Protein AF-0000000065789982 (afdb_homodimer)

Structure (mmCIF, N/CA/C/O backbone):
data_AF-0000000065789982-model_v1
#
loop_
_entity.id
_entity.type
_entity.pdbx_description
1 polymer 'Bifunctional aspartate aminotransferase and L-aspartate beta-decarboxylase'
#
loop_
_atom_site.group_PDB
_atom_site.id
_atom_site.type_symbol
_atom_site.label_atom_id
_atom_site.label_alt_id
_atom_site.label_comp_id
_atom_site.label_asym_id
_atom_site.label_entity_id
_atom_site.label_seq_id
_atom_site.pdbx_PDB_ins_code
_atom_site.Cartn_x
_atom_site.Cartn_y
_atom_site.Cartn_z
_atom_site.occupancy
_atom_site.B_iso_or_equiv
_atom_site.auth_seq_id
_atom_site.auth_comp_id
_atom_site.auth_asym_id
_atom_site.auth_atom_id
_atom_site.pdbx_PDB_model_num
ATOM 1 N N . MET A 1 1 ? -2.35 39 -21.266 1 30.34 1 MET A N 1
ATOM 2 C CA . MET A 1 1 ? -3.197 37.812 -21.438 1 30.34 1 MET A CA 1
ATOM 3 C C . MET A 1 1 ? -3.922 37.469 -20.156 1 30.34 1 MET A C 1
ATOM 5 O O . MET A 1 1 ? -3.285 37.188 -19.125 1 30.34 1 MET A O 1
ATOM 9 N N . SER A 1 2 ? -5.016 38.031 -19.812 1 36.5 2 SER A N 1
ATOM 10 C CA . SER A 1 2 ? -5.945 37.781 -18.719 1 36.5 2 SER A CA 1
ATOM 11 C C . SER A 1 2 ? -6.297 36.312 -18.594 1 36.5 2 SER A C 1
ATOM 13 O O . SER A 1 2 ? -6.969 35.75 -19.453 1 36.5 2 SER A O 1
ATOM 15 N N . LYS A 1 3 ? -5.32 35.438 -18.266 1 50.62 3 LYS A N 1
ATOM 16 C CA . LYS A 1 3 ? -5.551 34.031 -18.078 1 50.62 3 LYS A CA 1
ATOM 17 C C . LYS A 1 3 ? -6.844 33.781 -17.312 1 50.62 3 LYS A C 1
ATOM 19 O O . LYS A 1 3 ? -7.145 34.469 -16.344 1 50.62 3 LYS A O 1
ATOM 24 N N . ASP A 1 4 ? -7.773 33.219 -17.953 1 57.81 4 ASP A N 1
ATOM 25 C CA . ASP A 1 4 ? -9.086 32.781 -17.484 1 57.81 4 ASP A CA 1
ATOM 26 C C . ASP A 1 4 ? -8.977 32.031 -16.156 1 57.81 4 ASP A C 1
ATOM 28 O O . ASP A 1 4 ? -8.953 30.812 -16.141 1 57.81 4 ASP A O 1
ATOM 32 N N . TYR A 1 5 ? -8.695 32.781 -15.07 1 64.5 5 TYR A N 1
ATOM 33 C CA . TYR A 1 5 ? -8.617 32.219 -13.719 1 64.5 5 TYR A CA 1
ATOM 34 C C . TYR A 1 5 ? -9.938 31.594 -13.305 1 64.5 5 TYR A C 1
ATOM 36 O O . TYR A 1 5 ? -9.977 30.719 -12.438 1 64.5 5 TYR A O 1
ATOM 44 N N . GLN A 1 6 ? -10.914 31.922 -14.008 1 65.38 6 GLN A N 1
ATOM 45 C CA . GLN A 1 6 ? -12.234 31.422 -13.656 1 65.38 6 GLN A CA 1
ATOM 46 C C . GLN A 1 6 ? -12.336 29.922 -13.914 1 65.38 6 GLN A C 1
ATOM 48 O O . GLN A 1 6 ? -12.977 29.188 -13.148 1 65.38 6 GLN A O 1
ATOM 53 N N . SER A 1 7 ? -11.656 29.609 -14.914 1 71.25 7 SER A N 1
ATOM 54 C CA . SER A 1 7 ? -11.727 28.188 -15.25 1 71.25 7 SER A CA 1
ATOM 55 C C . SER A 1 7 ? -10.992 27.344 -14.219 1 71.25 7 SER A C 1
ATOM 57 O O . SER A 1 7 ? -11.234 26.141 -14.102 1 71.25 7 SER A O 1
ATOM 59 N N . LEU A 1 8 ? -10.188 27.891 -13.383 1 78 8 LEU A N 1
ATOM 60 C CA . LEU A 1 8 ? -9.367 27.188 -12.406 1 78 8 LEU A CA 1
ATOM 61 C C . LEU A 1 8 ? -10.055 27.156 -11.039 1 78 8 LEU A C 1
ATOM 63 O O . LEU A 1 8 ? -9.578 26.5 -10.117 1 78 8 LEU A O 1
ATOM 67 N N . ALA A 1 9 ? -11.203 27.812 -11.055 1 71.25 9 ALA A N 1
ATOM 68 C CA . ALA A 1 9 ? -11.891 27.969 -9.773 1 71.25 9 ALA A CA 1
ATOM 69 C C . ALA A 1 9 ? -12.398 26.625 -9.258 1 71.25 9 ALA A C 1
ATOM 71 O O . ALA A 1 9 ? -12.602 26.453 -8.055 1 71.25 9 ALA A O 1
ATOM 72 N N . LYS A 1 10 ? -12.562 25.641 -10.172 1 76.38 10 LYS A N 1
ATOM 73 C CA . LYS A 1 10 ? -13.156 24.359 -9.766 1 76.38 10 LYS A CA 1
ATOM 74 C C . LYS A 1 10 ? -12.078 23.375 -9.32 1 76.38 10 LYS A C 1
ATOM 76 O O . LYS A 1 10 ? -12.391 22.344 -8.742 1 76.38 10 LYS A O 1
ATOM 81 N N . LEU A 1 11 ? -10.883 23.703 -9.492 1 79.88 11 LEU A N 1
ATOM 82 C CA . LEU A 1 11 ? -9.789 22.812 -9.125 1 79.88 11 LEU A CA 1
ATOM 83 C C . LEU A 1 11 ? -9.633 22.734 -7.613 1 79.88 11 LEU A C 1
ATOM 85 O O . LEU A 1 11 ? -9.852 23.719 -6.906 1 79.88 11 LEU A O 1
ATOM 89 N N . SER A 1 12 ? -9.289 21.469 -7.199 1 83.06 12 SER A N 1
ATOM 90 C CA . SER A 1 12 ? -8.875 21.406 -5.801 1 83.06 12 SER A CA 1
ATOM 91 C C . SER A 1 12 ? -7.664 22.297 -5.535 1 83.06 12 SER A C 1
ATOM 93 O O . SER A 1 12 ? -6.906 22.609 -6.453 1 83.06 12 SER A O 1
ATOM 95 N N . PRO A 1 13 ? -7.508 22.703 -4.266 1 76.75 13 PRO A N 1
ATOM 96 C CA . PRO A 1 13 ? -6.34 23.531 -3.953 1 76.75 13 PRO A CA 1
ATOM 97 C C . PRO A 1 13 ? -5.027 22.875 -4.367 1 76.75 13 PRO A C 1
ATOM 99 O O . PRO A 1 13 ? -4.082 23.562 -4.762 1 76.75 13 PRO A O 1
ATOM 102 N N . PHE A 1 14 ? -5.023 21.641 -4.438 1 79.06 14 PHE A N 1
ATOM 103 C CA . PHE A 1 14 ? -3.787 20.922 -4.727 1 79.06 14 PHE A CA 1
ATOM 104 C C . PHE A 1 14 ? -3.521 20.891 -6.227 1 79.06 14 PHE A C 1
ATOM 106 O O . PHE A 1 14 ? -2.369 20.969 -6.66 1 79.06 14 PHE A O 1
ATOM 113 N N . GLU A 1 15 ? -4.547 20.75 -6.973 1 80.94 15 GLU A N 1
ATOM 114 C CA . GLU A 1 15 ? -4.391 20.844 -8.422 1 80.94 15 GLU A CA 1
ATOM 115 C C . GLU A 1 15 ? -4.145 22.281 -8.867 1 80.94 15 GLU A C 1
ATOM 117 O O . GLU A 1 15 ? -3.395 22.516 -9.82 1 80.94 15 GLU A O 1
ATOM 122 N N . LEU A 1 16 ? -4.793 23.172 -8.172 1 79.62 16 LEU A N 1
ATOM 123 C CA . LEU A 1 16 ? -4.551 24.594 -8.43 1 79.62 16 LEU A CA 1
ATOM 124 C C . LEU A 1 16 ? -3.096 24.953 -8.164 1 79.62 16 LEU A C 1
ATOM 126 O O . LEU A 1 16 ? -2.52 25.797 -8.859 1 79.62 16 LEU A O 1
ATOM 130 N N . LYS A 1 17 ? -2.584 24.328 -7.164 1 77.12 17 LYS A N 1
ATOM 131 C CA . LYS A 1 17 ? -1.177 24.516 -6.828 1 77.12 17 LYS A CA 1
ATOM 132 C C . LYS A 1 17 ? -0.284 24.312 -8.047 1 77.12 17 LYS A C 1
ATOM 134 O O . LYS A 1 17 ? 0.653 25.078 -8.281 1 77.12 17 LYS A O 1
ATOM 139 N N . ASP A 1 18 ? -0.579 23.328 -8.805 1 79.38 18 ASP A N 1
ATOM 140 C CA . ASP A 1 18 ? 0.237 23.016 -9.977 1 79.38 18 ASP A CA 1
ATOM 141 C C . ASP A 1 18 ? 0.152 24.141 -11.016 1 79.38 18 ASP A C 1
ATOM 143 O O . ASP A 1 18 ? 1.146 24.469 -11.664 1 79.38 18 ASP A O 1
ATOM 147 N N . GLU A 1 19 ? -1.008 24.703 -11.18 1 79.5 19 GLU A N 1
ATOM 148 C CA . GLU A 1 19 ? -1.176 25.844 -12.078 1 79.5 19 GLU A CA 1
ATOM 149 C C . GLU A 1 19 ? -0.417 27.062 -11.57 1 79.5 19 GLU A C 1
ATOM 151 O O . GLU A 1 19 ? 0.171 27.812 -12.352 1 79.5 19 GLU A O 1
ATOM 156 N N . LEU A 1 20 ? -0.424 27.266 -10.258 1 81.25 20 LEU A N 1
ATOM 157 C CA . LEU A 1 20 ? 0.276 28.391 -9.641 1 81.25 20 LEU A CA 1
ATOM 158 C C . LEU A 1 20 ? 1.786 28.219 -9.781 1 81.25 20 LEU A C 1
ATOM 160 O O . LEU A 1 20 ? 2.506 29.203 -9.961 1 81.25 20 LEU A O 1
ATOM 164 N N . ILE A 1 21 ? 2.215 27 -9.711 1 82.81 21 ILE A N 1
ATOM 165 C CA . ILE A 1 21 ? 3.633 26.703 -9.891 1 82.81 21 ILE A CA 1
ATOM 166 C C . ILE A 1 21 ? 4.07 27.109 -11.297 1 82.81 21 ILE A C 1
ATOM 168 O O . ILE A 1 21 ? 5.129 27.703 -11.477 1 82.81 21 ILE A O 1
ATOM 172 N N . LYS A 1 22 ? 3.25 26.781 -12.305 1 81.81 22 LYS A N 1
ATOM 173 C CA . LYS A 1 22 ? 3.557 27.156 -13.68 1 81.81 22 LYS A CA 1
ATOM 174 C C . LYS A 1 22 ? 3.705 28.672 -13.82 1 81.81 22 LYS A C 1
ATOM 176 O O . LYS A 1 22 ? 4.613 29.141 -14.5 1 81.81 22 LYS A O 1
ATOM 181 N N . ILE A 1 23 ? 2.887 29.344 -13.133 1 79.69 23 ILE A N 1
ATOM 182 C CA . ILE A 1 23 ? 2.883 30.812 -13.18 1 79.69 23 ILE A CA 1
ATOM 183 C C . ILE A 1 23 ? 4.109 31.359 -12.453 1 79.69 23 ILE A C 1
ATOM 185 O O . ILE A 1 23 ? 4.801 32.25 -12.961 1 79.69 23 ILE A O 1
ATOM 189 N N . ALA A 1 24 ? 4.363 30.797 -11.328 1 81.31 24 ALA A N 1
ATOM 190 C CA . ALA A 1 24 ? 5.473 31.25 -10.484 1 81.31 24 ALA A CA 1
ATOM 191 C C . ALA A 1 24 ? 6.816 30.984 -11.156 1 81.31 24 ALA A C 1
ATOM 193 O O . ALA A 1 24 ? 7.793 31.688 -10.914 1 81.31 24 ALA A O 1
ATOM 194 N N . SER A 1 25 ? 6.805 29.953 -12.039 1 81.19 25 SER A N 1
ATOM 195 C CA . SER A 1 25 ? 8.047 29.531 -12.688 1 81.19 25 SER A CA 1
ATOM 196 C C . SER A 1 25 ? 8.219 30.219 -14.031 1 81.19 25 SER A C 1
ATOM 198 O O . SER A 1 25 ? 9.203 29.969 -14.742 1 81.19 25 SER A O 1
ATOM 200 N N . SER A 1 26 ? 7.34 30.984 -14.547 1 76.19 26 SER A N 1
ATOM 201 C CA . SER A 1 26 ? 7.348 31.578 -15.875 1 76.19 26 SER A CA 1
ATOM 202 C C . SER A 1 26 ? 8.469 32.594 -16.016 1 76.19 26 SER A C 1
ATOM 204 O O . SER A 1 26 ? 8.984 32.812 -17.125 1 76.19 26 SER A O 1
ATOM 206 N N . ASP A 1 27 ? 8.836 33.188 -14.906 1 71.38 27 ASP A N 1
ATOM 207 C CA . ASP A 1 27 ? 9.961 34.125 -14.922 1 71.38 27 ASP A CA 1
ATOM 208 C C . ASP A 1 27 ? 11.242 33.438 -14.461 1 71.38 27 ASP A C 1
ATOM 210 O O . ASP A 1 27 ? 11.438 33.188 -13.266 1 71.38 27 ASP A O 1
ATOM 214 N N . GLY A 1 28 ? 12.062 33.094 -15.391 1 66.31 28 GLY A N 1
ATOM 215 C CA . GLY A 1 28 ? 13.289 32.344 -15.125 1 66.31 28 GLY A CA 1
ATOM 216 C C . GLY A 1 28 ? 14.25 33.094 -14.219 1 66.31 28 GLY A C 1
ATOM 217 O O . GLY A 1 28 ? 15.141 32.5 -13.617 1 66.31 28 GLY A O 1
ATOM 218 N N . ASN A 1 29 ? 14.094 34.375 -14.039 1 59.84 29 ASN A N 1
ATOM 219 C CA . ASN A 1 29 ? 15.016 35.188 -13.258 1 59.84 29 ASN A CA 1
ATOM 220 C C . ASN A 1 29 ? 14.602 35.281 -11.797 1 59.84 29 ASN A C 1
ATOM 222 O O . ASN A 1 29 ? 15.32 35.844 -10.969 1 59.84 29 ASN A O 1
ATOM 226 N N . ARG A 1 30 ? 13.516 34.719 -11.461 1 70.06 30 ARG A N 1
ATOM 227 C CA . ARG A 1 30 ? 12.992 34.812 -10.102 1 70.06 30 ARG A CA 1
ATOM 228 C C . ARG A 1 30 ? 12.984 33.438 -9.43 1 70.06 30 ARG A C 1
ATOM 230 O O . ARG A 1 30 ? 12.68 32.438 -10.062 1 70.06 30 ARG A O 1
ATOM 237 N N . LEU A 1 31 ? 13.391 33.531 -8.164 1 72.06 31 LEU A N 1
ATOM 238 C CA . LEU A 1 31 ? 13.352 32.344 -7.355 1 72.06 31 LEU A CA 1
ATOM 239 C C . LEU A 1 31 ? 11.914 31.906 -7.074 1 72.06 31 LEU A C 1
ATOM 241 O O . LEU A 1 31 ? 11.109 32.719 -6.582 1 72.06 31 LEU A O 1
ATOM 245 N N . MET A 1 32 ? 11.555 30.734 -7.535 1 78.19 32 MET A N 1
ATOM 246 C CA . MET A 1 32 ? 10.234 30.203 -7.227 1 78.19 32 MET A CA 1
ATOM 247 C C . MET A 1 32 ? 10.234 29.516 -5.863 1 78.19 32 MET A C 1
ATOM 249 O O . MET A 1 32 ? 11.102 28.688 -5.578 1 78.19 32 MET A O 1
ATOM 253 N N . LEU A 1 33 ? 9.359 29.984 -4.945 1 80.38 33 LEU A N 1
ATOM 254 C CA . LEU A 1 33 ? 9.203 29.422 -3.605 1 80.38 33 LEU A CA 1
ATOM 255 C C . LEU A 1 33 ? 7.852 28.75 -3.455 1 80.38 33 LEU A C 1
ATOM 257 O O . LEU A 1 33 ? 6.832 29.406 -3.271 1 80.38 33 LEU A O 1
ATOM 261 N N . ASN A 1 34 ? 7.875 27.406 -3.453 1 83.56 34 ASN A N 1
ATOM 262 C CA . ASN A 1 34 ? 6.652 26.625 -3.297 1 83.56 34 ASN A CA 1
ATOM 263 C C . ASN A 1 34 ? 6.324 26.391 -1.825 1 83.56 34 ASN A C 1
ATOM 265 O O . ASN A 1 34 ? 6.613 25.312 -1.286 1 83.56 34 ASN A O 1
ATOM 269 N N . ALA A 1 35 ? 5.59 27.281 -1.267 1 83.06 35 ALA A N 1
ATOM 270 C CA . ALA A 1 35 ? 5.195 27.156 0.134 1 83.06 35 ALA A CA 1
ATOM 271 C C . ALA A 1 35 ? 3.873 26.406 0.268 1 83.06 35 ALA A C 1
ATOM 273 O O . ALA A 1 35 ? 3.348 26.25 1.373 1 83.06 35 ALA A O 1
ATOM 274 N N . GLY A 1 36 ? 3.377 25.906 -0.799 1 82.25 36 GLY A N 1
ATOM 275 C CA . GLY A 1 36 ? 2.1 25.219 -0.775 1 82.25 36 GLY A CA 1
ATOM 276 C C . GLY A 1 36 ? 2.24 23.719 -0.583 1 82.25 36 GLY A C 1
ATOM 277 O O . GLY A 1 36 ? 1.279 23.047 -0.204 1 82.25 36 GLY A O 1
ATOM 278 N N . ARG A 1 37 ? 3.371 23.25 -0.797 1 75.81 37 ARG A N 1
ATOM 279 C CA . ARG A 1 37 ? 3.605 21.812 -0.771 1 75.81 37 ARG A CA 1
ATOM 280 C C . ARG A 1 37 ? 3.547 21.281 0.654 1 75.81 37 ARG A C 1
ATOM 282 O O . ARG A 1 37 ? 4.051 21.906 1.584 1 75.81 37 ARG A O 1
ATOM 289 N N . GLY A 1 38 ? 3.082 20.094 0.781 1 79.81 38 GLY A N 1
ATOM 290 C CA . GLY A 1 38 ? 2.889 19.531 2.109 1 79.81 38 GLY A CA 1
ATOM 291 C C . GLY A 1 38 ? 4.051 18.672 2.572 1 79.81 38 GLY A C 1
ATOM 292 O O . GLY A 1 38 ? 4.133 18.312 3.746 1 79.81 38 GLY A O 1
ATOM 293 N N . ASN A 1 39 ? 5.059 18.438 1.747 1 90.56 39 ASN A N 1
ATOM 294 C CA . ASN A 1 39 ? 6.23 17.656 2.113 1 90.56 39 ASN A CA 1
ATOM 295 C C . ASN A 1 39 ? 7.211 18.469 2.955 1 90.56 39 ASN A C 1
ATOM 297 O O . ASN A 1 39 ? 7.633 19.547 2.553 1 90.56 39 ASN A O 1
ATOM 301 N N . PRO A 1 40 ? 7.586 17.891 4.059 1 95.81 40 PRO A N 1
ATOM 302 C CA . PRO A 1 40 ? 8.656 18.578 4.766 1 95.81 40 PRO A CA 1
ATOM 303 C C . PRO A 1 40 ? 10.016 18.453 4.074 1 95.81 40 PRO A C 1
ATOM 305 O O . PRO A 1 40 ? 10.203 17.547 3.258 1 95.81 40 PRO A O 1
ATOM 308 N N . ASN A 1 41 ? 10.898 19.391 4.359 1 95.75 41 ASN A N 1
ATOM 309 C CA . ASN A 1 41 ? 12.234 19.312 3.787 1 95.75 41 ASN A CA 1
ATOM 310 C C . ASN A 1 41 ? 13.227 18.688 4.77 1 95.75 41 ASN A C 1
ATOM 312 O O . ASN A 1 41 ? 14.438 18.844 4.625 1 95.75 41 ASN A O 1
ATOM 316 N N . PHE A 1 42 ? 12.703 18.078 5.871 1 96.69 42 PHE A N 1
ATOM 317 C CA . PHE A 1 42 ? 13.5 17.312 6.836 1 96.69 42 PHE A CA 1
ATOM 318 C C . PHE A 1 42 ? 13.023 15.875 6.914 1 96.69 42 PHE A C 1
ATOM 320 O O . PHE A 1 42 ? 11.898 15.562 6.52 1 96.69 42 PHE A O 1
ATOM 327 N N . LEU A 1 43 ? 13.875 14.969 7.371 1 98 43 LEU A N 1
ATOM 328 C CA . LEU A 1 43 ? 13.508 13.57 7.566 1 98 43 LEU A CA 1
ATOM 329 C C . LEU A 1 43 ? 14.359 12.93 8.656 1 98 43 LEU A C 1
ATOM 331 O O . LEU A 1 43 ? 15.445 13.414 8.969 1 98 43 LEU A O 1
ATOM 335 N N . ALA A 1 44 ? 13.844 11.906 9.234 1 98.06 44 ALA A N 1
ATOM 336 C CA . ALA A 1 44 ? 14.586 11.133 10.219 1 98.06 44 ALA A CA 1
ATOM 337 C C . ALA A 1 44 ? 15.57 10.172 9.547 1 98.06 44 ALA A C 1
ATOM 339 O O . ALA A 1 44 ? 15.164 9.289 8.789 1 98.06 44 ALA A O 1
ATOM 340 N N . THR A 1 45 ? 16.844 10.242 9.844 1 97.56 45 THR A N 1
ATOM 341 C CA . THR A 1 45 ? 17.844 9.469 9.125 1 97.56 45 THR A CA 1
ATOM 342 C C . THR A 1 45 ? 18.141 8.156 9.852 1 97.56 45 THR A C 1
ATOM 344 O O . THR A 1 45 ? 18.297 7.109 9.219 1 97.56 45 THR A O 1
ATOM 347 N N . THR A 1 46 ? 18.125 8.125 11.203 1 97.69 46 THR A N 1
ATOM 348 C CA . THR A 1 46 ? 18.562 6.98 11.992 1 97.69 46 THR A CA 1
ATOM 349 C C . THR A 1 46 ? 17.672 5.766 11.719 1 97.69 46 THR A C 1
ATOM 351 O O . THR A 1 46 ? 18.188 4.68 11.422 1 97.69 46 THR A O 1
ATOM 354 N N . PRO A 1 47 ? 16.375 5.918 11.836 1 98.5 47 PRO A N 1
ATOM 355 C CA . PRO A 1 47 ? 15.555 4.734 11.586 1 98.5 47 PRO A CA 1
ATOM 356 C C . PRO A 1 47 ? 15.625 4.27 10.133 1 98.5 47 PRO A C 1
ATOM 358 O O . PRO A 1 47 ? 15.391 3.092 9.844 1 98.5 47 PRO A O 1
ATOM 361 N N . ARG A 1 48 ? 15.922 5.156 9.125 1 98.62 48 ARG A N 1
ATOM 362 C CA . ARG A 1 48 ? 16.125 4.746 7.742 1 98.62 48 ARG A CA 1
ATOM 363 C C . ARG A 1 48 ? 17.422 3.959 7.59 1 98.62 48 ARG A C 1
ATOM 365 O O . ARG A 1 48 ? 17.453 2.918 6.934 1 98.62 48 ARG A O 1
ATOM 372 N N . ARG A 1 49 ? 18.516 4.465 8.227 1 98.44 49 ARG A N 1
ATOM 373 C CA . ARG A 1 49 ? 19.766 3.727 8.211 1 98.44 49 ARG A CA 1
ATOM 374 C C . ARG A 1 49 ? 19.594 2.338 8.812 1 98.44 49 ARG A C 1
ATOM 376 O O . ARG A 1 49 ? 20.188 1.369 8.336 1 98.44 49 ARG A O 1
ATOM 383 N N . ALA A 1 50 ? 18.828 2.291 9.906 1 98.81 50 ALA A N 1
ATOM 384 C CA . ALA A 1 50 ? 18.547 1.01 10.547 1 98.81 50 ALA A CA 1
ATOM 385 C C . ALA A 1 50 ? 17.797 0.071 9.602 1 98.81 50 ALA A C 1
ATOM 387 O O . ALA A 1 50 ? 18.094 -1.126 9.547 1 98.81 50 ALA A O 1
ATOM 388 N N . PHE A 1 51 ? 16.828 0.585 8.859 1 98.88 51 PHE A N 1
ATOM 389 C CA . PHE A 1 51 ? 16.062 -0.196 7.891 1 98.88 51 PHE A CA 1
ATOM 390 C C . PHE A 1 51 ? 16.984 -0.824 6.855 1 98.88 51 PHE A C 1
ATOM 392 O O . PHE A 1 51 ? 16.906 -2.025 6.594 1 98.88 51 PHE A O 1
ATOM 399 N N . PHE A 1 52 ? 17.859 -0.006 6.277 1 98.88 52 PHE A N 1
ATOM 400 C CA . PHE A 1 52 ? 18.734 -0.486 5.211 1 98.88 52 PHE A CA 1
ATOM 401 C C . PHE A 1 52 ? 19.75 -1.479 5.75 1 98.88 52 PHE A C 1
ATOM 403 O O . PHE A 1 52 ? 20.078 -2.463 5.086 1 98.88 52 PHE A O 1
ATOM 410 N N . ARG A 1 53 ? 20.219 -1.268 6.98 1 98.81 53 ARG A N 1
ATOM 411 C CA . ARG A 1 53 ? 21.172 -2.195 7.602 1 98.81 53 ARG A CA 1
ATOM 412 C C . ARG A 1 53 ? 20.484 -3.51 7.961 1 98.81 53 ARG A C 1
ATOM 414 O O . ARG A 1 53 ? 21.062 -4.586 7.793 1 98.81 53 ARG A O 1
ATOM 421 N N . LEU A 1 54 ? 19.297 -3.439 8.492 1 98.88 54 LEU A N 1
ATOM 422 C CA . LEU A 1 54 ? 18.516 -4.641 8.766 1 98.88 54 LEU A CA 1
ATOM 423 C C . LEU A 1 54 ? 18.297 -5.449 7.492 1 98.88 54 LEU A C 1
ATOM 425 O O . LEU A 1 54 ? 18.328 -6.68 7.52 1 98.88 54 LEU A O 1
ATOM 429 N N . GLY A 1 55 ? 17.984 -4.723 6.391 1 98.88 55 GLY A N 1
ATOM 430 C CA . GLY A 1 55 ? 17.812 -5.387 5.109 1 98.88 55 GLY A CA 1
ATOM 431 C C . GLY A 1 55 ? 19.016 -6.188 4.672 1 98.88 55 GLY A C 1
ATOM 432 O O . GLY A 1 55 ? 18.891 -7.289 4.137 1 98.88 55 GLY A O 1
ATOM 433 N N . LEU A 1 56 ? 20.203 -5.625 4.875 1 98.56 56 LEU A N 1
ATOM 434 C CA . LEU A 1 56 ? 21.422 -6.336 4.523 1 98.56 56 LEU A CA 1
ATOM 435 C C . LEU A 1 56 ? 21.594 -7.586 5.379 1 98.56 56 LEU A C 1
ATOM 437 O O . LEU A 1 56 ? 22.016 -8.633 4.883 1 98.56 56 LEU A O 1
ATOM 441 N N . PHE A 1 57 ? 21.281 -7.535 6.699 1 98.56 57 PHE A N 1
ATOM 442 C CA . PHE A 1 57 ? 21.281 -8.719 7.551 1 98.56 57 PHE A CA 1
ATOM 443 C C . PHE A 1 57 ? 20.281 -9.75 7.039 1 98.56 57 PHE A C 1
ATOM 445 O O . PHE A 1 57 ? 20.594 -10.93 6.938 1 98.56 57 PHE A O 1
ATOM 452 N N . ALA A 1 58 ? 19.094 -9.273 6.691 1 98.75 58 ALA A N 1
ATOM 453 C CA . ALA A 1 58 ? 18.016 -10.156 6.23 1 98.75 58 ALA A CA 1
ATOM 454 C C . ALA A 1 58 ? 18.406 -10.859 4.938 1 98.75 58 ALA A C 1
ATOM 456 O O . ALA A 1 58 ? 18.094 -12.039 4.746 1 98.75 58 ALA A O 1
ATOM 457 N N . ALA A 1 59 ? 19.016 -10.102 4.004 1 97.56 59 ALA A N 1
ATOM 458 C CA . ALA A 1 59 ? 19.469 -10.711 2.756 1 97.56 59 ALA A CA 1
ATOM 459 C C . ALA A 1 59 ? 20.438 -11.852 3.031 1 97.56 59 ALA A C 1
ATOM 461 O O . ALA A 1 59 ? 20.359 -12.906 2.398 1 97.56 59 ALA A O 1
ATOM 462 N N . ALA A 1 60 ? 21.344 -11.633 3.98 1 96.94 60 ALA A N 1
ATOM 463 C CA . ALA A 1 60 ? 22.297 -12.688 4.355 1 96.94 60 ALA A CA 1
ATOM 464 C C . ALA A 1 60 ? 21.562 -13.883 4.961 1 96.94 60 ALA A C 1
ATOM 466 O O . ALA A 1 60 ? 21.906 -15.031 4.684 1 96.94 60 ALA A O 1
ATOM 467 N N . GLU A 1 61 ? 20.578 -13.609 5.82 1 97.5 61 GLU A N 1
ATOM 468 C CA . GLU A 1 61 ? 19.781 -14.68 6.414 1 97.5 61 GLU A CA 1
ATOM 469 C C . GLU A 1 61 ? 19.078 -15.516 5.34 1 97.5 61 GLU A C 1
ATOM 471 O O . GLU A 1 61 ? 18.984 -16.734 5.465 1 97.5 61 GLU A O 1
ATOM 476 N N . SER A 1 62 ? 18.594 -14.852 4.285 1 96.88 62 SER A N 1
ATOM 477 C CA . SER A 1 62 ? 17.859 -15.547 3.229 1 96.88 62 SER A CA 1
ATOM 478 C C . SER A 1 62 ? 18.781 -16.484 2.449 1 96.88 62 SER A C 1
ATOM 480 O O . SER A 1 62 ? 18.312 -17.484 1.898 1 96.88 62 SER A O 1
ATOM 482 N N . GLU A 1 63 ? 20.047 -16.188 2.432 1 94.88 63 GLU A N 1
ATOM 483 C CA . GLU A 1 63 ? 21 -16.953 1.633 1 94.88 63 GLU A CA 1
ATOM 484 C C . GLU A 1 63 ? 21.469 -18.203 2.373 1 94.88 63 GLU A C 1
ATOM 486 O O . GLU A 1 63 ? 22.156 -19.047 1.802 1 94.88 63 GLU A O 1
ATOM 491 N N . LEU A 1 64 ? 21.047 -18.281 3.652 1 93 64 LEU A N 1
ATOM 492 C CA . LEU A 1 64 ? 21.297 -19.547 4.352 1 93 64 LEU A CA 1
ATOM 493 C C . LEU A 1 64 ? 20.5 -20.688 3.732 1 93 64 LEU A C 1
ATOM 495 O O . LEU A 1 64 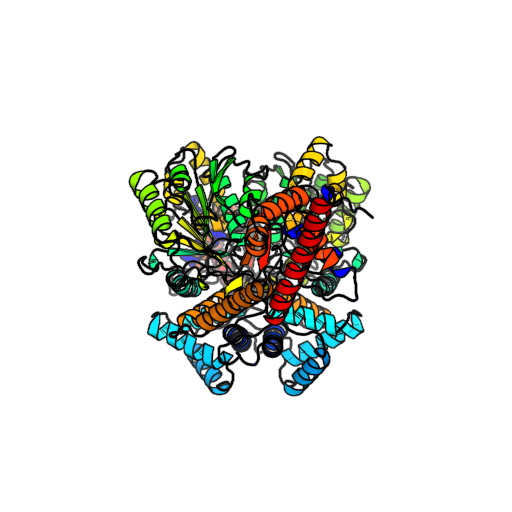? 20.906 -21.844 3.803 1 93 64 LEU A O 1
ATOM 499 N N . SER A 1 65 ? 19.422 -20.234 3.18 1 88.25 65 SER A N 1
ATOM 500 C CA . SER A 1 65 ? 18.656 -21.141 2.34 1 88.25 65 SER A CA 1
ATOM 501 C C . SER A 1 65 ? 19.047 -21 0.872 1 88.25 65 SER A C 1
ATOM 503 O O . SER A 1 65 ? 19.281 -19.891 0.384 1 88.25 65 SER A O 1
ATOM 505 N N . TYR A 1 66 ? 19.266 -22.141 0.118 1 87.56 66 TYR A N 1
ATOM 506 C CA . TYR A 1 66 ? 19.656 -22.156 -1.288 1 87.56 66 TYR A CA 1
ATOM 507 C C . TYR A 1 66 ? 21.062 -21.625 -1.475 1 87.56 66 TYR A C 1
ATOM 509 O O . TYR A 1 66 ? 21.375 -21.016 -2.498 1 87.56 66 TYR A O 1
ATOM 517 N N . SER A 1 67 ? 21.891 -21.781 -0.553 1 84.88 67 SER A N 1
ATOM 518 C CA . SER A 1 67 ? 23.25 -21.266 -0.596 1 84.88 67 SER A CA 1
ATOM 519 C C . SER A 1 67 ? 24 -21.766 -1.826 1 84.88 67 SER A C 1
ATOM 521 O O . SER A 1 67 ? 24.922 -21.109 -2.32 1 84.88 67 SER A O 1
ATOM 523 N N . TYR A 1 68 ? 23.578 -22.875 -2.338 1 85.62 68 TYR A N 1
ATOM 524 C CA . TYR A 1 68 ? 24.234 -23.453 -3.504 1 85.62 68 TYR A CA 1
ATOM 525 C C . TYR A 1 68 ? 23.781 -22.766 -4.785 1 85.62 68 TYR A C 1
ATOM 527 O O . TYR A 1 68 ? 24.312 -23.031 -5.863 1 85.62 68 TYR A O 1
ATOM 535 N N . MET A 1 69 ? 22.906 -21.812 -4.746 1 84.75 69 MET A N 1
ATOM 536 C CA . MET A 1 69 ? 22.375 -21.094 -5.902 1 84.75 69 MET A CA 1
ATOM 537 C C . MET A 1 69 ? 22.625 -19.594 -5.762 1 84.75 69 MET A C 1
ATOM 539 O O . MET A 1 69 ? 22.047 -18.797 -6.504 1 84.75 69 MET A O 1
ATOM 543 N N . THR A 1 70 ? 23.453 -19.172 -4.93 1 81.69 70 THR A N 1
ATOM 544 C CA . THR A 1 70 ? 23.672 -17.766 -4.652 1 81.69 70 THR A CA 1
ATOM 545 C C . THR A 1 70 ? 24.359 -17.078 -5.828 1 81.69 70 THR A C 1
ATOM 547 O O . THR A 1 70 ? 24.219 -15.867 -6.023 1 81.69 70 THR A O 1
ATOM 550 N N . THR A 1 71 ? 25.047 -17.859 -6.566 1 82.81 71 THR A N 1
ATOM 551 C CA . THR A 1 71 ? 25.766 -17.281 -7.695 1 82.81 71 THR A CA 1
ATOM 552 C C . THR A 1 71 ? 24.797 -16.734 -8.734 1 82.81 71 THR A C 1
ATOM 554 O O . THR A 1 71 ? 25.156 -15.828 -9.5 1 82.81 71 THR A O 1
ATOM 557 N N . VAL A 1 72 ? 23.594 -17.203 -8.633 1 87.94 72 VAL A N 1
ATOM 558 C CA . VAL A 1 72 ? 22.625 -16.719 -9.602 1 87.94 72 VAL A CA 1
ATOM 559 C C . VAL A 1 72 ? 21.609 -15.812 -8.906 1 87.94 72 VAL A C 1
ATOM 561 O O . VAL A 1 72 ? 20.609 -15.406 -9.508 1 87.94 72 VAL A O 1
ATOM 564 N N . GLY A 1 73 ? 21.859 -15.492 -7.605 1 93.31 73 GLY A N 1
ATOM 565 C CA . GLY A 1 73 ? 21.078 -14.492 -6.902 1 93.31 73 GLY A CA 1
ATOM 566 C C . GLY A 1 73 ? 19.797 -15.047 -6.301 1 93.31 73 GLY A C 1
ATOM 567 O O . GLY A 1 73 ? 18.797 -14.352 -6.207 1 93.31 73 GLY A O 1
ATOM 568 N N . VAL A 1 74 ? 19.781 -16.359 -5.977 1 95.19 74 VAL A N 1
ATOM 569 C CA . VAL A 1 74 ? 18.594 -17 -5.383 1 95.19 74 VAL A CA 1
ATOM 570 C C . VAL A 1 74 ? 18.812 -17.172 -3.881 1 95.19 74 VAL A C 1
ATOM 572 O O . VAL A 1 74 ? 19.875 -17.641 -3.449 1 95.19 74 VAL A O 1
ATOM 575 N N . GLY A 1 75 ? 17.906 -16.672 -3.078 1 96.19 75 GLY A N 1
ATOM 576 C CA . GLY A 1 75 ? 17.828 -16.953 -1.652 1 96.19 75 GLY A CA 1
ATOM 577 C C . GLY A 1 75 ? 16.516 -17.594 -1.243 1 96.19 75 GLY A C 1
ATOM 578 O O . GLY A 1 75 ? 15.703 -17.953 -2.096 1 96.19 75 GLY A O 1
ATOM 579 N N . GLY A 1 76 ? 16.359 -17.891 0.001 1 95.44 76 GLY A N 1
ATOM 580 C CA . GLY A 1 76 ? 15.156 -18.516 0.521 1 95.44 76 GLY A CA 1
ATOM 581 C C . GLY A 1 76 ? 14.617 -17.828 1.763 1 95.44 76 GLY A C 1
ATOM 582 O O . GLY A 1 76 ? 14.828 -16.625 1.952 1 95.44 76 GLY A O 1
ATOM 583 N N . LEU A 1 77 ? 13.883 -18.531 2.531 1 93.75 77 LEU A N 1
ATOM 584 C CA . LEU A 1 77 ? 13.242 -18 3.729 1 93.75 77 LEU A CA 1
ATOM 585 C C . LEU A 1 77 ? 14.219 -17.969 4.898 1 93.75 77 LEU A C 1
ATOM 587 O O . LEU A 1 77 ? 15.078 -18.844 5.02 1 93.75 77 LEU A O 1
ATOM 591 N N . ALA A 1 78 ? 14.008 -17 5.695 1 93.31 78 ALA A N 1
ATOM 592 C CA . ALA A 1 78 ? 14.836 -16.906 6.895 1 93.31 78 ALA A CA 1
ATOM 593 C C . ALA A 1 78 ? 14.391 -17.922 7.949 1 93.31 78 ALA A C 1
ATOM 595 O O . ALA A 1 78 ? 13.203 -18.219 8.062 1 93.31 78 ALA A O 1
ATOM 596 N N . LYS A 1 79 ? 15.406 -18.344 8.703 1 93 79 LYS A N 1
ATOM 597 C CA . LYS A 1 79 ? 15.141 -19.297 9.773 1 93 79 LYS A CA 1
ATOM 598 C C . LYS A 1 79 ? 15.164 -18.609 11.141 1 93 79 LYS A C 1
ATOM 600 O O . LYS A 1 79 ? 16.047 -17.797 11.414 1 93 79 LYS A O 1
ATOM 605 N N . ILE A 1 80 ? 14.258 -19.016 11.969 1 93.75 80 ILE A N 1
ATOM 606 C CA . ILE A 1 80 ? 14.156 -18.391 13.281 1 93.75 80 ILE A CA 1
ATOM 607 C C . ILE A 1 80 ? 15.227 -18.969 14.211 1 93.75 80 ILE A C 1
ATOM 609 O O . ILE A 1 80 ? 15.766 -18.266 15.062 1 93.75 80 ILE A O 1
ATOM 613 N N . ASP A 1 81 ? 15.516 -20.266 14.031 1 95.31 81 ASP A N 1
ATOM 614 C CA . ASP A 1 81 ? 16.484 -20.922 14.914 1 95.31 81 ASP A CA 1
ATOM 615 C C . ASP A 1 81 ? 17.844 -20.266 14.828 1 95.31 81 ASP A C 1
ATOM 617 O O . ASP A 1 81 ? 18.438 -20.172 13.742 1 95.31 81 ASP A O 1
ATOM 621 N N . GLY A 1 82 ? 18.344 -19.766 15.961 1 97.12 82 GLY A N 1
ATOM 622 C CA . GLY A 1 82 ? 19.688 -19.203 16.047 1 97.12 82 GLY A CA 1
ATOM 623 C C . GLY A 1 82 ? 19.75 -17.766 15.562 1 97.12 82 GLY A C 1
ATOM 624 O O . GLY A 1 82 ? 20.828 -17.172 15.531 1 97.12 82 GLY A O 1
ATOM 625 N N . ILE A 1 83 ? 18.688 -17.203 15.266 1 97.81 83 ILE A N 1
ATOM 626 C CA . ILE A 1 83 ? 18.672 -15.891 14.625 1 97.81 83 ILE A CA 1
ATOM 627 C C . ILE A 1 83 ? 19.219 -14.844 15.578 1 97.81 83 ILE A C 1
ATOM 629 O O . ILE A 1 83 ? 19.875 -13.891 15.156 1 97.81 83 ILE A O 1
ATOM 633 N N . GLU A 1 84 ? 19 -14.914 16.859 1 97.62 84 GLU A N 1
ATOM 634 C CA . GLU A 1 84 ? 19.516 -13.953 17.844 1 97.62 84 GLU A CA 1
ATOM 635 C C . GLU A 1 84 ? 21.047 -13.945 17.859 1 97.62 84 GLU A C 1
ATOM 637 O O . GLU A 1 84 ? 21.656 -12.883 17.875 1 97.62 84 GLU A O 1
ATOM 642 N N . GLY A 1 85 ? 21.594 -15.188 17.906 1 97.94 85 GLY A N 1
ATOM 643 C CA . GLY A 1 85 ? 23.047 -15.289 17.891 1 97.94 85 GLY A CA 1
ATOM 644 C C . GLY A 1 85 ? 23.688 -14.695 16.656 1 97.94 85 GLY A C 1
ATOM 645 O O . GLY A 1 85 ? 24.703 -14.008 16.734 1 97.94 85 GLY A O 1
ATOM 646 N N . ARG A 1 86 ? 23.078 -14.992 15.477 1 98 86 ARG A N 1
ATOM 647 C CA . ARG A 1 86 ? 23.609 -14.453 14.227 1 98 86 ARG A CA 1
ATOM 648 C C . ARG A 1 86 ? 23.453 -12.938 14.18 1 98 86 ARG A C 1
ATOM 650 O O . ARG A 1 86 ? 24.328 -12.242 13.656 1 98 86 ARG A O 1
ATOM 657 N N . PHE A 1 87 ? 22.422 -12.445 14.781 1 98.5 87 PHE A N 1
ATOM 658 C CA . PHE A 1 87 ? 22.188 -11.008 14.812 1 98.5 87 PHE A CA 1
ATOM 659 C C . PHE A 1 87 ? 23.172 -10.312 15.742 1 98.5 87 PHE A C 1
ATOM 661 O O . PHE A 1 87 ? 23.688 -9.234 15.43 1 98.5 87 PHE A O 1
ATOM 668 N N . GLU A 1 88 ? 23.469 -10.867 16.891 1 97.75 88 GLU A N 1
ATOM 669 C CA . GLU A 1 88 ? 24.453 -10.32 17.812 1 97.75 88 GLU A CA 1
ATOM 670 C C . GLU A 1 88 ? 25.828 -10.227 17.156 1 97.75 88 GLU A C 1
ATOM 672 O O . GLU A 1 88 ? 26.547 -9.25 17.359 1 97.75 88 GLU A O 1
ATOM 677 N N . ARG A 1 89 ? 26.156 -11.273 16.453 1 98.19 89 ARG A N 1
ATOM 678 C CA . ARG A 1 89 ? 27.422 -11.25 15.727 1 98.19 89 ARG A CA 1
ATOM 679 C C . ARG A 1 89 ? 27.438 -10.125 14.688 1 98.19 89 ARG A C 1
ATOM 681 O O . ARG A 1 89 ? 28.453 -9.453 14.508 1 98.19 89 ARG A O 1
ATOM 688 N N . TYR A 1 90 ? 26.312 -10.008 13.984 1 98.31 90 TYR A N 1
ATOM 689 C CA . TYR A 1 90 ? 26.172 -8.953 12.992 1 98.31 90 TYR A CA 1
ATOM 690 C C . TYR A 1 90 ? 26.344 -7.578 13.625 1 98.31 90 TYR A C 1
ATOM 692 O O . TYR A 1 90 ? 27.047 -6.719 13.078 1 98.31 90 TYR A O 1
ATOM 700 N N . ILE A 1 91 ? 25.719 -7.348 14.781 1 98.19 91 ILE A N 1
ATOM 701 C CA . ILE A 1 91 ? 25.828 -6.082 15.5 1 98.19 91 ILE A CA 1
ATOM 702 C C . ILE A 1 91 ? 27.281 -5.84 15.898 1 98.19 91 ILE A C 1
ATOM 704 O O . ILE A 1 91 ? 27.797 -4.73 15.75 1 98.19 91 ILE A O 1
ATOM 708 N N . ALA A 1 92 ? 27.953 -6.828 16.375 1 97.75 92 ALA A N 1
ATOM 709 C CA . ALA A 1 92 ? 29.344 -6.711 16.812 1 97.75 92 ALA A CA 1
ATOM 710 C C . ALA A 1 92 ? 30.266 -6.363 15.648 1 97.75 92 ALA A C 1
ATOM 712 O O . ALA A 1 92 ? 31.172 -5.547 15.797 1 97.75 92 ALA A O 1
ATOM 713 N N . GLU A 1 93 ? 30 -6.941 14.539 1 97.69 93 GLU A N 1
ATOM 714 C CA . GLU A 1 93 ? 30.859 -6.777 13.367 1 97.69 93 GLU A CA 1
ATOM 715 C C . GLU A 1 93 ? 30.641 -5.418 12.711 1 97.69 93 GLU A C 1
ATOM 717 O O . GLU A 1 93 ? 31.484 -4.949 11.945 1 97.69 93 GLU A O 1
ATOM 722 N N . ASN A 1 94 ? 29.484 -4.84 12.938 1 97.81 94 ASN A N 1
ATOM 723 C CA . ASN A 1 94 ? 29.141 -3.572 12.305 1 97.81 94 ASN A CA 1
ATOM 724 C C . ASN A 1 94 ? 28.844 -2.488 13.336 1 97.81 94 ASN A C 1
ATOM 726 O O . ASN A 1 94 ? 27.969 -1.645 13.117 1 97.81 94 ASN A O 1
ATOM 730 N N . ARG A 1 95 ? 29.5 -2.492 14.422 1 94.5 95 ARG A N 1
ATOM 731 C CA . ARG A 1 95 ? 29.203 -1.647 15.578 1 94.5 95 ARG A CA 1
ATOM 732 C C . ARG A 1 95 ? 29.484 -0.181 15.266 1 94.5 95 ARG A C 1
ATOM 734 O O . ARG A 1 95 ? 29.016 0.711 15.969 1 94.5 95 ARG A O 1
ATOM 741 N N . ASP A 1 96 ? 30.188 0.09 14.258 1 94.81 96 ASP A N 1
ATOM 742 C CA . ASP A 1 96 ? 30.547 1.461 13.898 1 94.81 96 ASP A CA 1
ATOM 743 C C . ASP A 1 96 ? 29.422 2.119 13.086 1 94.81 96 ASP A C 1
ATOM 745 O O . ASP A 1 96 ? 29.438 3.332 12.867 1 94.81 96 ASP A O 1
ATOM 749 N N . GLN A 1 97 ? 28.484 1.363 12.648 1 96.06 97 GLN A N 1
ATOM 750 C CA . GLN A 1 97 ? 27.375 1.867 11.836 1 96.06 97 GLN A CA 1
ATOM 751 C C . GLN A 1 97 ? 26.203 2.316 12.711 1 96.06 97 GLN A C 1
ATOM 753 O O . GLN A 1 97 ? 25.656 1.521 13.477 1 96.06 97 GLN A O 1
ATOM 758 N N . GLU A 1 98 ? 25.797 3.539 12.562 1 95.19 98 GLU A N 1
ATOM 759 C CA . GLU A 1 98 ? 24.75 4.129 13.391 1 95.19 98 GLU A CA 1
ATOM 760 C C . GLU A 1 98 ? 23.469 3.295 13.336 1 95.19 98 GLU A C 1
ATOM 762 O O . GLU A 1 98 ? 22.859 3.02 14.367 1 95.19 98 GLU A O 1
ATOM 767 N N . GLY A 1 99 ? 23.094 2.881 12.117 1 97.5 99 GLY A N 1
ATOM 768 C CA . GLY A 1 99 ? 21.891 2.078 11.953 1 97.5 99 GLY A CA 1
ATOM 769 C C . GLY A 1 99 ? 21.938 0.758 12.695 1 97.5 99 GLY A C 1
ATOM 770 O O . GLY A 1 99 ? 20.938 0.302 13.242 1 97.5 99 GLY A O 1
ATOM 771 N N . VAL A 1 100 ? 23.125 0.179 12.789 1 98.5 100 VAL A N 1
ATOM 772 C CA . VAL A 1 100 ? 23.312 -1.106 13.461 1 98.5 100 VAL A CA 1
ATOM 773 C C . VAL A 1 100 ? 23.219 -0.92 14.969 1 98.5 100 VAL A C 1
ATOM 775 O O . VAL A 1 100 ? 22.609 -1.735 15.672 1 98.5 100 VAL A O 1
ATOM 778 N N . ARG A 1 101 ? 23.844 0.165 15.461 1 97.56 101 ARG A N 1
ATOM 779 C CA . ARG A 1 101 ? 23.734 0.477 16.875 1 97.56 101 ARG A CA 1
ATOM 780 C C . ARG A 1 101 ? 22.281 0.667 17.297 1 97.56 101 ARG A C 1
ATOM 782 O O . ARG A 1 101 ? 21.844 0.172 18.344 1 97.56 101 ARG A O 1
ATOM 789 N N . PHE A 1 102 ? 21.562 1.357 16.516 1 98.19 102 PHE A N 1
ATOM 790 C CA . PHE A 1 102 ? 20.156 1.574 16.781 1 98.19 102 PHE A CA 1
ATOM 791 C C . PHE A 1 102 ? 19.391 0.25 16.797 1 98.19 102 PHE A C 1
ATOM 793 O O . PHE A 1 102 ? 18.516 0.045 17.656 1 98.19 102 PHE A O 1
ATOM 800 N N . LEU A 1 103 ? 19.703 -0.657 15.836 1 98.81 103 LEU A N 1
ATOM 801 C CA . LEU A 1 103 ? 19.062 -1.961 15.789 1 98.81 103 LEU A CA 1
ATOM 802 C C . LEU A 1 103 ? 19.312 -2.744 17.062 1 98.81 103 LEU A C 1
ATOM 804 O O . LEU A 1 103 ? 18.406 -3.406 17.594 1 98.81 103 LEU A O 1
ATOM 808 N N . GLY A 1 104 ? 20.578 -2.707 17.547 1 98.5 104 GLY A N 1
ATOM 809 C CA . GLY A 1 104 ? 20.875 -3.35 18.812 1 98.5 104 GLY A CA 1
ATOM 810 C C . GLY A 1 104 ? 20.062 -2.791 19.969 1 98.5 104 GLY A C 1
ATOM 811 O O . GLY A 1 104 ? 19.547 -3.547 20.781 1 98.5 104 GLY A O 1
ATOM 812 N N . LYS A 1 105 ? 19.984 -1.463 20.094 1 98.19 105 LYS A N 1
ATOM 813 C CA . LYS A 1 105 ? 19.188 -0.803 21.125 1 98.19 105 LYS A CA 1
ATOM 814 C C . LYS A 1 105 ? 17.703 -1.163 21 1 98.19 105 LYS A C 1
ATOM 816 O O . LYS A 1 105 ? 17.016 -1.328 22 1 98.19 105 LYS A O 1
ATOM 821 N N . SER A 1 106 ? 17.234 -1.261 19.766 1 98.62 106 SER A N 1
ATOM 822 C CA . SER A 1 106 ? 15.844 -1.615 19.516 1 98.62 106 SER A CA 1
ATOM 823 C C . SER A 1 106 ? 15.523 -3.01 20.047 1 98.62 106 SER A C 1
ATOM 825 O O . SER A 1 106 ? 14.469 -3.225 20.641 1 98.62 106 SER A O 1
ATOM 827 N N . LEU A 1 107 ? 16.438 -3.939 19.75 1 98.5 107 LEU A N 1
ATOM 828 C CA . LEU A 1 107 ? 16.234 -5.297 20.25 1 98.5 107 LEU A CA 1
ATOM 829 C C . LEU A 1 107 ? 16.172 -5.305 21.766 1 98.5 107 LEU A C 1
ATOM 831 O O . LEU A 1 107 ? 15.32 -5.984 22.359 1 98.5 107 LEU A O 1
ATOM 835 N N . SER A 1 108 ? 17.078 -4.578 22.422 1 98 108 SER A N 1
ATOM 836 C CA . SER A 1 108 ? 17.078 -4.465 23.875 1 98 108 SER A CA 1
ATOM 837 C C . SER A 1 108 ? 15.789 -3.85 24.391 1 98 108 SER A C 1
ATOM 839 O O . SER A 1 108 ? 15.211 -4.34 25.359 1 98 108 SER A O 1
ATOM 841 N N . TYR A 1 109 ? 15.336 -2.795 23.781 1 98.31 109 TYR A N 1
ATOM 842 C CA . TYR A 1 109 ? 14.109 -2.117 24.188 1 98.31 109 TYR A CA 1
ATOM 843 C C . TYR A 1 109 ? 12.906 -3.045 24.062 1 98.31 109 TYR A C 1
ATOM 845 O O . TYR A 1 109 ? 12.086 -3.129 24.984 1 98.31 109 TYR A O 1
ATOM 853 N N . VAL A 1 110 ? 12.773 -3.76 22.938 1 98.44 110 VAL A N 1
ATOM 854 C CA . VAL A 1 110 ? 11.656 -4.664 22.688 1 98.44 110 VAL A CA 1
ATOM 855 C C . VAL A 1 110 ? 11.633 -5.777 23.719 1 98.44 110 VAL A C 1
ATOM 857 O O . VAL A 1 110 ? 10.57 -6.129 24.25 1 98.44 110 VAL A O 1
ATOM 860 N N . ARG A 1 111 ? 12.82 -6.273 24.047 1 97.5 111 ARG A N 1
ATOM 861 C CA . ARG A 1 111 ? 12.945 -7.348 25.031 1 97.5 111 ARG A CA 1
ATOM 862 C C . ARG A 1 111 ? 12.711 -6.832 26.438 1 97.5 111 ARG A C 1
ATOM 864 O O . ARG A 1 111 ? 11.867 -7.359 27.172 1 97.5 111 ARG A O 1
ATOM 871 N N . ASP A 1 112 ? 13.383 -5.754 26.828 1 97.75 112 ASP A N 1
ATOM 872 C CA . ASP A 1 112 ? 13.484 -5.348 28.234 1 97.75 112 ASP A CA 1
ATOM 873 C C . ASP A 1 112 ? 12.312 -4.449 28.625 1 97.75 112 ASP A C 1
ATOM 875 O O . ASP A 1 112 ? 11.844 -4.504 29.766 1 97.75 112 ASP A O 1
ATOM 879 N N . GLN A 1 113 ? 11.883 -3.602 27.75 1 96.5 113 GLN A N 1
ATOM 880 C CA . GLN A 1 113 ? 10.852 -2.625 28.078 1 96.5 113 GLN A CA 1
ATOM 881 C C . GLN A 1 113 ? 9.477 -3.119 27.641 1 96.5 113 GLN A C 1
ATOM 883 O O . GLN A 1 113 ? 8.492 -2.939 28.359 1 96.5 113 GLN A O 1
ATOM 888 N N . LEU A 1 114 ? 9.367 -3.74 26.469 1 97 114 LEU A N 1
ATOM 889 C CA . LEU A 1 114 ? 8.062 -4.148 25.969 1 97 114 LEU A CA 1
ATOM 890 C C . LEU A 1 114 ? 7.754 -5.59 26.359 1 97 114 LEU A C 1
ATOM 892 O O . LEU A 1 114 ? 6.602 -6.027 26.281 1 97 114 LEU A O 1
ATOM 896 N N . GLY A 1 115 ? 8.75 -6.367 26.75 1 97.69 115 GLY A N 1
ATOM 897 C CA . GLY A 1 115 ? 8.555 -7.738 27.203 1 97.69 115 GLY A CA 1
ATOM 898 C C . GLY A 1 115 ? 8.211 -8.695 26.078 1 97.69 115 GLY A C 1
ATOM 899 O O . GLY A 1 115 ? 7.508 -9.68 26.281 1 97.69 115 GLY A O 1
ATOM 900 N N . LEU A 1 116 ? 8.648 -8.391 24.859 1 97.75 116 LEU A N 1
ATOM 901 C CA . LEU A 1 116 ? 8.359 -9.234 23.719 1 97.75 116 LEU A CA 1
ATOM 902 C C . LEU A 1 116 ? 9.516 -10.188 23.438 1 97.75 116 LEU A C 1
ATOM 904 O O . LEU A 1 116 ? 10.656 -9.922 23.828 1 97.75 116 LEU A O 1
ATOM 908 N N . ASP A 1 117 ? 9.25 -11.289 22.75 1 97.88 117 ASP A N 1
ATOM 909 C CA . ASP A 1 117 ? 10.25 -12.297 22.422 1 97.88 117 ASP A CA 1
ATOM 910 C C . ASP A 1 117 ? 11.227 -11.789 21.359 1 97.88 117 ASP A C 1
ATOM 912 O O . ASP A 1 117 ? 10.82 -11.477 20.234 1 97.88 117 ASP A O 1
ATOM 916 N N . PRO A 1 118 ? 12.516 -11.727 21.766 1 97.56 118 PRO A N 1
ATOM 917 C CA . PRO A 1 118 ? 13.477 -11.125 20.828 1 97.56 118 PRO A CA 1
ATOM 918 C C . PRO A 1 118 ? 13.641 -11.938 19.547 1 97.56 118 PRO A C 1
ATOM 920 O O . PRO A 1 118 ? 13.789 -11.359 18.469 1 97.56 118 PRO A O 1
ATOM 923 N N . ALA A 1 119 ? 13.617 -13.258 19.609 1 98 119 ALA A N 1
ATOM 924 C CA . ALA A 1 119 ? 13.742 -14.094 18.422 1 98 119 ALA A CA 1
ATOM 925 C C . ALA A 1 119 ? 12.547 -13.906 17.484 1 98 119 ALA A C 1
ATOM 927 O O . ALA A 1 119 ? 12.703 -13.828 16.266 1 98 119 ALA A O 1
ATOM 928 N N . ALA A 1 120 ? 11.367 -13.867 18.016 1 98.25 120 ALA A N 1
ATOM 929 C CA . ALA A 1 120 ? 10.148 -13.648 17.234 1 98.25 120 ALA A CA 1
ATOM 930 C C . ALA A 1 120 ? 10.164 -12.273 16.578 1 98.25 120 ALA A C 1
ATOM 932 O O . ALA A 1 120 ? 9.75 -12.133 15.422 1 98.25 120 ALA A O 1
ATOM 933 N N . PHE A 1 121 ? 10.648 -11.289 17.406 1 98.62 121 PHE A N 1
ATOM 934 C CA . PHE A 1 121 ? 10.766 -9.938 16.875 1 98.62 121 PHE A CA 1
ATOM 935 C C . PHE A 1 121 ? 11.719 -9.914 15.68 1 98.62 121 PHE A C 1
ATOM 937 O O . PHE A 1 121 ? 11.359 -9.414 14.609 1 98.62 121 PHE A O 1
ATOM 944 N N . LEU A 1 122 ? 12.891 -10.492 15.828 1 98.69 122 LEU A N 1
ATOM 945 C CA . LEU A 1 122 ? 13.883 -10.492 14.758 1 98.69 122 LEU A CA 1
ATOM 946 C C . LEU A 1 122 ? 13.367 -11.25 13.539 1 98.69 122 LEU A C 1
ATOM 948 O O . LEU A 1 122 ? 13.555 -10.797 12.406 1 98.69 122 LEU A O 1
ATOM 952 N N . HIS A 1 123 ? 12.719 -12.359 13.773 1 98.44 123 HIS A N 1
ATOM 953 C CA . HIS A 1 123 ? 12.203 -13.148 12.664 1 98.44 123 HIS A CA 1
ATOM 954 C C . HIS A 1 123 ? 11.141 -12.383 11.883 1 98.44 123 HIS A C 1
ATOM 956 O O . HIS A 1 123 ? 11.148 -12.383 10.648 1 98.44 123 HIS A O 1
ATOM 962 N N . GLU A 1 124 ? 10.203 -11.742 12.609 1 98.5 124 GLU A N 1
ATOM 963 C CA . GLU A 1 124 ? 9.164 -10.953 11.945 1 98.5 124 GLU A CA 1
ATOM 964 C C . GLU A 1 124 ? 9.773 -9.805 11.148 1 98.5 124 GLU A C 1
ATOM 966 O O . GLU A 1 124 ? 9.359 -9.547 10.008 1 98.5 124 GLU A O 1
ATOM 971 N N . MET A 1 125 ? 10.797 -9.109 11.703 1 98.75 125 MET A N 1
ATOM 972 C CA . MET A 1 125 ? 11.43 -7.988 11.023 1 98.75 125 MET A CA 1
ATOM 973 C C . MET A 1 125 ? 12.195 -8.461 9.789 1 98.75 125 MET A C 1
ATOM 975 O O . MET A 1 125 ? 12.133 -7.82 8.742 1 98.75 125 MET A O 1
ATOM 979 N N . VAL A 1 126 ? 12.867 -9.57 9.93 1 98.56 126 VAL A N 1
ATOM 980 C CA . VAL A 1 126 ? 13.68 -10.109 8.844 1 98.56 126 VAL A CA 1
ATOM 981 C C . VAL A 1 126 ? 12.773 -10.594 7.711 1 98.56 126 VAL A C 1
ATOM 983 O O . VAL A 1 126 ? 12.992 -10.258 6.543 1 98.56 126 VAL A O 1
ATOM 986 N N . ASP A 1 127 ? 11.734 -11.359 8.055 1 97.81 127 ASP A N 1
ATOM 987 C CA . ASP A 1 127 ? 10.766 -11.805 7.055 1 97.81 127 ASP A CA 1
ATOM 988 C C . ASP A 1 127 ? 10.062 -10.617 6.402 1 97.81 127 ASP A C 1
ATOM 990 O O . ASP A 1 127 ? 9.859 -10.594 5.188 1 97.81 127 ASP A O 1
ATOM 994 N N . GLY A 1 128 ? 9.742 -9.641 7.25 1 98.56 128 GLY A N 1
ATOM 995 C CA . GLY A 1 128 ? 9.031 -8.469 6.777 1 98.56 128 GLY A CA 1
ATOM 996 C C . GLY A 1 128 ? 9.844 -7.629 5.805 1 98.56 128 GLY A C 1
ATOM 997 O O . GLY A 1 128 ? 9.32 -7.168 4.789 1 98.56 128 GLY A O 1
ATOM 998 N N . ILE A 1 129 ? 11.117 -7.43 6.039 1 98.81 129 ILE A N 1
ATOM 999 C CA . ILE A 1 129 ? 11.93 -6.531 5.23 1 98.81 129 ILE A CA 1
ATOM 1000 C C . ILE A 1 129 ? 12.344 -7.23 3.936 1 98.81 129 ILE A C 1
ATOM 1002 O O . ILE A 1 129 ? 12.547 -6.578 2.908 1 98.81 129 ILE A O 1
ATOM 1006 N N . LEU A 1 130 ? 12.43 -8.594 3.98 1 98.38 130 LEU A N 1
ATOM 1007 C CA . LEU A 1 130 ? 12.656 -9.344 2.75 1 98.38 130 LEU A CA 1
ATOM 1008 C C . LEU A 1 130 ? 11.453 -9.242 1.822 1 98.38 130 LEU A C 1
ATOM 1010 O O . LEU A 1 130 ? 11.594 -9.312 0.6 1 98.38 130 LEU A O 1
ATOM 1014 N N . GLY A 1 131 ? 10.273 -9.086 2.443 1 98 131 GLY A N 1
ATOM 1015 C CA . GLY A 1 131 ? 9.039 -8.93 1.687 1 98 131 GLY A CA 1
ATOM 1016 C C . GLY A 1 131 ? 8.688 -10.164 0.874 1 98 131 GLY A C 1
ATOM 1017 O O . GLY A 1 131 ? 8.195 -10.055 -0.253 1 98 131 GLY A O 1
ATOM 1018 N N . CYS A 1 132 ? 8.906 -11.352 1.39 1 96.31 132 CYS A N 1
ATOM 1019 C CA . CYS A 1 132 ? 8.734 -12.555 0.584 1 96.31 132 CYS A CA 1
ATOM 1020 C C . CYS A 1 132 ? 7.473 -13.312 0.989 1 96.31 132 CYS A C 1
ATOM 1022 O O . CYS A 1 132 ? 7.133 -14.328 0.384 1 96.31 132 CYS A O 1
ATOM 1024 N N . ASN A 1 133 ? 6.719 -12.828 1.969 1 95.44 133 ASN A N 1
ATOM 1025 C CA . ASN A 1 133 ? 5.445 -13.406 2.381 1 95.44 133 ASN A CA 1
ATOM 1026 C C . ASN A 1 133 ? 4.355 -12.344 2.49 1 95.44 133 ASN A C 1
ATOM 1028 O O . ASN A 1 133 ? 4.617 -11.219 2.918 1 95.44 133 ASN A O 1
ATOM 1032 N N . TYR A 1 134 ? 3.158 -12.734 2.123 1 94.19 134 TYR A N 1
ATOM 1033 C CA . TYR A 1 134 ? 2.029 -11.859 2.414 1 94.19 134 TYR A CA 1
ATOM 1034 C C . TYR A 1 134 ? 1.914 -11.594 3.91 1 94.19 134 TYR A C 1
ATOM 1036 O O . TYR A 1 134 ? 2.285 -12.445 4.727 1 94.19 134 TYR A O 1
ATOM 1044 N N . PRO A 1 135 ? 1.402 -10.43 4.238 1 94.31 135 PRO A N 1
ATOM 1045 C CA . PRO A 1 135 ? 1.229 -10.188 5.672 1 94.31 135 PRO A CA 1
ATOM 1046 C C . PRO A 1 135 ? 0.2 -11.117 6.309 1 94.31 135 PRO A C 1
ATOM 1048 O O . PRO A 1 135 ? -0.889 -11.305 5.758 1 94.31 135 PRO A O 1
ATOM 1051 N N . VAL A 1 136 ? 0.462 -11.711 7.418 1 92.06 136 VAL A N 1
ATOM 1052 C CA . VAL A 1 136 ? -0.435 -12.523 8.227 1 92.06 136 VAL A CA 1
ATOM 1053 C C . VAL A 1 136 ? -0.329 -12.109 9.695 1 92.06 136 VAL A C 1
ATOM 1055 O O . VAL A 1 136 ? 0.73 -12.25 10.312 1 92.06 136 VAL A O 1
ATOM 1058 N N . PRO A 1 137 ? -1.344 -11.648 10.258 1 94.88 137 PRO A N 1
ATOM 1059 C CA . PRO A 1 137 ? -2.654 -11.359 9.672 1 94.88 137 PRO A CA 1
ATOM 1060 C C . PRO A 1 137 ? -2.605 -10.227 8.648 1 94.88 137 PRO A C 1
ATOM 1062 O O . PRO A 1 137 ? -1.673 -9.414 8.664 1 94.88 137 PRO A O 1
ATOM 1065 N N . PRO A 1 138 ? -3.639 -10.195 7.805 1 94.69 138 PRO A N 1
ATOM 1066 C CA . PRO A 1 138 ? -3.658 -9.141 6.785 1 94.69 138 PRO A CA 1
ATOM 1067 C C . PRO A 1 138 ? -3.775 -7.742 7.383 1 94.69 138 PRO A C 1
ATOM 1069 O O . PRO A 1 138 ? -3.248 -6.777 6.816 1 94.69 138 PRO A O 1
ATOM 1072 N N . ARG A 1 139 ? -4.41 -7.617 8.516 1 97.62 139 ARG A N 1
ATOM 1073 C CA . ARG A 1 139 ? -4.633 -6.324 9.148 1 97.62 139 ARG A CA 1
ATOM 1074 C C . ARG A 1 139 ? -3.311 -5.66 9.516 1 97.62 139 ARG A C 1
ATOM 1076 O O . ARG A 1 139 ? -3.109 -4.473 9.242 1 97.62 139 ARG A O 1
ATOM 1083 N N . MET A 1 140 ? -2.414 -6.391 10.188 1 98.31 140 MET A N 1
ATOM 1084 C CA . MET A 1 140 ? -1.094 -5.91 10.586 1 98.31 140 MET A CA 1
ATOM 1085 C C . MET A 1 140 ? -0.271 -7.035 11.203 1 98.31 140 MET A C 1
ATOM 1087 O O . MET A 1 140 ? -0.822 -7.938 11.836 1 98.31 140 MET A O 1
ATOM 1091 N N . LEU A 1 141 ? 1.097 -7 11 1 98.44 141 LEU A N 1
ATOM 1092 C CA . LEU A 1 141 ? 1.971 -8.008 11.594 1 98.44 141 LEU A CA 1
ATOM 1093 C C . LEU A 1 141 ? 1.892 -7.961 13.117 1 98.44 141 LEU A C 1
ATOM 1095 O O . LEU A 1 141 ? 1.79 -6.887 13.711 1 98.44 141 LEU A O 1
ATOM 1099 N N . ASN A 1 142 ? 2.018 -9.078 13.773 1 98 142 ASN A N 1
ATOM 1100 C CA . ASN A 1 142 ? 1.704 -9.25 15.188 1 98 142 ASN A CA 1
ATOM 1101 C C . ASN A 1 142 ? 2.592 -8.375 16.062 1 98 142 ASN A C 1
ATOM 1103 O O . ASN A 1 142 ? 2.094 -7.59 16.875 1 98 142 ASN A O 1
ATOM 1107 N N . ILE A 1 143 ? 3.879 -8.484 15.93 1 98.56 143 ILE A N 1
ATOM 1108 C CA . ILE A 1 143 ? 4.801 -7.754 16.797 1 98.56 143 ILE A CA 1
ATOM 1109 C C . ILE A 1 143 ? 4.855 -6.285 16.375 1 98.56 143 ILE A C 1
ATOM 1111 O O . ILE A 1 143 ? 4.918 -5.391 17.219 1 98.56 143 ILE A O 1
ATOM 1115 N N . SER A 1 144 ? 4.773 -6.016 15.086 1 98.69 144 SER A N 1
ATOM 1116 C CA . SER A 1 144 ? 4.73 -4.645 14.586 1 98.69 144 SER A CA 1
ATOM 1117 C C . SER A 1 144 ? 3.533 -3.889 15.156 1 98.69 144 SER A C 1
ATOM 1119 O O . SER A 1 144 ? 3.646 -2.717 15.516 1 98.69 144 SER A O 1
ATOM 1121 N N . GLU A 1 145 ? 2.414 -4.547 15.211 1 98.75 145 GLU A N 1
ATOM 1122 C CA . GLU A 1 145 ? 1.226 -3.898 15.758 1 98.75 145 GLU A CA 1
ATOM 1123 C C . GLU A 1 145 ? 1.44 -3.498 17.219 1 98.75 145 GLU A C 1
ATOM 1125 O O . GLU A 1 145 ? 1.036 -2.41 17.625 1 98.75 145 GLU A O 1
ATOM 1130 N N . LYS A 1 146 ? 2.033 -4.359 17.969 1 98.56 146 LYS A N 1
ATOM 1131 C CA . LYS A 1 146 ? 2.268 -4.09 19.375 1 98.56 146 LYS A CA 1
ATOM 1132 C C . LYS A 1 146 ? 3.197 -2.893 19.562 1 98.56 146 LYS A C 1
ATOM 1134 O O . LYS A 1 146 ? 2.963 -2.045 20.438 1 98.56 146 LYS A O 1
ATOM 1139 N N . ILE A 1 147 ? 4.207 -2.795 18.781 1 98.75 147 ILE A N 1
ATOM 1140 C CA . ILE A 1 147 ? 5.18 -1.71 18.875 1 98.75 147 ILE A CA 1
ATOM 1141 C C . ILE A 1 147 ? 4.527 -0.397 18.438 1 98.75 147 ILE A C 1
ATOM 1143 O O . ILE A 1 147 ? 4.605 0.604 19.156 1 98.75 147 ILE A O 1
ATOM 1147 N N . VAL A 1 148 ? 3.861 -0.399 17.297 1 98.75 148 VAL A N 1
ATOM 1148 C CA . VAL A 1 148 ? 3.252 0.804 16.734 1 98.75 148 VAL A CA 1
ATOM 1149 C C . VAL A 1 148 ? 2.135 1.292 17.656 1 98.75 148 VAL A C 1
ATOM 1151 O O . VAL A 1 148 ? 1.934 2.498 17.812 1 98.75 148 VAL A O 1
ATOM 1154 N N . ARG A 1 149 ? 1.444 0.358 18.266 1 98.44 149 ARG A N 1
ATOM 1155 C CA . ARG A 1 149 ? 0.379 0.709 19.203 1 98.44 149 ARG A CA 1
ATOM 1156 C C . ARG A 1 149 ? 0.923 1.519 20.375 1 98.44 149 ARG A C 1
ATOM 1158 O O . ARG A 1 149 ? 0.304 2.496 20.797 1 98.44 149 ARG A O 1
ATOM 1165 N N . GLN A 1 150 ? 2.078 1.139 20.891 1 98 150 GLN A N 1
ATOM 1166 C CA . GLN A 1 150 ? 2.697 1.888 21.984 1 98 150 GLN A CA 1
ATOM 1167 C C . GLN A 1 150 ? 3.023 3.314 21.547 1 98 150 GLN A C 1
ATOM 1169 O O . GLN A 1 150 ? 2.795 4.266 22.312 1 98 150 GLN A O 1
ATOM 1174 N N . TYR A 1 151 ? 3.545 3.4 20.406 1 98.06 151 TYR A N 1
ATOM 1175 C CA . TYR A 1 151 ? 3.889 4.707 19.859 1 98.06 151 TYR A CA 1
ATOM 1176 C C . TYR A 1 151 ? 2.648 5.578 19.703 1 98.06 151 TYR A C 1
ATOM 1178 O O . TYR A 1 151 ? 2.643 6.738 20.125 1 98.06 151 TYR A O 1
ATOM 1186 N N . ILE A 1 152 ? 1.599 5.023 19.141 1 98.5 152 ILE A N 1
ATOM 1187 C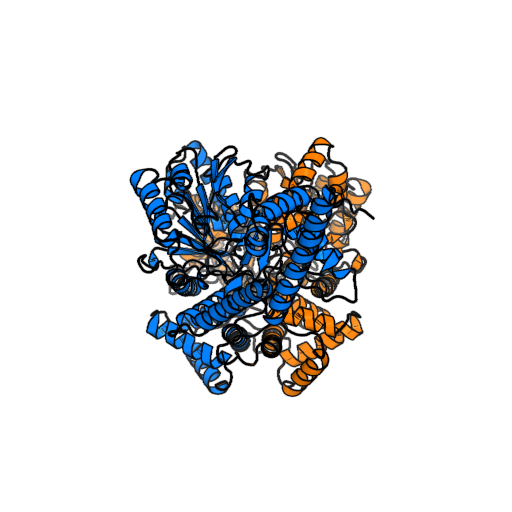 CA . ILE A 1 152 ? 0.368 5.758 18.875 1 98.5 152 ILE A CA 1
ATOM 1188 C C . ILE A 1 152 ? -0.262 6.207 20.188 1 98.5 152 ILE A C 1
ATOM 1190 O O . ILE A 1 152 ? -0.645 7.367 20.328 1 98.5 152 ILE A O 1
ATOM 1194 N N . ILE A 1 153 ? -0.344 5.32 21.109 1 97.81 153 ILE A N 1
ATOM 1195 C CA . ILE A 1 153 ? -0.969 5.617 22.391 1 97.81 153 ILE A CA 1
ATOM 1196 C C . ILE A 1 153 ? -0.209 6.746 23.078 1 97.81 153 ILE A C 1
ATOM 1198 O O . ILE A 1 153 ? -0.816 7.699 23.578 1 97.81 153 ILE A O 1
ATOM 1202 N N . ARG A 1 154 ? 1.073 6.711 23.062 1 96.88 154 ARG A N 1
ATOM 1203 C CA . ARG A 1 154 ? 1.895 7.73 23.703 1 96.88 154 ARG A CA 1
ATOM 1204 C C . ARG A 1 154 ? 1.746 9.078 23.016 1 96.88 154 ARG A C 1
ATOM 1206 O O . ARG A 1 154 ? 1.427 10.086 23.641 1 96.88 154 ARG A O 1
ATOM 1213 N N . GLU A 1 155 ? 1.926 9.109 21.688 1 97.44 155 GLU A N 1
ATOM 1214 C CA . GLU A 1 155 ? 1.997 10.359 20.938 1 97.44 155 GLU A CA 1
ATOM 1215 C C . GLU A 1 155 ? 0.621 11.008 20.812 1 97.44 155 GLU A C 1
ATOM 1217 O O . GLU A 1 155 ? 0.514 12.227 20.672 1 97.44 155 GLU A O 1
ATOM 1222 N N . MET A 1 156 ? -0.464 10.219 20.953 1 97.94 156 MET A N 1
ATOM 1223 C CA . MET A 1 156 ? -1.818 10.758 20.828 1 97.94 156 MET A CA 1
ATOM 1224 C C . MET A 1 156 ? -2.377 11.141 22.203 1 97.94 156 MET A C 1
ATOM 1226 O O . MET A 1 156 ? -3.545 11.523 22.312 1 97.94 156 MET A O 1
ATOM 1230 N N . GLY A 1 157 ? -1.558 11.016 23.297 1 97.38 157 GLY A N 1
ATOM 1231 C CA . GLY A 1 157 ? -1.987 11.383 24.625 1 97.38 157 GLY A CA 1
ATOM 1232 C C . GLY A 1 157 ? -3.047 10.453 25.188 1 97.38 157 GLY A C 1
ATOM 1233 O O . GLY A 1 157 ? -3.969 10.898 25.875 1 97.38 157 GLY A O 1
ATOM 1234 N N . ALA A 1 158 ? -2.932 9.203 24.812 1 95.56 158 ALA A N 1
ATOM 1235 C CA . ALA A 1 158 ? -3.955 8.234 25.188 1 95.56 158 ALA A CA 1
ATOM 1236 C C . ALA A 1 158 ? -3.428 7.246 26.234 1 95.56 158 ALA A C 1
ATOM 1238 O O . ALA A 1 158 ? -3.809 6.074 26.234 1 95.56 158 ALA A O 1
ATOM 1239 N N . ASP A 1 159 ? -2.602 7.672 27.078 1 93.31 159 ASP A N 1
ATOM 1240 C CA . ASP A 1 159 ? -1.928 6.805 28.047 1 93.31 159 ASP A CA 1
ATOM 1241 C C . ASP A 1 159 ? -2.926 6.184 29.016 1 93.31 159 ASP A C 1
ATOM 1243 O O . ASP A 1 159 ? -2.643 5.156 29.641 1 93.31 159 ASP A O 1
ATOM 1247 N N . ALA A 1 160 ? -4.062 6.758 29.125 1 92.94 160 ALA A N 1
ATOM 1248 C CA . ALA A 1 160 ? -5.07 6.246 30.047 1 92.94 160 ALA A CA 1
ATOM 1249 C C . ALA A 1 160 ? -5.773 5.023 29.469 1 92.94 160 ALA A C 1
ATOM 1251 O O . ALA A 1 160 ? -6.449 4.285 30.188 1 92.94 160 ALA A O 1
ATOM 1252 N N . ILE A 1 161 ? -5.656 4.816 28.203 1 94.06 161 ILE A N 1
ATOM 1253 C CA . ILE A 1 161 ? -6.281 3.682 27.531 1 94.06 161 ILE A CA 1
ATOM 1254 C C . ILE A 1 161 ? -5.34 2.479 27.578 1 94.06 161 ILE A C 1
ATOM 1256 O O . ILE A 1 161 ? -4.18 2.572 27.172 1 94.06 161 ILE A O 1
ATOM 1260 N N . PRO A 1 162 ? -5.801 1.342 28.094 1 94.69 162 PRO A N 1
ATOM 1261 C CA . PRO A 1 162 ? -4.949 0.153 28 1 94.69 162 PRO A CA 1
ATOM 1262 C C . PRO A 1 162 ? -4.559 -0.19 26.562 1 94.69 162 PRO A C 1
ATOM 1264 O O . PRO A 1 162 ? -5.426 -0.305 25.703 1 94.69 162 PRO A O 1
ATOM 1267 N N . SER A 1 163 ? -3.32 -0.355 26.344 1 93.31 163 SER A N 1
ATOM 1268 C CA . SER A 1 163 ? -2.814 -0.567 24.984 1 93.31 163 SER A CA 1
ATOM 1269 C C . SER A 1 163 ? -3.482 -1.771 24.328 1 93.31 163 SER A C 1
ATOM 1271 O O . SER A 1 163 ? -3.787 -1.742 23.141 1 93.31 163 SER A O 1
ATOM 1273 N N . GLU A 1 164 ? -3.748 -2.811 25.078 1 93.81 164 GLU A N 1
ATOM 1274 C CA . GLU A 1 164 ? -4.297 -4.055 24.547 1 93.81 164 GLU A CA 1
ATOM 1275 C C . GLU A 1 164 ? -5.742 -3.869 24.078 1 93.81 164 GLU A C 1
ATOM 1277 O O . GLU A 1 164 ? -6.273 -4.703 23.344 1 93.81 164 GLU A O 1
ATOM 1282 N N . SER A 1 165 ? -6.309 -2.764 24.453 1 97.38 165 SER A N 1
ATOM 1283 C CA . SER A 1 165 ? -7.695 -2.514 24.078 1 97.38 165 SER A CA 1
ATOM 1284 C C . SER A 1 165 ? -7.793 -1.797 22.734 1 97.38 165 SER A C 1
ATOM 1286 O O . SER A 1 165 ? -8.891 -1.509 22.266 1 97.38 165 SER A O 1
ATOM 1288 N N . VAL A 1 166 ? -6.684 -1.55 22.125 1 98.25 166 VAL A N 1
ATOM 1289 C CA . VAL A 1 166 ? -6.664 -0.81 20.859 1 98.25 166 VAL A CA 1
ATOM 1290 C C . VAL A 1 166 ? -6.172 -1.716 19.734 1 98.25 166 VAL A C 1
ATOM 1292 O O . VAL A 1 166 ? -5.113 -2.34 19.859 1 98.25 166 VAL A O 1
ATOM 1295 N N . ASN A 1 167 ? -6.945 -1.826 18.656 1 98.44 167 ASN A N 1
ATOM 1296 C CA . ASN A 1 167 ? -6.555 -2.547 17.453 1 98.44 167 ASN A CA 1
ATOM 1297 C C . ASN A 1 167 ? -6.129 -1.591 16.344 1 98.44 167 ASN A C 1
ATOM 1299 O O . ASN A 1 167 ? -6.684 -0.499 16.203 1 98.44 167 ASN A O 1
ATOM 1303 N N . LEU A 1 168 ? -5.109 -1.992 15.625 1 98.75 168 LEU A N 1
ATOM 1304 C CA . LEU A 1 168 ? -4.621 -1.153 14.539 1 98.75 168 LEU A CA 1
ATOM 1305 C C . LEU A 1 168 ? -4.785 -1.854 13.195 1 98.75 168 LEU A C 1
ATOM 1307 O O . LEU A 1 168 ? -4.68 -3.08 13.109 1 98.75 168 LEU A O 1
ATOM 1311 N N . PHE A 1 169 ? -5.086 -1.169 12.164 1 98.81 169 PHE A N 1
ATOM 1312 C CA . PHE A 1 169 ? -4.973 -1.548 10.766 1 98.81 169 PHE A CA 1
ATOM 1313 C C . PHE A 1 169 ? -3.932 -0.69 10.055 1 98.81 169 PHE A C 1
ATOM 1315 O O . PHE A 1 169 ? -4.082 0.529 9.961 1 98.81 169 PHE A O 1
ATOM 1322 N N . ALA A 1 170 ? -2.797 -1.309 9.594 1 98.81 170 ALA A N 1
ATOM 1323 C CA . ALA A 1 170 ? -1.769 -0.597 8.836 1 98.81 170 ALA A CA 1
ATOM 1324 C C . ALA A 1 170 ? -2.238 -0.302 7.418 1 98.81 170 ALA A C 1
ATOM 1326 O O . ALA A 1 170 ? -2.738 -1.191 6.727 1 98.81 170 ALA A O 1
ATOM 1327 N N . VAL A 1 171 ? -2.115 0.985 6.984 1 98.44 171 VAL A N 1
ATOM 1328 C CA . VAL A 1 171 ? -2.666 1.401 5.695 1 98.44 171 VAL A CA 1
ATOM 1329 C C . VAL A 1 171 ? -1.642 2.25 4.945 1 98.44 171 VAL A C 1
ATOM 1331 O O . VAL A 1 171 ? -0.627 2.658 5.516 1 98.44 171 VAL A O 1
ATOM 1334 N N . GLU A 1 172 ? -1.863 2.484 3.676 1 97.88 172 GLU A N 1
ATOM 1335 C CA . GLU A 1 172 ? -0.993 3.281 2.814 1 97.88 172 GLU A CA 1
ATOM 1336 C C . GLU A 1 172 ? -1.159 4.773 3.092 1 97.88 172 GLU A C 1
ATOM 1338 O O . GLU A 1 172 ? -1.531 5.539 2.199 1 97.88 172 GLU A O 1
ATOM 1343 N N . GLY A 1 173 ? -0.87 5.184 4.312 1 97.19 173 GLY A N 1
ATOM 1344 C CA . GLY A 1 173 ? -0.955 6.574 4.723 1 97.19 173 GLY A CA 1
ATOM 1345 C C . GLY A 1 173 ? -2.359 7 5.109 1 97.19 173 GLY A C 1
ATOM 1346 O O . GLY A 1 173 ? -3.295 6.199 5.043 1 97.19 173 GLY A O 1
ATOM 1347 N N . GLY A 1 174 ? -2.436 8.281 5.602 1 96.62 174 GLY A N 1
ATOM 1348 C CA . GLY A 1 174 ? -3.742 8.844 5.906 1 96.62 174 GLY A CA 1
ATOM 1349 C C . GLY A 1 174 ? -4.668 8.891 4.703 1 96.62 174 GLY A C 1
ATOM 1350 O O . GLY A 1 174 ? -5.887 8.773 4.848 1 96.62 174 GLY A O 1
ATOM 1351 N N . THR A 1 175 ? -4.098 8.93 3.539 1 94.19 175 THR A N 1
ATOM 1352 C CA . THR A 1 175 ? -4.828 8.969 2.277 1 94.19 175 THR A CA 1
ATOM 1353 C C . THR A 1 175 ? -5.68 7.715 2.107 1 94.19 175 THR A C 1
ATOM 1355 O O . THR A 1 175 ? -6.895 7.805 1.908 1 94.19 175 THR A O 1
ATOM 1358 N N . ALA A 1 176 ? -5.043 6.562 2.191 1 97.5 176 ALA A N 1
ATOM 1359 C CA . ALA A 1 176 ? -5.777 5.312 2.035 1 97.5 176 ALA A CA 1
ATOM 1360 C C . ALA A 1 176 ? -6.758 5.102 3.188 1 97.5 176 ALA A C 1
ATOM 1362 O O . ALA A 1 176 ? -7.848 4.562 2.992 1 97.5 176 ALA A O 1
ATOM 1363 N N . ALA A 1 177 ? -6.352 5.512 4.387 1 98.25 177 ALA A N 1
ATOM 1364 C CA . ALA A 1 177 ? -7.238 5.383 5.543 1 98.25 177 ALA A CA 1
ATOM 1365 C C . ALA A 1 177 ? -8.578 6.066 5.289 1 98.25 177 ALA A C 1
ATOM 1367 O O . ALA A 1 177 ? -9.633 5.473 5.504 1 98.25 177 ALA A O 1
ATOM 1368 N N . MET A 1 178 ? -8.539 7.309 4.816 1 97.31 178 MET A N 1
ATOM 1369 C CA . MET A 1 178 ? -9.75 8.078 4.535 1 97.31 178 MET A CA 1
ATOM 1370 C C . MET A 1 178 ? -10.617 7.367 3.506 1 97.31 178 MET A C 1
ATOM 1372 O O . MET A 1 178 ? -11.812 7.156 3.734 1 97.31 178 MET A O 1
ATOM 1376 N N . ALA A 1 179 ? -9.977 6.965 2.42 1 96.69 179 ALA A N 1
ATOM 1377 C CA . ALA A 1 179 ? -10.711 6.305 1.342 1 96.69 179 ALA A CA 1
ATOM 1378 C C . ALA A 1 179 ? -11.367 5.023 1.835 1 96.69 179 ALA A C 1
ATOM 1380 O O . ALA A 1 179 ? -12.539 4.773 1.548 1 96.69 179 ALA A O 1
ATOM 1381 N N . TYR A 1 180 ? -10.648 4.176 2.588 1 98 180 TYR A N 1
ATOM 1382 C CA . TYR A 1 180 ? -11.164 2.9 3.074 1 98 180 TYR A CA 1
ATOM 1383 C C . TYR A 1 180 ? -12.297 3.111 4.07 1 98 180 TYR A C 1
ATOM 1385 O O . TYR A 1 180 ? -13.289 2.379 4.051 1 98 180 TYR A O 1
ATOM 1393 N N . ILE A 1 181 ? -12.156 4.102 4.945 1 98.5 181 ILE A N 1
ATOM 1394 C CA . ILE A 1 181 ? -13.141 4.332 5.992 1 98.5 181 ILE A CA 1
ATOM 1395 C C . ILE A 1 181 ? -14.469 4.762 5.363 1 98.5 181 ILE A C 1
ATOM 1397 O O . ILE A 1 181 ? -15.523 4.199 5.672 1 98.5 181 ILE A O 1
ATOM 1401 N N . PHE A 1 182 ? -14.422 5.777 4.449 1 97.5 182 PHE A N 1
ATOM 1402 C CA . PHE A 1 182 ? -15.648 6.234 3.809 1 97.5 182 PHE A CA 1
ATOM 1403 C C . PHE A 1 182 ? -16.328 5.09 3.068 1 97.5 182 PHE A C 1
ATOM 1405 O O . PHE A 1 182 ? -17.547 4.914 3.174 1 97.5 182 PHE A O 1
ATOM 1412 N N . GLU A 1 183 ? -15.516 4.301 2.383 1 97.25 183 GLU A N 1
ATOM 1413 C CA . GLU A 1 183 ? -16.062 3.193 1.606 1 97.25 183 GLU A CA 1
ATOM 1414 C C . GLU A 1 183 ? -16.688 2.137 2.516 1 97.25 183 GLU A C 1
ATOM 1416 O O . GLU A 1 183 ? -17.797 1.666 2.258 1 97.25 183 GLU A O 1
ATOM 1421 N N . SER A 1 184 ? -16.031 1.766 3.547 1 98.31 184 SER A N 1
ATOM 1422 C CA . SER A 1 184 ? -16.5 0.709 4.434 1 98.31 184 SER A CA 1
ATOM 1423 C C . SER A 1 184 ? -17.734 1.151 5.211 1 98.31 184 SER A C 1
ATOM 1425 O O . SER A 1 184 ? -18.625 0.344 5.484 1 98.31 184 SER A O 1
ATOM 1427 N N . LEU A 1 185 ? -17.766 2.463 5.656 1 98.56 185 LEU A N 1
ATOM 1428 C CA . LEU A 1 185 ? -18.953 2.973 6.324 1 98.56 185 LEU A CA 1
ATOM 1429 C C . LEU A 1 185 ? -20.188 2.854 5.422 1 98.56 185 LEU A C 1
ATOM 1431 O O . LEU A 1 185 ? -21.266 2.484 5.883 1 98.56 185 LEU A O 1
ATOM 1435 N N . LYS A 1 186 ? -20 3.139 4.152 1 97.81 186 LYS A N 1
ATOM 1436 C CA . LYS A 1 186 ? -21.094 3.021 3.184 1 97.81 186 LYS A CA 1
ATOM 1437 C C . LYS A 1 186 ? -21.484 1.563 2.977 1 97.81 186 LYS A C 1
ATOM 1439 O O . LYS A 1 186 ? -22.672 1.217 3.07 1 97.81 186 LYS A O 1
ATOM 1444 N N . LEU A 1 187 ? -20.531 0.681 2.729 1 97.62 187 LEU A N 1
ATOM 1445 C CA . LEU A 1 187 ? -20.781 -0.714 2.387 1 97.62 187 LEU A CA 1
ATOM 1446 C C . LEU A 1 187 ? -21.422 -1.449 3.553 1 97.62 187 LEU A C 1
ATOM 1448 O O . LEU A 1 187 ? -22.203 -2.381 3.346 1 97.62 187 LEU A O 1
ATOM 1452 N N . ASN A 1 188 ? -21.156 -1.006 4.746 1 98.19 188 ASN A N 1
ATOM 1453 C CA . ASN A 1 188 ? -21.703 -1.658 5.93 1 98.19 188 ASN A CA 1
ATOM 1454 C C . ASN A 1 188 ? -23.016 -1.008 6.367 1 98.19 188 ASN A C 1
ATOM 1456 O O . ASN A 1 188 ? -23.578 -1.387 7.391 1 98.19 188 ASN A O 1
ATOM 1460 N N . GLY A 1 189 ? -23.5 0.048 5.688 1 97.5 189 GLY A N 1
ATOM 1461 C CA . GLY A 1 189 ? -24.781 0.675 5.961 1 97.5 189 GLY A CA 1
ATOM 1462 C C . GLY A 1 189 ? -24.75 1.61 7.156 1 97.5 189 GLY A C 1
ATOM 1463 O O . GLY A 1 189 ? -25.781 1.949 7.719 1 97.5 189 GLY A O 1
ATOM 1464 N N . LEU A 1 190 ? -23.531 1.971 7.578 1 98.19 190 LEU A N 1
ATOM 1465 C CA . LEU A 1 190 ? -23.391 2.885 8.711 1 98.19 190 LEU A CA 1
ATOM 1466 C C . LEU A 1 190 ? -23.547 4.332 8.258 1 98.19 190 LEU A C 1
ATOM 1468 O O . LEU A 1 190 ? -23.859 5.211 9.062 1 98.19 190 LEU A O 1
ATOM 1472 N N . LEU A 1 191 ? -23.25 4.633 6.996 1 97.62 191 LEU A N 1
ATOM 1473 C CA . LEU A 1 191 ? -23.516 5.895 6.32 1 97.62 191 LEU A CA 1
ATOM 1474 C C . LEU A 1 191 ? -24.297 5.664 5.031 1 97.62 191 LEU A C 1
ATOM 1476 O O . LEU A 1 191 ? -23.984 4.754 4.262 1 97.62 191 LEU A O 1
ATOM 1480 N N . LYS A 1 192 ? -25.312 6.398 4.859 1 97.12 192 LYS A N 1
ATOM 1481 C CA . LYS A 1 192 ? -26.156 6.312 3.672 1 97.12 192 LYS A CA 1
ATOM 1482 C C . LYS A 1 192 ? -26.312 7.68 3.008 1 97.12 192 LYS A C 1
ATOM 1484 O O . LYS A 1 192 ? -26.109 8.711 3.65 1 97.12 192 LYS A O 1
ATOM 1489 N N . ALA A 1 193 ? -26.641 7.637 1.71 1 97.12 193 ALA A N 1
ATOM 1490 C CA . ALA A 1 193 ? -26.891 8.883 0.991 1 97.12 193 ALA A CA 1
ATOM 1491 C C . ALA A 1 193 ? -27.906 9.742 1.733 1 97.12 193 ALA A C 1
ATOM 1493 O O . ALA A 1 193 ? -28.922 9.234 2.23 1 97.12 193 ALA A O 1
ATOM 1494 N N . GLY A 1 194 ? -27.562 10.977 1.858 1 97.75 194 GLY A N 1
ATOM 1495 C CA . GLY A 1 194 ? -28.469 11.906 2.52 1 97.75 194 GLY A CA 1
ATOM 1496 C C . GLY A 1 194 ? -28.156 12.078 3.998 1 97.75 194 GLY A C 1
ATOM 1497 O O . GLY A 1 194 ? -28.641 13.031 4.625 1 97.75 194 GLY A O 1
ATOM 1498 N N . ASP A 1 195 ? -27.375 11.18 4.598 1 98.12 195 ASP A N 1
ATOM 1499 C CA . ASP A 1 195 ? -27.016 11.328 6.004 1 98.12 195 ASP A CA 1
ATOM 1500 C C . ASP A 1 195 ? -26.219 12.609 6.227 1 98.12 195 ASP A C 1
ATOM 1502 O O . ASP A 1 195 ? -25.469 13.047 5.344 1 98.12 195 ASP A O 1
ATOM 1506 N N . LYS A 1 196 ? -26.359 13.203 7.418 1 98.56 196 LYS A N 1
ATOM 1507 C CA . LYS A 1 196 ? -25.594 14.391 7.801 1 98.56 196 LYS A CA 1
ATOM 1508 C C . LYS A 1 196 ? -24.266 14 8.445 1 98.56 196 LYS A C 1
ATOM 1510 O O . LYS A 1 196 ? -24.219 13.094 9.273 1 98.56 196 LYS A O 1
ATOM 1515 N N . VAL A 1 197 ? -23.25 14.602 7.992 1 98.69 197 VAL A N 1
ATOM 1516 C CA . VAL A 1 197 ? -21.922 14.453 8.594 1 98.69 197 VAL A CA 1
ATOM 1517 C C . VAL A 1 197 ? -21.391 15.82 9.008 1 98.69 197 VAL A C 1
ATOM 1519 O O . VAL A 1 197 ? -21.5 16.797 8.266 1 98.69 197 VAL A O 1
ATOM 1522 N N . ALA A 1 198 ? -20.875 15.938 10.188 1 98.88 198 ALA A N 1
ATOM 1523 C CA . ALA A 1 198 ? -20.266 17.172 10.68 1 98.88 198 ALA A CA 1
ATOM 1524 C C . ALA A 1 198 ? -18.781 17.203 10.344 1 98.88 198 ALA A C 1
ATOM 1526 O O . ALA A 1 198 ? -18.078 16.188 10.422 1 98.88 198 ALA A O 1
ATOM 1527 N N . ILE A 1 199 ? -18.281 18.344 9.961 1 98.69 199 ILE A N 1
ATOM 1528 C CA . ILE A 1 199 ? -16.875 18.531 9.602 1 98.69 199 ILE A CA 1
ATOM 1529 C C . ILE A 1 199 ? -16.312 19.734 10.352 1 98.69 199 ILE A C 1
ATOM 1531 O O . ILE A 1 199 ? -16.844 20.844 10.25 1 98.69 199 ILE A O 1
ATOM 1535 N N . GLY A 1 200 ? -15.266 19.516 11.055 1 98.38 200 GLY A N 1
ATOM 1536 C CA . GLY A 1 200 ? -14.57 20.641 11.664 1 98.38 200 GLY A CA 1
ATOM 1537 C C . GLY A 1 200 ? -13.859 21.531 10.656 1 98.38 200 GLY A C 1
ATOM 1538 O O . GLY A 1 200 ? -12.922 21.078 9.984 1 98.38 200 GLY A O 1
ATOM 1539 N N . MET A 1 201 ? -14.242 22.797 10.57 1 96.88 201 MET A N 1
ATOM 1540 C CA . MET A 1 201 ? -13.727 23.703 9.562 1 96.88 201 MET A CA 1
ATOM 1541 C C . MET A 1 201 ? -12.836 24.766 10.203 1 96.88 201 MET A C 1
ATOM 1543 O O . MET A 1 201 ? -13.094 25.219 11.32 1 96.88 201 MET A O 1
ATOM 1547 N N . PRO A 1 202 ? -11.789 25.266 9.461 1 95.19 202 PRO A N 1
ATOM 1548 C CA . PRO A 1 202 ? -11.273 24.766 8.18 1 95.19 202 PRO A CA 1
ATOM 1549 C C . PRO A 1 202 ? -10.609 23.391 8.32 1 95.19 202 PRO A C 1
ATOM 1551 O O . PRO A 1 202 ? -10.266 22.984 9.43 1 95.19 202 PRO A O 1
ATOM 1554 N N . VAL A 1 203 ? -10.539 22.703 7.238 1 95.81 203 VAL A N 1
ATOM 1555 C CA . VAL A 1 203 ? -10.078 21.312 7.301 1 95.81 203 VAL A CA 1
ATOM 1556 C C . VAL A 1 203 ? -9.328 20.969 6.023 1 95.81 203 VAL A C 1
ATOM 1558 O O . VAL A 1 203 ? -9.422 21.672 5.02 1 95.81 203 VAL A O 1
ATOM 1561 N N . PHE A 1 204 ? -8.516 19.938 6.102 1 93.62 204 PHE A N 1
ATOM 1562 C CA . PHE A 1 204 ? -7.91 19.359 4.914 1 93.62 204 PHE A CA 1
ATOM 1563 C C . PHE A 1 204 ? -8.969 19.031 3.869 1 93.62 204 PHE A C 1
ATOM 1565 O O . PHE A 1 204 ? -9.906 18.281 4.141 1 93.62 204 PHE A O 1
ATOM 1572 N N . THR A 1 205 ? -8.914 19.5 2.705 1 92.06 205 THR A N 1
ATOM 1573 C CA . THR A 1 205 ? -9.93 19.672 1.673 1 92.06 205 THR A CA 1
ATOM 1574 C C . THR A 1 205 ? -10.602 18.344 1.345 1 92.06 205 THR A C 1
ATOM 1576 O O . THR A 1 205 ? -11.805 18.297 1.111 1 92.06 205 THR A O 1
ATOM 1579 N N . PRO A 1 206 ? -9.898 17.234 1.303 1 94.12 206 PRO A N 1
ATOM 1580 C CA . PRO A 1 206 ? -10.523 15.961 0.912 1 94.12 206 PRO A CA 1
ATOM 1581 C C . PRO A 1 206 ? -11.648 15.539 1.855 1 94.12 206 PRO A C 1
ATOM 1583 O O . PRO A 1 206 ? -12.562 14.82 1.448 1 94.12 206 PRO A O 1
ATOM 1586 N N . TYR A 1 207 ? -11.633 16 3.08 1 96.06 207 TYR A N 1
ATOM 1587 C CA . TYR A 1 207 ? -12.711 15.688 4.008 1 96.06 207 TYR A CA 1
ATOM 1588 C C . TYR A 1 207 ? -13.992 16.406 3.613 1 96.06 207 TYR A C 1
ATOM 1590 O O . TYR A 1 207 ? -15.078 16.047 4.066 1 96.06 207 TYR A O 1
ATOM 1598 N N . ILE A 1 208 ? -13.883 17.469 2.805 1 95.31 208 ILE A N 1
ATOM 1599 C CA . ILE A 1 208 ? -15.039 18.188 2.273 1 95.31 208 ILE A CA 1
ATOM 1600 C C . ILE A 1 208 ? -15.477 17.562 0.956 1 95.31 208 ILE A C 1
ATOM 1602 O O . ILE A 1 208 ? -16.672 17.359 0.725 1 95.31 208 ILE A O 1
ATOM 1606 N N . GLU A 1 209 ? -14.523 17.141 0.131 1 94.81 209 GLU A N 1
ATOM 1607 C CA . GLU A 1 209 ? -14.789 16.734 -1.246 1 94.81 209 GLU A CA 1
ATOM 1608 C C . GLU A 1 209 ? -15.32 15.312 -1.31 1 94.81 209 GLU A C 1
ATOM 1610 O O . GLU A 1 209 ? -16.188 15 -2.135 1 94.81 209 GLU A O 1
ATOM 1615 N N . ILE A 1 210 ? -14.875 14.375 -0.452 1 96.44 210 ILE A N 1
ATOM 1616 C CA . ILE A 1 210 ? -15.227 12.961 -0.533 1 96.44 210 ILE A CA 1
ATOM 1617 C C . ILE A 1 210 ? -16.719 12.789 -0.248 1 96.44 210 ILE A C 1
ATOM 1619 O O . ILE A 1 210 ? -17.422 12.117 -1 1 96.44 210 ILE A O 1
ATOM 1623 N N . PRO A 1 211 ? -17.266 13.438 0.801 1 96.62 211 PRO A N 1
ATOM 1624 C CA . PRO A 1 211 ? -18.703 13.289 1.08 1 96.62 211 PRO A CA 1
ATOM 1625 C C . PRO A 1 211 ? -19.578 13.727 -0.091 1 96.62 211 PRO A C 1
ATOM 1627 O O . PRO A 1 211 ? -20.672 13.203 -0.276 1 96.62 211 PRO A O 1
ATOM 1630 N N . GLU A 1 212 ? -19.047 14.633 -0.909 1 95.06 212 GLU A N 1
ATOM 1631 C CA . GLU A 1 212 ? -19.828 15.227 -1.991 1 95.06 212 GLU A CA 1
ATOM 1632 C C . GLU A 1 212 ? -19.875 14.297 -3.203 1 95.06 212 GLU A C 1
ATOM 1634 O O . GLU A 1 212 ? -20.719 14.469 -4.086 1 95.06 212 GLU A O 1
ATOM 1639 N N . LEU A 1 213 ? -18.953 13.367 -3.287 1 95.62 213 LEU A N 1
ATOM 1640 C CA . LEU A 1 213 ? -18.953 12.445 -4.418 1 95.62 213 LEU A CA 1
ATOM 1641 C C . LEU A 1 213 ? -20.281 11.719 -4.52 1 95.62 213 LEU A C 1
ATOM 1643 O O . LEU A 1 213 ? -20.875 11.359 -3.5 1 95.62 213 LEU A O 1
ATOM 1647 N N . ALA A 1 214 ? -20.719 11.438 -5.711 1 93.94 214 ALA A N 1
ATOM 1648 C CA . ALA A 1 214 ? -22.031 10.859 -5.977 1 93.94 214 ALA A CA 1
ATOM 1649 C C . ALA A 1 214 ? -22.203 9.523 -5.258 1 93.94 214 ALA A C 1
ATOM 1651 O O . ALA A 1 214 ? -23.297 9.172 -4.82 1 93.94 214 ALA A O 1
ATOM 1652 N N . GLN A 1 215 ? -21.125 8.773 -5.133 1 92.25 215 GLN A N 1
ATOM 1653 C CA . GLN A 1 215 ? -21.234 7.441 -4.547 1 92.25 215 GLN A CA 1
ATOM 1654 C C . GLN A 1 215 ? -21.531 7.523 -3.053 1 92.25 215 GLN A C 1
ATOM 1656 O O . GLN A 1 215 ? -21.984 6.547 -2.449 1 92.25 215 GLN A O 1
ATOM 1661 N N . TYR A 1 216 ? -21.281 8.656 -2.416 1 96 216 TYR A N 1
ATOM 1662 C CA . TYR A 1 216 ? -21.578 8.82 -0.999 1 96 216 TYR A CA 1
ATOM 1663 C C . TYR A 1 216 ? -22.781 9.734 -0.802 1 96 216 TYR A C 1
ATOM 1665 O O . TYR A 1 216 ? -23.719 9.398 -0.066 1 96 216 TYR A O 1
ATOM 1673 N N . ALA A 1 217 ? -22.812 10.945 -1.508 1 97.06 217 ALA A N 1
ATOM 1674 C CA . ALA A 1 217 ? -23.922 11.883 -1.529 1 97.06 217 ALA A CA 1
ATOM 1675 C C . ALA A 1 217 ? -24.359 12.242 -0.113 1 97.06 217 ALA A C 1
ATOM 1677 O O . ALA A 1 217 ? -25.547 12.125 0.224 1 97.06 217 ALA A O 1
ATOM 1678 N N . LEU A 1 218 ? -23.438 12.672 0.723 1 98 218 LEU A N 1
ATOM 1679 C CA . LEU A 1 218 ? -23.703 13.023 2.115 1 98 218 LEU A CA 1
ATOM 1680 C C . LEU A 1 218 ? -24 14.516 2.258 1 98 218 LEU A C 1
ATOM 1682 O O . LEU A 1 218 ? -23.656 15.305 1.375 1 98 218 LEU A O 1
ATOM 1686 N N . GLU A 1 219 ? -24.719 14.906 3.316 1 98.38 219 GLU A N 1
ATOM 1687 C CA . GLU A 1 219 ? -24.984 16.297 3.656 1 98.38 219 GLU A CA 1
ATOM 1688 C C . GLU A 1 219 ? -24 16.812 4.715 1 98.38 219 GLU A C 1
ATOM 1690 O O . GLU A 1 219 ? -23.891 16.234 5.797 1 98.38 219 GLU A O 1
ATOM 1695 N N . GLU A 1 220 ? -23.359 17.922 4.477 1 98.25 220 GLU A N 1
ATOM 1696 C CA . GLU A 1 220 ? -22.312 18.406 5.359 1 98.25 220 GLU A CA 1
ATOM 1697 C C . GLU A 1 220 ? -22.844 19.469 6.324 1 98.25 220 GLU A C 1
ATOM 1699 O O . GLU A 1 220 ? -23.672 20.297 5.941 1 98.25 220 GLU A O 1
ATOM 1704 N N . VAL A 1 221 ? -22.484 19.359 7.523 1 98.56 221 VAL A N 1
ATOM 1705 C CA . VAL A 1 221 ? -22.703 20.359 8.555 1 98.56 221 VAL A CA 1
ATOM 1706 C C . VAL A 1 221 ? -21.359 20.906 9.039 1 98.56 221 VAL A C 1
ATOM 1708 O O . VAL A 1 221 ? -20.547 20.156 9.594 1 98.56 221 VAL A O 1
ATOM 1711 N N . ALA A 1 222 ? -21.156 22.188 8.883 1 97.81 222 ALA A N 1
ATOM 1712 C CA . ALA A 1 222 ? -19.875 22.781 9.266 1 97.81 222 ALA A CA 1
ATOM 1713 C C . ALA A 1 222 ? -19.844 23.094 10.758 1 97.81 222 ALA A C 1
ATOM 1715 O O . ALA A 1 222 ? -20.797 23.641 11.312 1 97.81 222 ALA A O 1
ATOM 1716 N N . ILE A 1 223 ? -18.859 22.641 11.383 1 98.44 223 ILE A N 1
ATOM 1717 C CA . ILE A 1 223 ? -18.469 23.094 12.711 1 98.44 223 ILE A CA 1
ATOM 1718 C C . ILE A 1 223 ? -17.312 24.094 12.602 1 98.44 223 ILE A C 1
ATOM 1720 O O . ILE A 1 223 ? -16.156 23.688 12.555 1 98.44 223 ILE A O 1
ATOM 1724 N N . ASN A 1 224 ? -17.609 25.344 12.727 1 97.12 224 ASN A N 1
ATOM 1725 C CA . ASN A 1 224 ? -16.656 26.375 12.352 1 97.12 224 ASN A CA 1
ATOM 1726 C C . ASN A 1 224 ? -15.812 26.812 13.547 1 97.12 224 ASN A C 1
ATOM 1728 O O . ASN A 1 224 ? -16.344 27.266 14.562 1 97.12 224 ASN A O 1
ATOM 1732 N N . ALA A 1 225 ? -14.516 26.672 13.406 1 96.25 225 ALA A N 1
ATOM 1733 C CA . ALA A 1 225 ? -13.609 27.328 14.344 1 96.25 225 ALA A CA 1
ATOM 1734 C C . ALA A 1 225 ? -13.594 28.828 14.117 1 96.25 225 ALA A C 1
ATOM 1736 O O . ALA A 1 225 ? -13.922 29.312 13.031 1 96.25 225 ALA A O 1
ATOM 1737 N N . ASP A 1 226 ? -13.227 29.531 15.141 1 93.81 226 ASP A N 1
ATOM 1738 C CA . ASP A 1 226 ? -13.289 30.984 15.109 1 93.81 226 ASP A CA 1
ATOM 1739 C C . ASP A 1 226 ? -11.891 31.609 15.195 1 93.81 226 ASP A C 1
ATOM 1741 O O . ASP A 1 226 ? -11.195 31.438 16.203 1 93.81 226 ASP A O 1
ATOM 1745 N N . PRO A 1 227 ? -11.492 32.312 14.156 1 89.62 227 PRO A N 1
ATOM 1746 C CA . PRO A 1 227 ? -10.18 32.969 14.211 1 89.62 227 PRO A CA 1
ATOM 1747 C C . PRO A 1 227 ? -10.039 33.875 15.43 1 89.62 227 PRO A C 1
ATOM 1749 O O . PRO A 1 227 ? -8.938 34 15.977 1 89.62 227 PRO A O 1
ATOM 1752 N N . SER A 1 228 ? -11.07 34.5 15.898 1 89.38 228 SER A N 1
ATOM 1753 C CA . SER A 1 228 ? -11.023 35.438 17.031 1 89.38 228 SER A CA 1
ATOM 1754 C C . SER A 1 228 ? -10.797 34.656 18.344 1 89.38 228 SER A C 1
ATOM 1756 O O . SER A 1 228 ? -10.422 35.281 19.359 1 89.38 228 SER A O 1
ATOM 1758 N N . LEU A 1 229 ? -10.992 33.406 18.312 1 93.56 229 LEU A N 1
ATOM 1759 C CA . LEU A 1 229 ? -10.727 32.531 19.453 1 93.56 229 LEU A CA 1
ATOM 1760 C C . LEU A 1 229 ? -9.5 31.672 19.203 1 93.56 229 LEU A C 1
ATOM 1762 O O . LEU A 1 229 ? -9.469 30.5 19.625 1 93.56 229 LEU A O 1
ATOM 1766 N N . ASN A 1 230 ? -8.586 32.156 18.391 1 92.19 230 ASN A N 1
ATOM 1767 C CA . ASN A 1 230 ? -7.383 31.422 18 1 92.19 230 ASN A CA 1
ATOM 1768 C C . ASN A 1 230 ? -7.723 30.094 17.328 1 92.19 230 ASN A C 1
ATOM 1770 O O . ASN A 1 230 ? -7.125 29.062 17.656 1 92.19 230 ASN A O 1
ATOM 1774 N N . TRP A 1 231 ? -8.82 30.125 16.594 1 93.69 231 TRP A N 1
ATOM 1775 C CA . TRP A 1 231 ? -9.273 29.031 15.742 1 93.69 231 TRP A CA 1
ATOM 1776 C C . TRP A 1 231 ? -9.781 27.859 16.578 1 93.69 231 TRP A C 1
ATOM 1778 O O . TRP A 1 231 ? -9.766 26.719 16.141 1 93.69 231 TRP A O 1
ATOM 1788 N N . GLN A 1 232 ? -10.164 28.141 17.828 1 97.12 232 GLN A N 1
ATOM 1789 C CA . GLN A 1 232 ? -10.875 27.141 18.609 1 97.12 232 GLN A CA 1
ATOM 1790 C C . GLN A 1 232 ? -12.352 27.094 18.234 1 97.12 232 GLN A C 1
ATOM 1792 O O . GLN A 1 232 ? -12.898 28.078 17.719 1 97.12 232 GLN A O 1
ATOM 1797 N N . TYR A 1 233 ? -12.969 25.938 18.469 1 97.88 233 TYR A N 1
ATOM 1798 C CA . TYR A 1 233 ? -14.398 25.797 18.203 1 97.88 233 TYR A CA 1
ATOM 1799 C C . TYR A 1 233 ? -15.227 26.422 19.328 1 97.88 233 TYR A C 1
ATOM 1801 O O . TYR A 1 233 ? -15.117 26 20.484 1 97.88 233 TYR A O 1
ATOM 1809 N N . PRO A 1 234 ? -16.094 27.391 19.031 1 97.94 234 PRO A N 1
ATOM 1810 C CA . PRO A 1 234 ? -17.016 27.859 20.062 1 97.94 234 PRO A CA 1
ATOM 1811 C C . PRO A 1 234 ? -17.969 26.766 20.531 1 97.94 234 PRO A C 1
ATOM 1813 O O . PRO A 1 234 ? -18.328 25.875 19.75 1 97.94 234 PRO A O 1
ATOM 1816 N N . ASP A 1 235 ? -18.484 26.953 21.719 1 98.19 235 ASP A N 1
ATOM 1817 C CA . ASP A 1 235 ? -19.422 25.969 22.266 1 98.19 235 ASP A CA 1
ATOM 1818 C C . ASP A 1 235 ? -20.656 25.844 21.375 1 98.19 235 ASP A C 1
ATOM 1820 O O . ASP A 1 235 ? -21.188 24.75 21.188 1 98.19 235 ASP A O 1
ATOM 1824 N N . SER A 1 236 ? -21.094 26.969 20.891 1 98.31 236 SER A N 1
ATOM 1825 C CA . SER A 1 236 ? -22.297 26.969 20.047 1 98.31 236 SER A CA 1
ATOM 1826 C C . SER A 1 236 ? -22.094 26.109 18.812 1 98.31 236 SER A C 1
ATOM 1828 O O . SER A 1 236 ? -23.031 25.453 18.344 1 98.31 236 SER A O 1
ATOM 1830 N N . GLU A 1 237 ? -20.922 26.109 18.234 1 98.5 237 GLU A N 1
ATOM 1831 C CA . GLU A 1 237 ? -20.625 25.281 17.078 1 98.5 237 GLU A CA 1
ATOM 1832 C C . GLU A 1 237 ? -20.531 23.812 17.453 1 98.5 237 GLU A C 1
ATOM 1834 O O . GLU A 1 237 ? -21.062 22.953 16.766 1 98.5 237 GLU A O 1
ATOM 1839 N N . LEU A 1 238 ? -19.875 23.5 18.562 1 98.81 238 LEU A N 1
ATOM 1840 C CA . LEU A 1 238 ? -19.75 22.125 19.016 1 98.81 238 LEU A CA 1
ATOM 1841 C C . LEU A 1 238 ? -21.125 21.562 19.375 1 98.81 238 LEU A C 1
ATOM 1843 O O . LEU A 1 238 ? -21.359 20.359 19.203 1 98.81 238 LEU A O 1
ATOM 1847 N N . ASP A 1 239 ? -22 22.406 19.859 1 98.69 239 ASP A N 1
ATOM 1848 C CA . ASP A 1 239 ? -23.328 21.969 20.297 1 98.69 239 ASP A CA 1
ATOM 1849 C C . ASP A 1 239 ? -24.141 21.453 19.125 1 98.69 239 ASP A C 1
ATOM 1851 O O . ASP A 1 239 ? -25.125 20.734 19.312 1 98.69 239 ASP A O 1
ATOM 1855 N N . LYS A 1 240 ? -23.766 21.781 17.891 1 98.75 240 LYS A N 1
ATOM 1856 C CA . LYS A 1 240 ? -24.422 21.203 16.719 1 98.75 240 LYS A CA 1
ATOM 1857 C C . LYS A 1 240 ? -24.312 19.688 16.703 1 98.75 240 LYS A C 1
ATOM 1859 O O . LYS A 1 240 ? -25.156 19 16.125 1 98.75 240 LYS A O 1
ATOM 1864 N N . LEU A 1 241 ? -23.359 19.109 17.359 1 98.81 241 LEU A N 1
ATOM 1865 C CA . LEU A 1 241 ? -23.125 17.656 17.391 1 98.81 241 LEU A CA 1
ATOM 1866 C C . LEU A 1 241 ? -24.219 16.953 18.188 1 98.81 241 LEU A C 1
ATOM 1868 O O . LEU A 1 241 ? -24.359 15.727 18.094 1 98.81 241 LEU A O 1
ATOM 1872 N N . LYS A 1 242 ? -24.984 17.766 18.969 1 98.69 242 LYS A N 1
ATOM 1873 C CA . LYS A 1 242 ? -26.078 17.172 19.734 1 98.69 242 LYS A CA 1
ATOM 1874 C C . LYS A 1 242 ? -27.188 16.688 18.797 1 98.69 242 LYS A C 1
ATOM 1876 O O . LYS A 1 242 ? -28.047 15.891 19.203 1 98.69 242 LYS A O 1
ATOM 1881 N N . ASP A 1 243 ? -27.188 17.156 17.547 1 98.38 243 ASP A N 1
ATOM 1882 C CA . ASP A 1 243 ? -28.203 16.766 16.578 1 98.38 243 ASP A CA 1
ATOM 1883 C C . ASP A 1 243 ? -28.094 15.289 16.234 1 98.38 243 ASP A C 1
ATOM 1885 O O . ASP A 1 243 ? -27.094 14.852 15.656 1 98.38 243 ASP A O 1
ATOM 1889 N N . PRO A 1 244 ? -29.156 14.516 16.453 1 97.12 244 PRO A N 1
ATOM 1890 C CA . PRO A 1 244 ? -29.094 13.07 16.203 1 97.12 244 PRO A CA 1
ATOM 1891 C C . PRO A 1 244 ? -29.031 12.742 14.711 1 97.12 244 PRO A C 1
ATOM 1893 O O . PRO A 1 244 ? -28.703 11.617 14.336 1 97.12 244 PRO A O 1
ATOM 1896 N N . ALA A 1 245 ? -29.312 13.719 13.914 1 97.5 245 ALA A N 1
ATOM 1897 C CA . ALA A 1 245 ? -29.234 13.492 12.469 1 97.5 245 ALA A CA 1
ATOM 1898 C C . ALA A 1 245 ? -27.781 13.406 12.008 1 97.5 245 ALA A C 1
ATOM 1900 O O . ALA A 1 245 ? -27.5 12.859 10.938 1 97.5 245 ALA A O 1
ATOM 1901 N N . ILE A 1 246 ? -26.891 13.945 12.758 1 98.62 246 ILE A N 1
ATOM 1902 C CA . ILE A 1 246 ? -25.469 13.859 12.445 1 98.62 246 ILE A CA 1
ATOM 1903 C C . ILE A 1 246 ? -24.938 12.477 12.82 1 98.62 246 ILE A C 1
ATOM 1905 O O . ILE A 1 246 ? -24.984 12.086 13.992 1 98.62 246 ILE A O 1
ATOM 1909 N N . LYS A 1 247 ? -24.406 11.766 11.883 1 98.62 247 LYS A N 1
ATOM 1910 C CA . LYS A 1 247 ? -23.984 10.391 12.109 1 98.62 247 LYS A CA 1
ATOM 1911 C C . LYS A 1 247 ? -22.516 10.336 12.539 1 98.62 247 LYS A C 1
ATOM 1913 O O . LYS A 1 247 ? -22.125 9.484 13.336 1 98.62 247 LYS A O 1
ATOM 1918 N N . ILE A 1 248 ? -21.734 11.188 11.977 1 98.81 248 ILE A N 1
ATOM 1919 C CA . ILE A 1 248 ? -20.297 11.133 12.234 1 98.81 248 ILE A CA 1
ATOM 1920 C C . ILE A 1 248 ? -19.719 12.547 12.219 1 98.81 248 ILE A C 1
ATOM 1922 O O . ILE A 1 248 ? -20.203 13.422 11.492 1 98.81 248 ILE A O 1
ATOM 1926 N N . PHE A 1 249 ? -18.75 12.836 13.094 1 98.88 249 PHE A N 1
ATOM 1927 C CA . PHE A 1 249 ? -17.969 14.078 13.164 1 98.88 249 PHE A CA 1
ATOM 1928 C C . PHE A 1 249 ? -16.547 13.859 12.68 1 98.88 249 PHE A C 1
ATOM 1930 O O . PHE A 1 249 ? -15.805 13.07 13.258 1 98.88 249 PHE A O 1
ATOM 1937 N N . PHE A 1 250 ? -16.109 14.492 11.562 1 98.56 250 PHE A N 1
ATOM 1938 C CA . PHE A 1 250 ? -14.75 14.469 11.031 1 98.56 250 PHE A CA 1
ATOM 1939 C C . PHE A 1 250 ? -13.938 15.633 11.578 1 98.56 250 PHE A C 1
ATOM 1941 O O . PHE A 1 250 ? -14.305 16.797 11.383 1 98.56 250 PHE A O 1
ATOM 1948 N N . CYS A 1 251 ? -12.812 15.336 12.164 1 98.5 251 CYS A N 1
ATOM 1949 C CA . CYS A 1 251 ? -11.984 16.375 12.75 1 98.5 251 CYS A CA 1
ATOM 1950 C C . CYS A 1 251 ? -10.508 16.125 12.469 1 98.5 251 CYS A C 1
ATOM 1952 O O . CYS A 1 251 ? -10.023 15 12.633 1 98.5 251 CYS A O 1
ATOM 1954 N N . VAL A 1 252 ? -9.844 17.094 11.938 1 98.31 252 VAL A N 1
ATOM 1955 C CA . VAL A 1 252 ? -8.383 17.078 11.859 1 98.31 252 VAL A CA 1
ATOM 1956 C C . VAL A 1 252 ? -7.801 17.844 13.047 1 98.31 252 VAL A C 1
ATOM 1958 O O . VAL A 1 252 ? -8.055 19.031 13.211 1 98.31 252 VAL A O 1
ATOM 1961 N N . ASN A 1 253 ? -7.066 17.219 13.867 1 98.5 253 ASN A N 1
ATOM 1962 C CA . ASN A 1 253 ? -6.551 17.75 15.117 1 98.5 253 ASN A CA 1
ATOM 1963 C C . ASN A 1 253 ? -5.082 17.391 15.32 1 98.5 253 ASN A C 1
ATOM 1965 O O . ASN A 1 253 ? -4.75 16.234 15.555 1 98.5 253 ASN A O 1
ATOM 1969 N N . PRO A 1 254 ? -4.168 18.328 15.305 1 98.06 254 PRO A N 1
ATOM 1970 C CA . PRO A 1 254 ? -4.309 19.766 15.062 1 98.06 254 PRO A CA 1
ATOM 1971 C C . PRO A 1 254 ? -4.828 20.078 13.664 1 98.06 254 PRO A C 1
ATOM 1973 O O . PRO A 1 254 ? -4.578 19.328 12.727 1 98.06 254 PRO A O 1
ATOM 1976 N N . SER A 1 255 ? -5.449 21.219 13.547 1 97.38 255 SER A N 1
ATOM 1977 C CA . SER A 1 255 ? -6.188 21.562 12.328 1 97.38 255 SER A CA 1
ATOM 1978 C C . SER A 1 255 ? -5.238 21.938 11.195 1 97.38 255 SER A C 1
ATOM 1980 O O . SER A 1 255 ? -4.066 22.25 11.438 1 97.38 255 SER A O 1
ATOM 1982 N N . ASN A 1 256 ? -5.59 21.828 10.055 1 94.81 256 ASN A N 1
ATOM 1983 C CA . ASN A 1 256 ? -5.008 22.281 8.797 1 94.81 256 ASN A CA 1
ATOM 1984 C C . ASN A 1 256 ? -5.984 23.156 8.008 1 94.81 256 ASN A C 1
ATOM 1986 O O . ASN A 1 256 ? -7.023 22.672 7.547 1 94.81 256 ASN A O 1
ATOM 1990 N N . PRO A 1 257 ? -5.785 24.391 7.844 1 93.25 257 PRO A N 1
ATOM 1991 C CA . PRO A 1 257 ? -4.477 25.031 7.809 1 93.25 257 PRO A CA 1
ATOM 1992 C C . PRO A 1 257 ? -4.148 25.781 9.102 1 93.25 257 PRO A C 1
ATOM 1994 O O . PRO A 1 257 ? -2.988 26.125 9.344 1 93.25 257 PRO A O 1
ATOM 1997 N N . PRO A 1 258 ? -5.113 26.141 9.977 1 92.06 258 PRO A N 1
ATOM 1998 C CA . PRO A 1 258 ? -4.758 27 11.117 1 92.06 258 PRO A CA 1
ATOM 1999 C C . PRO A 1 258 ? -3.674 26.375 12 1 92.06 258 PRO A C 1
ATOM 2001 O O . PRO A 1 258 ? -2.951 27.094 12.688 1 92.06 258 PRO A O 1
ATOM 2004 N N . SER A 1 259 ? -3.57 25.078 11.961 1 95 259 SER A N 1
ATOM 2005 C CA . SER A 1 259 ? -2.506 24.344 12.641 1 95 259 SER A CA 1
ATOM 2006 C C . SER A 1 259 ? -2.562 24.547 14.148 1 95 259 SER A C 1
ATOM 2008 O O . SER A 1 259 ? -1.553 24.891 14.773 1 95 259 SER A O 1
ATOM 2010 N N . VAL A 1 260 ? -3.664 24.438 14.734 1 96.44 260 VAL A N 1
ATOM 2011 C CA . VAL A 1 260 ? -3.873 24.516 16.172 1 96.44 260 VAL A CA 1
ATOM 2012 C C . VAL A 1 260 ? -4.562 23.234 16.656 1 96.44 260 VAL A C 1
ATOM 2014 O O . VAL A 1 260 ? -5.449 22.703 15.984 1 96.44 260 VAL A O 1
ATOM 2017 N N . LYS A 1 261 ? -4.117 22.703 17.781 1 98.38 261 LYS A N 1
ATOM 2018 C CA . LYS A 1 261 ? -4.805 21.578 18.406 1 98.38 261 LYS A CA 1
ATOM 2019 C C . LYS A 1 261 ? -6.043 22.047 19.172 1 98.38 261 LYS A C 1
ATOM 2021 O O . LYS A 1 261 ? -6.129 23.219 19.562 1 98.38 261 LYS A O 1
ATOM 2026 N N . MET A 1 262 ? -7.008 21.203 19.359 1 98.31 262 MET A N 1
ATOM 2027 C CA . MET A 1 262 ? -8.148 21.516 20.219 1 98.31 262 MET A CA 1
ATOM 2028 C C . MET A 1 262 ? -7.695 21.781 21.656 1 98.31 262 MET A C 1
ATOM 2030 O O . MET A 1 262 ? -6.863 21.047 22.188 1 98.31 262 MET A O 1
ATOM 2034 N N . ASP A 1 263 ? -8.188 22.797 22.234 1 97.56 263 ASP A N 1
ATOM 2035 C CA . ASP A 1 263 ? -7.852 23.078 23.625 1 97.56 263 ASP A CA 1
ATOM 2036 C C . ASP A 1 263 ? -8.656 22.188 24.578 1 97.56 263 ASP A C 1
ATOM 2038 O O . ASP A 1 263 ? -9.531 21.438 24.141 1 97.56 263 ASP A O 1
ATOM 2042 N N . GLN A 1 264 ? -8.32 22.297 25.828 1 97.19 264 GLN A N 1
ATOM 2043 C CA . GLN A 1 264 ? -8.945 21.438 26.828 1 97.19 264 GLN A CA 1
ATOM 2044 C C . GLN A 1 264 ? -10.445 21.688 26.906 1 97.19 264 GLN A C 1
ATOM 2046 O O . GLN A 1 264 ? -11.227 20.75 27.094 1 97.19 264 GLN A O 1
ATOM 2051 N N . ARG A 1 265 ? -10.812 22.906 26.828 1 97.88 265 ARG A N 1
ATOM 2052 C CA . ARG A 1 265 ? -12.234 23.234 26.859 1 97.88 265 ARG A CA 1
ATOM 2053 C C . ARG A 1 265 ? -12.992 22.531 25.75 1 97.88 265 ARG A C 1
ATOM 2055 O O . ARG A 1 265 ? -14.039 21.922 25.984 1 97.88 265 ARG A O 1
ATOM 2062 N N . SER A 1 266 ? -12.539 22.656 24.531 1 98.06 266 SER A N 1
ATOM 2063 C CA . SER A 1 266 ? -13.172 22.031 23.375 1 98.06 266 SER A CA 1
ATOM 2064 C C . SER A 1 266 ? -13.242 20.516 23.531 1 98.06 266 SER A C 1
ATOM 2066 O O . SER A 1 266 ? -14.266 19.906 23.234 1 98.06 266 SER A O 1
ATOM 2068 N N . LEU A 1 267 ? -12.18 19.891 23.969 1 98.38 267 LEU A N 1
ATOM 2069 C CA . LEU A 1 267 ? -12.133 18.453 24.172 1 98.38 267 LEU A CA 1
ATOM 2070 C C . LEU A 1 267 ? -13.18 18.016 25.203 1 98.38 267 LEU A C 1
ATOM 2072 O O . LEU A 1 267 ? -13.906 17.047 24.969 1 98.38 267 LEU A O 1
ATOM 2076 N N . GLU A 1 268 ? -13.219 18.75 26.281 1 98.12 268 GLU A N 1
ATOM 2077 C CA . GLU A 1 268 ? -14.172 18.406 27.344 1 98.12 268 GLU A CA 1
ATOM 2078 C C . GLU A 1 268 ? -15.609 18.594 26.859 1 98.12 268 GLU A C 1
ATOM 2080 O O . GLU A 1 268 ? -16.5 17.828 27.25 1 98.12 268 GLU A O 1
ATOM 2085 N N . ARG A 1 269 ? -15.82 19.609 26.094 1 98.5 269 ARG A N 1
ATOM 2086 C CA . ARG A 1 269 ? -17.156 19.844 25.547 1 98.5 269 ARG A CA 1
ATOM 2087 C C . ARG A 1 269 ? -17.594 18.656 24.703 1 98.5 269 ARG A C 1
ATOM 2089 O O . ARG A 1 269 ? -18.734 18.188 24.812 1 98.5 269 ARG A O 1
ATOM 2096 N N . VAL A 1 270 ? -16.766 18.125 23.812 1 98.75 270 VAL A N 1
ATOM 2097 C CA . VAL A 1 270 ? -17.094 16.984 22.984 1 98.75 270 VAL A CA 1
ATOM 2098 C C . VAL A 1 270 ? -17.312 15.75 23.859 1 98.75 270 VAL A C 1
ATOM 2100 O O . VAL A 1 270 ? -18.266 14.992 23.641 1 98.75 270 VAL A O 1
ATOM 2103 N N . ARG A 1 271 ? -16.438 15.555 24.844 1 98.5 271 ARG A N 1
ATOM 2104 C CA . ARG A 1 271 ? -16.594 14.438 25.781 1 98.5 271 ARG A CA 1
ATOM 2105 C C . ARG A 1 271 ? -17.984 14.453 26.422 1 98.5 271 ARG A C 1
ATOM 2107 O O . ARG A 1 271 ? -18.656 13.422 26.484 1 98.5 271 ARG A O 1
ATOM 2114 N N . ASN A 1 272 ? -18.359 15.617 26.875 1 98.69 272 ASN A N 1
ATOM 2115 C CA . ASN A 1 272 ? -19.656 15.758 27.562 1 98.69 272 ASN A CA 1
ATOM 2116 C C . ASN A 1 272 ? -20.812 15.516 26.594 1 98.69 272 ASN A C 1
ATOM 2118 O O . ASN A 1 272 ? -21.812 14.906 26.984 1 98.69 272 ASN A O 1
ATOM 2122 N N . ILE A 1 273 ? -20.719 16.047 25.391 1 98.81 273 ILE A N 1
ATOM 2123 C CA . ILE A 1 273 ? -21.766 15.844 24.406 1 98.81 273 ILE A CA 1
ATOM 2124 C C . ILE A 1 273 ? -21.938 14.344 24.141 1 98.81 273 ILE A C 1
ATOM 2126 O O . ILE A 1 273 ? -23.062 13.836 24.125 1 98.81 273 ILE A O 1
ATOM 2130 N N . VAL A 1 274 ? -20.844 13.57 23.984 1 98.75 274 VAL A N 1
ATOM 2131 C CA . VAL A 1 274 ? -20.891 12.141 23.719 1 98.75 274 VAL A CA 1
ATOM 2132 C C . VAL A 1 274 ? -21.484 11.414 24.922 1 98.75 274 VAL A C 1
ATOM 2134 O O . VAL A 1 274 ? -22.375 10.578 24.781 1 98.75 274 VAL A O 1
ATOM 2137 N N . ALA A 1 275 ? -21.109 11.766 26.125 1 98.44 275 ALA A N 1
ATOM 2138 C CA . ALA A 1 275 ? -21.516 11.07 27.328 1 98.44 275 ALA A CA 1
ATOM 2139 C C . ALA A 1 275 ? -22.984 11.336 27.656 1 98.44 275 ALA A C 1
ATOM 2141 O O . ALA A 1 275 ? -23.703 10.43 28.078 1 98.44 275 ALA A O 1
ATOM 2142 N N . GLU A 1 276 ? -23.406 12.578 27.422 1 98.38 276 GLU A N 1
ATOM 2143 C CA . GLU A 1 276 ? -24.703 13 27.953 1 98.38 276 GLU A CA 1
ATOM 2144 C C . GLU A 1 276 ? -25.781 13 26.875 1 98.38 276 GLU A C 1
ATOM 2146 O O . GLU A 1 276 ? -26.969 12.828 27.172 1 98.38 276 GLU A O 1
ATOM 2151 N N . HIS A 1 277 ? -25.391 13.242 25.672 1 98.38 277 HIS A N 1
ATOM 2152 C CA . HIS A 1 277 ? -26.406 13.492 24.641 1 98.38 277 HIS A CA 1
ATOM 2153 C C . HIS A 1 277 ? -26.281 12.5 23.484 1 98.38 277 HIS A C 1
ATOM 2155 O O . HIS A 1 277 ? -27.281 12.109 22.891 1 98.38 277 HIS A O 1
ATOM 2161 N N . ARG A 1 278 ? -25.031 12.109 23.141 1 98.56 278 ARG A N 1
ATOM 2162 C CA . ARG A 1 278 ? -24.828 11.383 21.891 1 98.56 278 ARG A CA 1
ATOM 2163 C C . ARG A 1 278 ? -23.891 10.203 22.078 1 98.56 278 ARG A C 1
ATOM 2165 O O . ARG A 1 278 ? -22.828 10.148 21.469 1 98.56 278 ARG A O 1
ATOM 2172 N N . PRO A 1 279 ? -24.25 9.25 22.891 1 98.38 279 PRO A N 1
ATOM 2173 C CA . PRO A 1 279 ? -23.406 8.07 23.062 1 98.38 279 PRO A CA 1
ATOM 2174 C C . PRO A 1 279 ? -23.219 7.285 21.766 1 98.38 279 PRO A C 1
ATOM 2176 O O . PRO A 1 279 ? -22.328 6.441 21.672 1 98.38 279 PRO A O 1
ATOM 2179 N N . ASP A 1 280 ? -23.969 7.602 20.75 1 98.31 280 ASP A N 1
ATOM 2180 C CA . ASP A 1 280 ? -23.953 6.895 19.469 1 98.31 280 ASP A CA 1
ATOM 2181 C C . ASP A 1 280 ? -23.109 7.648 18.438 1 98.31 280 ASP A C 1
ATOM 2183 O O . ASP A 1 280 ? -22.875 7.145 17.344 1 98.31 280 ASP A O 1
ATOM 2187 N N . LEU A 1 281 ? -22.656 8.875 18.719 1 98.81 281 LEU A N 1
ATOM 2188 C CA . LEU A 1 281 ? -21.953 9.695 17.734 1 98.81 281 LEU A CA 1
ATOM 2189 C C . LEU A 1 281 ? -20.641 9.031 17.312 1 98.81 281 LEU A C 1
ATOM 2191 O O . LEU A 1 281 ? -19.797 8.703 18.156 1 98.81 281 LEU A O 1
ATOM 2195 N N . MET A 1 282 ? -20.5 8.727 16.031 1 98.88 282 MET A N 1
ATOM 2196 C CA . MET A 1 282 ? -19.219 8.305 15.5 1 98.88 282 MET A CA 1
ATOM 2197 C C . MET A 1 282 ? -18.297 9.508 15.297 1 98.88 282 MET A C 1
ATOM 2199 O O . MET A 1 282 ? -18.75 10.586 14.906 1 98.88 282 MET A O 1
ATOM 2203 N N . ILE A 1 283 ? -17.031 9.367 15.586 1 98.88 283 ILE A N 1
ATOM 2204 C CA . ILE A 1 283 ? -16.016 10.406 15.406 1 98.88 283 ILE A CA 1
ATOM 2205 C C . ILE A 1 283 ? -14.828 9.844 14.625 1 98.88 283 ILE A C 1
ATOM 2207 O O . ILE A 1 283 ? -14.398 8.719 14.875 1 98.88 283 ILE A O 1
ATOM 2211 N N . LEU A 1 284 ? -14.383 10.492 13.648 1 98.81 284 LEU A N 1
ATOM 2212 C CA . LEU A 1 284 ? -13.102 10.258 13 1 98.81 284 LEU A CA 1
ATOM 2213 C C . LEU A 1 284 ? -12.125 11.398 13.266 1 98.81 284 LEU A C 1
ATOM 2215 O O . LEU A 1 284 ? -12.406 12.555 12.938 1 98.81 284 LEU A O 1
ATOM 2219 N N . THR A 1 285 ? -11.055 11.156 13.891 1 98.81 285 THR A N 1
ATOM 2220 C CA . THR A 1 285 ? -10.023 12.164 14.109 1 98.81 285 THR A CA 1
ATOM 2221 C C . THR A 1 285 ? -8.766 11.844 13.305 1 98.81 285 THR A C 1
ATOM 2223 O O . THR A 1 285 ? -8.344 10.688 13.242 1 98.81 285 THR A O 1
ATOM 2226 N N . ASP A 1 286 ? -8.305 12.719 12.555 1 98.62 286 ASP A N 1
ATOM 2227 C CA . ASP A 1 286 ? -7.016 12.672 11.867 1 98.62 286 ASP A CA 1
ATOM 2228 C C . ASP A 1 286 ? -5.961 13.477 12.625 1 98.62 286 ASP A C 1
ATOM 2230 O O . ASP A 1 286 ? -6.02 14.703 12.656 1 98.62 286 ASP A O 1
ATOM 2234 N N . ASP A 1 287 ? -4.961 12.797 13.117 1 98.75 287 ASP A N 1
ATOM 2235 C CA . ASP A 1 287 ? -4.078 13.414 14.109 1 98.75 287 ASP A CA 1
ATOM 2236 C C . ASP A 1 287 ? -2.648 13.5 13.578 1 98.75 287 ASP A C 1
ATOM 2238 O O . ASP A 1 287 ? -1.691 13.445 14.352 1 98.75 287 ASP A O 1
ATOM 2242 N N . VAL A 1 288 ? -2.461 13.648 12.312 1 97.88 288 VAL A N 1
ATOM 2243 C CA . VAL A 1 288 ? -1.169 13.562 11.641 1 97.88 288 VAL A CA 1
ATOM 2244 C C . VAL A 1 288 ? -0.208 14.594 12.234 1 97.88 288 VAL A C 1
ATOM 2246 O O . VAL A 1 288 ? 1 14.352 12.305 1 97.88 288 VAL A O 1
ATOM 2249 N N . TYR A 1 289 ? -0.698 15.727 12.797 1 97.88 289 TYR A N 1
ATOM 2250 C CA . TYR A 1 289 ? 0.163 16.812 13.258 1 97.88 289 TYR A CA 1
ATOM 2251 C C . TYR A 1 289 ? 0.345 16.75 14.766 1 97.88 289 TYR A C 1
ATOM 2253 O O . TYR A 1 289 ? 1.012 17.609 15.352 1 97.88 289 TYR A O 1
ATOM 2261 N N . GLY A 1 290 ? -0.21 15.734 15.43 1 98.06 290 GLY A N 1
ATOM 2262 C CA . GLY A 1 290 ? -0.206 15.656 16.875 1 98.06 290 GLY A CA 1
ATOM 2263 C C . GLY A 1 290 ? 1.19 15.664 17.469 1 98.06 290 GLY A C 1
ATOM 2264 O O . GLY A 1 290 ? 1.396 16.188 18.578 1 98.06 290 GLY A O 1
ATOM 2265 N N . THR A 1 291 ? 2.186 15.156 16.781 1 97.5 291 THR A N 1
ATOM 2266 C CA . THR A 1 291 ? 3.551 15.023 17.281 1 97.5 291 THR A CA 1
ATOM 2267 C C . THR A 1 291 ? 4.23 16.391 17.375 1 97.5 291 THR A C 1
ATOM 2269 O O . THR A 1 291 ? 5.262 16.531 18.031 1 97.5 291 THR A O 1
ATOM 2272 N N . PHE A 1 292 ? 3.65 17.391 16.781 1 97.12 292 PHE A N 1
ATOM 2273 C CA . PHE A 1 292 ? 4.238 18.719 16.797 1 97.12 292 PHE A CA 1
ATOM 2274 C C . PHE A 1 292 ? 3.609 19.562 17.906 1 97.12 292 PHE A C 1
ATOM 2276 O O . PHE A 1 292 ? 4.004 20.719 18.109 1 97.12 292 PHE A O 1
ATOM 2283 N N . ALA A 1 293 ? 2.637 19.078 18.625 1 96.88 293 ALA A N 1
ATOM 2284 C CA . ALA A 1 293 ? 1.935 19.812 19.672 1 96.88 293 ALA A CA 1
ATOM 2285 C C . ALA A 1 293 ? 2.549 19.547 21.047 1 96.88 293 ALA A C 1
ATOM 2287 O O . ALA A 1 293 ? 3.051 18.453 21.297 1 96.88 293 ALA A O 1
ATOM 2288 N N . ASP A 1 294 ? 2.57 20.547 21.891 1 94.81 294 ASP A N 1
ATOM 2289 C CA . ASP A 1 294 ? 2.869 20.359 23.297 1 94.81 294 ASP A CA 1
ATOM 2290 C C . ASP A 1 294 ? 1.65 19.828 24.047 1 94.81 294 ASP A C 1
ATOM 2292 O O . ASP A 1 294 ? 0.535 20.312 23.859 1 94.81 294 ASP A O 1
ATOM 2296 N N . ASP A 1 295 ? 1.805 18.766 24.797 1 94.69 295 ASP A N 1
ATOM 2297 C CA . ASP A 1 295 ? 0.749 18.188 25.609 1 94.69 295 ASP A CA 1
ATOM 2298 C C . ASP A 1 295 ? -0.468 17.828 24.766 1 94.69 295 ASP A C 1
ATOM 2300 O O . ASP A 1 295 ? -1.59 18.234 25.078 1 94.69 295 ASP A O 1
ATOM 2304 N N . PHE A 1 296 ? -0.201 17.125 23.734 1 97.62 296 PHE A N 1
ATOM 2305 C CA . PHE A 1 296 ? -1.258 16.781 22.797 1 97.62 296 PHE A CA 1
ATOM 2306 C C . PHE A 1 296 ? -2.18 15.719 23.375 1 97.62 296 PHE A C 1
ATOM 2308 O O . PHE A 1 296 ? -1.717 14.781 24.016 1 97.62 296 PHE A O 1
ATOM 2315 N N . GLN A 1 297 ? -3.494 15.898 23.172 1 97.81 297 GLN A N 1
ATOM 2316 C CA . GLN A 1 297 ? -4.516 14.898 23.453 1 97.81 297 GLN A CA 1
ATOM 2317 C C . GLN A 1 297 ? -5.469 14.742 22.266 1 97.81 297 GLN A C 1
ATOM 2319 O O . GLN A 1 297 ? -6.09 15.711 21.828 1 97.81 297 GLN A O 1
ATOM 2324 N N . SER A 1 298 ? -5.547 13.531 21.781 1 98.56 298 SER A N 1
ATOM 2325 C CA . SER A 1 298 ? -6.43 13.195 20.672 1 98.56 298 SER A CA 1
ATOM 2326 C C . SER A 1 298 ? -7.875 13.062 21.141 1 98.56 298 SER A C 1
ATOM 2328 O O . SER A 1 298 ? -8.133 12.75 22.297 1 98.56 298 SER A O 1
ATOM 2330 N N . LEU A 1 299 ? -8.867 13.297 20.188 1 98.81 299 LEU A N 1
ATOM 2331 C CA . LEU A 1 299 ? -10.25 12.938 20.469 1 98.81 299 LEU A CA 1
ATOM 2332 C C . LEU A 1 299 ? -10.367 11.453 20.812 1 98.81 299 LEU A C 1
ATOM 2334 O O . LEU A 1 299 ? -11.25 11.055 21.578 1 98.81 299 LEU A O 1
ATOM 2338 N N . PHE A 1 300 ? -9.5 10.594 20.297 1 98.69 300 PHE A N 1
ATOM 2339 C CA . PHE A 1 300 ? -9.453 9.172 20.594 1 98.69 300 PHE A CA 1
ATOM 2340 C C . PHE A 1 300 ? -9.133 8.945 22.062 1 98.69 300 PHE A C 1
ATOM 2342 O O . PHE A 1 300 ? -9.625 7.992 22.672 1 98.69 300 PHE A O 1
ATOM 2349 N N . ALA A 1 301 ? -8.289 9.812 22.625 1 98.06 301 ALA A N 1
ATOM 2350 C CA . ALA A 1 301 ? -7.941 9.711 24.031 1 98.06 301 ALA A CA 1
ATOM 2351 C C . ALA A 1 301 ? -9.133 10.07 24.922 1 98.06 301 ALA A C 1
ATOM 2353 O O . ALA A 1 301 ? -9.289 9.516 26.016 1 98.06 301 ALA A O 1
ATOM 2354 N N . ILE A 1 302 ? -9.984 10.914 24.453 1 97.38 302 ILE A N 1
ATOM 2355 C CA . ILE A 1 302 ? -11.062 11.5 25.234 1 97.38 302 ILE A CA 1
ATOM 2356 C C . ILE A 1 302 ? -12.328 10.664 25.062 1 97.38 302 ILE A C 1
ATOM 2358 O O . ILE A 1 302 ? -13.086 10.469 26.031 1 97.38 302 ILE A O 1
ATOM 2362 N N . CYS A 1 303 ? -12.586 10.219 23.875 1 98.31 303 CYS A N 1
ATOM 2363 C CA . CYS A 1 303 ? -13.742 9.406 23.516 1 98.31 303 CYS A CA 1
ATOM 2364 C C . CYS A 1 303 ? -13.32 8.156 22.75 1 98.31 303 CYS A C 1
ATOM 2366 O O . CYS A 1 303 ? -13.719 7.957 21.609 1 98.31 303 CYS A O 1
ATOM 2368 N N . PRO A 1 304 ? -12.609 7.219 23.391 1 98.25 304 PRO A N 1
ATOM 2369 C CA . PRO A 1 304 ? -12.008 6.094 22.672 1 98.25 304 PRO A CA 1
ATOM 2370 C C . PRO A 1 304 ? -13.055 5.18 22.031 1 98.25 304 PRO A C 1
ATOM 2372 O O . PRO A 1 304 ? -12.852 4.668 20.922 1 98.25 304 PRO A O 1
ATOM 2375 N N . GLU A 1 305 ? -14.188 4.992 22.656 1 98.62 305 GLU A N 1
ATOM 2376 C CA . GLU A 1 305 ? -15.188 4.047 22.172 1 98.62 305 GLU A CA 1
ATOM 2377 C C . GLU A 1 305 ? -15.977 4.629 21 1 98.62 305 GLU A C 1
ATOM 2379 O O . GLU A 1 305 ? -16.609 3.893 20.234 1 98.62 305 GLU A O 1
ATOM 2384 N N . ASN A 1 306 ? -15.938 5.98 20.844 1 98.88 306 ASN A N 1
ATOM 2385 C CA . ASN A 1 306 ? -16.703 6.637 19.781 1 98.88 306 ASN A CA 1
ATOM 2386 C C . ASN A 1 306 ? -15.805 7.02 18.609 1 98.88 306 ASN A C 1
ATOM 2388 O O . ASN A 1 306 ? -16.297 7.473 17.562 1 98.88 306 ASN A O 1
ATOM 2392 N N . THR A 1 307 ? -14.469 6.801 18.734 1 98.88 307 THR A N 1
ATOM 2393 C CA . THR A 1 307 ? -13.555 7.48 17.812 1 98.88 307 THR A CA 1
ATOM 2394 C C . THR A 1 307 ? -12.719 6.473 17.031 1 98.88 307 THR A C 1
ATOM 2396 O O . THR A 1 307 ? -12.117 5.574 17.625 1 98.88 307 THR A O 1
ATOM 2399 N N . LEU A 1 308 ? -12.719 6.539 15.711 1 98.81 308 LEU A N 1
ATOM 2400 C CA . LEU A 1 308 ? -11.633 6.016 14.891 1 98.81 308 LEU A CA 1
ATOM 2401 C C . LEU A 1 308 ? -10.5 7.035 14.773 1 98.81 308 LEU A C 1
ATOM 2403 O O . LEU A 1 308 ? -10.742 8.211 14.5 1 98.81 308 LEU A O 1
ATOM 2407 N N . LEU A 1 309 ? -9.305 6.609 15 1 98.88 309 LEU A N 1
ATOM 2408 C CA . LEU A 1 309 ? -8.141 7.48 14.898 1 98.88 309 LEU A CA 1
ATOM 2409 C C . LEU A 1 309 ? -7.336 7.168 13.641 1 98.88 309 LEU A C 1
ATOM 2411 O O . LEU A 1 309 ? -7.008 6.008 13.383 1 98.88 309 LEU A O 1
ATOM 2415 N N . VAL A 1 310 ? -7.086 8.156 12.844 1 98.81 310 VAL A N 1
ATOM 2416 C CA . VAL A 1 310 ? -6.172 8.062 11.711 1 98.81 310 VAL A CA 1
ATOM 2417 C C . VAL A 1 310 ? -4.871 8.789 12.039 1 98.81 310 VAL A C 1
ATOM 2419 O O . VAL A 1 310 ? -4.891 9.945 12.461 1 98.81 310 VAL A O 1
ATOM 2422 N N . TYR A 1 311 ? -3.795 8.141 11.906 1 98.81 311 TYR A N 1
ATOM 2423 C CA . TYR A 1 311 ? -2.475 8.742 12.055 1 98.81 311 TYR A CA 1
ATOM 2424 C C . TYR A 1 311 ? -1.571 8.375 10.883 1 98.81 311 TYR A C 1
ATOM 2426 O O . TYR A 1 311 ? -1.593 7.238 10.406 1 98.81 311 TYR A O 1
ATOM 2434 N N . SER A 1 312 ? -0.836 9.305 10.375 1 98.06 312 SER A N 1
ATOM 2435 C CA . SER A 1 312 ? 0.14 9.102 9.312 1 98.06 312 SER A CA 1
ATOM 2436 C C . SER A 1 312 ? 1.555 9.406 9.789 1 98.06 312 SER A C 1
ATOM 2438 O O . SER A 1 312 ? 1.771 10.367 10.531 1 98.06 312 SER A O 1
ATOM 2440 N N . PHE A 1 313 ? 2.541 8.695 9.352 1 98.56 313 PHE A N 1
ATOM 2441 C CA . PHE A 1 313 ? 3.949 8.859 9.688 1 98.56 313 PHE A CA 1
ATOM 2442 C C . PHE A 1 313 ? 4.617 9.867 8.75 1 98.56 313 PHE A C 1
ATOM 2444 O O . PHE A 1 313 ? 5.82 10.109 8.852 1 98.56 313 PHE A O 1
ATOM 2451 N N . SER A 1 314 ? 3.893 10.484 7.926 1 97.56 314 SER A N 1
ATOM 2452 C CA . SER A 1 314 ? 4.383 11.266 6.797 1 97.56 314 SER A CA 1
ATOM 2453 C C . SER A 1 314 ? 5.102 12.523 7.262 1 97.56 314 SER A C 1
ATOM 2455 O O . SER A 1 314 ? 6.137 12.898 6.703 1 97.56 314 SER A O 1
ATOM 2457 N N . LYS A 1 315 ? 4.551 13.172 8.273 1 97.69 315 LYS A N 1
ATOM 2458 C CA . LYS A 1 315 ? 4.996 14.531 8.57 1 97.69 315 LYS A CA 1
ATOM 2459 C C . LYS A 1 315 ? 6.141 14.531 9.578 1 97.69 315 LYS A C 1
ATOM 2461 O O . LYS A 1 315 ? 7.215 15.07 9.305 1 97.69 315 LYS A O 1
ATOM 2466 N N . TYR A 1 316 ? 5.98 13.844 10.664 1 97.94 316 TYR A N 1
ATOM 2467 C CA . TYR A 1 316 ? 6.938 13.859 11.766 1 97.94 316 TYR A CA 1
ATOM 2468 C C . TYR A 1 316 ? 8.266 13.25 11.344 1 97.94 316 TYR A C 1
ATOM 2470 O O . TYR A 1 316 ? 9.336 13.75 11.711 1 97.94 316 TYR A O 1
ATOM 2478 N N . PHE A 1 317 ? 8.258 12.211 10.539 1 98.44 317 PHE A N 1
ATOM 2479 C CA . PHE A 1 317 ? 9.461 11.484 10.172 1 98.44 317 PHE A CA 1
ATOM 2480 C C . PHE A 1 317 ? 9.922 11.867 8.766 1 98.44 317 PHE A C 1
ATOM 2482 O O . PHE A 1 317 ? 10.914 11.336 8.266 1 98.44 317 PHE A O 1
ATOM 2489 N N . GLY A 1 318 ? 9.203 12.859 8.117 1 97.81 318 GLY A N 1
ATOM 2490 C CA . GLY A 1 318 ? 9.523 13.164 6.73 1 97.81 318 GLY A CA 1
ATOM 2491 C C . GLY A 1 318 ? 9.414 11.961 5.816 1 97.81 318 GLY A C 1
ATOM 2492 O O . GLY A 1 318 ? 10.344 11.648 5.07 1 97.81 318 GLY A O 1
ATOM 2493 N N . ALA A 1 319 ? 8.297 11.281 5.848 1 98.25 319 ALA A N 1
ATOM 2494 C CA . ALA A 1 319 ? 8.156 10 5.172 1 98.25 319 ALA A CA 1
ATOM 2495 C C . ALA A 1 319 ? 6.926 9.984 4.27 1 98.25 319 ALA A C 1
ATOM 2497 O O . ALA A 1 319 ? 6.227 8.969 4.18 1 98.25 319 ALA A O 1
ATOM 2498 N N . THR A 1 320 ? 6.598 11.117 3.59 1 97.31 320 THR A N 1
ATOM 2499 C CA . THR A 1 320 ? 5.402 11.227 2.758 1 97.31 320 THR A CA 1
ATOM 2500 C C . THR A 1 320 ? 5.422 10.18 1.646 1 97.31 320 THR A C 1
ATOM 2502 O O . THR A 1 320 ? 4.383 9.609 1.305 1 97.31 320 THR A O 1
ATOM 2505 N N . GLY A 1 321 ? 6.582 9.836 1.107 1 97.75 321 GLY A N 1
ATOM 2506 C CA . GLY A 1 321 ? 6.699 8.898 0.003 1 97.75 321 GLY A CA 1
ATOM 2507 C C . GLY A 1 321 ? 6.547 7.449 0.43 1 97.75 321 GLY A C 1
ATOM 2508 O O . GLY A 1 321 ? 6.258 6.582 -0.396 1 97.75 321 GLY A O 1
ATOM 2509 N N . TRP A 1 322 ? 6.73 7.121 1.706 1 98.5 322 TRP A N 1
ATOM 2510 C CA . TRP A 1 322 ? 6.625 5.762 2.223 1 98.5 322 TRP A CA 1
ATOM 2511 C C . TRP A 1 322 ? 5.168 5.32 2.303 1 98.5 322 TRP A C 1
ATOM 2513 O O . TRP A 1 322 ? 4.871 4.125 2.275 1 98.5 322 TRP A O 1
ATOM 2523 N N . ARG A 1 323 ? 4.258 6.293 2.422 1 97.88 323 ARG A N 1
ATOM 2524 C CA . ARG A 1 323 ? 2.832 6.008 2.545 1 97.88 323 ARG A CA 1
ATOM 2525 C C . ARG A 1 323 ? 2.553 5.113 3.746 1 97.88 323 ARG A C 1
ATOM 2527 O O . ARG A 1 323 ? 2.029 4.008 3.596 1 97.88 323 ARG A O 1
ATOM 2534 N N . LEU A 1 324 ? 2.834 5.613 4.949 1 98.69 324 LEU A N 1
ATOM 2535 C CA . LEU A 1 324 ? 2.66 4.852 6.184 1 98.69 324 LEU A CA 1
ATOM 2536 C C . LEU A 1 324 ? 1.591 5.484 7.066 1 98.69 324 LEU A C 1
ATOM 2538 O O . LEU A 1 324 ? 1.687 6.664 7.418 1 98.69 324 LEU A O 1
ATOM 2542 N N . GLY A 1 325 ? 0.6 4.754 7.445 1 98.62 325 GLY A N 1
ATOM 2543 C CA . GLY A 1 325 ? -0.433 5.211 8.359 1 98.62 325 GLY A CA 1
ATOM 2544 C C . GLY A 1 325 ? -1.144 4.074 9.07 1 98.62 325 GLY A C 1
ATOM 2545 O O . GLY A 1 325 ? -0.899 2.902 8.781 1 98.62 325 GLY A O 1
ATOM 2546 N N . VAL A 1 326 ? -1.975 4.379 10.055 1 98.81 326 VAL A N 1
ATOM 2547 C CA . VAL A 1 326 ? -2.773 3.387 10.773 1 98.81 326 VAL A CA 1
ATOM 2548 C C . VAL A 1 326 ? -4.172 3.943 11.039 1 98.81 326 VAL A C 1
ATOM 2550 O O . VAL A 1 326 ? -4.359 5.16 11.094 1 98.81 326 VAL A O 1
ATOM 2553 N N . VAL A 1 327 ? -5.102 3.092 11.07 1 98.88 327 VAL A N 1
ATOM 2554 C CA . VAL A 1 327 ? -6.406 3.316 11.68 1 98.88 327 VAL A CA 1
ATOM 2555 C C . VAL A 1 327 ? -6.48 2.594 13.023 1 98.88 327 VAL A C 1
ATOM 2557 O O . VAL A 1 327 ? -6.148 1.408 13.117 1 98.88 327 VAL A O 1
ATOM 2560 N N . ALA A 1 328 ? -6.797 3.271 14.039 1 98.81 328 ALA A N 1
ATOM 2561 C CA . ALA A 1 328 ? -6.93 2.682 15.375 1 98.81 328 ALA A CA 1
ATOM 2562 C C . ALA A 1 328 ? -8.391 2.674 15.828 1 98.81 328 ALA A C 1
ATOM 2564 O O . ALA A 1 328 ? -9.125 3.631 15.578 1 98.81 328 ALA A O 1
ATOM 2565 N N . ALA A 1 329 ? -8.781 1.62 16.438 1 98.81 329 ALA A N 1
ATOM 2566 C CA . ALA A 1 329 ? -10.117 1.473 17.016 1 98.81 329 ALA A CA 1
ATOM 2567 C C . ALA A 1 329 ? -10.062 0.774 18.359 1 98.81 329 ALA A C 1
ATOM 2569 O O . ALA A 1 329 ? -9.281 -0.16 18.547 1 98.81 329 ALA A O 1
ATOM 2570 N N . HIS A 1 330 ? -10.859 1.261 19.281 1 98.62 330 HIS A N 1
ATOM 2571 C CA . HIS A 1 330 ? -11.031 0.564 20.562 1 98.62 330 HIS A CA 1
ATOM 2572 C C . HIS A 1 330 ? -11.766 -0.758 20.359 1 98.62 330 HIS A C 1
ATOM 2574 O O . HIS A 1 330 ? -12.641 -0.866 19.5 1 98.62 330 HIS A O 1
ATOM 2580 N N . GLN A 1 331 ? -11.438 -1.732 21.141 1 98 331 GLN A N 1
ATOM 2581 C CA . GLN A 1 331 ? -12.062 -3.045 21.016 1 98 331 GLN A CA 1
ATOM 2582 C C . GLN A 1 331 ? -13.57 -2.957 21.219 1 98 331 GLN A C 1
ATOM 2584 O O . GLN A 1 331 ? -14.328 -3.713 20.594 1 98 331 GLN A O 1
ATOM 2589 N N . GLN A 1 332 ? -13.922 -2.102 22.125 1 98.06 332 GLN A N 1
ATOM 2590 C CA . GLN A 1 332 ? -15.328 -1.733 22.266 1 98.06 332 GLN A CA 1
ATOM 2591 C C . GLN A 1 332 ? -15.617 -0.394 21.594 1 98.06 332 GLN A C 1
ATOM 2593 O O . GLN A 1 332 ? -15.055 0.633 21.984 1 98.06 332 GLN A O 1
ATOM 2598 N N . ASN A 1 333 ? -16.391 -0.403 20.594 1 98.62 333 ASN A N 1
ATOM 2599 C CA . ASN A 1 333 ? -16.609 0.856 19.891 1 98.62 333 ASN A CA 1
ATOM 2600 C C . ASN A 1 333 ? -18.016 0.95 19.312 1 98.62 333 ASN A C 1
ATOM 2602 O O . ASN A 1 333 ? -18.688 -0.067 19.141 1 98.62 333 ASN A O 1
ATOM 2606 N N . VAL A 1 334 ? -18.438 2.121 19.031 1 98.81 334 VAL A N 1
ATOM 2607 C CA . VAL A 1 334 ? -19.797 2.428 18.609 1 98.81 334 VAL A CA 1
ATOM 2608 C C . VAL A 1 334 ? -20.031 1.895 17.188 1 98.81 334 VAL A C 1
ATOM 2610 O O . VAL A 1 334 ? -21.172 1.671 16.781 1 98.81 334 VAL A O 1
ATOM 2613 N N . PHE A 1 335 ? -19.016 1.684 16.359 1 98.75 335 PHE A N 1
ATOM 2614 C CA . PHE A 1 335 ? -19.156 1.156 15 1 98.75 335 PHE A CA 1
ATOM 2615 C C . PHE A 1 335 ? -19.672 -0.28 15.031 1 98.75 335 PHE A C 1
ATOM 2617 O O . PHE A 1 335 ? -20.578 -0.639 14.281 1 98.75 335 PHE A O 1
ATOM 2624 N N . ASP A 1 336 ? -19.031 -1.061 15.898 1 98.69 336 ASP A N 1
ATOM 2625 C CA . ASP A 1 336 ? -19.5 -2.432 16.094 1 98.69 336 ASP A CA 1
ATOM 2626 C C . ASP A 1 336 ? -20.906 -2.457 16.656 1 98.69 336 ASP A C 1
ATOM 2628 O O . ASP A 1 336 ? -21.734 -3.279 16.25 1 98.69 336 ASP A O 1
ATOM 2632 N N . LEU A 1 337 ? -21.172 -1.56 17.672 1 98.44 337 LEU A N 1
ATOM 2633 C CA . LEU A 1 337 ? -22.5 -1.485 18.266 1 98.44 337 LEU A CA 1
ATOM 2634 C C . LEU A 1 337 ? -23.547 -1.117 17.203 1 98.44 337 LEU A C 1
ATOM 2636 O O . LEU A 1 337 ? -24.656 -1.645 17.219 1 98.44 337 LEU A O 1
ATOM 2640 N N . ALA A 1 338 ? -23.203 -0.166 16.359 1 98.38 338 ALA A N 1
ATOM 2641 C CA . ALA A 1 338 ? -24.109 0.249 15.289 1 98.38 338 ALA A CA 1
ATOM 2642 C C . ALA A 1 338 ? -24.406 -0.911 14.344 1 98.38 338 ALA A C 1
ATOM 2644 O O . ALA A 1 338 ? -25.531 -1.052 13.867 1 98.38 338 ALA A O 1
ATOM 2645 N N . LEU A 1 339 ? -23.422 -1.758 14 1 98.25 339 LEU A N 1
ATOM 2646 C CA . LEU A 1 339 ? -23.609 -2.938 13.164 1 98.25 339 LEU A CA 1
ATOM 2647 C C . LEU A 1 339 ? -24.609 -3.902 13.805 1 98.25 339 LEU A C 1
ATOM 2649 O O . LEU A 1 339 ? -25.453 -4.465 13.117 1 98.25 339 LEU A O 1
ATOM 2653 N N . ASP A 1 340 ? -24.531 -4.031 15.102 1 97.69 340 ASP A N 1
ATOM 2654 C CA . ASP A 1 340 ? -25.406 -4.93 15.844 1 97.69 340 ASP A CA 1
ATOM 2655 C C . ASP A 1 340 ? -26.844 -4.441 15.805 1 97.69 340 ASP A C 1
ATOM 2657 O O . ASP A 1 340 ? -27.781 -5.242 15.906 1 97.69 340 ASP A O 1
ATOM 2661 N N . LYS A 1 341 ? -27.031 -3.186 15.617 1 97.25 341 LYS A N 1
ATOM 2662 C CA . LYS A 1 341 ? -28.359 -2.584 15.711 1 97.25 341 LYS A CA 1
ATOM 2663 C C . LYS A 1 341 ? -29.031 -2.494 14.336 1 97.25 341 LYS A C 1
ATOM 2665 O O . LYS A 1 341 ? -30.172 -2.07 14.219 1 97.25 341 LYS A O 1
ATOM 2670 N N . LEU A 1 342 ? -28.312 -2.902 13.305 1 97.62 342 LEU A N 1
ATOM 2671 C CA . LEU A 1 342 ? -28.891 -2.863 11.969 1 97.62 342 LEU A CA 1
ATOM 2672 C C . LEU A 1 342 ? -30.125 -3.75 11.875 1 97.62 342 LEU A C 1
ATOM 2674 O O . LEU A 1 342 ? -30.281 -4.68 12.672 1 97.62 342 LEU A O 1
ATOM 2678 N N . GLN A 1 343 ? -30.969 -3.467 10.938 1 97.62 343 GLN A N 1
ATOM 2679 C CA . GLN A 1 343 ? -32.125 -4.312 10.672 1 97.62 343 GLN A CA 1
ATOM 2680 C C . GLN A 1 343 ? -31.703 -5.684 10.156 1 97.62 343 GLN A C 1
ATOM 2682 O O . GLN A 1 343 ? -30.656 -5.812 9.523 1 97.62 343 GLN A O 1
ATOM 2687 N N . GLU A 1 344 ? -32.5 -6.641 10.414 1 97.81 344 GLU A N 1
ATOM 2688 C CA . GLU A 1 344 ? -32.156 -8.016 10.062 1 97.81 344 GLU A CA 1
ATOM 2689 C C . GLU A 1 344 ? -31.906 -8.156 8.562 1 97.81 344 GLU A C 1
ATOM 2691 O O . GLU A 1 344 ? -31.016 -8.906 8.148 1 97.81 344 GLU A O 1
ATOM 2696 N N . SER A 1 345 ? -32.688 -7.453 7.789 1 97.38 345 SER A N 1
ATOM 2697 C CA . SER A 1 345 ? -32.5 -7.516 6.344 1 97.38 345 SER A CA 1
ATOM 2698 C C . SER A 1 345 ? -31.109 -7.027 5.941 1 97.38 345 SER A C 1
ATOM 2700 O O . SER A 1 345 ? -30.484 -7.586 5.039 1 97.38 345 SER A O 1
ATOM 2702 N N . GLU A 1 346 ? -30.641 -5.965 6.547 1 96.81 346 GLU A N 1
ATOM 2703 C CA . GLU A 1 346 ? -29.312 -5.434 6.293 1 96.81 346 GLU A CA 1
ATOM 2704 C C . GLU A 1 346 ? -28.234 -6.406 6.766 1 96.81 346 GLU A C 1
ATOM 2706 O O . GLU A 1 346 ? -27.203 -6.586 6.094 1 96.81 346 GLU A O 1
ATOM 2711 N N . LYS A 1 347 ? -28.484 -7.039 7.926 1 97.44 347 LYS A N 1
ATOM 2712 C CA . LYS A 1 347 ? -27.547 -8.023 8.461 1 97.44 347 LYS A CA 1
ATOM 2713 C C . LYS A 1 347 ? -27.422 -9.227 7.531 1 97.44 347 LYS A C 1
ATOM 2715 O O . LYS A 1 347 ? -26.312 -9.758 7.34 1 97.44 347 LYS A O 1
ATOM 2720 N N . VAL A 1 348 ? -28.484 -9.648 6.957 1 97.31 348 VAL A N 1
ATOM 2721 C CA . VAL A 1 348 ? -28.484 -10.773 6.031 1 97.31 348 VAL A CA 1
ATOM 2722 C C . VAL A 1 348 ? -27.688 -10.422 4.781 1 97.31 348 VAL A C 1
ATOM 2724 O O . VAL A 1 348 ? -26.938 -11.258 4.266 1 97.31 348 VAL A O 1
ATOM 2727 N N . ALA A 1 349 ? -27.828 -9.188 4.289 1 96.62 349 ALA A N 1
ATOM 2728 C CA . ALA A 1 349 ? -27.062 -8.727 3.139 1 96.62 349 ALA A CA 1
ATOM 2729 C C . ALA A 1 349 ? -25.562 -8.734 3.449 1 96.62 349 ALA A C 1
ATOM 2731 O O . ALA A 1 349 ? -24.75 -9.102 2.602 1 96.62 349 ALA A O 1
ATOM 2732 N N . LEU A 1 350 ? -25.234 -8.32 4.629 1 97.5 350 LEU A N 1
ATOM 2733 C CA . LEU A 1 350 ? -23.844 -8.297 5.043 1 97.5 350 LEU A CA 1
ATOM 2734 C C . LEU A 1 350 ? -23.312 -9.719 5.246 1 97.5 350 LEU A C 1
ATOM 2736 O O . LEU A 1 350 ? -22.141 -9.984 4.988 1 97.5 350 LEU A O 1
ATOM 2740 N N . ASP A 1 351 ? -24.172 -10.625 5.773 1 96.81 351 ASP A N 1
ATOM 2741 C CA . ASP A 1 351 ? -23.797 -12.031 5.844 1 96.81 351 ASP A CA 1
ATOM 2742 C C . ASP A 1 351 ? -23.359 -12.555 4.48 1 96.81 351 ASP A C 1
ATOM 2744 O O . ASP A 1 351 ? -22.359 -13.266 4.379 1 96.81 351 ASP A O 1
ATOM 2748 N N . HIS A 1 352 ? -24.109 -12.148 3.525 1 95.25 352 HIS A N 1
ATOM 2749 C CA . HIS A 1 352 ? -23.797 -12.586 2.168 1 95.25 352 HIS A CA 1
ATOM 2750 C C . HIS A 1 352 ? -22.5 -11.969 1.67 1 95.25 352 HIS A C 1
ATOM 2752 O O . HIS A 1 352 ? -21.688 -12.648 1.05 1 95.25 352 HIS A O 1
ATOM 2758 N N . ARG A 1 353 ? -22.234 -10.742 1.96 1 96.06 353 ARG A N 1
ATOM 2759 C CA . ARG A 1 353 ? -21.047 -10.031 1.47 1 96.06 353 ARG A CA 1
ATOM 2760 C C . ARG A 1 353 ? -19.766 -10.641 2.023 1 96.06 353 ARG A C 1
ATOM 2762 O O . ARG A 1 353 ? -18.781 -10.805 1.295 1 96.06 353 ARG A O 1
ATOM 2769 N N . TYR A 1 354 ? -19.812 -10.977 3.291 1 96.69 354 TYR A N 1
ATOM 2770 C CA . TYR A 1 354 ? -18.578 -11.367 3.963 1 96.69 354 TYR A CA 1
ATOM 2771 C C . TYR A 1 354 ? -18.5 -12.875 4.16 1 96.69 354 TYR A C 1
ATOM 2773 O O . TYR A 1 354 ? -17.625 -13.383 4.863 1 96.69 354 TYR A O 1
ATOM 2781 N N . ARG A 1 355 ? -19.406 -13.625 3.516 1 92.88 355 ARG A N 1
ATOM 2782 C CA . ARG A 1 355 ? -19.562 -15.055 3.76 1 92.88 355 ARG A CA 1
ATOM 2783 C C . ARG A 1 355 ? -18.297 -15.82 3.393 1 92.88 355 ARG A C 1
ATOM 2785 O O . ARG A 1 355 ? -18.016 -16.875 3.959 1 92.88 355 ARG A O 1
ATOM 2792 N N . SER A 1 356 ? -17.531 -15.258 2.469 1 89.94 356 SER A N 1
ATOM 2793 C CA . SER A 1 356 ? -16.328 -15.961 2.014 1 89.94 356 SER A CA 1
ATOM 2794 C C . SER A 1 356 ? -15.219 -15.867 3.047 1 89.94 356 SER A C 1
ATOM 2796 O O . SER A 1 356 ? -14.227 -16.594 2.961 1 89.94 356 SER A O 1
ATOM 2798 N N . LEU A 1 357 ? -15.328 -15.039 4.062 1 92.25 357 LEU A N 1
ATOM 2799 C CA . LEU A 1 357 ? -14.258 -14.773 5.02 1 92.25 357 LEU A CA 1
ATOM 2800 C C . LEU A 1 357 ? -14.32 -15.758 6.188 1 92.25 357 LEU A C 1
ATOM 2802 O O . LEU A 1 357 ? -13.289 -16.234 6.652 1 92.25 357 LEU A O 1
ATOM 2806 N N . LEU A 1 358 ? -15.461 -15.938 6.715 1 89.62 358 LEU A N 1
ATOM 2807 C CA . LEU A 1 358 ? -15.688 -16.797 7.871 1 89.62 358 LEU A CA 1
ATOM 2808 C C . LEU A 1 358 ? -17.172 -17.172 7.988 1 89.62 358 LEU A C 1
ATOM 2810 O O . LEU A 1 358 ? -18.031 -16.406 7.562 1 89.62 358 LEU A O 1
ATOM 2814 N N . PRO A 1 359 ? -17.438 -18.266 8.609 1 87.69 359 PRO A N 1
ATOM 2815 C CA . PRO A 1 359 ? -18.812 -18.719 8.703 1 87.69 359 PRO A CA 1
ATOM 2816 C C . PRO A 1 359 ? -19.672 -17.812 9.586 1 87.69 359 PRO A C 1
ATOM 2818 O O . PRO A 1 359 ? -20.828 -17.531 9.25 1 87.69 359 PRO A O 1
ATOM 2821 N N . ASP A 1 360 ? -19.125 -17.391 10.711 1 92.12 360 ASP A N 1
ATOM 2822 C CA . ASP A 1 360 ? -19.875 -16.531 11.617 1 92.12 360 ASP A CA 1
ATOM 2823 C C . ASP A 1 360 ? -19.594 -15.055 11.32 1 92.12 360 ASP A C 1
ATOM 2825 O O . ASP A 1 360 ? -18.938 -14.375 12.109 1 92.12 360 ASP A O 1
ATOM 2829 N N . VAL A 1 361 ? -20.219 -14.547 10.281 1 94.69 361 VAL A N 1
ATOM 2830 C CA . VAL A 1 361 ? -20 -13.188 9.797 1 94.69 361 VAL A CA 1
ATOM 2831 C C . VAL A 1 361 ? -20.391 -12.18 10.875 1 94.69 361 VAL A C 1
ATOM 2833 O O . VAL A 1 361 ? -19.781 -11.125 11.008 1 94.69 361 VAL A O 1
ATOM 2836 N N . ARG A 1 362 ? -21.344 -12.492 11.672 1 95.62 362 ARG A N 1
ATOM 2837 C CA . ARG A 1 362 ? -21.875 -11.578 12.672 1 95.62 362 ARG A CA 1
ATOM 2838 C C . ARG A 1 362 ? -20.844 -11.258 13.742 1 95.62 362 ARG A C 1
ATOM 2840 O O . ARG A 1 362 ? -20.953 -10.242 14.438 1 95.62 362 ARG A O 1
ATOM 2847 N N . SER A 1 363 ? -19.844 -12.094 13.805 1 95.75 363 SER A N 1
ATOM 2848 C CA . SER A 1 363 ? -18.797 -11.875 14.797 1 95.75 363 SER A CA 1
ATOM 2849 C C . SER A 1 363 ? -17.688 -10.969 14.242 1 95.75 363 SER A C 1
ATOM 2851 O O . SER A 1 363 ? -16.812 -10.539 14.977 1 95.75 363 SER A O 1
ATOM 2853 N N . LEU A 1 364 ? -17.703 -10.664 13.008 1 96.75 364 LEU A N 1
ATOM 2854 C CA . LEU A 1 364 ? -16.672 -9.859 12.367 1 96.75 364 LEU A CA 1
ATOM 2855 C C . LEU A 1 364 ? -16.734 -8.414 12.836 1 96.75 364 LEU A C 1
ATOM 2857 O O . LEU A 1 364 ? -17.766 -7.754 12.688 1 96.75 364 LEU A O 1
ATOM 2861 N N . LYS A 1 365 ? -15.648 -7.891 13.336 1 98.06 365 LYS A N 1
ATOM 2862 C CA . LYS A 1 365 ? -15.57 -6.516 13.828 1 98.06 365 LYS A CA 1
ATOM 2863 C C . LYS A 1 365 ? -15.445 -5.531 12.664 1 98.06 365 LYS A C 1
ATOM 2865 O O . LYS A 1 365 ? -15.039 -5.906 11.562 1 98.06 365 LYS A O 1
ATOM 2870 N N . PHE A 1 366 ? -15.781 -4.273 12.93 1 98.62 366 PHE A N 1
ATOM 2871 C CA . PHE A 1 366 ? -15.75 -3.25 11.891 1 98.62 366 PHE A CA 1
ATOM 2872 C C . PHE A 1 366 ? -14.344 -3.102 11.32 1 98.62 366 PHE A C 1
ATOM 2874 O O . PHE A 1 366 ? -14.172 -2.979 10.102 1 98.62 366 PHE A O 1
ATOM 2881 N N . ILE A 1 367 ? -13.305 -3.102 12.219 1 98.62 367 ILE A N 1
ATOM 2882 C CA . ILE A 1 367 ? -11.938 -2.877 11.758 1 98.62 367 ILE A CA 1
ATOM 2883 C C . ILE A 1 3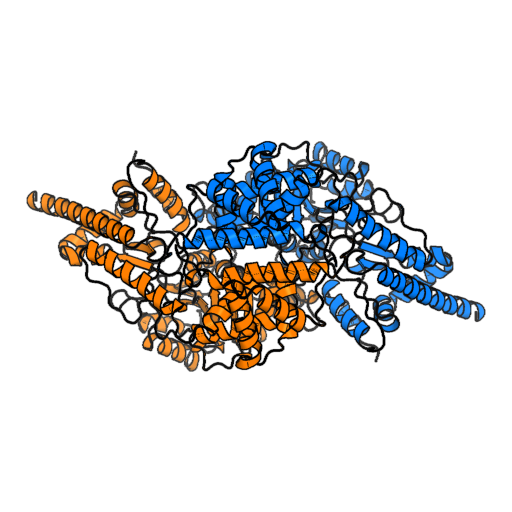67 ? -11.516 -4.016 10.836 1 98.62 367 ILE A C 1
ATOM 2885 O O . ILE A 1 367 ? -10.758 -3.801 9.883 1 98.62 367 ILE A O 1
ATOM 2889 N N . ASP A 1 368 ? -12.023 -5.211 11.016 1 98 368 ASP A N 1
ATOM 2890 C CA . ASP A 1 368 ? -11.734 -6.34 10.141 1 98 368 ASP A CA 1
ATOM 2891 C C . ASP A 1 368 ? -12.492 -6.219 8.82 1 98 368 ASP A C 1
ATOM 2893 O O . ASP A 1 368 ? -11.992 -6.637 7.77 1 98 368 ASP A O 1
ATOM 2897 N N . ARG A 1 369 ? -13.734 -5.723 8.906 1 98.31 369 ARG A N 1
ATOM 2898 C CA . ARG A 1 369 ? -14.484 -5.43 7.691 1 98.31 369 ARG A CA 1
ATOM 2899 C C . ARG A 1 369 ? -13.766 -4.379 6.848 1 98.31 369 ARG A C 1
ATOM 2901 O O . ARG A 1 369 ? -13.773 -4.461 5.617 1 98.31 369 ARG A O 1
ATOM 2908 N N . LEU A 1 370 ? -13.18 -3.396 7.586 1 98.19 370 LEU A N 1
ATOM 2909 C CA . LEU A 1 370 ? -12.391 -2.369 6.914 1 98.19 370 LEU A CA 1
ATOM 2910 C C . LEU A 1 370 ? -11.258 -2.996 6.109 1 98.19 370 LEU A C 1
ATOM 2912 O O . LEU A 1 370 ? -11 -2.59 4.973 1 98.19 370 LEU A O 1
ATOM 2916 N N . VAL A 1 371 ? -10.586 -4.004 6.656 1 98 371 VAL A N 1
ATOM 2917 C CA . VAL A 1 371 ? -9.508 -4.719 5.984 1 98 371 VAL A CA 1
ATOM 2918 C C . VAL A 1 371 ? -10.047 -5.414 4.734 1 98 371 VAL A C 1
ATOM 2920 O O . VAL A 1 371 ? -9.484 -5.27 3.645 1 98 371 VAL A O 1
ATOM 2923 N N . ALA A 1 372 ? -11.125 -6.117 4.863 1 97.69 372 ALA A N 1
ATOM 2924 C CA . ALA A 1 372 ? -11.719 -6.883 3.77 1 97.69 372 ALA A CA 1
ATOM 2925 C C . ALA A 1 372 ? -12.195 -5.965 2.65 1 97.69 372 ALA A C 1
ATOM 2927 O O . ALA A 1 372 ? -11.977 -6.246 1.469 1 97.69 372 ALA A O 1
ATOM 2928 N N . ASP A 1 373 ? -12.844 -4.871 3.025 1 97.88 373 ASP A N 1
ATOM 2929 C CA . ASP A 1 373 ? -13.391 -3.92 2.062 1 97.88 373 ASP A CA 1
ATOM 2930 C C . ASP A 1 373 ? -12.273 -3.238 1.271 1 97.88 373 ASP A C 1
ATOM 2932 O O . ASP A 1 373 ? -12.461 -2.895 0.101 1 97.88 373 ASP A O 1
ATOM 2936 N N . SER A 1 374 ? -11.102 -3.055 1.911 1 97.12 374 SER A N 1
ATOM 2937 C CA . SER A 1 374 ? -9.984 -2.375 1.266 1 97.12 374 SER A CA 1
ATOM 2938 C C . SER A 1 374 ? -9.5 -3.143 0.041 1 97.12 374 SER A C 1
ATOM 2940 O O . SER A 1 374 ? -8.812 -2.586 -0.818 1 97.12 374 SER A O 1
ATOM 2942 N N . ARG A 1 375 ? -9.891 -4.406 -0.057 1 97.25 375 ARG A N 1
ATOM 2943 C CA . ARG A 1 375 ? -9.508 -5.25 -1.181 1 97.25 375 ARG A CA 1
ATOM 2944 C C . ARG A 1 375 ? -10.695 -6.062 -1.691 1 97.25 375 ARG A C 1
ATOM 2946 O O . ARG A 1 375 ? -10.562 -7.25 -1.985 1 97.25 375 ARG A O 1
ATOM 2953 N N . ALA A 1 376 ? -11.836 -5.555 -1.714 1 95.75 376 ALA A N 1
ATOM 2954 C CA . ALA A 1 376 ? -13.078 -6.07 -2.295 1 95.75 376 ALA A CA 1
ATOM 2955 C C . ALA A 1 376 ? -13.43 -7.43 -1.705 1 95.75 376 ALA A C 1
ATOM 2957 O O . ALA A 1 376 ? -13.883 -8.328 -2.424 1 95.75 376 ALA A O 1
ATOM 2958 N N . VAL A 1 377 ? -13.148 -7.645 -0.474 1 95.38 377 VAL A N 1
ATOM 2959 C CA . VAL A 1 377 ? -13.523 -8.789 0.352 1 95.38 377 VAL A CA 1
ATOM 2960 C C . VAL A 1 377 ? -12.891 -10.062 -0.207 1 95.38 377 VAL A C 1
ATOM 2962 O O . VAL A 1 377 ? -12.258 -10.82 0.528 1 95.38 377 VAL A O 1
ATOM 2965 N N . ALA A 1 378 ? -12.992 -10.297 -1.52 1 92.81 378 ALA A N 1
ATOM 2966 C CA . ALA A 1 378 ? -12.539 -11.523 -2.17 1 92.81 378 ALA A CA 1
ATOM 2967 C C . ALA A 1 378 ? -11.023 -11.656 -2.09 1 92.81 378 ALA A C 1
ATOM 2969 O O . ALA A 1 378 ? -10.484 -12.758 -2.23 1 92.81 378 ALA A O 1
ATOM 2970 N N . LEU A 1 379 ? -10.344 -10.555 -1.84 1 94.31 379 LEU A N 1
ATOM 2971 C CA . LEU A 1 379 ? -8.891 -10.523 -1.849 1 94.31 379 LEU A CA 1
ATOM 2972 C C . LEU A 1 379 ? -8.344 -10.289 -0.444 1 94.31 379 LEU A C 1
ATOM 2974 O O . LEU A 1 379 ? -7.207 -9.828 -0.284 1 94.31 379 LEU A O 1
ATOM 2978 N N . ASN A 1 380 ? -9.078 -10.586 0.573 1 93.81 380 ASN A N 1
ATOM 2979 C CA . ASN A 1 380 ? -8.703 -10.359 1.964 1 93.81 380 ASN A CA 1
ATOM 2980 C C . ASN A 1 380 ? -7.414 -11.094 2.324 1 93.81 380 ASN A C 1
ATOM 2982 O O . ASN A 1 380 ? -6.586 -10.578 3.074 1 93.81 380 ASN A O 1
ATOM 2986 N N . HIS A 1 381 ? -7.215 -12.25 1.751 1 88.31 381 HIS A N 1
ATOM 2987 C CA . HIS A 1 381 ? -6.09 -13.102 2.104 1 88.31 381 HIS A CA 1
ATOM 2988 C C . HIS A 1 381 ? -4.77 -12.508 1.624 1 88.31 381 HIS A C 1
ATOM 2990 O O . HIS A 1 381 ? -3.697 -12.922 2.066 1 88.31 381 HIS A O 1
ATOM 2996 N N . THR A 1 382 ? -4.816 -11.547 0.74 1 89.69 382 THR A N 1
ATOM 2997 C CA . THR A 1 382 ? -3.639 -10.852 0.231 1 89.69 382 THR A CA 1
ATOM 2998 C C . THR A 1 382 ? -3.732 -9.352 0.506 1 89.69 382 THR A C 1
ATOM 3000 O O . THR A 1 382 ? -3.096 -8.555 -0.179 1 89.69 382 THR A O 1
ATOM 3003 N N . ALA A 1 383 ? -4.555 -9.008 1.448 1 90.31 383 ALA A N 1
ATOM 3004 C CA . ALA A 1 383 ? -4.715 -7.598 1.793 1 90.31 383 ALA A CA 1
ATOM 3005 C C . ALA A 1 383 ? -3.564 -7.113 2.672 1 90.31 383 ALA A C 1
ATOM 3007 O O . ALA A 1 383 ? -2.609 -7.852 2.918 1 90.31 383 ALA A O 1
ATOM 3008 N N . GLY A 1 384 ? -3.648 -5.887 3.076 1 92.12 384 GLY A N 1
ATOM 3009 C CA . GLY A 1 384 ? -2.75 -5.312 4.062 1 92.12 384 GLY A CA 1
ATOM 3010 C C . GLY A 1 384 ? -1.649 -4.469 3.447 1 92.12 384 GLY A C 1
ATOM 3011 O O . GLY A 1 384 ? -1.407 -4.539 2.24 1 92.12 384 GLY A O 1
ATOM 3012 N N . LEU A 1 385 ? -0.989 -3.678 4.273 1 98.12 385 LEU A N 1
ATOM 3013 C CA . LEU A 1 385 ? 0.184 -2.889 3.92 1 98.12 385 LEU A CA 1
ATOM 3014 C C . LEU A 1 385 ? 1.38 -3.789 3.631 1 98.12 385 LEU A C 1
ATOM 3016 O O . LEU A 1 385 ? 1.513 -4.859 4.227 1 98.12 385 LEU A O 1
ATOM 3020 N N . SER A 1 386 ? 2.236 -3.387 2.658 1 98.5 386 SER A N 1
ATOM 3021 C CA . SER A 1 386 ? 3.441 -4.164 2.391 1 98.5 386 SER A CA 1
ATOM 3022 C C . SER A 1 386 ? 4.23 -4.414 3.67 1 98.5 386 SER A C 1
ATOM 3024 O O . SER A 1 386 ? 4.297 -3.549 4.547 1 98.5 386 SER A O 1
ATOM 3026 N N . THR A 1 387 ? 4.871 -5.566 3.752 1 98.69 387 THR A N 1
ATOM 3027 C CA . THR A 1 387 ? 5.57 -5.93 4.98 1 98.69 387 THR A CA 1
ATOM 3028 C C . THR A 1 387 ? 6.809 -5.062 5.176 1 98.69 387 THR A C 1
ATOM 3030 O O . THR A 1 387 ? 7.133 -4.676 6.301 1 98.69 387 THR A O 1
ATOM 3033 N N . PRO A 1 388 ? 7.602 -4.664 4.098 1 98.88 388 PRO A N 1
ATOM 3034 C CA . PRO A 1 388 ? 8.703 -3.73 4.336 1 98.88 388 PRO A CA 1
ATOM 3035 C C . PRO A 1 388 ? 8.227 -2.383 4.875 1 98.88 388 PRO A C 1
ATOM 3037 O O . PRO A 1 388 ? 8.914 -1.769 5.699 1 98.88 388 PRO A O 1
ATOM 3040 N N . GLN A 1 389 ? 7.117 -1.905 4.422 1 98.88 389 GLN A N 1
ATOM 3041 C CA . GLN A 1 389 ? 6.539 -0.676 4.953 1 98.88 389 GLN A CA 1
ATOM 3042 C C . GLN A 1 389 ? 6.227 -0.812 6.441 1 98.88 389 GLN A C 1
ATOM 3044 O O . GLN A 1 389 ? 6.461 0.116 7.219 1 98.88 389 GLN A O 1
ATOM 3049 N N . GLN A 1 390 ? 5.691 -1.953 6.82 1 98.88 390 GLN A N 1
ATOM 3050 C CA . GLN A 1 390 ? 5.375 -2.166 8.227 1 98.88 390 GLN A CA 1
ATOM 3051 C C . GLN A 1 390 ? 6.641 -2.207 9.078 1 98.88 390 GLN A C 1
ATOM 3053 O O . GLN A 1 390 ? 6.648 -1.728 10.211 1 98.88 390 GLN A O 1
ATOM 3058 N N . VAL A 1 391 ? 7.734 -2.803 8.523 1 98.94 391 VAL A N 1
ATOM 3059 C CA . VAL A 1 391 ? 9.016 -2.82 9.227 1 98.94 391 VAL A CA 1
ATOM 3060 C C . VAL A 1 391 ? 9.508 -1.392 9.445 1 98.94 391 VAL A C 1
ATOM 3062 O O . VAL A 1 391 ? 9.961 -1.044 10.531 1 98.94 391 VAL A O 1
ATOM 3065 N N . GLN A 1 392 ? 9.398 -0.555 8.414 1 98.94 392 GLN A N 1
ATOM 3066 C CA . GLN A 1 392 ? 9.82 0.834 8.562 1 98.94 392 GLN A CA 1
ATOM 3067 C C . GLN A 1 392 ? 8.953 1.562 9.594 1 98.94 392 GLN A C 1
ATOM 3069 O O . GLN A 1 392 ? 9.461 2.381 10.359 1 98.94 392 GLN A O 1
ATOM 3074 N N . MET A 1 393 ? 7.672 1.302 9.625 1 98.81 393 MET A N 1
ATOM 3075 C CA . MET A 1 393 ? 6.781 1.886 10.617 1 98.81 393 MET A CA 1
ATOM 3076 C C . MET A 1 393 ? 7.223 1.511 12.031 1 98.81 393 MET A C 1
ATOM 3078 O O . MET A 1 393 ? 7.23 2.355 12.93 1 98.81 393 MET A O 1
ATOM 3082 N N . ALA A 1 394 ? 7.551 0.221 12.203 1 98.94 394 ALA A N 1
ATOM 3083 C CA . ALA A 1 394 ? 8.008 -0.246 13.508 1 98.94 394 ALA A CA 1
ATOM 3084 C C .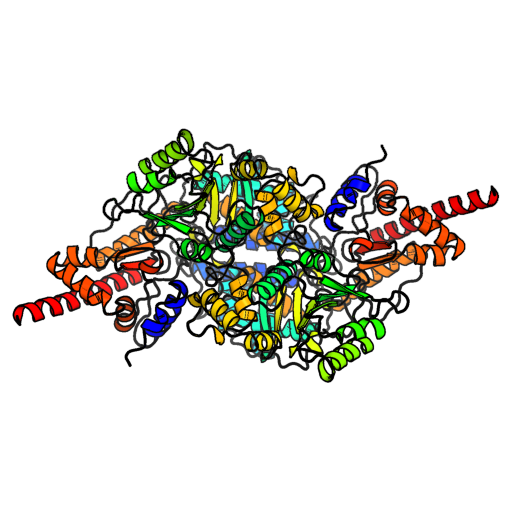 ALA A 1 394 ? 9.297 0.461 13.922 1 98.94 394 ALA A C 1
ATOM 3086 O O . ALA A 1 394 ? 9.445 0.87 15.07 1 98.94 394 ALA A O 1
ATOM 3087 N N . LEU A 1 395 ? 10.219 0.632 12.984 1 98.94 395 LEU A N 1
ATOM 3088 C CA . LEU A 1 395 ? 11.5 1.263 13.289 1 98.94 395 LEU A CA 1
ATOM 3089 C C . LEU A 1 395 ? 11.312 2.746 13.594 1 98.94 395 LEU A C 1
ATOM 3091 O O . LEU A 1 395 ? 11.977 3.293 14.469 1 98.94 395 LEU A O 1
ATOM 3095 N N . PHE A 1 396 ? 10.422 3.473 12.859 1 98.88 396 PHE A N 1
ATOM 3096 C CA . PHE A 1 396 ? 10.07 4.852 13.18 1 98.88 396 PHE A CA 1
ATOM 3097 C C . PHE A 1 396 ? 9.484 4.945 14.586 1 98.88 396 PHE A C 1
ATOM 3099 O O . PHE A 1 396 ? 9.844 5.84 15.352 1 98.88 396 PHE A O 1
ATOM 3106 N N . SER A 1 397 ? 8.617 4.004 14.891 1 98.88 397 SER A N 1
ATOM 3107 C CA . SER A 1 397 ? 7.984 3.992 16.203 1 98.88 397 SER A CA 1
ATOM 3108 C C . SER A 1 397 ? 9.008 3.781 17.312 1 98.88 397 SER A C 1
ATOM 3110 O O . SER A 1 397 ? 8.984 4.477 18.328 1 98.88 397 SER A O 1
ATOM 3112 N N . LEU A 1 398 ? 9.906 2.826 17.109 1 98.88 398 LEU A N 1
ATOM 3113 C CA . LEU A 1 398 ? 10.945 2.541 18.109 1 98.88 398 LEU A CA 1
ATOM 3114 C C . LEU A 1 398 ? 11.875 3.74 18.281 1 98.88 398 LEU A C 1
ATOM 3116 O O . LEU A 1 398 ? 12.32 4.027 19.391 1 98.88 398 LEU A O 1
ATOM 3120 N N . PHE A 1 399 ? 12.18 4.438 17.203 1 98.62 399 PHE A N 1
ATOM 3121 C CA . PHE A 1 399 ? 13 5.641 17.25 1 98.62 399 PHE A CA 1
ATOM 3122 C C . PHE A 1 399 ? 12.383 6.676 18.188 1 98.62 399 PHE A C 1
ATOM 3124 O O . PHE A 1 399 ? 13.086 7.254 19.031 1 98.62 399 PHE A O 1
ATOM 3131 N N . ALA A 1 400 ? 11.094 6.859 18.062 1 98.12 400 ALA A N 1
ATOM 3132 C CA . ALA A 1 400 ? 10.398 7.816 18.922 1 98.12 400 ALA A CA 1
ATOM 3133 C C . ALA A 1 400 ? 10.305 7.312 20.359 1 98.12 400 ALA A C 1
ATOM 3135 O O . ALA A 1 400 ? 10.508 8.078 21.297 1 98.12 400 ALA A O 1
ATOM 3136 N N . LEU A 1 401 ? 9.992 6.023 20.531 1 97.94 401 LEU A N 1
ATOM 3137 C CA . LEU A 1 401 ? 9.789 5.434 21.844 1 97.94 401 LEU A CA 1
ATOM 3138 C C . LEU A 1 401 ? 11.086 5.441 22.656 1 97.94 401 LEU A C 1
ATOM 3140 O O . LEU A 1 401 ? 11.062 5.598 23.875 1 97.94 401 LEU A O 1
ATOM 3144 N N . MET A 1 402 ? 12.219 5.312 21.984 1 97.56 402 MET A N 1
ATOM 3145 C CA . MET A 1 402 ? 13.508 5.211 22.672 1 97.56 402 MET A CA 1
ATOM 3146 C C . MET A 1 402 ? 14.117 6.59 22.875 1 97.56 402 MET A C 1
ATOM 3148 O O . MET A 1 402 ? 15.117 6.73 23.578 1 97.56 402 MET A O 1
ATOM 3152 N N . ASP A 1 403 ? 13.516 7.602 22.281 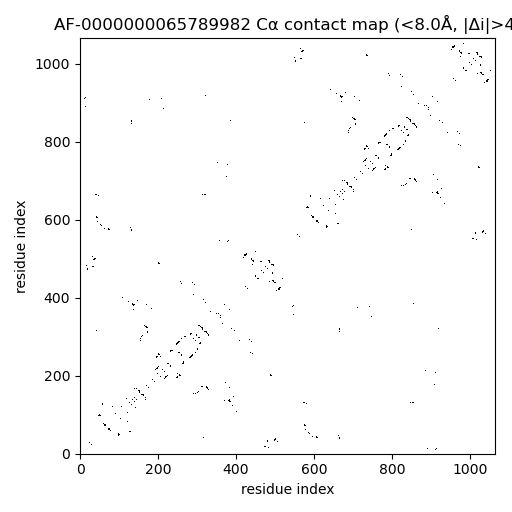1 94.44 403 ASP A N 1
ATOM 3153 C CA . ASP A 1 403 ? 13.969 8.977 22.484 1 94.44 403 ASP A CA 1
ATOM 3154 C C . ASP A 1 403 ? 13.414 9.547 23.797 1 94.44 403 ASP A C 1
ATOM 3156 O O . ASP A 1 403 ? 12.562 10.438 23.781 1 94.44 403 ASP A O 1
ATOM 3160 N N . GLU A 1 404 ? 14.031 9.219 24.875 1 90.94 404 GLU A N 1
ATOM 3161 C CA . GLU A 1 404 ? 13.539 9.516 26.203 1 90.94 404 GLU A CA 1
ATOM 3162 C C . GLU A 1 404 ? 13.508 11.016 26.469 1 90.94 404 GLU A C 1
ATOM 3164 O O . GLU A 1 404 ? 12.633 11.508 27.188 1 90.94 404 GLU A O 1
ATOM 3169 N N . ALA A 1 405 ? 14.43 11.719 25.891 1 93.38 405 ALA A N 1
ATOM 3170 C CA . ALA A 1 405 ? 14.516 13.156 26.141 1 93.38 405 ALA A CA 1
ATOM 3171 C C . ALA A 1 405 ? 13.734 13.938 25.078 1 93.38 405 ALA A C 1
ATOM 3173 O O . ALA A 1 405 ? 13.711 15.172 25.109 1 93.38 405 ALA A O 1
ATOM 3174 N N . ASP A 1 406 ? 13.117 13.258 24.141 1 95.12 406 ASP A N 1
ATOM 3175 C CA . ASP A 1 406 ? 12.359 13.852 23.047 1 95.12 406 ASP A CA 1
ATOM 3176 C C . ASP A 1 406 ? 13.211 14.852 22.266 1 95.12 406 ASP A C 1
ATOM 3178 O O . ASP A 1 406 ? 12.742 15.938 21.906 1 95.12 406 ASP A O 1
ATOM 3182 N N . GLU A 1 407 ? 14.445 14.523 22.047 1 96.31 407 GLU A N 1
ATOM 3183 C CA . GLU A 1 407 ? 15.375 15.438 21.391 1 96.31 407 GLU A CA 1
ATOM 3184 C C . GLU A 1 407 ? 14.953 15.711 19.953 1 96.31 407 GLU A C 1
ATOM 3186 O O . GLU A 1 407 ? 14.977 16.859 19.5 1 96.31 407 GLU A O 1
ATOM 3191 N N . TYR A 1 408 ? 14.68 14.656 19.219 1 97 408 TYR A N 1
ATOM 3192 C CA . TYR A 1 408 ? 14.242 14.812 17.844 1 97 408 TYR A CA 1
ATOM 3193 C C . TYR A 1 408 ? 12.984 15.672 17.75 1 97 408 TYR A C 1
ATOM 3195 O O . TYR A 1 408 ? 12.914 16.594 16.953 1 97 408 TYR A O 1
ATOM 3203 N N . LYS A 1 409 ? 12.047 15.43 18.609 1 96.69 409 LYS A N 1
ATOM 3204 C CA . LYS A 1 409 ? 10.773 16.141 18.656 1 96.69 409 LYS A CA 1
ATOM 3205 C C . LYS A 1 409 ? 10.992 17.625 18.953 1 96.69 409 LYS A C 1
ATOM 3207 O O . LYS A 1 409 ? 10.445 18.484 18.266 1 96.69 409 LYS A O 1
ATOM 3212 N N . HIS A 1 410 ? 11.766 17.906 19.969 1 96.19 410 HIS A N 1
ATOM 3213 C CA . HIS A 1 410 ? 12.047 19.281 20.359 1 96.19 410 HIS A CA 1
ATOM 3214 C C . HIS A 1 410 ? 12.75 20.047 19.234 1 96.19 410 HIS A C 1
ATOM 3216 O O . HIS A 1 410 ? 12.438 21.203 18.984 1 96.19 410 HIS A O 1
ATOM 3222 N N . THR A 1 411 ? 13.641 19.344 18.625 1 96 411 THR A N 1
ATOM 3223 C CA . THR A 1 411 ? 14.391 19.953 17.531 1 96 411 THR A CA 1
ATOM 3224 C C . THR A 1 411 ? 13.453 20.359 16.391 1 96 411 THR A C 1
ATOM 3226 O O . THR A 1 411 ? 13.539 21.469 15.875 1 96 411 THR A O 1
ATOM 3229 N N . LEU A 1 412 ? 12.578 19.484 16 1 96.12 412 LEU A N 1
ATOM 3230 C CA . LEU A 1 412 ? 11.68 19.766 14.891 1 96.12 412 LEU A CA 1
ATOM 3231 C C . LEU A 1 412 ? 10.68 20.859 15.258 1 96.12 412 LEU A C 1
ATOM 3233 O O . LEU A 1 412 ? 10.367 21.719 14.43 1 96.12 412 LEU A O 1
ATOM 3237 N N . LYS A 1 413 ? 10.148 20.812 16.469 1 95.81 413 LYS A N 1
ATOM 3238 C CA . LYS A 1 413 ? 9.219 21.859 16.922 1 95.81 413 LYS A CA 1
ATOM 3239 C C . LYS A 1 413 ? 9.883 23.234 16.891 1 95.81 413 LYS A C 1
ATOM 3241 O O . LYS A 1 413 ? 9.281 24.203 16.406 1 95.81 413 LYS A O 1
ATOM 3246 N N . GLN A 1 414 ? 11.094 23.281 17.344 1 95.06 414 GLN A N 1
ATOM 3247 C CA . GLN A 1 414 ? 11.82 24.547 17.359 1 95.06 414 GLN A CA 1
ATOM 3248 C C . GLN A 1 414 ? 12.086 25.047 15.945 1 95.06 414 GLN A C 1
ATOM 3250 O O . GLN A 1 414 ? 11.977 26.25 15.672 1 95.06 414 GLN A O 1
ATOM 3255 N N . LEU A 1 415 ? 12.477 24.125 15.133 1 95.44 415 LEU A N 1
ATOM 3256 C CA . LEU A 1 415 ? 12.742 24.469 13.742 1 95.44 415 LEU A CA 1
ATOM 3257 C C . LEU A 1 415 ? 11.523 25.125 13.094 1 95.44 415 LEU A C 1
ATOM 3259 O O . LEU A 1 415 ? 11.641 26.188 12.477 1 95.44 415 LEU A O 1
ATOM 3263 N N . ILE A 1 416 ? 10.375 24.547 13.219 1 95.25 416 ILE A N 1
ATOM 3264 C CA . ILE A 1 416 ? 9.133 25.016 12.594 1 95.25 416 ILE A CA 1
ATOM 3265 C C . ILE A 1 416 ? 8.711 26.344 13.219 1 95.25 416 ILE A C 1
ATOM 3267 O O . ILE A 1 416 ? 8.312 27.266 12.508 1 95.25 416 ILE A O 1
ATOM 3271 N N . ARG A 1 417 ? 8.828 26.469 14.5 1 94.12 417 ARG A N 1
ATOM 3272 C CA . ARG A 1 417 ? 8.438 27.703 15.195 1 94.12 417 ARG A CA 1
ATOM 3273 C C . ARG A 1 417 ? 9.336 28.859 14.797 1 94.12 417 ARG A C 1
ATOM 3275 O O . ARG A 1 417 ? 8.875 30 14.68 1 94.12 417 ARG A O 1
ATOM 3282 N N . ARG A 1 418 ? 10.594 28.594 14.648 1 94.94 418 ARG A N 1
ATOM 3283 C CA . ARG A 1 418 ? 11.516 29.625 14.195 1 94.94 418 ARG A CA 1
ATOM 3284 C C . ARG A 1 418 ? 11.133 30.125 12.805 1 94.94 418 ARG A C 1
ATOM 3286 O O . ARG A 1 418 ? 11.219 31.312 12.516 1 94.94 418 ARG A O 1
ATOM 3293 N N . ARG A 1 419 ? 10.789 29.188 11.969 1 95.56 419 ARG A N 1
ATOM 3294 C CA . ARG A 1 419 ? 10.383 29.531 10.609 1 95.56 419 ARG A CA 1
ATOM 3295 C C . ARG A 1 419 ? 9.133 30.406 10.609 1 95.56 419 ARG A C 1
ATOM 3297 O O . ARG A 1 419 ? 9.047 31.375 9.852 1 95.56 419 ARG A O 1
ATOM 3304 N N . GLU A 1 420 ? 8.195 30.031 11.445 1 95.06 420 GLU A N 1
ATOM 3305 C CA . GLU A 1 420 ? 6.992 30.844 11.609 1 95.06 420 GLU A CA 1
ATOM 3306 C C . GLU A 1 420 ? 7.336 32.25 12.078 1 95.06 420 GLU A C 1
ATOM 3308 O O . GLU A 1 420 ? 6.848 33.219 11.516 1 95.06 420 GLU A O 1
ATOM 3313 N N . THR A 1 421 ? 8.156 32.344 13.07 1 95.31 421 THR A N 1
ATOM 3314 C CA . THR A 1 421 ? 8.57 33.625 13.633 1 95.31 421 THR A CA 1
ATOM 3315 C C . THR A 1 421 ? 9.258 34.5 12.57 1 95.31 421 THR A C 1
ATOM 3317 O O . THR A 1 421 ? 8.992 35.688 12.469 1 95.31 421 THR A O 1
ATOM 3320 N N . THR A 1 422 ? 10.07 33.844 11.836 1 96.06 422 THR A N 1
ATOM 3321 C CA . THR A 1 422 ? 10.82 34.562 10.797 1 96.06 422 THR A CA 1
ATOM 3322 C C . THR A 1 422 ? 9.883 35.094 9.727 1 96.06 422 THR A C 1
ATOM 3324 O O . THR A 1 422 ? 10.008 36.25 9.305 1 96.06 422 THR A O 1
ATOM 3327 N N . LEU A 1 423 ? 8.992 34.25 9.227 1 95.44 423 LEU A N 1
ATOM 3328 C CA . LEU A 1 423 ? 8.039 34.656 8.203 1 95.44 423 LEU A CA 1
ATOM 3329 C C . LEU A 1 423 ? 7.254 35.906 8.656 1 95.44 423 LEU A C 1
ATOM 3331 O O . LEU A 1 423 ? 7.191 36.906 7.941 1 95.44 423 LEU A O 1
ATOM 3335 N N . TYR A 1 424 ? 6.727 35.938 9.812 1 95.06 424 TYR A N 1
ATOM 3336 C CA . TYR A 1 424 ? 5.844 37 10.289 1 95.06 424 TYR A CA 1
ATOM 3337 C C . TYR A 1 424 ? 6.641 38.219 10.664 1 95.06 424 TYR A C 1
ATOM 3339 O O . TYR A 1 424 ? 6.176 39.344 10.469 1 95.06 424 TYR A O 1
ATOM 3347 N N . ARG A 1 425 ? 7.836 38 11.242 1 95.31 425 ARG A N 1
ATOM 3348 C CA . ARG A 1 425 ? 8.703 39.125 11.516 1 95.31 425 ARG A CA 1
ATOM 3349 C C . ARG A 1 425 ? 8.969 39.938 10.25 1 95.31 425 ARG A C 1
ATOM 3351 O O . ARG A 1 425 ? 8.812 41.156 10.242 1 95.31 425 ARG A O 1
ATOM 3358 N N . GLU A 1 426 ? 9.336 39.219 9.203 1 95.31 426 GLU A N 1
ATOM 3359 C CA . GLU A 1 426 ? 9.656 39.875 7.945 1 95.31 426 GLU A CA 1
ATOM 3360 C C . GLU A 1 426 ? 8.406 40.469 7.293 1 95.31 426 GLU A C 1
ATOM 3362 O O . GLU A 1 426 ? 8.484 41.438 6.531 1 95.31 426 GLU A O 1
ATOM 3367 N N . LEU A 1 427 ? 7.27 39.906 7.578 1 95 427 LEU A N 1
ATOM 3368 C CA . LEU A 1 427 ? 5.996 40.438 7.109 1 95 427 LEU A CA 1
ATOM 3369 C C . LEU A 1 427 ? 5.605 41.688 7.887 1 95 427 LEU A C 1
ATOM 3371 O O . LEU A 1 427 ? 4.742 42.469 7.449 1 95 427 LEU A O 1
ATOM 3375 N N . GLY A 1 428 ? 6.285 41.938 9 1 94.19 428 GLY A N 1
ATOM 3376 C CA . GLY A 1 428 ? 6.004 43.094 9.844 1 94.19 428 GLY A CA 1
ATOM 3377 C C . GLY A 1 428 ? 4.934 42.812 10.883 1 94.19 428 GLY A C 1
ATOM 3378 O O . GLY A 1 428 ? 4.258 43.719 11.344 1 94.19 428 GLY A O 1
ATOM 3379 N N . MET A 1 429 ? 4.723 41.625 11.195 1 91.19 429 MET A N 1
ATOM 3380 C CA . MET A 1 429 ? 3.717 41.188 12.156 1 91.19 429 MET A CA 1
ATOM 3381 C C . MET A 1 429 ? 4.375 40.531 13.367 1 91.19 429 MET A C 1
ATOM 3383 O O . MET A 1 429 ? 5.5 40.031 13.281 1 91.19 429 MET A O 1
ATOM 3387 N N . PRO A 1 430 ? 3.807 40.656 14.523 1 85.56 430 PRO A N 1
ATOM 3388 C CA . PRO A 1 430 ? 4.312 39.875 15.633 1 85.56 430 PRO A CA 1
ATOM 3389 C C . PRO A 1 430 ? 4.102 38.375 15.43 1 85.56 430 PRO A C 1
ATOM 3391 O O . PRO A 1 430 ? 3.174 37.969 14.719 1 85.56 430 PRO A O 1
ATOM 3394 N N . PRO A 1 431 ? 5.004 37.656 16.078 1 77.69 431 PRO A N 1
ATOM 3395 C CA . PRO A 1 431 ? 4.766 36.219 16 1 77.69 431 PRO A CA 1
ATOM 3396 C C . PRO A 1 431 ? 3.453 35.781 16.656 1 77.69 431 PRO A C 1
ATOM 3398 O O . PRO A 1 431 ? 2.98 36.438 17.578 1 77.69 431 PRO A O 1
ATOM 3401 N N . LEU A 1 432 ? 2.922 34.781 16.156 1 69.69 432 LEU A N 1
ATOM 3402 C CA . LEU A 1 432 ? 1.684 34.25 16.703 1 69.69 432 LEU A CA 1
ATOM 3403 C C . LEU A 1 432 ? 1.962 33.438 17.953 1 69.69 432 LEU A C 1
ATOM 3405 O O . LEU A 1 432 ? 2.811 32.531 17.938 1 69.69 432 LEU A O 1
ATOM 3409 N N . ARG A 1 433 ? 1.818 33.938 19.062 1 77.25 433 ARG A N 1
ATOM 3410 C CA . ARG A 1 433 ? 2.053 33.188 20.297 1 77.25 433 ARG A CA 1
ATOM 3411 C C . ARG A 1 433 ? 0.772 32.5 20.781 1 77.25 433 ARG A C 1
ATOM 3413 O O . ARG A 1 433 ? -0.174 33.188 21.188 1 77.25 433 ARG A O 1
ATOM 3420 N N . ASP A 1 434 ? 0.603 31.281 20.547 1 88.19 434 ASP A N 1
ATOM 3421 C CA . ASP A 1 434 ? -0.513 30.438 20.969 1 88.19 434 ASP A CA 1
ATOM 3422 C C . ASP A 1 434 ? -0.019 29.078 21.469 1 88.19 434 ASP A C 1
ATOM 3424 O O . ASP A 1 434 ? 0.732 28.391 20.766 1 88.19 434 ASP A O 1
ATOM 3428 N N . GLU A 1 435 ? -0.392 28.766 22.719 1 91.81 435 GLU A N 1
ATOM 3429 C CA . GLU A 1 435 ? 0.07 27.516 23.328 1 91.81 435 GLU A CA 1
ATOM 3430 C C . GLU A 1 435 ? -0.486 26.297 22.594 1 91.81 435 GLU A C 1
ATOM 3432 O O . GLU A 1 435 ? 0.05 25.203 22.703 1 91.81 435 GLU A O 1
ATOM 3437 N N . ASN A 1 436 ? -1.561 26.5 21.859 1 96.12 436 ASN A N 1
ATOM 3438 C CA . ASN A 1 436 ? -2.188 25.391 21.141 1 96.12 436 ASN A CA 1
ATOM 3439 C C . ASN A 1 436 ? -1.684 25.297 19.703 1 96.12 436 ASN A C 1
ATOM 3441 O O . ASN A 1 436 ? -2.002 24.344 19 1 96.12 436 ASN A O 1
ATOM 3445 N N . ALA A 1 437 ? -0.848 26.203 19.281 1 94.69 437 ALA A N 1
ATOM 3446 C CA . ALA A 1 437 ? -0.353 26.234 17.906 1 94.69 437 ALA A CA 1
ATOM 3447 C C . ALA A 1 437 ? 0.731 25.188 17.688 1 94.69 437 ALA A C 1
ATOM 3449 O O . ALA A 1 437 ? 1.572 24.969 18.562 1 94.69 437 ALA A O 1
ATOM 3450 N N . VAL A 1 438 ? 0.678 24.5 16.5 1 95.31 438 VAL A N 1
ATOM 3451 C CA . VAL A 1 438 ? 1.738 23.562 16.141 1 95.31 438 VAL A CA 1
ATOM 3452 C C . VAL A 1 438 ? 2.537 24.109 14.961 1 95.31 438 VAL A C 1
ATOM 3454 O O . VAL A 1 438 ? 3.664 23.672 14.711 1 95.31 438 VAL A O 1
ATOM 3457 N N . ASP A 1 439 ? 1.976 25 14.211 1 92.88 439 ASP A N 1
ATOM 3458 C CA . ASP A 1 439 ? 2.625 25.875 13.242 1 92.88 439 ASP A CA 1
ATOM 3459 C C . ASP A 1 439 ? 3.143 25.078 12.047 1 92.88 439 ASP A C 1
ATOM 3461 O O . ASP A 1 439 ? 4.07 25.516 11.359 1 92.88 439 ASP A O 1
ATOM 3465 N N . TYR A 1 440 ? 2.668 23.891 11.836 1 95.62 440 TYR A N 1
ATOM 3466 C CA . TYR A 1 440 ? 3.078 23.172 10.633 1 95.62 440 TYR A CA 1
ATOM 3467 C C . TYR A 1 440 ? 2.676 23.938 9.383 1 95.62 440 TYR A C 1
ATOM 3469 O O . TYR A 1 440 ? 3.406 23.938 8.391 1 95.62 440 TYR A O 1
ATOM 3477 N N . TYR A 1 441 ? 1.522 24.484 9.391 1 95 441 TYR A N 1
ATOM 3478 C CA . TYR A 1 441 ? 1.014 25.438 8.406 1 95 441 TYR A CA 1
ATOM 3479 C C . TYR A 1 441 ? 0.655 26.766 9.07 1 95 441 TYR A C 1
ATOM 3481 O O . TYR A 1 441 ? 0.622 26.859 10.297 1 95 441 TYR A O 1
ATOM 3489 N N . THR A 1 442 ? 0.476 27.703 8.219 1 92.81 442 THR A N 1
ATOM 3490 C CA . THR A 1 442 ? -0.107 28.953 8.688 1 92.81 442 THR A CA 1
ATOM 3491 C C . THR A 1 442 ? -1.064 29.531 7.641 1 92.81 442 THR A C 1
ATOM 3493 O O . THR A 1 442 ? -0.895 29.297 6.445 1 92.81 442 THR A O 1
ATOM 3496 N N . LEU A 1 443 ? -2.096 30.062 8.172 1 91.69 443 LEU A N 1
ATOM 3497 C CA . LEU A 1 443 ? -3.064 30.766 7.336 1 91.69 443 LEU A CA 1
ATOM 3498 C C . LEU A 1 443 ? -2.828 32.281 7.371 1 91.69 443 LEU A C 1
ATOM 3500 O O . LEU A 1 443 ? -3.09 32.906 8.383 1 91.69 443 LEU A O 1
ATOM 3504 N N . ILE A 1 444 ? -2.34 32.781 6.246 1 90.75 444 ILE A N 1
ATOM 3505 C CA . ILE A 1 444 ? -2.111 34.219 6.133 1 90.75 444 ILE A CA 1
ATOM 3506 C C . ILE A 1 444 ? -3.398 34.906 5.688 1 90.75 444 ILE A C 1
ATOM 3508 O O . ILE A 1 444 ? -3.746 34.875 4.504 1 90.75 444 ILE A O 1
ATOM 3512 N N . ASP A 1 445 ? -4 35.5 6.59 1 88.25 445 ASP A N 1
ATOM 3513 C CA . ASP A 1 445 ? -5.293 36.156 6.379 1 88.25 445 ASP A CA 1
ATOM 3514 C C . ASP A 1 445 ? -5.117 37.594 5.906 1 88.25 445 ASP A C 1
ATOM 3516 O O . ASP A 1 445 ? -4.5 38.406 6.598 1 88.25 445 ASP A O 1
ATOM 3520 N N . LEU A 1 446 ? -5.66 37.906 4.781 1 87.06 446 LEU A N 1
ATOM 3521 C CA . LEU A 1 446 ? -5.492 39.219 4.18 1 87.06 446 LEU A CA 1
ATOM 3522 C C . LEU A 1 446 ? -6.055 40.312 5.09 1 87.06 446 LEU A C 1
ATOM 3524 O O . LEU A 1 446 ? -5.43 41.344 5.27 1 87.06 446 LEU A O 1
ATOM 3528 N N . GLN A 1 447 ? -7.219 40.031 5.57 1 86.88 447 GLN A N 1
ATOM 3529 C CA . GLN A 1 447 ? -7.879 41.031 6.418 1 86.88 447 GLN A CA 1
ATOM 3530 C C . GLN A 1 447 ? -7.059 41.312 7.672 1 86.88 447 GLN A C 1
ATOM 3532 O O . GLN A 1 447 ? -6.809 42.469 8 1 86.88 447 GLN A O 1
ATOM 3537 N N . ASP A 1 448 ? -6.613 40.312 8.32 1 88.31 448 ASP A N 1
ATOM 3538 C CA . ASP A 1 448 ? -5.859 40.469 9.562 1 88.31 448 ASP A CA 1
ATOM 3539 C C . ASP A 1 448 ? -4.523 41.156 9.305 1 88.31 448 ASP A C 1
ATOM 3541 O O . ASP A 1 448 ? -4.133 42.062 10.047 1 88.31 448 ASP A O 1
ATOM 3545 N N . VAL A 1 449 ? -3.855 40.75 8.312 1 90.25 449 VAL A N 1
ATOM 3546 C CA . VAL A 1 449 ? -2.531 41.281 8.008 1 90.25 449 VAL A CA 1
ATOM 3547 C C . VAL A 1 449 ? -2.639 42.75 7.645 1 90.25 449 VAL A C 1
ATOM 3549 O O . VAL A 1 449 ? -1.896 43.594 8.172 1 90.25 449 VAL A O 1
ATOM 3552 N N . THR A 1 450 ? -3.564 43.094 6.781 1 92.38 450 THR A N 1
ATOM 3553 C CA . THR A 1 450 ? -3.686 44.469 6.309 1 92.38 450 THR A CA 1
ATOM 3554 C C . THR A 1 450 ? -4.211 45.375 7.414 1 92.38 450 THR A C 1
ATOM 3556 O O . THR A 1 450 ? -3.807 46.562 7.516 1 92.38 450 THR A O 1
ATOM 3559 N N . ALA A 1 451 ? -5.094 44.875 8.203 1 93.31 451 ALA A N 1
ATOM 3560 C CA . ALA A 1 451 ? -5.613 45.656 9.328 1 93.31 451 ALA A CA 1
ATOM 3561 C C . ALA A 1 451 ? -4.508 45.969 10.336 1 93.31 451 ALA A C 1
ATOM 3563 O O . ALA A 1 451 ? -4.426 47.094 10.852 1 93.31 451 ALA A O 1
ATOM 3564 N N . LYS A 1 452 ? -3.703 45 10.633 1 91.88 452 LYS A N 1
ATOM 3565 C CA . LYS A 1 452 ? -2.639 45.188 11.617 1 91.88 452 LYS A CA 1
ATOM 3566 C C . LYS A 1 452 ? -1.539 46.094 11.102 1 91.88 452 LYS A C 1
ATOM 3568 O O . LYS A 1 452 ? -0.927 46.844 11.875 1 91.88 452 LYS A O 1
ATOM 3573 N N . LEU A 1 453 ? -1.267 45.969 9.875 1 94 453 LEU A N 1
ATOM 3574 C CA . LEU A 1 453 ? -0.179 46.75 9.297 1 94 453 LEU A CA 1
ATOM 3575 C C . LEU A 1 453 ? -0.614 48.188 9.055 1 94 453 LEU A C 1
ATOM 3577 O O . LEU A 1 453 ? 0.168 49.125 9.266 1 94 453 LEU A O 1
ATOM 3581 N N . TYR A 1 454 ? -1.96 48.406 8.57 1 95.12 454 TYR A N 1
ATOM 3582 C CA . TYR A 1 454 ? -2.268 49.719 8.023 1 95.12 454 TYR A CA 1
ATOM 3583 C C . TYR A 1 454 ? -3.617 50.219 8.531 1 95.12 454 TYR A C 1
ATOM 3585 O O . TYR A 1 454 ? -4.027 51.344 8.219 1 95.12 454 TYR A O 1
ATOM 3593 N N . GLY A 1 455 ? -4.359 49.438 9.188 1 94.5 455 GLY A N 1
ATOM 3594 C CA . GLY A 1 455 ? -5.613 49.906 9.766 1 94.5 455 GLY A CA 1
ATOM 3595 C C . GLY A 1 455 ? -6.832 49.281 9.102 1 94.5 455 GLY A C 1
ATOM 3596 O O . GLY A 1 455 ? -6.742 48.75 7.992 1 94.5 455 GLY A O 1
ATOM 3597 N N . GLU A 1 456 ? -7.973 49.406 9.703 1 94.56 456 GLU A N 1
ATOM 3598 C CA . GLU A 1 456 ? -9.211 48.719 9.328 1 94.56 456 GLU A CA 1
ATOM 3599 C C . GLU A 1 456 ? -9.742 49.25 7.996 1 94.56 456 GLU A C 1
ATOM 3601 O O . GLU A 1 456 ? -10.297 48.469 7.199 1 94.56 456 GLU A O 1
ATOM 3606 N N . ALA A 1 457 ? -9.703 50.531 7.77 1 93.94 457 ALA A N 1
ATOM 3607 C CA . ALA A 1 457 ? -10.242 51.125 6.547 1 93.94 457 ALA A CA 1
ATOM 3608 C C . ALA A 1 457 ? -9.547 50.562 5.309 1 93.94 457 ALA A C 1
ATOM 3610 O O . ALA A 1 457 ? -10.211 50.219 4.328 1 93.94 457 ALA A O 1
ATOM 3611 N N . PHE A 1 458 ? -8.305 50.5 5.395 1 93.62 458 PHE A N 1
ATOM 3612 C CA . PHE A 1 458 ? -7.543 49.906 4.293 1 93.62 458 PHE A CA 1
ATOM 3613 C C . PHE A 1 458 ? -7.871 48.438 4.133 1 93.62 458 PHE A C 1
ATOM 3615 O O . PHE A 1 458 ? -8.008 47.938 3.01 1 93.62 458 PHE A O 1
ATOM 3622 N N . SER A 1 459 ? -7.898 47.719 5.215 1 93.56 459 SER A N 1
ATOM 3623 C CA . SER A 1 459 ? -8.188 46.281 5.195 1 93.56 459 SER A CA 1
ATOM 3624 C C . SER A 1 459 ? -9.5 46 4.473 1 93.56 459 SER A C 1
ATOM 3626 O O . SER A 1 459 ? -9.586 45.062 3.666 1 93.56 459 SER A O 1
ATOM 3628 N N . GLU A 1 460 ? -10.508 46.719 4.754 1 91.81 460 GLU A N 1
ATOM 3629 C CA . GLU A 1 460 ? -11.805 46.562 4.094 1 91.81 460 GLU A CA 1
ATOM 3630 C C . GLU A 1 460 ? -11.68 46.781 2.586 1 91.81 460 GLU A C 1
ATOM 3632 O O . GLU A 1 460 ? -12.281 46.031 1.806 1 91.81 460 GLU A O 1
ATOM 3637 N N . TRP A 1 461 ? -11 47.781 2.281 1 89.94 461 TRP A N 1
ATOM 3638 C CA . TRP A 1 461 ? -10.773 48.062 0.87 1 89.94 461 TRP A CA 1
ATOM 3639 C C . TRP A 1 461 ? -10.031 46.938 0.191 1 89.94 461 TRP A C 1
ATOM 3641 O O . TRP A 1 461 ? -10.398 46.5 -0.909 1 89.94 461 TRP A O 1
ATOM 3651 N N . ALA A 1 462 ? -8.992 46.469 0.784 1 88.12 462 ALA A N 1
ATOM 3652 C CA . ALA A 1 462 ? -8.148 45.406 0.234 1 88.12 462 ALA A CA 1
ATOM 3653 C C . ALA A 1 462 ? -8.961 44.125 0.022 1 88.12 462 ALA A C 1
ATOM 3655 O O . ALA A 1 462 ? -8.789 43.438 -0.99 1 88.12 462 ALA A O 1
ATOM 3656 N N . VAL A 1 463 ? -9.742 43.75 0.955 1 86.81 463 VAL A N 1
ATOM 3657 C CA . VAL A 1 463 ? -10.57 42.562 0.885 1 86.81 463 VAL A CA 1
ATOM 3658 C C . VAL A 1 463 ? -11.562 42.688 -0.27 1 86.81 463 VAL A C 1
ATOM 3660 O O . VAL A 1 463 ? -11.805 41.719 -0.992 1 86.81 463 VAL A O 1
ATOM 3663 N N . LYS A 1 464 ? -12.133 43.75 -0.413 1 82.62 464 LYS A N 1
ATOM 3664 C CA . LYS A 1 464 ? -13.078 44 -1.502 1 82.62 464 LYS A CA 1
ATOM 3665 C C . LYS A 1 464 ? -12.391 43.844 -2.859 1 82.62 464 LYS A C 1
ATOM 3667 O O . LYS A 1 464 ? -12.984 43.344 -3.809 1 82.62 464 LYS A O 1
ATOM 3672 N N . GLN A 1 465 ? -11.227 44.406 -2.969 1 76.19 465 GLN A N 1
ATOM 3673 C CA . GLN A 1 465 ? -10.477 44.312 -4.219 1 76.19 465 GLN A CA 1
ATOM 3674 C C . GLN A 1 465 ? -10.086 42.875 -4.539 1 76.19 465 GLN A C 1
ATOM 3676 O O . GLN A 1 465 ? -9.945 42.5 -5.707 1 76.19 465 GLN A O 1
ATOM 3681 N N . SER A 1 466 ? -9.773 42.156 -3.535 1 69.94 466 SER A N 1
ATOM 3682 C CA . SER A 1 466 ? -9.312 40.781 -3.703 1 69.94 466 SER A CA 1
ATOM 3683 C C . SER A 1 466 ? -10.43 39.875 -4.219 1 69.94 466 SER A C 1
ATOM 3685 O O . SER A 1 466 ? -10.172 38.875 -4.895 1 69.94 466 SER A O 1
ATOM 3687 N N . SER A 1 467 ? -11.562 40.062 -3.756 1 57.53 467 SER A N 1
ATOM 3688 C CA . SER A 1 467 ? -12.719 39.281 -4.207 1 57.53 467 SER A CA 1
ATOM 3689 C C . SER A 1 467 ? -12.828 39.312 -5.73 1 57.53 467 SER A C 1
ATOM 3691 O O . SER A 1 467 ? -13.32 38.344 -6.332 1 57.53 467 SER A O 1
ATOM 3693 N N . THR A 1 468 ? -12.414 40.469 -6.289 1 42.91 468 THR A N 1
ATOM 3694 C CA . THR A 1 468 ? -12.57 40.688 -7.723 1 42.91 468 THR A CA 1
ATOM 3695 C C . THR A 1 468 ? -11.453 40 -8.5 1 42.91 468 THR A C 1
ATOM 3697 O O . THR A 1 468 ? -11.594 39.719 -9.695 1 42.91 468 THR A O 1
ATOM 3700 N N . GLY A 1 469 ? -10.258 39.75 -7.996 1 55.94 469 GLY A N 1
ATOM 3701 C CA . GLY A 1 469 ? -9.086 39.219 -8.656 1 55.94 469 GLY A CA 1
ATOM 3702 C C . GLY A 1 469 ? -8.344 38.188 -7.805 1 55.94 469 GLY A C 1
ATOM 3703 O O . GLY A 1 469 ? -8.508 38.156 -6.582 1 55.94 469 GLY A O 1
ATOM 3704 N N . ASP A 1 470 ? -7.805 36.969 -8.344 1 67 470 ASP A N 1
ATOM 3705 C CA . ASP A 1 470 ? -7.289 35.938 -7.457 1 67 470 ASP A CA 1
ATOM 3706 C C . ASP A 1 470 ? -5.906 36.281 -6.926 1 67 470 ASP A C 1
ATOM 3708 O O . ASP A 1 470 ? -4.93 36.312 -7.68 1 67 470 ASP A O 1
ATOM 3712 N N . MET A 1 471 ? -5.793 37.125 -5.766 1 77 471 MET A N 1
ATOM 3713 C CA . MET A 1 471 ? -4.625 37.562 -5.016 1 77 471 MET A CA 1
ATOM 3714 C C . MET A 1 471 ? -3.533 36.5 -5.023 1 77 471 MET A C 1
ATOM 3716 O O . MET A 1 471 ? -2.346 36.844 -5.105 1 77 471 MET A O 1
ATOM 3720 N N . LEU A 1 472 ? -3.84 35.406 -5.066 1 81.75 472 LEU A N 1
ATOM 3721 C CA . LEU A 1 472 ? -2.848 34.344 -5.031 1 81.75 472 LEU A CA 1
ATOM 3722 C C . LEU A 1 472 ? -2.127 34.219 -6.371 1 81.75 472 LEU A C 1
ATOM 3724 O O . LEU A 1 472 ? -0.935 33.906 -6.41 1 81.75 472 LEU A O 1
ATOM 3728 N N . PHE A 1 473 ? -2.869 34.438 -7.422 1 83.19 473 PHE A N 1
ATOM 3729 C CA . PHE A 1 473 ? -2.256 34.438 -8.742 1 83.19 473 PHE A CA 1
ATOM 3730 C C . PHE A 1 473 ? -1.308 35.625 -8.906 1 83.19 473 PHE A C 1
ATOM 3732 O O . PHE A 1 473 ? -0.232 35.5 -9.492 1 83.19 473 PHE A O 1
ATOM 3739 N N . ARG A 1 474 ? -1.723 36.688 -8.367 1 80.31 474 ARG A N 1
ATOM 3740 C CA . ARG A 1 474 ? -0.863 37.875 -8.398 1 80.31 474 ARG A CA 1
ATOM 3741 C C . ARG A 1 474 ? 0.406 37.656 -7.586 1 80.31 474 ARG A C 1
ATOM 3743 O O . ARG A 1 474 ? 1.498 38.031 -8.008 1 80.31 474 ARG A O 1
ATOM 3750 N N . ILE A 1 475 ? 0.232 37.094 -6.457 1 83.25 475 ILE A N 1
ATOM 3751 C CA . ILE A 1 475 ? 1.376 36.781 -5.609 1 83.25 475 ILE A CA 1
ATOM 3752 C C . ILE A 1 475 ? 2.336 35.875 -6.355 1 83.25 475 ILE A C 1
ATOM 3754 O O . ILE A 1 475 ? 3.543 36.125 -6.391 1 83.25 475 ILE A O 1
ATOM 3758 N N . ALA A 1 476 ? 1.796 34.844 -6.918 1 85.06 476 ALA A N 1
ATOM 3759 C CA . ALA A 1 476 ? 2.617 33.875 -7.656 1 85.06 476 ALA A CA 1
ATOM 3760 C C . ALA A 1 476 ? 3.33 34.562 -8.82 1 85.06 476 ALA A C 1
ATOM 3762 O O . ALA A 1 476 ? 4.516 34.312 -9.062 1 85.06 476 ALA A O 1
ATOM 3763 N N . ASP A 1 477 ? 2.57 35.344 -9.516 1 82.56 477 ASP A N 1
ATOM 3764 C CA . ASP A 1 477 ? 3.076 36 -10.719 1 82.56 477 ASP A CA 1
ATOM 3765 C C . ASP A 1 477 ? 4.129 37.062 -10.367 1 82.56 477 ASP A C 1
ATOM 3767 O O . ASP A 1 477 ? 5.168 37.156 -11.023 1 82.56 477 ASP A O 1
ATOM 3771 N N . GLU A 1 478 ? 3.881 37.781 -9.32 1 79.88 478 GLU A N 1
ATOM 3772 C CA . GLU A 1 478 ? 4.719 38.938 -9.016 1 79.88 478 GLU A CA 1
ATOM 3773 C C . GLU A 1 478 ? 5.891 38.562 -8.125 1 79.88 478 GLU A C 1
ATOM 3775 O O . GLU A 1 478 ? 6.934 39.219 -8.133 1 79.88 478 GLU A O 1
ATOM 3780 N N . THR A 1 479 ? 5.723 37.531 -7.359 1 80.94 479 THR A N 1
ATOM 3781 C CA . THR A 1 479 ? 6.746 37.25 -6.352 1 80.94 479 THR A CA 1
ATOM 3782 C C . THR A 1 479 ? 7.363 35.875 -6.562 1 80.94 479 THR A C 1
ATOM 3784 O O . THR A 1 479 ? 8.414 35.562 -6 1 80.94 479 THR A O 1
ATOM 3787 N N . GLY A 1 480 ? 6.676 35 -7.273 1 84.81 480 GLY A N 1
ATOM 3788 C CA . GLY A 1 480 ? 7.152 33.625 -7.422 1 84.81 480 GLY A CA 1
ATOM 3789 C C . GLY A 1 480 ? 6.793 32.719 -6.242 1 84.81 480 GLY A C 1
ATOM 3790 O O . GLY A 1 480 ? 7.277 31.609 -6.141 1 84.81 480 GLY A O 1
ATOM 3791 N N . ILE A 1 481 ? 5.973 33.281 -5.359 1 86.56 481 ILE A N 1
ATOM 3792 C CA . ILE A 1 481 ? 5.582 32.531 -4.172 1 86.56 481 ILE A CA 1
ATOM 3793 C C . ILE A 1 481 ? 4.27 31.797 -4.438 1 86.56 481 ILE A C 1
ATOM 3795 O O . ILE A 1 481 ? 3.309 32.375 -4.934 1 86.56 481 ILE A O 1
ATOM 3799 N N . VAL A 1 482 ? 4.254 30.5 -4.105 1 88.56 482 VAL A N 1
ATOM 3800 C CA . VAL A 1 482 ? 3.051 29.703 -4.277 1 88.56 482 VAL A CA 1
ATOM 3801 C C . VAL A 1 482 ? 2.41 29.422 -2.92 1 88.56 482 VAL A C 1
ATOM 3803 O O . VAL A 1 482 ? 3.029 28.812 -2.045 1 88.56 482 VAL A O 1
ATOM 3806 N N . LEU A 1 483 ? 1.219 29.969 -2.752 1 89.62 483 LEU A N 1
ATOM 3807 C CA . LEU A 1 483 ? 0.345 29.703 -1.614 1 89.62 483 LEU A CA 1
ATOM 3808 C C . LEU A 1 483 ? -0.947 29.031 -2.066 1 89.62 483 LEU A C 1
ATOM 3810 O O . LEU A 1 483 ? -1.37 29.203 -3.213 1 89.62 483 LEU A O 1
ATOM 3814 N N . LEU A 1 484 ? -1.525 28.25 -1.122 1 88.38 484 LEU A N 1
ATOM 3815 C CA . LEU A 1 484 ? -2.812 27.656 -1.446 1 88.38 484 LEU A CA 1
ATOM 3816 C C . LEU A 1 484 ? -3.963 28.5 -0.922 1 88.38 484 LEU A C 1
ATOM 3818 O O . LEU A 1 484 ? -3.854 29.109 0.145 1 88.38 484 LEU A O 1
ATOM 3822 N N . PRO A 1 485 ? -5.039 28.531 -1.675 1 87 485 PRO A N 1
ATOM 3823 C CA . PRO A 1 485 ? -6.168 29.359 -1.24 1 87 485 PRO A CA 1
ATOM 3824 C C . PRO A 1 485 ? -6.871 28.797 -0.007 1 87 485 PRO A C 1
ATOM 3826 O O . PRO A 1 485 ? -7.305 27.641 -0.016 1 87 485 PRO A O 1
ATOM 3829 N N . GLY A 1 486 ? -7.078 29.609 0.975 1 86.31 486 GLY A N 1
ATOM 3830 C CA . GLY A 1 486 ? -7.762 29.188 2.191 1 86.31 486 GLY A CA 1
ATOM 3831 C C . GLY A 1 486 ? -9.188 28.734 1.948 1 86.31 486 GLY A C 1
ATOM 3832 O O . GLY A 1 486 ? -9.688 27.844 2.648 1 86.31 486 GLY A O 1
ATOM 3833 N N . ARG A 1 487 ? -9.844 29.297 1.009 1 81.38 487 ARG A N 1
ATOM 3834 C CA . ARG A 1 487 ? -11.219 28.953 0.676 1 81.38 487 ARG A CA 1
ATOM 3835 C C . ARG A 1 487 ? -11.344 27.469 0.359 1 81.38 487 ARG A C 1
ATOM 3837 O O . ARG A 1 487 ? -12.375 26.844 0.65 1 81.38 487 ARG A O 1
ATOM 3844 N N . GLY A 1 488 ? -10.336 26.969 -0.214 1 82.88 488 GLY A N 1
ATOM 3845 C CA . GLY A 1 488 ? -10.344 25.547 -0.538 1 82.88 488 GLY A CA 1
ATOM 3846 C C . GLY A 1 488 ? -10.336 24.656 0.688 1 82.88 488 GLY A C 1
ATOM 3847 O O . GLY A 1 488 ? -10.703 23.484 0.609 1 82.88 488 GLY A O 1
ATOM 3848 N N . PHE A 1 489 ? -9.992 25.203 1.753 1 87.06 489 PHE A N 1
ATOM 3849 C CA . PHE A 1 489 ? -9.93 24.469 3.006 1 87.06 489 PHE A CA 1
ATOM 3850 C C . PHE A 1 489 ? -11.148 24.766 3.875 1 87.06 489 PHE A C 1
ATOM 3852 O O . PHE A 1 489 ? -11.219 24.328 5.027 1 87.06 489 PHE A O 1
ATOM 3859 N N . GLY A 1 490 ? -12.008 25.562 3.322 1 83.94 490 GLY A N 1
ATOM 3860 C CA . GLY A 1 490 ? -13.234 25.875 4.047 1 83.94 490 GLY A CA 1
ATOM 3861 C C . GLY A 1 490 ? -13.148 27.156 4.844 1 83.94 490 GLY A C 1
ATOM 3862 O O . GLY A 1 490 ? -14.031 27.453 5.656 1 83.94 490 GLY A O 1
ATOM 3863 N N . SER A 1 491 ? -12.133 27.906 4.629 1 84.69 491 SER A N 1
ATOM 3864 C CA . SER A 1 491 ? -12.055 29.219 5.27 1 84.69 491 SER A CA 1
ATOM 3865 C C . SER A 1 491 ? -13.023 30.203 4.625 1 84.69 491 SER A C 1
ATOM 3867 O O . SER A 1 491 ? -13.227 30.172 3.408 1 84.69 491 SER A O 1
ATOM 3869 N N . ASN A 1 492 ? -13.586 31.078 5.383 1 80.44 492 ASN A N 1
ATOM 3870 C CA . ASN A 1 492 ? -14.539 32.062 4.883 1 80.44 492 ASN A CA 1
ATOM 3871 C C . ASN A 1 492 ? -13.891 33.406 4.672 1 80.44 492 ASN A C 1
ATOM 3873 O O . ASN A 1 492 ? -14.547 34.375 4.254 1 80.44 492 ASN A O 1
ATOM 3877 N N . ARG A 1 493 ? -12.641 33.469 4.863 1 82.31 493 ARG A N 1
ATOM 3878 C CA . ARG A 1 493 ? -11.906 34.688 4.676 1 82.31 493 ARG A CA 1
ATOM 3879 C C . ARG A 1 493 ? -10.82 34.531 3.615 1 82.31 493 ARG A C 1
ATOM 3881 O O . ARG A 1 493 ? -10.242 33.469 3.469 1 82.31 493 ARG A O 1
ATOM 3888 N N . PRO A 1 494 ? -10.656 35.625 2.871 1 86.31 494 PRO A N 1
ATOM 3889 C CA . PRO A 1 494 ? -9.539 35.531 1.931 1 86.31 494 PRO A CA 1
ATOM 3890 C C . PRO A 1 494 ? -8.195 35.312 2.625 1 86.31 494 PRO A C 1
ATOM 3892 O O . PRO A 1 494 ? -7.785 36.094 3.471 1 86.31 494 PRO A O 1
ATOM 3895 N N . SER A 1 495 ? -7.645 34.219 2.328 1 89 495 SER A N 1
ATOM 3896 C CA . SER A 1 495 ? -6.406 33.844 2.988 1 89 495 SER A CA 1
ATOM 3897 C C . SER A 1 495 ? -5.586 32.906 2.111 1 89 495 SER A C 1
ATOM 3899 O O . SER A 1 495 ? -6.094 32.344 1.127 1 89 495 SER A O 1
ATOM 3901 N N . GLY A 1 496 ? -4.34 32.844 2.385 1 90.5 496 GLY A N 1
ATOM 3902 C CA . GLY A 1 496 ? -3.422 31.891 1.772 1 90.5 496 GLY A CA 1
ATOM 3903 C C . GLY A 1 496 ? -2.74 30.984 2.781 1 90.5 496 GLY A C 1
ATOM 3904 O O . GLY A 1 496 ? -2.309 31.438 3.842 1 90.5 496 GLY A O 1
ATOM 3905 N N . ARG A 1 497 ? -2.715 29.688 2.477 1 92.62 497 ARG A N 1
ATOM 3906 C CA . ARG A 1 497 ? -2.039 28.719 3.338 1 92.62 497 ARG A CA 1
ATOM 3907 C C . ARG A 1 497 ? -0.576 28.562 2.938 1 92.62 497 ARG A C 1
ATOM 3909 O O . ARG A 1 497 ? -0.268 28.359 1.764 1 92.62 497 ARG A O 1
ATOM 3916 N N . ALA A 1 498 ? 0.296 28.672 3.863 1 93 498 ALA A N 1
ATOM 3917 C CA . ALA A 1 498 ? 1.714 28.375 3.686 1 93 498 ALA A CA 1
ATOM 3918 C C . ALA A 1 498 ? 2.145 27.219 4.586 1 93 498 ALA A C 1
ATOM 3920 O O . ALA A 1 498 ? 1.73 27.141 5.746 1 93 498 ALA A O 1
ATOM 3921 N N . SER A 1 499 ? 2.891 26.344 4.016 1 94.81 499 SER A N 1
ATOM 3922 C CA . SER A 1 499 ? 3.549 25.328 4.84 1 94.81 499 SER A CA 1
ATOM 3923 C C . SER A 1 499 ? 4.812 25.891 5.488 1 94.81 499 SER A C 1
ATOM 3925 O O . SER A 1 499 ? 5.582 26.594 4.848 1 94.81 499 SER A O 1
ATOM 3927 N N . LEU A 1 500 ? 5.031 25.609 6.723 1 95.31 500 LEU A N 1
ATOM 3928 C CA . LEU A 1 500 ? 6.23 26.047 7.426 1 95.31 500 LEU A CA 1
ATOM 3929 C C . LEU A 1 500 ? 7.223 24.906 7.59 1 95.31 500 LEU A C 1
ATOM 3931 O O . LEU A 1 500 ? 8.203 25.031 8.328 1 95.31 500 LEU A O 1
ATOM 3935 N N . ALA A 1 501 ? 6.973 23.844 6.852 1 95.5 501 ALA A N 1
ATOM 3936 C CA . ALA A 1 501 ? 7.816 22.656 7.02 1 95.5 501 ALA A CA 1
ATOM 3937 C C . ALA A 1 501 ? 8.625 22.375 5.754 1 95.5 501 ALA A C 1
ATOM 3939 O O . ALA A 1 501 ? 9.531 21.547 5.762 1 95.5 501 ALA A O 1
ATOM 3940 N N . ASN A 1 502 ? 8.438 23.078 4.684 1 93.56 502 ASN A N 1
ATOM 3941 C CA . ASN A 1 502 ? 8.922 22.578 3.406 1 93.56 502 ASN A CA 1
ATOM 3942 C C . ASN A 1 502 ? 10.07 23.422 2.863 1 93.56 502 ASN A C 1
ATOM 3944 O O . ASN A 1 502 ? 10.703 23.062 1.872 1 93.56 502 ASN A O 1
ATOM 3948 N N . LEU A 1 503 ? 10.312 24.625 3.418 1 93.25 503 LEU A N 1
ATOM 3949 C CA . LEU A 1 503 ? 11.383 25.516 2.977 1 93.25 503 LEU A CA 1
ATOM 3950 C C . LEU A 1 503 ? 12.367 25.797 4.109 1 93.25 503 LEU A C 1
ATOM 3952 O O . LEU A 1 503 ? 12.18 25.297 5.227 1 93.25 503 LEU A O 1
ATOM 3956 N N . ASN A 1 504 ? 13.375 26.516 3.748 1 92.69 504 ASN A N 1
ATOM 3957 C CA . ASN A 1 504 ? 14.344 26.938 4.75 1 92.69 504 ASN A CA 1
ATOM 3958 C C . ASN A 1 504 ? 13.984 28.281 5.352 1 92.69 504 ASN A C 1
ATOM 3960 O O . ASN A 1 504 ? 13.211 29.047 4.766 1 92.69 504 ASN A O 1
ATOM 3964 N N . GLU A 1 505 ? 14.578 28.562 6.48 1 93.62 505 GLU A N 1
ATOM 3965 C CA . GLU A 1 505 ? 14.258 29.781 7.238 1 93.62 505 GLU A CA 1
ATOM 3966 C C . GLU A 1 505 ? 14.453 31.031 6.391 1 93.62 505 GLU A C 1
ATOM 3968 O O . GLU A 1 505 ? 13.625 31.938 6.414 1 93.62 505 GLU A O 1
ATOM 3973 N N . TYR A 1 506 ? 15.547 31.109 5.633 1 93.56 506 TYR A N 1
ATOM 3974 C CA . TYR A 1 506 ? 15.828 32.312 4.844 1 93.56 506 TYR A CA 1
ATOM 3975 C C . TYR A 1 506 ? 14.805 32.469 3.729 1 93.56 506 TYR A C 1
ATOM 3977 O O . TYR A 1 506 ? 14.523 33.594 3.303 1 93.56 506 TYR A O 1
ATOM 3985 N N . GLU A 1 507 ? 14.273 31.344 3.26 1 93.5 507 GLU A N 1
ATOM 3986 C CA . GLU A 1 507 ? 13.234 31.406 2.238 1 93.5 507 GLU A CA 1
ATOM 3987 C C . GLU A 1 507 ? 11.93 31.938 2.812 1 93.5 507 GLU A C 1
ATOM 3989 O O . GLU A 1 507 ? 11.203 32.688 2.141 1 93.5 507 GLU A O 1
ATOM 3994 N N . TYR A 1 508 ? 11.641 31.609 4.035 1 94.56 508 TYR A N 1
ATOM 3995 C CA . TYR A 1 508 ? 10.453 32.156 4.688 1 94.56 508 TYR A CA 1
ATOM 3996 C C . TYR A 1 508 ? 10.609 33.625 4.957 1 94.56 508 TYR A C 1
ATOM 3998 O O . TYR A 1 508 ? 9.641 34.406 4.898 1 94.56 508 TYR A O 1
ATOM 4006 N N . ALA A 1 509 ? 11.828 34.062 5.25 1 94.81 509 ALA A N 1
ATOM 4007 C CA . ALA A 1 509 ? 12.109 35.5 5.367 1 94.81 509 ALA A CA 1
ATOM 4008 C C . ALA A 1 509 ? 11.805 36.219 4.059 1 94.81 509 ALA A C 1
ATOM 4010 O O . ALA A 1 509 ? 11.195 37.281 4.059 1 94.81 509 ALA A O 1
ATOM 4011 N N . ALA A 1 510 ? 12.25 35.562 3.004 1 93.19 510 ALA A N 1
ATOM 4012 C CA . ALA A 1 510 ? 12.008 36.156 1.683 1 93.19 510 ALA A CA 1
ATOM 4013 C C . ALA A 1 510 ? 10.516 36.25 1.39 1 93.19 510 ALA A C 1
ATOM 4015 O O . ALA A 1 510 ? 10.055 37.219 0.807 1 93.19 510 ALA A O 1
ATOM 4016 N N . ILE A 1 511 ? 9.781 35.25 1.739 1 92.81 511 ILE A N 1
ATOM 4017 C CA . ILE A 1 511 ? 8.336 35.25 1.561 1 92.81 511 ILE A CA 1
ATOM 4018 C C . ILE A 1 511 ? 7.719 36.406 2.361 1 92.81 511 ILE A C 1
ATOM 4020 O O . ILE A 1 511 ? 6.895 37.156 1.841 1 92.81 511 ILE A O 1
ATOM 4024 N N . GLY A 1 512 ? 8.102 36.531 3.592 1 94.06 512 GLY A N 1
ATOM 4025 C CA . GLY A 1 512 ? 7.605 37.594 4.422 1 94.06 512 GLY A CA 1
ATOM 4026 C C . GLY A 1 512 ? 7.867 38.969 3.828 1 94.06 512 GLY A C 1
ATOM 4027 O O . GLY A 1 512 ? 6.969 39.812 3.785 1 94.06 512 GLY A O 1
ATOM 4028 N N . ARG A 1 513 ? 9.055 39.219 3.318 1 94.5 513 ARG A N 1
ATOM 4029 C CA . ARG A 1 513 ? 9.438 40.5 2.736 1 94.5 513 ARG A CA 1
ATOM 4030 C C . ARG A 1 513 ? 8.633 40.781 1.474 1 94.5 513 ARG A C 1
ATOM 4032 O O . ARG A 1 513 ? 8.195 41.906 1.256 1 94.5 513 ARG A O 1
ATOM 4039 N N . ALA A 1 514 ? 8.539 39.719 0.702 1 91.44 514 ALA A N 1
ATOM 4040 C CA . ALA A 1 514 ? 7.805 39.875 -0.549 1 91.44 514 ALA A CA 1
ATOM 4041 C C . ALA A 1 514 ? 6.344 40.219 -0.284 1 91.44 514 ALA A C 1
ATOM 4043 O O . ALA A 1 514 ? 5.766 41.094 -0.958 1 91.44 514 ALA A O 1
ATOM 4044 N N . LEU A 1 515 ? 5.734 39.562 0.614 1 92.38 515 LEU A N 1
ATOM 4045 C CA . LEU A 1 515 ? 4.344 39.844 0.959 1 92.38 515 LEU A CA 1
ATOM 4046 C C . LEU A 1 515 ? 4.195 41.219 1.573 1 92.38 515 LEU A C 1
ATOM 4048 O O . LEU A 1 515 ? 3.213 41.906 1.312 1 92.38 515 LEU A O 1
ATOM 4052 N N . ARG A 1 516 ? 5.121 41.594 2.393 1 94.31 516 ARG A N 1
ATOM 4053 C CA . ARG A 1 516 ? 5.125 42.938 2.971 1 94.31 516 ARG A CA 1
ATOM 4054 C C . ARG A 1 516 ? 5.207 44 1.882 1 94.31 516 ARG A C 1
ATOM 4056 O O . ARG A 1 516 ? 4.461 45 1.909 1 94.31 516 ARG A O 1
ATOM 4063 N N . LYS A 1 517 ? 6.121 43.812 0.995 1 93.31 517 LYS A N 1
ATOM 4064 C CA . LYS A 1 517 ? 6.273 44.719 -0.116 1 93.31 517 LYS A CA 1
ATOM 4065 C C . LYS A 1 517 ? 4.977 44.875 -0.905 1 93.31 517 LYS A C 1
ATOM 4067 O O . LYS A 1 517 ? 4.578 45.969 -1.274 1 93.31 517 LYS A O 1
ATOM 4072 N N . MET A 1 518 ? 4.371 43.812 -1.17 1 89.62 518 MET A N 1
ATOM 4073 C CA . MET A 1 518 ? 3.098 43.812 -1.885 1 89.62 518 MET A CA 1
ATOM 4074 C C . MET A 1 518 ? 2.045 44.594 -1.096 1 89.62 518 MET A C 1
ATOM 4076 O O . MET A 1 518 ? 1.217 45.312 -1.678 1 89.62 518 MET A O 1
ATOM 4080 N N . ALA A 1 519 ? 1.978 44.344 0.183 1 91.44 519 ALA A N 1
ATOM 4081 C CA . ALA A 1 519 ? 1.038 45.062 1.039 1 91.44 519 ALA A CA 1
ATOM 4082 C C . ALA A 1 519 ? 1.309 46.562 1.009 1 91.44 519 ALA A C 1
ATOM 4084 O O . ALA A 1 519 ? 0.375 47.375 0.97 1 91.44 519 ALA A O 1
ATOM 4085 N N . ASP A 1 520 ? 2.557 46.906 1.025 1 93.69 520 ASP A N 1
ATOM 4086 C CA . ASP A 1 520 ? 2.951 48.312 0.947 1 93.69 520 ASP A CA 1
ATOM 4087 C C . ASP A 1 520 ? 2.477 48.969 -0.36 1 93.69 520 ASP A C 1
ATOM 4089 O O . ASP A 1 520 ? 1.987 50.094 -0.368 1 93.69 520 ASP A O 1
ATOM 4093 N N . GLU A 1 521 ? 2.682 48.188 -1.367 1 90.5 521 GLU A N 1
ATOM 4094 C CA . GLU A 1 521 ? 2.281 48.688 -2.68 1 90.5 521 GLU A CA 1
ATOM 4095 C C . GLU A 1 521 ? 0.768 48.844 -2.771 1 90.5 521 GLU A C 1
ATOM 4097 O O . GLU A 1 521 ? 0.278 49.844 -3.334 1 90.5 521 GLU A O 1
ATOM 4102 N N . LEU A 1 522 ? 0.072 47.938 -2.291 1 88.56 522 LEU A N 1
ATOM 4103 C CA . LEU A 1 522 ? -1.385 48.031 -2.273 1 88.56 522 LEU A CA 1
ATOM 4104 C C . LEU A 1 522 ? -1.847 49.219 -1.449 1 88.56 522 LEU A C 1
ATOM 4106 O O . LEU A 1 522 ? -2.826 49.875 -1.802 1 88.56 522 LEU A O 1
ATOM 4110 N N . TYR A 1 523 ? -1.187 49.406 -0.366 1 93.69 523 TYR A N 1
ATOM 4111 C CA . TYR A 1 523 ? -1.531 50.531 0.49 1 93.69 523 TYR A CA 1
ATOM 4112 C C . TYR A 1 523 ? -1.271 51.844 -0.222 1 93.69 523 TYR A C 1
ATOM 4114 O O . TYR A 1 523 ? -2.045 52.812 -0.084 1 93.69 523 TYR A O 1
ATOM 4122 N N . ALA A 1 524 ? -0.181 51.875 -0.918 1 93.75 524 ALA A N 1
ATOM 4123 C CA . ALA A 1 524 ? 0.134 53.094 -1.694 1 93.75 524 ALA A CA 1
ATOM 4124 C C . ALA A 1 524 ? -0.952 53.375 -2.729 1 93.75 524 ALA A C 1
ATOM 4126 O O . ALA A 1 524 ? -1.309 54.531 -2.959 1 93.75 524 ALA A O 1
ATOM 4127 N N . GLU A 1 525 ? -1.389 52.344 -3.33 1 89.62 525 GLU A N 1
ATOM 4128 C CA . GLU A 1 525 ? -2.484 52.5 -4.281 1 89.62 525 GLU A CA 1
ATOM 4129 C C . GLU A 1 525 ? -3.742 53.031 -3.6 1 89.62 525 GLU A C 1
ATOM 4131 O O . GLU A 1 525 ? -4.434 53.875 -4.145 1 89.62 525 GLU A O 1
ATOM 4136 N N . TYR A 1 526 ? -4.066 52.5 -2.518 1 91.69 526 TYR A N 1
ATOM 4137 C CA . TYR A 1 526 ? -5.215 52.906 -1.723 1 91.69 526 TYR A CA 1
ATOM 4138 C C . TYR A 1 526 ? -5.094 54.375 -1.312 1 91.69 526 TYR A C 1
ATOM 4140 O O . TYR A 1 526 ? -6.047 55.125 -1.451 1 91.69 526 TYR A O 1
ATOM 4148 N N . SER A 1 527 ? -3.932 54.781 -0.812 1 92.88 527 SER A N 1
ATOM 4149 C CA . SER A 1 527 ? -3.686 56.156 -0.349 1 92.88 527 SER A CA 1
ATOM 4150 C C . SER A 1 527 ? -3.713 57.156 -1.508 1 92.88 527 SER A C 1
ATOM 4152 O O . SER A 1 527 ? -4.098 58.312 -1.332 1 92.88 527 SER A O 1
ATOM 4154 N N . GLY A 1 528 ? -3.283 56.688 -2.637 1 88.31 528 GLY A N 1
ATOM 4155 C CA . GLY A 1 528 ? -3.328 57.562 -3.816 1 88.31 528 GLY A CA 1
ATOM 4156 C C . GLY A 1 528 ? -4.738 57.812 -4.309 1 88.31 528 GLY A C 1
ATOM 4157 O O . GLY A 1 528 ? -5.039 58.906 -4.801 1 88.31 528 GLY A O 1
ATOM 4158 N N . GLN A 1 529 ? -5.582 56.906 -4.312 1 81.38 529 GLN A N 1
ATOM 4159 C CA . GLN A 1 529 ? -6.973 57.062 -4.727 1 81.38 529 GLN A CA 1
ATOM 4160 C C . GLN A 1 529 ? -7.738 57.938 -3.754 1 81.38 529 GLN A C 1
ATOM 4162 O O . GLN A 1 529 ? -8.656 58.656 -4.152 1 81.38 529 GLN A O 1
ATOM 4167 N N . ALA A 1 530 ? -7.523 57.938 -2.486 1 75.25 530 ALA A N 1
ATOM 4168 C CA . ALA A 1 530 ? -8.188 58.781 -1.476 1 75.25 530 ALA A CA 1
ATOM 4169 C C . ALA A 1 530 ? -7.832 60.25 -1.647 1 75.25 530 ALA A C 1
ATOM 4171 O O . ALA A 1 530 ? -8.664 61.125 -1.4 1 75.25 530 ALA A O 1
ATOM 4172 N N . GLN A 1 531 ? -6.656 60.406 -2.074 1 66.81 531 GLN A N 1
ATOM 4173 C CA . GLN A 1 531 ? -6.246 61.781 -2.33 1 66.81 531 GLN A CA 1
ATOM 4174 C C . GLN A 1 531 ? -6.914 62.344 -3.588 1 66.81 531 GLN A C 1
ATOM 4176 O O . GLN A 1 531 ? -7.16 63.531 -3.691 1 66.81 531 GLN A O 1
ATOM 4181 N N . ASN A 1 532 ? -7.211 61.438 -4.449 1 60.16 532 ASN A N 1
ATOM 4182 C CA . ASN A 1 532 ? -7.859 61.875 -5.676 1 60.16 532 ASN A CA 1
ATOM 4183 C C . ASN A 1 532 ? -9.367 62.031 -5.492 1 60.16 532 ASN A C 1
ATOM 4185 O O . ASN A 1 532 ? -10.062 62.5 -6.402 1 60.16 532 ASN A O 1
ATOM 4189 N N . LEU A 1 533 ? -9.945 61.562 -4.504 1 48.19 533 LEU A N 1
ATOM 4190 C CA . LEU A 1 533 ? -11.344 61.812 -4.195 1 48.19 533 LEU A CA 1
ATOM 4191 C C . LEU A 1 533 ? -11.477 63.031 -3.266 1 48.19 533 LEU A C 1
ATOM 4193 O O . LEU A 1 533 ? -10.703 63.156 -2.312 1 48.19 533 LEU A O 1
ATOM 4197 N N . MET B 1 1 ? -15.289 -36.906 16.094 1 31.39 1 MET B N 1
ATOM 4198 C CA . MET B 1 1 ? -16.016 -35.656 16.016 1 31.39 1 MET B CA 1
ATOM 4199 C C . MET B 1 1 ? -16.172 -35.219 14.555 1 31.39 1 MET B C 1
ATOM 4201 O O . MET B 1 1 ? -15.188 -35.031 13.844 1 31.39 1 MET B O 1
ATOM 4205 N N . SER B 1 2 ? -17.188 -35.656 13.859 1 36.09 2 SER B N 1
ATOM 4206 C CA . SER B 1 2 ? -17.625 -35.312 12.508 1 36.09 2 SER B CA 1
ATOM 4207 C C . SER B 1 2 ? -17.688 -33.781 12.328 1 36.09 2 SER B C 1
ATOM 4209 O O . SER B 1 2 ? -18.547 -33.125 12.922 1 36.09 2 SER B O 1
ATOM 4211 N N . LYS B 1 3 ? -16.578 -33.062 12.445 1 51.34 3 LYS B N 1
ATOM 4212 C CA . LYS B 1 3 ? -16.531 -31.625 12.219 1 51.34 3 LYS B CA 1
ATOM 4213 C C . LYS B 1 3 ? -17.391 -31.219 11.016 1 51.34 3 LYS B C 1
ATOM 4215 O O . LYS B 1 3 ? -17.359 -31.891 9.977 1 51.34 3 LYS B O 1
ATOM 4220 N N . ASP B 1 4 ? -18.422 -30.578 11.25 1 57.94 4 ASP B N 1
ATOM 4221 C CA . ASP B 1 4 ? -19.391 -29.984 10.32 1 57.94 4 ASP B CA 1
ATOM 4222 C C . ASP B 1 4 ? -18.672 -29.281 9.164 1 57.94 4 ASP B C 1
ATOM 4224 O O . ASP B 1 4 ? -18.469 -28.062 9.188 1 57.94 4 ASP B O 1
ATOM 4228 N N . TYR B 1 5 ? -18.12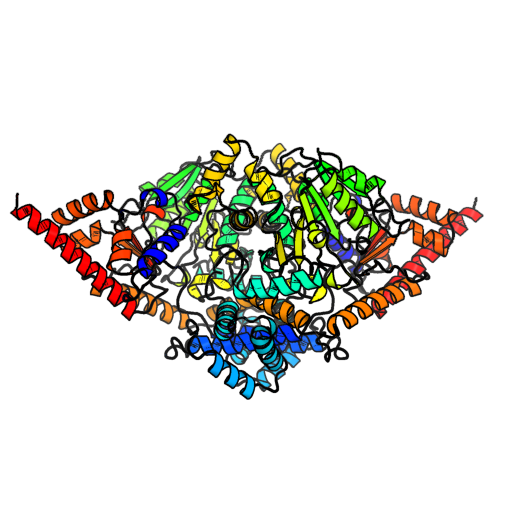5 -30.078 8.211 1 64.62 5 TYR B N 1
ATOM 4229 C CA . TYR B 1 5 ? -17.453 -29.594 7.008 1 64.62 5 TYR B CA 1
ATOM 4230 C C . TYR B 1 5 ? -18.406 -28.781 6.145 1 64.62 5 TYR B C 1
ATOM 4232 O O . TYR B 1 5 ? -17.984 -27.938 5.355 1 64.62 5 TYR B O 1
ATOM 4240 N N . GLN B 1 6 ? -19.609 -28.938 6.41 1 65.31 6 GLN B N 1
ATOM 4241 C CA . GLN B 1 6 ? -20.609 -28.25 5.598 1 65.31 6 GLN B CA 1
ATOM 4242 C C . GLN B 1 6 ? -20.578 -26.75 5.844 1 65.31 6 GLN B C 1
ATOM 4244 O O . GLN B 1 6 ? -20.766 -25.969 4.918 1 65.31 6 GLN B O 1
ATOM 4249 N N . SER B 1 7 ? -20.297 -26.5 7.047 1 71.38 7 SER B N 1
ATOM 4250 C CA . SER B 1 7 ? -20.281 -25.078 7.371 1 71.38 7 SER B CA 1
ATOM 4251 C C . SER B 1 7 ? -19.094 -24.375 6.723 1 71.38 7 SER B C 1
ATOM 4253 O O . SER B 1 7 ? -19.094 -23.156 6.559 1 71.38 7 SER B O 1
ATOM 4255 N N . LEU B 1 8 ? -18.125 -25.078 6.227 1 78.44 8 LEU B N 1
ATOM 4256 C CA . LEU B 1 8 ? -16.891 -24.531 5.656 1 78.44 8 LEU B CA 1
ATOM 4257 C C . LEU B 1 8 ? -17 -24.438 4.141 1 78.44 8 LEU B C 1
ATOM 4259 O O . LEU B 1 8 ? -16.109 -23.891 3.484 1 78.44 8 LEU B O 1
ATOM 4263 N N . ALA B 1 9 ? -18.141 -24.906 3.666 1 71.19 9 ALA B N 1
ATOM 4264 C CA . ALA B 1 9 ? -18.297 -24.984 2.217 1 71.19 9 ALA B CA 1
ATOM 4265 C C . ALA B 1 9 ? -18.375 -23.594 1.589 1 71.19 9 ALA B C 1
ATOM 4267 O O . ALA B 1 9 ? -18.094 -23.438 0.4 1 71.19 9 ALA B O 1
ATOM 4268 N N . LYS B 1 10 ? -18.734 -22.578 2.422 1 76.31 10 LYS B N 1
ATOM 4269 C CA . LYS B 1 10 ? -18.953 -21.25 1.87 1 76.31 10 LYS B CA 1
ATOM 4270 C C . LYS B 1 10 ? -17.656 -20.438 1.893 1 76.31 10 LYS B C 1
ATOM 4272 O O . LYS B 1 10 ? -17.562 -19.375 1.278 1 76.31 10 LYS B O 1
ATOM 4277 N N . LEU B 1 11 ? -16.672 -20.938 2.48 1 80.19 11 LEU B N 1
ATOM 4278 C CA . LEU B 1 11 ? -15.391 -20.234 2.588 1 80.19 11 LEU B CA 1
ATOM 4279 C C . LEU B 1 11 ? -14.664 -20.203 1.248 1 80.19 11 LEU B C 1
ATOM 4281 O O . LEU B 1 11 ? -14.75 -21.172 0.478 1 80.19 11 LEU B O 1
ATOM 4285 N N . SER B 1 12 ? -14.016 -19.031 1.042 1 83.12 12 SER B N 1
ATOM 4286 C CA . SER B 1 12 ? -13.102 -19.062 -0.09 1 83.12 12 SER B CA 1
ATOM 4287 C C . SER B 1 12 ? -12.023 -20.125 0.096 1 83.12 12 SER B C 1
ATOM 4289 O O . SER B 1 12 ? -11.727 -20.516 1.225 1 83.12 12 SER B O 1
ATOM 4291 N N . PRO B 1 13 ? -11.461 -20.594 -1.055 1 77.25 13 PRO B N 1
ATOM 4292 C CA . PRO B 1 13 ? -10.391 -21.578 -0.922 1 77.25 13 PRO B CA 1
ATOM 4293 C C . PRO B 1 13 ? -9.258 -21.109 -0.013 1 77.25 13 PRO B C 1
ATOM 4295 O O . PRO B 1 13 ? -8.648 -21.922 0.692 1 77.25 13 PRO B O 1
ATOM 4298 N N . PHE B 1 14 ? -9.094 -19.922 0.096 1 79.44 14 PHE B N 1
ATOM 4299 C CA . PHE B 1 14 ? -7.973 -19.375 0.855 1 79.44 14 PHE B CA 1
ATOM 4300 C C . PHE B 1 14 ? -8.297 -19.344 2.344 1 79.44 14 PHE B C 1
ATOM 4302 O O . PHE B 1 14 ? -7.422 -19.578 3.18 1 79.44 14 PHE B O 1
ATOM 4309 N N . GLU B 1 15 ? -9.508 -19.016 2.646 1 80.88 15 GLU B N 1
ATOM 4310 C CA . GLU B 1 15 ? -9.93 -19.078 4.043 1 80.88 15 GLU B CA 1
ATOM 4311 C C . GLU B 1 15 ? -10.078 -20.516 4.508 1 80.88 15 GLU B C 1
ATOM 4313 O O . GLU B 1 15 ? -9.797 -20.844 5.664 1 80.88 15 GLU B O 1
ATOM 4318 N N . LEU B 1 16 ? -10.531 -21.328 3.572 1 79.81 16 LEU B N 1
ATOM 4319 C CA . LEU B 1 16 ? -10.617 -22.766 3.865 1 79.81 16 LEU B CA 1
ATOM 4320 C C . LEU B 1 16 ? -9.234 -23.344 4.16 1 79.81 16 LEU B C 1
ATOM 4322 O O . LEU B 1 16 ? -9.102 -24.219 5.004 1 79.81 16 LEU B O 1
ATOM 4326 N N . LYS B 1 17 ? -8.289 -22.828 3.463 1 77.38 17 LYS B N 1
ATOM 4327 C CA . LYS B 1 17 ? -6.906 -23.25 3.682 1 77.38 17 LYS B CA 1
ATOM 4328 C C . LYS B 1 17 ? -6.523 -23.125 5.156 1 77.38 17 LYS B C 1
ATOM 4330 O O . LYS B 1 17 ? -5.867 -24.016 5.703 1 77.38 17 LYS B O 1
ATOM 4335 N N . ASP B 1 18 ? -6.945 -22.062 5.773 1 79.56 18 ASP B N 1
ATOM 4336 C CA . ASP B 1 18 ? -6.598 -21.844 7.176 1 79.56 18 ASP B CA 1
ATOM 4337 C C . ASP B 1 18 ? -7.23 -22.922 8.07 1 79.56 18 ASP B C 1
ATOM 4339 O O . ASP B 1 18 ? -6.613 -23.375 9.031 1 79.56 18 ASP B O 1
ATOM 4343 N N . GLU B 1 19 ? -8.43 -23.297 7.754 1 79.56 19 GLU B N 1
ATOM 4344 C CA . GLU B 1 19 ? -9.094 -24.375 8.492 1 79.56 19 GLU B CA 1
ATOM 4345 C C . GLU B 1 19 ? -8.375 -25.719 8.273 1 79.56 19 GLU B C 1
ATOM 4347 O O . GLU B 1 19 ? -8.242 -26.516 9.203 1 79.56 19 GLU B O 1
ATOM 4352 N N . LEU B 1 20 ? -7.922 -25.953 7.051 1 81.25 20 LEU B N 1
ATOM 4353 C CA . LEU B 1 20 ? -7.207 -27.172 6.719 1 81.25 20 LEU B CA 1
ATOM 4354 C C . LEU B 1 20 ? -5.859 -27.234 7.43 1 81.25 20 LEU B C 1
ATOM 4356 O O . LEU B 1 20 ? -5.41 -28.312 7.844 1 81.25 20 LEU B O 1
ATOM 4360 N N . ILE B 1 21 ? -5.25 -26.078 7.559 1 83 21 ILE B N 1
ATOM 4361 C CA . ILE B 1 21 ? -3.98 -26 8.273 1 83 21 ILE B CA 1
ATOM 4362 C C . ILE B 1 21 ? -4.176 -26.406 9.727 1 83 21 ILE B C 1
ATOM 4364 O O . ILE B 1 21 ? -3.365 -27.156 10.281 1 83 21 ILE B O 1
ATOM 4368 N N . LYS B 1 22 ? -5.27 -25.922 10.359 1 82.06 22 LYS B N 1
ATOM 4369 C CA . LYS B 1 22 ? -5.566 -26.297 11.734 1 82.06 22 LYS B CA 1
ATOM 4370 C C . LYS B 1 22 ? -5.707 -27.812 11.875 1 82.06 22 LYS B C 1
ATOM 4372 O O . LYS B 1 22 ? -5.191 -28.391 12.836 1 82.06 22 LYS B O 1
ATOM 4377 N N . ILE B 1 23 ? -6.301 -28.406 10.914 1 79.62 23 ILE B N 1
ATOM 4378 C CA . ILE B 1 23 ? -6.531 -29.844 10.922 1 79.62 23 ILE B CA 1
ATOM 4379 C C . ILE B 1 23 ? -5.211 -30.578 10.703 1 79.62 23 ILE B C 1
ATOM 4381 O O . ILE B 1 23 ? -4.902 -31.547 11.414 1 79.62 23 ILE B O 1
ATOM 4385 N N . ALA B 1 24 ? -4.449 -30.109 9.766 1 81.5 24 ALA B N 1
ATOM 4386 C CA . ALA B 1 24 ? -3.188 -30.75 9.406 1 81.5 24 ALA B CA 1
ATOM 4387 C C . ALA B 1 24 ? -2.176 -30.656 10.539 1 81.5 24 ALA B C 1
ATOM 4389 O O . ALA B 1 24 ? -1.296 -31.516 10.672 1 81.5 24 ALA B O 1
ATOM 4390 N N . SER B 1 25 ? -2.371 -29.609 11.375 1 81.19 25 SER B N 1
ATOM 4391 C CA . SER B 1 25 ? -1.424 -29.359 12.453 1 81.19 25 SER B CA 1
ATOM 4392 C C . SER B 1 25 ? -1.878 -30.016 13.75 1 81.19 25 SER B C 1
ATOM 4394 O O . SER B 1 25 ? -1.215 -29.906 14.781 1 81.19 25 SER B O 1
ATOM 4396 N N . SER B 1 26 ? -2.986 -30.625 13.859 1 76.75 26 SER B N 1
ATOM 4397 C CA . SER B 1 26 ? -3.574 -31.172 15.07 1 76.75 26 SER B CA 1
ATOM 4398 C C . SER B 1 26 ? -2.752 -32.344 15.602 1 76.75 26 SER B C 1
ATOM 4400 O O . SER B 1 26 ? -2.736 -32.594 16.812 1 76.75 26 SER B O 1
ATOM 4402 N N . ASP B 1 27 ? -2.096 -33 14.695 1 71.81 27 ASP B N 1
ATOM 4403 C CA . ASP B 1 27 ? -1.208 -34.094 15.125 1 71.81 27 ASP B CA 1
ATOM 4404 C C . ASP B 1 27 ? 0.239 -33.594 15.203 1 71.81 27 ASP B C 1
ATOM 4406 O O . ASP B 1 27 ? 0.905 -33.438 14.18 1 71.81 27 ASP B O 1
ATOM 4410 N N . GLY B 1 28 ? 0.682 -33.344 16.375 1 67 28 GLY B N 1
ATOM 4411 C CA . GLY B 1 28 ? 2.01 -32.812 16.625 1 67 28 GLY B CA 1
ATOM 4412 C C . GLY B 1 28 ? 3.123 -33.719 16.141 1 67 28 GLY B C 1
ATOM 4413 O O . GLY B 1 28 ? 4.254 -33.281 15.938 1 67 28 GLY B O 1
ATOM 4414 N N . ASN B 1 29 ? 2.871 -34.969 15.867 1 60.56 29 ASN B N 1
ATOM 4415 C CA . ASN B 1 29 ? 3.895 -35.938 15.477 1 60.56 29 ASN B CA 1
ATOM 4416 C C . ASN B 1 29 ? 4.062 -36 13.961 1 60.56 29 ASN B C 1
ATOM 4418 O O . ASN B 1 29 ? 4.953 -36.688 13.453 1 60.56 29 ASN B O 1
ATOM 4422 N N . ARG B 1 30 ? 3.285 -35.312 13.25 1 70.38 30 ARG B N 1
ATOM 4423 C CA . ARG B 1 30 ? 3.32 -35.344 11.789 1 70.38 30 ARG B CA 1
ATOM 4424 C C . ARG B 1 30 ? 3.762 -34 11.211 1 70.38 30 ARG B C 1
ATOM 4426 O O . ARG B 1 30 ? 3.381 -32.938 11.719 1 70.38 30 ARG B O 1
ATOM 4433 N N . LEU B 1 31 ? 4.598 -34.188 10.203 1 72.12 31 LEU B N 1
ATOM 4434 C CA . LEU B 1 31 ? 5.043 -33 9.477 1 72.12 31 LEU B CA 1
ATOM 4435 C C . LEU B 1 31 ? 3.896 -32.406 8.672 1 72.12 31 LEU B C 1
ATOM 4437 O O . LEU B 1 31 ? 3.238 -33.094 7.898 1 72.12 31 LEU B O 1
ATOM 4441 N N . MET B 1 32 ? 3.559 -31.172 8.992 1 78.19 32 MET B N 1
ATOM 4442 C CA . MET B 1 32 ? 2.547 -30.469 8.211 1 78.19 32 MET B CA 1
ATOM 4443 C C . MET B 1 32 ? 3.162 -29.828 6.973 1 78.19 32 MET B C 1
ATOM 4445 O O . MET B 1 32 ? 4.18 -29.141 7.062 1 78.19 32 MET B O 1
ATOM 4449 N N . LEU B 1 33 ? 2.66 -30.203 5.781 1 80.44 33 LEU B N 1
ATOM 4450 C CA . LEU B 1 33 ? 3.111 -29.672 4.5 1 80.44 33 LEU B CA 1
ATOM 4451 C C . LEU B 1 33 ? 2.027 -28.812 3.861 1 80.44 33 LEU B C 1
ATOM 4453 O O . LEU B 1 33 ? 1.063 -29.328 3.297 1 80.44 33 LEU B O 1
ATOM 4457 N N . ASN B 1 34 ? 2.244 -27.484 3.908 1 83.69 34 ASN B N 1
ATOM 4458 C CA . ASN B 1 34 ? 1.297 -26.547 3.32 1 83.69 34 ASN B CA 1
ATOM 4459 C C . ASN B 1 34 ? 1.59 -26.312 1.842 1 83.69 34 ASN B C 1
ATOM 4461 O O . ASN B 1 34 ? 2.221 -25.312 1.485 1 83.69 34 ASN B O 1
ATOM 4465 N N . ALA B 1 35 ? 1.006 -27.094 1.02 1 83.19 35 ALA B N 1
ATOM 4466 C CA . ALA B 1 35 ? 1.198 -26.953 -0.421 1 83.19 35 ALA B CA 1
ATOM 4467 C C . ALA B 1 35 ? 0.145 -26.031 -1.028 1 83.19 35 ALA B C 1
ATOM 4469 O O . ALA B 1 35 ? 0.105 -25.844 -2.246 1 83.19 35 ALA B O 1
ATOM 4470 N N . GLY B 1 36 ? -0.632 -25.422 -0.202 1 82.62 36 GLY B N 1
ATOM 4471 C CA . GLY B 1 36 ? -1.691 -24.562 -0.687 1 82.62 36 GLY B CA 1
ATOM 4472 C C . GLY B 1 36 ? -1.275 -23.094 -0.768 1 82.62 36 GLY B C 1
ATOM 4473 O O . GLY B 1 36 ? -1.915 -22.297 -1.459 1 82.62 36 GLY B O 1
ATOM 4474 N N . ARG B 1 37 ? -0.243 -22.812 -0.139 1 76.38 37 ARG B N 1
ATOM 4475 C CA . ARG B 1 37 ? 0.192 -21.422 -0.029 1 76.38 37 ARG B CA 1
ATOM 4476 C C . ARG B 1 37 ? 0.749 -20.906 -1.354 1 76.38 37 ARG B C 1
ATOM 4478 O O . ARG B 1 37 ? 1.457 -21.641 -2.055 1 76.38 37 ARG B O 1
ATOM 4485 N N . GLY B 1 38 ? 0.545 -19.672 -1.609 1 79.94 38 GLY B N 1
ATOM 4486 C CA . GLY B 1 38 ? 0.946 -19.125 -2.896 1 79.94 38 GLY B CA 1
ATOM 4487 C C . GLY B 1 38 ? 2.309 -18.453 -2.863 1 79.94 38 GLY B C 1
ATOM 4488 O O . GLY B 1 38 ? 2.875 -18.141 -3.91 1 79.94 38 GLY B O 1
ATOM 4489 N N . ASN B 1 39 ? 2.945 -18.344 -1.709 1 90.81 39 ASN B N 1
ATOM 4490 C CA . ASN B 1 39 ? 4.27 -17.75 -1.585 1 90.81 39 ASN B CA 1
ATOM 4491 C C . ASN B 1 39 ? 5.367 -18.719 -2.012 1 90.81 39 ASN B C 1
ATOM 4493 O O . ASN B 1 39 ? 5.434 -19.844 -1.513 1 90.81 39 ASN B O 1
ATOM 4497 N N . PRO B 1 40 ? 6.227 -18.234 -2.887 1 95.88 40 PRO B N 1
ATOM 4498 C CA . PRO B 1 40 ? 7.371 -19.094 -3.15 1 95.88 40 PRO B CA 1
ATOM 4499 C C . PRO B 1 40 ? 8.359 -19.141 -1.988 1 95.88 40 PRO B C 1
ATOM 4501 O O . PRO B 1 40 ? 8.359 -18.25 -1.134 1 95.88 40 PRO B O 1
ATOM 4504 N N . ASN B 1 41 ? 9.148 -20.219 -1.937 1 95.88 41 ASN B N 1
ATOM 4505 C CA . ASN B 1 41 ? 10.164 -20.297 -0.896 1 95.88 41 ASN B CA 1
ATOM 4506 C C . ASN B 1 41 ? 11.531 -19.844 -1.409 1 95.88 41 ASN B C 1
ATOM 4508 O O . ASN B 1 41 ? 12.562 -20.188 -0.82 1 95.88 41 ASN B O 1
ATOM 4512 N N . PHE B 1 42 ? 11.562 -19.203 -2.605 1 96.75 42 PHE B N 1
ATOM 4513 C CA . PHE B 1 42 ? 12.766 -18.594 -3.172 1 96.75 42 PHE B CA 1
ATOM 4514 C C . PHE B 1 42 ? 12.562 -17.094 -3.385 1 96.75 42 PHE B C 1
ATOM 4516 O O . PHE B 1 42 ? 11.43 -16.625 -3.436 1 96.75 42 PHE B O 1
ATOM 4523 N N . LEU B 1 43 ? 13.641 -16.344 -3.455 1 98 43 LEU B N 1
ATOM 4524 C CA . LEU B 1 43 ? 13.578 -14.922 -3.738 1 98 43 LEU B CA 1
ATOM 4525 C C . LEU B 1 43 ? 14.867 -14.438 -4.406 1 98 43 LEU B C 1
ATOM 4527 O O . LEU B 1 43 ? 15.906 -15.086 -4.285 1 98 43 LEU B O 1
ATOM 4531 N N . ALA B 1 44 ? 14.773 -13.359 -5.113 1 98.06 44 ALA B N 1
ATOM 4532 C CA . ALA B 1 44 ? 15.938 -12.727 -5.719 1 98.06 44 ALA B CA 1
ATOM 4533 C C . ALA B 1 44 ? 16.719 -11.906 -4.691 1 98.06 44 ALA B C 1
ATOM 4535 O O . ALA B 1 44 ? 16.188 -10.953 -4.113 1 98.06 44 ALA B O 1
ATOM 4536 N N . THR B 1 45 ? 17.969 -12.164 -4.477 1 97.56 45 THR B N 1
ATOM 4537 C CA . THR B 1 45 ? 18.734 -11.516 -3.412 1 97.56 45 THR B CA 1
ATOM 4538 C C . THR B 1 45 ? 19.469 -10.289 -3.938 1 97.56 45 THR B C 1
ATOM 4540 O O . THR B 1 45 ? 19.531 -9.258 -3.258 1 97.56 45 THR B O 1
ATOM 4543 N N . THR B 1 46 ? 19.969 -10.297 -5.184 1 97.69 46 THR B N 1
ATOM 4544 C CA . THR B 1 46 ? 20.844 -9.25 -5.719 1 97.69 46 THR B CA 1
ATOM 4545 C C . THR B 1 46 ? 20.109 -7.914 -5.762 1 97.69 46 THR B C 1
ATOM 4547 O O . THR B 1 46 ? 20.625 -6.902 -5.273 1 97.69 46 THR B O 1
ATOM 4550 N N . PRO B 1 47 ? 18.938 -7.879 -6.375 1 98.5 47 PRO B N 1
ATOM 4551 C CA . PRO B 1 47 ? 18.266 -6.578 -6.418 1 98.5 47 PRO B CA 1
ATOM 4552 C C . PRO B 1 47 ? 17.844 -6.086 -5.035 1 98.5 47 PRO B C 1
ATOM 4554 O O . PRO B 1 47 ? 17.688 -4.879 -4.828 1 98.5 47 PRO B O 1
ATOM 4557 N N . ARG B 1 48 ? 17.609 -6.984 -4.023 1 98.62 48 ARG B N 1
ATOM 4558 C CA . ARG B 1 48 ? 17.344 -6.57 -2.65 1 98.62 48 ARG B CA 1
ATOM 4559 C C . ARG B 1 48 ? 18.578 -5.973 -2 1 98.62 48 ARG B C 1
ATOM 4561 O O . ARG B 1 48 ? 18.5 -4.926 -1.355 1 98.62 48 ARG B O 1
ATOM 4568 N N . ARG B 1 49 ? 19.734 -6.621 -2.186 1 98.44 49 ARG B N 1
ATOM 4569 C CA . ARG B 1 49 ? 20.984 -6.078 -1.68 1 98.44 49 ARG B CA 1
ATOM 4570 C C . ARG B 1 49 ? 21.266 -4.695 -2.266 1 98.44 49 ARG B C 1
ATOM 4572 O O . ARG B 1 49 ? 21.766 -3.809 -1.57 1 98.44 49 ARG B O 1
ATOM 4579 N N . ALA B 1 50 ? 20.969 -4.586 -3.561 1 98.81 50 ALA B N 1
ATOM 4580 C CA . ALA B 1 50 ? 21.141 -3.299 -4.227 1 98.81 50 ALA B CA 1
ATOM 4581 C C . ALA B 1 50 ? 20.25 -2.236 -3.604 1 98.81 50 ALA B C 1
ATOM 4583 O O . ALA B 1 50 ? 20.672 -1.092 -3.414 1 98.81 50 ALA B O 1
ATOM 4584 N N . PHE B 1 51 ? 19 -2.576 -3.307 1 98.88 51 PHE B N 1
ATOM 4585 C CA . PHE B 1 51 ? 18.047 -1.664 -2.68 1 98.88 51 PHE B CA 1
ATOM 4586 C C . PHE B 1 51 ? 18.594 -1.146 -1.353 1 98.88 51 PHE B C 1
ATOM 4588 O O . PHE B 1 51 ? 18.594 0.062 -1.105 1 98.88 51 PHE B O 1
ATOM 4595 N N . PHE B 1 52 ? 19.062 -2.066 -0.515 1 98.88 52 PHE B N 1
ATOM 4596 C CA . PHE B 1 52 ? 19.516 -1.687 0.816 1 98.88 52 PHE B CA 1
ATOM 4597 C C . PHE B 1 52 ? 20.797 -0.87 0.734 1 98.88 52 PHE B C 1
ATOM 4599 O O . PHE B 1 52 ? 20.984 0.073 1.504 1 98.88 52 PHE B O 1
ATOM 4606 N N . ARG B 1 53 ? 21.672 -1.166 -0.227 1 98.81 53 ARG B N 1
ATOM 4607 C CA . ARG B 1 53 ? 22.906 -0.403 -0.415 1 98.81 53 ARG B CA 1
ATOM 4608 C C . ARG B 1 53 ? 22.609 0.984 -0.974 1 98.81 53 ARG B C 1
ATOM 4610 O O . ARG B 1 53 ? 23.234 1.968 -0.571 1 98.81 53 ARG B O 1
ATOM 4617 N N . LEU B 1 54 ? 21.688 1.046 -1.912 1 98.88 54 LEU B N 1
ATOM 4618 C CA . LEU B 1 54 ? 21.25 2.338 -2.428 1 98.88 54 LEU B CA 1
ATOM 4619 C C . LEU B 1 54 ? 20.688 3.207 -1.31 1 98.88 54 LEU B C 1
ATOM 4621 O O . LEU B 1 54 ? 20.922 4.418 -1.286 1 98.88 54 LEU B O 1
ATOM 4625 N N . GLY B 1 55 ? 19.906 2.572 -0.435 1 98.88 55 GLY B N 1
ATOM 4626 C CA . GLY B 1 55 ? 19.344 3.293 0.698 1 98.88 55 GLY B CA 1
ATOM 4627 C C . GLY B 1 55 ? 20.406 3.918 1.587 1 98.88 55 GLY B C 1
ATOM 4628 O O . GLY B 1 55 ? 20.234 5.043 2.064 1 98.88 55 GLY B O 1
ATOM 4629 N N . LEU B 1 56 ? 21.469 3.201 1.833 1 98.56 56 LEU B N 1
ATOM 4630 C CA . LEU B 1 56 ? 22.562 3.732 2.645 1 98.56 56 LEU B CA 1
ATOM 4631 C C . LEU B 1 56 ? 23.219 4.918 1.953 1 98.56 56 LEU B C 1
ATOM 4633 O O . LEU B 1 56 ? 23.562 5.906 2.605 1 98.56 56 LEU B O 1
ATOM 4637 N N . PHE B 1 57 ? 23.438 4.863 0.618 1 98.56 57 PHE B N 1
ATOM 4638 C CA . PHE B 1 57 ? 23.922 6.012 -0.139 1 98.56 57 PHE B CA 1
ATOM 4639 C C . PHE B 1 57 ? 22.969 7.188 -0.019 1 98.56 57 PHE B C 1
ATOM 4641 O O . PHE B 1 57 ? 23.391 8.32 0.23 1 98.56 57 PHE B O 1
ATOM 4648 N N . ALA B 1 58 ? 21.688 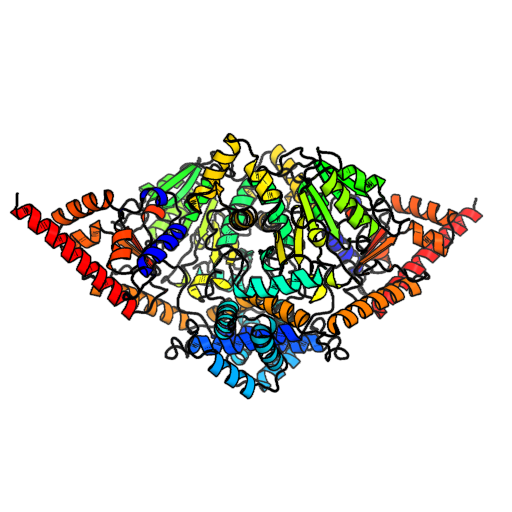6.895 -0.163 1 98.75 58 ALA B N 1
ATOM 4649 C CA . ALA B 1 58 ? 20.672 7.934 -0.119 1 98.75 58 ALA B CA 1
ATOM 4650 C C . ALA B 1 58 ? 20.625 8.617 1.246 1 98.75 58 ALA B C 1
ATOM 4652 O O . ALA B 1 58 ? 20.438 9.828 1.337 1 98.75 58 ALA B O 1
ATOM 4653 N N . ALA B 1 59 ? 20.719 7.809 2.316 1 97.56 59 ALA B N 1
ATOM 4654 C CA . ALA B 1 59 ? 20.766 8.383 3.66 1 97.56 59 ALA B CA 1
ATOM 4655 C C . ALA B 1 59 ? 21.922 9.359 3.811 1 97.56 59 ALA B C 1
ATOM 4657 O O . ALA B 1 59 ? 21.766 10.438 4.395 1 97.56 59 ALA B O 1
ATOM 4658 N N . ALA B 1 60 ? 23.062 9 3.273 1 96.94 60 ALA B N 1
ATOM 4659 C CA . ALA B 1 60 ? 24.219 9.898 3.316 1 96.94 60 ALA B CA 1
ATOM 4660 C C . ALA B 1 60 ? 23.969 11.164 2.514 1 96.94 60 ALA B C 1
ATOM 4662 O O . ALA B 1 60 ? 24.344 12.266 2.934 1 96.94 60 ALA B O 1
ATOM 4663 N N . GLU B 1 61 ? 23.344 11 1.347 1 97.5 61 GLU B N 1
ATOM 4664 C CA . GLU B 1 61 ? 22.984 12.156 0.524 1 97.5 61 GLU B CA 1
ATOM 4665 C C . GLU B 1 61 ? 22.062 13.109 1.277 1 97.5 61 GLU B C 1
ATOM 4667 O O . GLU B 1 61 ? 22.203 14.328 1.153 1 97.5 61 GLU B O 1
ATOM 4672 N N . SER B 1 62 ? 21.141 12.555 2.037 1 96.88 62 SER B N 1
ATOM 4673 C CA . SER B 1 62 ? 20.172 13.375 2.756 1 96.88 62 SER B CA 1
ATOM 4674 C C . SER B 1 62 ? 20.844 14.195 3.852 1 96.88 62 SER B C 1
ATOM 4676 O O . SER B 1 62 ? 20.359 15.266 4.215 1 96.88 62 SER B O 1
ATOM 4678 N N . GLU B 1 63 ? 21.938 13.734 4.344 1 94.88 63 GLU B N 1
ATOM 4679 C CA . GLU B 1 63 ? 22.625 14.375 5.465 1 94.88 63 GLU B CA 1
ATOM 4680 C C . GLU B 1 63 ? 23.5 15.523 4.992 1 94.88 63 GLU B C 1
ATOM 4682 O O . GLU B 1 63 ? 24.047 16.266 5.809 1 94.88 63 GLU B O 1
ATOM 4687 N N . LEU B 1 64 ? 23.625 15.641 3.648 1 92.94 64 LEU B N 1
ATOM 4688 C CA . LEU B 1 64 ? 24.297 16.828 3.129 1 92.94 64 LEU B CA 1
ATOM 4689 C C . LEU B 1 64 ? 23.5 18.078 3.43 1 92.94 64 LEU B C 1
ATOM 4691 O O . LEU B 1 64 ? 24.062 19.172 3.547 1 92.94 64 LEU B O 1
ATOM 4695 N N . SER B 1 65 ? 22.234 17.797 3.523 1 88.25 65 SER B N 1
ATOM 4696 C CA . SER B 1 65 ? 21.344 18.844 4.031 1 88.25 65 SER B CA 1
ATOM 4697 C C . SER B 1 65 ? 21.125 18.688 5.535 1 88.25 65 SER B C 1
ATOM 4699 O O . SER B 1 65 ? 20.984 17.578 6.039 1 88.25 65 SER B O 1
ATOM 4701 N N . TYR B 1 66 ? 21.203 19.797 6.348 1 87.69 66 TYR B N 1
ATOM 4702 C CA . TYR B 1 66 ? 21.031 19.812 7.793 1 87.69 66 TYR B CA 1
ATOM 4703 C C . TYR B 1 66 ? 22.172 19.094 8.492 1 87.69 66 TYR B C 1
ATOM 4705 O O . TYR B 1 66 ? 21.984 18.469 9.539 1 87.69 66 TYR B O 1
ATOM 4713 N N . SER B 1 67 ? 23.297 19.094 7.957 1 85 67 SER B N 1
ATOM 4714 C CA . SER B 1 67 ? 24.453 18.375 8.5 1 85 67 SER B CA 1
ATOM 4715 C C . SER B 1 67 ? 24.734 18.812 9.938 1 85 67 SER B C 1
ATOM 4717 O O . SER B 1 67 ? 25.297 18.047 10.719 1 85 67 SER B O 1
ATOM 4719 N N . TYR B 1 68 ? 24.312 19.984 10.281 1 85.44 68 TYR B N 1
ATOM 4720 C CA . TYR B 1 68 ? 24.562 20.5 11.625 1 85.44 68 TYR B CA 1
ATOM 4721 C C . TYR B 1 68 ? 23.562 19.922 12.617 1 85.44 68 TYR B C 1
ATOM 4723 O O . TYR B 1 68 ? 23.672 20.141 13.828 1 85.44 68 TYR B O 1
ATOM 4731 N N . MET B 1 69 ? 22.625 19.094 12.219 1 84.69 69 MET B N 1
ATOM 4732 C CA . MET B 1 69 ? 21.609 18.484 13.07 1 84.69 69 MET B CA 1
ATOM 4733 C C . MET B 1 69 ? 21.672 16.969 12.992 1 84.69 69 MET B C 1
ATOM 4735 O O . MET B 1 69 ? 20.766 16.281 13.445 1 84.69 69 MET B O 1
ATOM 4739 N N . THR B 1 70 ? 22.672 16.406 12.523 1 81.69 70 THR B N 1
ATOM 4740 C CA . THR B 1 70 ? 22.781 14.969 12.312 1 81.69 70 THR B CA 1
ATOM 4741 C C . THR B 1 70 ? 22.875 14.234 13.641 1 81.69 70 THR B C 1
ATOM 4743 O O . THR B 1 70 ? 22.5 13.062 13.734 1 81.69 70 THR B O 1
ATOM 4746 N N . THR B 1 71 ? 23.328 14.922 14.602 1 82.69 71 THR B N 1
ATOM 4747 C CA . THR B 1 71 ? 23.484 14.289 15.906 1 82.69 71 THR B CA 1
ATOM 4748 C C . THR B 1 71 ? 22.125 13.898 16.484 1 82.69 71 THR B C 1
ATOM 4750 O O . THR B 1 71 ? 22.031 12.977 17.297 1 82.69 71 THR B O 1
ATOM 4753 N N . VAL B 1 72 ? 21.125 14.539 15.945 1 88.06 72 VAL B N 1
ATOM 4754 C CA . VAL B 1 72 ? 19.797 14.219 16.453 1 88.06 72 VAL B CA 1
ATOM 4755 C C . VAL B 1 72 ? 19.016 13.438 15.398 1 88.06 72 VAL B C 1
ATOM 4757 O O . VAL B 1 72 ? 17.828 13.18 15.57 1 88.06 72 VAL B O 1
ATOM 4760 N N . GLY B 1 73 ? 19.703 13.055 14.297 1 93.25 73 GLY B N 1
ATOM 4761 C CA . GLY B 1 73 ? 19.109 12.156 13.32 1 93.25 73 GLY B CA 1
ATOM 4762 C C . GLY B 1 73 ? 18.25 12.875 12.297 1 93.25 73 GLY B C 1
ATOM 4763 O O . GLY B 1 73 ? 17.266 12.32 11.805 1 93.25 73 GLY B O 1
ATOM 4764 N N . VAL B 1 74 ? 18.516 14.18 12.023 1 95.25 74 VAL B N 1
ATOM 4765 C CA . VAL B 1 74 ? 17.766 14.953 11.047 1 95.25 74 VAL B CA 1
ATOM 4766 C C . VAL B 1 74 ? 18.547 15.055 9.742 1 95.25 74 VAL B C 1
ATOM 4768 O O . VAL B 1 74 ? 19.75 15.359 9.758 1 95.25 74 VAL B O 1
ATOM 4771 N N . GLY B 1 75 ? 17.969 14.656 8.641 1 96.19 75 GLY B N 1
ATOM 4772 C CA . GLY B 1 75 ? 18.469 14.906 7.301 1 96.19 75 GLY B CA 1
ATOM 4773 C C . GLY B 1 75 ? 17.531 15.719 6.445 1 96.19 75 GLY B C 1
ATOM 4774 O O . GLY B 1 75 ? 16.5 16.203 6.93 1 96.19 75 GLY B O 1
ATOM 4775 N N . GLY B 1 76 ? 17.891 16 5.254 1 95.38 76 GLY B N 1
ATOM 4776 C CA . GLY B 1 76 ? 17.078 16.781 4.332 1 95.38 76 GLY B CA 1
ATOM 4777 C C . GLY B 1 76 ? 16.969 16.141 2.957 1 95.38 76 GLY B C 1
ATOM 4778 O O . GLY B 1 76 ? 17.047 14.922 2.822 1 95.38 76 GLY B O 1
ATOM 4779 N N . LEU B 1 77 ? 16.688 16.938 1.989 1 93.62 77 LEU B N 1
ATOM 4780 C CA . LEU B 1 77 ? 16.484 16.469 0.622 1 93.62 77 LEU B CA 1
ATOM 4781 C C . LEU B 1 77 ? 17.812 16.266 -0.089 1 93.62 77 LEU B C 1
ATOM 4783 O O . LEU B 1 77 ? 18.766 17 0.157 1 93.62 77 LEU B O 1
ATOM 4787 N N . ALA B 1 78 ? 17.797 15.312 -0.93 1 93.12 78 ALA B N 1
ATOM 4788 C CA . ALA B 1 78 ? 19 15.062 -1.729 1 93.12 78 ALA B CA 1
ATOM 4789 C C . ALA B 1 78 ? 19.141 16.094 -2.836 1 93.12 78 ALA B C 1
ATOM 4791 O O . ALA B 1 78 ? 18.156 16.578 -3.383 1 93.12 78 ALA B O 1
ATOM 4792 N N . LYS B 1 79 ? 20.422 16.359 -3.148 1 92.69 79 LYS B N 1
ATOM 4793 C CA . LYS B 1 79 ? 20.719 17.312 -4.211 1 92.69 79 LYS B CA 1
ATOM 4794 C C . LYS B 1 79 ? 21.156 16.594 -5.484 1 92.69 79 LYS B C 1
ATOM 4796 O O . LYS B 1 79 ? 21.938 15.641 -5.434 1 92.69 79 LYS B O 1
ATOM 4801 N N . ILE B 1 80 ? 20.703 17.094 -6.59 1 93.25 80 ILE B N 1
ATOM 4802 C CA . ILE B 1 80 ? 21 16.453 -7.863 1 93.25 80 ILE B CA 1
ATOM 4803 C C . ILE B 1 80 ? 22.422 16.844 -8.305 1 93.25 80 ILE B C 1
ATOM 4805 O O . ILE B 1 80 ? 23.125 16.031 -8.914 1 93.25 80 ILE B O 1
ATOM 4809 N N . ASP B 1 81 ? 22.828 18.094 -7.98 1 95.12 81 ASP B N 1
ATOM 4810 C CA . ASP B 1 81 ? 24.125 18.578 -8.414 1 95.12 81 ASP B CA 1
ATOM 4811 C C . ASP B 1 81 ? 25.25 17.719 -7.836 1 95.12 81 ASP B C 1
ATOM 4813 O O . ASP B 1 81 ? 25.359 17.578 -6.617 1 95.12 81 ASP B O 1
ATOM 4817 N N . GLY B 1 82 ? 26.062 17.125 -8.719 1 97 82 GLY B N 1
ATOM 4818 C CA . GLY B 1 82 ? 27.234 16.375 -8.305 1 97 82 GLY B CA 1
ATOM 4819 C C . GLY B 1 82 ? 26.906 14.953 -7.883 1 97 82 GLY B C 1
ATOM 4820 O O . GLY B 1 82 ? 27.797 14.211 -7.457 1 97 82 GLY B O 1
ATOM 4821 N N . ILE B 1 83 ? 25.734 14.562 -8.016 1 97.75 83 ILE B N 1
ATOM 4822 C CA . ILE B 1 83 ? 25.281 13.289 -7.469 1 97.75 83 ILE B CA 1
ATOM 4823 C C . ILE B 1 83 ? 26 12.141 -8.172 1 97.75 83 ILE B C 1
ATOM 4825 O O . ILE B 1 83 ? 26.297 11.117 -7.559 1 97.75 83 ILE B O 1
ATOM 4829 N N . GLU B 1 84 ? 26.297 12.195 -9.453 1 97.62 84 GLU B N 1
ATOM 4830 C CA . GLU B 1 84 ? 26.984 11.141 -10.195 1 97.62 84 GLU B CA 1
ATOM 4831 C C . GLU B 1 84 ? 28.391 10.914 -9.633 1 97.62 84 GLU B C 1
ATOM 4833 O O . GLU B 1 84 ? 28.797 9.766 -9.438 1 97.62 84 GLU B O 1
ATOM 4838 N N . GLY B 1 85 ? 29.094 12.07 -9.422 1 97.94 85 GLY B N 1
ATOM 4839 C CA . GLY B 1 85 ? 30.438 11.961 -8.859 1 97.94 85 GLY B CA 1
ATOM 4840 C C . GLY B 1 85 ? 30.453 11.32 -7.484 1 97.94 85 GLY B C 1
ATOM 4841 O O . GLY B 1 85 ? 31.312 10.484 -7.195 1 97.94 85 GLY B O 1
ATOM 4842 N N . ARG B 1 86 ? 29.5 11.727 -6.605 1 98 86 ARG B N 1
ATOM 4843 C CA . ARG B 1 86 ? 29.422 11.156 -5.266 1 98 86 ARG B CA 1
ATOM 4844 C C . ARG B 1 86 ? 29.047 9.68 -5.316 1 98 86 ARG B C 1
ATOM 4846 O O . ARG B 1 86 ? 29.562 8.875 -4.523 1 98 86 ARG B O 1
ATOM 4853 N N . PHE B 1 87 ? 28.25 9.328 -6.293 1 98.5 87 PHE B N 1
ATOM 4854 C CA . PHE B 1 87 ? 27.844 7.938 -6.445 1 98.5 87 PHE B CA 1
ATOM 4855 C C . PHE B 1 87 ? 29 7.086 -6.953 1 98.5 87 PHE B C 1
ATOM 4857 O O . PHE B 1 87 ? 29.188 5.953 -6.504 1 98.5 87 PHE B O 1
ATOM 4864 N N . GLU B 1 88 ? 29.781 7.551 -7.891 1 97.75 88 GLU B N 1
ATOM 4865 C CA . GLU B 1 88 ? 30.953 6.84 -8.391 1 97.75 88 GLU B CA 1
ATOM 4866 C C . GLU B 1 88 ? 31.953 6.57 -7.27 1 97.75 88 GLU B C 1
ATOM 4868 O O . GLU B 1 88 ? 32.531 5.492 -7.211 1 97.75 88 GLU B O 1
ATOM 4873 N N . ARG B 1 89 ? 32.125 7.578 -6.453 1 98.19 89 ARG B N 1
ATOM 4874 C CA . ARG B 1 89 ? 33 7.391 -5.301 1 98.19 89 ARG B CA 1
ATOM 4875 C C . ARG B 1 89 ? 32.469 6.309 -4.371 1 98.19 89 ARG B C 1
ATOM 4877 O O . ARG B 1 89 ? 33.219 5.508 -3.83 1 98.19 89 ARG B O 1
ATOM 4884 N N . TYR B 1 90 ? 31.156 6.379 -4.148 1 98.31 90 TYR B N 1
ATOM 4885 C CA . TYR B 1 90 ? 30.5 5.379 -3.309 1 98.31 90 TYR B CA 1
ATOM 4886 C C . TYR B 1 90 ? 30.703 3.977 -3.869 1 98.31 90 TYR B C 1
ATOM 4888 O O . TYR B 1 90 ? 31.016 3.043 -3.125 1 98.31 90 TYR B O 1
ATOM 4896 N N . ILE B 1 91 ? 30.531 3.803 -5.184 1 98.19 91 ILE B N 1
ATOM 4897 C CA . ILE B 1 91 ? 30.719 2.514 -5.84 1 98.19 91 ILE B CA 1
ATOM 4898 C C . ILE B 1 91 ? 32.156 2.053 -5.664 1 98.19 91 ILE B C 1
ATOM 4900 O O . ILE B 1 91 ? 32.406 0.884 -5.363 1 98.19 91 ILE B O 1
ATOM 4904 N N . ALA B 1 92 ? 33.094 2.939 -5.832 1 97.81 92 ALA B N 1
ATOM 4905 C CA . ALA B 1 92 ? 34.531 2.607 -5.723 1 97.81 92 ALA B CA 1
ATOM 4906 C C . ALA B 1 92 ? 34.875 2.166 -4.305 1 97.81 92 ALA B C 1
ATOM 4908 O O . ALA B 1 92 ? 35.625 1.223 -4.113 1 97.81 92 ALA B O 1
ATOM 4909 N N . GLU B 1 93 ? 34.281 2.803 -3.344 1 97.69 93 GLU B N 1
ATOM 4910 C CA . GLU B 1 93 ? 34.594 2.553 -1.939 1 97.69 93 GLU B CA 1
ATOM 4911 C C . GLU B 1 93 ? 33.969 1.258 -1.451 1 97.69 93 GLU B C 1
ATOM 4913 O O . GLU B 1 93 ? 34.375 0.693 -0.439 1 97.69 93 GLU B O 1
ATOM 4918 N N . ASN B 1 94 ? 32.906 0.841 -2.121 1 97.81 94 ASN B N 1
ATOM 4919 C CA . ASN B 1 94 ? 32.188 -0.344 -1.698 1 97.81 94 ASN B CA 1
ATOM 4920 C C . ASN B 1 94 ? 32.125 -1.402 -2.797 1 97.81 94 ASN B C 1
ATOM 4922 O O . ASN B 1 94 ? 31.141 -2.104 -2.951 1 97.81 94 ASN B O 1
ATOM 4926 N N . ARG B 1 95 ? 33.125 -1.527 -3.561 1 94.5 95 ARG B N 1
ATOM 4927 C CA . ARG B 1 95 ? 33.188 -2.352 -4.762 1 94.5 95 ARG B CA 1
ATOM 4928 C C . ARG B 1 95 ? 33.094 -3.834 -4.414 1 94.5 95 ARG B C 1
ATOM 4930 O O . ARG B 1 95 ? 32.812 -4.664 -5.273 1 94.5 95 ARG B O 1
ATOM 4937 N N . ASP B 1 96 ? 33.344 -4.188 -3.217 1 94.81 96 ASP B N 1
ATOM 4938 C CA . ASP B 1 96 ? 33.312 -5.586 -2.797 1 94.81 96 ASP B CA 1
ATOM 4939 C C . ASP B 1 96 ? 31.891 -6.051 -2.484 1 94.81 96 ASP B C 1
ATOM 4941 O O . ASP B 1 96 ? 31.656 -7.246 -2.318 1 94.81 96 ASP B O 1
ATOM 4945 N N . GLN B 1 97 ? 30.969 -5.16 -2.414 1 96.12 97 GLN B N 1
ATOM 4946 C CA . GLN B 1 97 ? 29.594 -5.473 -2.096 1 96.12 97 GLN B CA 1
ATOM 4947 C C . GLN B 1 97 ? 28.781 -5.773 -3.359 1 96.12 97 GLN B C 1
ATOM 4949 O O . GLN B 1 97 ? 28.688 -4.934 -4.258 1 96.12 97 GLN B O 1
ATOM 4954 N N . GLU B 1 98 ? 28.172 -6.906 -3.41 1 95.19 98 GLU B N 1
ATOM 4955 C CA . GLU B 1 98 ? 27.438 -7.363 -4.586 1 95.19 98 GLU B CA 1
ATOM 4956 C C . GLU B 1 98 ? 26.375 -6.355 -4.996 1 95.19 98 GLU B C 1
ATOM 4958 O O . GLU B 1 98 ? 26.25 -6.027 -6.18 1 95.19 98 GLU B O 1
ATOM 4963 N N . GLY B 1 99 ? 25.625 -5.852 -3.998 1 97.56 99 GLY B N 1
ATOM 4964 C CA . GLY B 1 99 ? 24.578 -4.879 -4.277 1 97.56 99 GLY B CA 1
ATOM 4965 C C . GLY B 1 99 ? 25.109 -3.605 -4.91 1 97.56 99 GLY B C 1
ATOM 4966 O O . GLY B 1 99 ? 24.453 -3.027 -5.785 1 97.56 99 GLY B O 1
ATOM 4967 N N . VAL B 1 100 ? 26.328 -3.207 -4.527 1 98.5 100 VAL B N 1
ATOM 4968 C CA . VAL B 1 100 ? 26.922 -1.981 -5.043 1 98.5 100 VAL B CA 1
ATOM 4969 C C . VAL B 1 100 ? 27.391 -2.199 -6.48 1 98.5 100 VAL B C 1
ATOM 4971 O O . VAL B 1 100 ? 27.219 -1.326 -7.332 1 98.5 100 VAL B O 1
ATOM 4974 N N . ARG B 1 101 ? 27.969 -3.389 -6.738 1 97.62 101 ARG B N 1
ATOM 4975 C CA . ARG B 1 101 ? 28.375 -3.727 -8.102 1 97.62 101 ARG B CA 1
ATOM 4976 C C . ARG B 1 101 ? 27.172 -3.715 -9.039 1 97.62 101 ARG B C 1
ATOM 4978 O O . ARG B 1 101 ? 27.25 -3.193 -10.156 1 97.62 101 ARG B O 1
ATOM 4985 N N . PHE B 1 102 ? 26.125 -4.262 -8.602 1 98.19 102 PHE B N 1
ATOM 4986 C CA . PHE B 1 102 ? 24.906 -4.273 -9.383 1 98.19 102 PHE B CA 1
ATOM 4987 C C . PHE B 1 102 ? 24.422 -2.855 -9.656 1 98.19 102 PHE B C 1
ATOM 4989 O O . PHE B 1 102 ? 23.969 -2.553 -10.766 1 98.19 102 PHE B O 1
ATOM 4996 N N . LEU B 1 103 ? 24.469 -1.973 -8.625 1 98.81 103 LEU B N 1
ATOM 4997 C CA . LEU B 1 103 ? 24.047 -0.586 -8.789 1 98.81 103 LEU B CA 1
ATOM 4998 C C . LEU B 1 103 ? 24.891 0.114 -9.859 1 98.81 103 LEU B C 1
ATOM 5000 O O . LEU B 1 103 ? 24.359 0.887 -10.656 1 98.81 103 LEU B O 1
ATOM 5004 N N . GLY B 1 104 ? 26.219 -0.129 -9.812 1 98.5 104 GLY B N 1
ATOM 5005 C CA . GLY B 1 104 ? 27.062 0.423 -10.852 1 98.5 104 GLY B CA 1
ATOM 5006 C C . GLY B 1 104 ? 26.688 -0.046 -12.25 1 98.5 104 GLY B C 1
ATOM 5007 O O . GLY B 1 104 ? 26.625 0.754 -13.18 1 98.5 104 GLY B O 1
ATOM 5008 N N . LYS B 1 105 ? 26.438 -1.353 -12.445 1 98.19 105 LYS B N 1
ATOM 5009 C CA . LYS B 1 105 ? 26.016 -1.922 -13.719 1 98.19 105 LYS B CA 1
ATOM 5010 C C . LYS B 1 105 ? 24.672 -1.347 -14.148 1 98.19 105 LYS B C 1
ATOM 5012 O O . LYS B 1 105 ? 24.438 -1.114 -15.344 1 98.19 105 LYS B O 1
ATOM 5017 N N . SER B 1 106 ? 23.797 -1.14 -13.164 1 98.62 106 SER B N 1
ATOM 5018 C CA . SER B 1 106 ? 22.484 -0.579 -13.453 1 98.62 106 SER B CA 1
ATOM 5019 C C . SER B 1 106 ? 22.594 0.831 -14.023 1 98.62 106 SER B C 1
ATOM 5021 O O . SER B 1 106 ? 21.891 1.179 -14.969 1 98.62 106 SER B O 1
ATOM 5023 N N . LEU B 1 107 ? 23.438 1.635 -13.383 1 98.5 107 LEU B N 1
ATOM 5024 C CA . LEU B 1 107 ? 23.641 2.988 -13.883 1 98.5 107 LEU B CA 1
ATOM 5025 C C . LEU B 1 107 ? 24.156 2.965 -15.312 1 98.5 107 LEU B C 1
ATOM 5027 O O . LEU B 1 107 ? 23.703 3.744 -16.156 1 98.5 107 LEU B O 1
ATOM 5031 N N . SER B 1 108 ? 25.141 2.084 -15.602 1 97.94 108 SER B N 1
ATOM 5032 C CA . SER B 1 108 ? 25.688 1.928 -16.938 1 97.94 108 SER B CA 1
ATOM 5033 C C . SER B 1 108 ? 24.609 1.49 -17.938 1 97.94 108 SER B C 1
ATOM 5035 O O . SER B 1 108 ? 24.516 2.027 -19.031 1 97.94 108 SER B O 1
ATOM 5037 N N . TYR B 1 109 ? 23.797 0.531 -17.562 1 98.31 109 TYR B N 1
ATOM 5038 C CA . TYR B 1 109 ? 22.734 0.026 -18.422 1 98.31 109 TYR B CA 1
ATOM 5039 C C . TYR B 1 109 ? 21.734 1.121 -18.75 1 98.31 109 TYR B C 1
ATOM 5041 O O . TYR B 1 109 ? 21.344 1.294 -19.906 1 98.31 109 TYR B O 1
ATOM 5049 N N . VAL B 1 110 ? 21.281 1.886 -17.734 1 98.44 110 VAL B N 1
ATOM 5050 C CA . VAL B 1 110 ? 20.297 2.949 -17.891 1 98.44 110 VAL B CA 1
ATOM 5051 C C . VAL B 1 110 ? 20.844 4.023 -18.828 1 98.44 110 VAL B C 1
ATOM 5053 O O . VAL B 1 110 ? 20.109 4.512 -19.703 1 98.44 110 VAL B O 1
ATOM 5056 N N . ARG B 1 111 ? 22.109 4.332 -18.672 1 97.5 111 ARG B N 1
ATOM 5057 C CA . ARG B 1 111 ? 22.75 5.348 -19.5 1 97.5 111 ARG B CA 1
ATOM 5058 C C . ARG B 1 111 ? 23 4.828 -20.906 1 97.5 111 ARG B C 1
ATOM 5060 O O . ARG B 1 111 ? 22.578 5.453 -21.891 1 97.5 111 ARG B O 1
ATOM 5067 N N . ASP B 1 112 ? 23.609 3.646 -21.047 1 97.75 112 ASP B N 1
ATOM 5068 C CA . ASP B 1 112 ? 24.172 3.186 -22.312 1 97.75 112 ASP B CA 1
ATOM 5069 C C . ASP B 1 112 ? 23.125 2.459 -23.156 1 97.75 112 ASP B C 1
ATOM 5071 O O . ASP B 1 112 ? 23.141 2.545 -24.375 1 97.75 112 ASP B O 1
ATOM 5075 N N . GLN B 1 113 ? 22.266 1.703 -22.516 1 96.5 113 GLN B N 1
ATOM 5076 C CA . GLN B 1 113 ? 21.297 0.88 -23.234 1 96.5 113 GLN B CA 1
ATOM 5077 C C . GLN B 1 113 ? 19.953 1.583 -23.344 1 96.5 113 GLN B C 1
ATOM 5079 O O . GLN B 1 113 ? 19.297 1.525 -24.391 1 96.5 113 GLN B O 1
ATOM 5084 N N . LEU B 1 114 ? 19.516 2.256 -22.281 1 97 114 LEU B N 1
ATOM 5085 C CA . LEU B 1 114 ? 18.188 2.867 -22.297 1 97 114 LEU B CA 1
ATOM 5086 C C . LEU B 1 114 ? 18.266 4.324 -22.734 1 97 114 LEU B C 1
ATOM 5088 O O . LEU B 1 114 ? 17.25 4.93 -23.078 1 97 114 LEU B O 1
ATOM 5092 N N . GLY B 1 115 ? 19.438 4.934 -22.719 1 97.69 115 GLY B N 1
ATOM 5093 C CA . GLY B 1 115 ? 19.625 6.301 -23.156 1 97.69 115 GLY B CA 1
ATOM 5094 C C . GLY B 1 115 ? 19.016 7.332 -22.219 1 97.69 115 GLY B C 1
ATOM 5095 O O . GLY B 1 115 ? 18.609 8.406 -22.656 1 97.69 115 GLY B O 1
ATOM 5096 N N . LEU B 1 116 ? 18.922 6.988 -20.938 1 97.75 116 LEU B N 1
ATOM 5097 C CA . LEU B 1 116 ? 18.344 7.906 -19.953 1 97.75 116 LEU B CA 1
ATOM 5098 C C . LEU B 1 116 ? 19.438 8.688 -19.234 1 97.75 116 LEU B C 1
ATOM 5100 O O . LEU B 1 116 ? 20.578 8.25 -19.172 1 97.75 116 LEU B O 1
ATOM 5104 N N . ASP B 1 117 ? 19.078 9.844 -18.688 1 97.88 117 ASP B N 1
ATOM 5105 C CA . ASP B 1 117 ? 20.016 10.711 -17.969 1 97.88 117 ASP B CA 1
ATOM 5106 C C . ASP B 1 117 ? 20.422 10.094 -16.641 1 97.88 117 ASP B C 1
ATOM 5108 O O . ASP B 1 117 ? 19.578 9.875 -15.766 1 97.88 117 ASP B O 1
ATOM 5112 N N . PRO B 1 118 ? 21.75 9.82 -16.516 1 97.56 118 PRO B N 1
ATOM 5113 C CA . PRO B 1 118 ? 22.188 9.117 -15.312 1 97.56 118 PRO B CA 1
ATOM 5114 C C . PRO B 1 118 ? 21.969 9.938 -14.039 1 97.56 118 PRO B C 1
ATOM 5116 O O . PRO B 1 118 ? 21.609 9.383 -13 1 97.56 118 PRO B O 1
ATOM 5119 N N . ALA B 1 119 ? 22.172 11.258 -14.07 1 97.94 119 ALA B N 1
ATOM 5120 C CA . ALA B 1 119 ? 21.953 12.102 -12.898 1 97.94 119 ALA B CA 1
ATOM 5121 C C . ALA B 1 119 ? 20.469 12.117 -12.5 1 97.94 119 ALA B C 1
ATOM 5123 O O . ALA B 1 119 ? 20.141 12.055 -11.312 1 97.94 119 ALA B O 1
ATOM 5124 N N . ALA B 1 120 ? 19.594 12.219 -13.445 1 98.12 120 ALA B N 1
ATOM 5125 C CA . ALA B 1 120 ? 18.156 12.203 -13.188 1 98.12 120 ALA B CA 1
ATOM 5126 C C . ALA B 1 120 ? 17.719 10.859 -12.602 1 98.12 120 ALA B C 1
ATOM 5128 O O . ALA B 1 120 ? 16.891 10.812 -11.695 1 98.12 120 ALA B O 1
ATOM 5129 N N . PHE B 1 121 ? 18.328 9.797 -13.211 1 98.62 121 PHE B N 1
ATOM 5130 C CA . PHE B 1 121 ? 18.047 8.461 -12.711 1 98.62 121 PHE B CA 1
ATOM 5131 C C . PHE B 1 121 ? 18.453 8.336 -11.242 1 98.62 121 PHE B C 1
ATOM 5133 O O . PHE B 1 121 ? 17.656 7.93 -10.406 1 98.62 121 PHE B O 1
ATOM 5140 N N . LEU B 1 122 ? 19.656 8.727 -10.938 1 98.69 122 LEU B N 1
ATOM 5141 C CA . LEU B 1 122 ? 20.156 8.625 -9.578 1 98.69 122 LEU B CA 1
ATOM 5142 C C . LEU B 1 122 ? 19.328 9.477 -8.625 1 98.69 122 LEU B C 1
ATOM 5144 O O . LEU B 1 122 ? 19 9.039 -7.516 1 98.69 122 LEU B O 1
ATOM 5148 N N . HIS B 1 123 ? 19 10.664 -9.039 1 98.44 123 HIS B N 1
ATOM 5149 C CA . HIS B 1 123 ? 18.219 11.555 -8.188 1 98.44 123 HIS B CA 1
ATOM 5150 C C . HIS B 1 123 ? 16.844 10.977 -7.891 1 98.44 123 HIS B C 1
ATOM 5152 O O . HIS B 1 123 ? 16.391 11 -6.746 1 98.44 123 HIS B O 1
ATOM 5158 N N . GLU B 1 124 ? 16.172 10.453 -8.922 1 98.5 124 GLU B N 1
ATOM 5159 C CA . GLU B 1 124 ? 14.859 9.844 -8.727 1 98.5 124 GLU B CA 1
ATOM 5160 C C . GLU B 1 124 ? 14.938 8.641 -7.789 1 98.5 124 GLU B C 1
ATOM 5162 O O . GLU B 1 124 ? 14.102 8.484 -6.898 1 98.5 124 GLU B O 1
ATOM 5167 N N . MET B 1 125 ? 15.977 7.801 -7.949 1 98.75 125 MET B N 1
ATOM 5168 C CA . MET B 1 125 ? 16.141 6.621 -7.109 1 98.75 125 MET B CA 1
ATOM 5169 C C . MET B 1 125 ? 16.438 7.012 -5.664 1 98.75 125 MET B C 1
ATOM 5171 O O . MET B 1 125 ? 15.891 6.426 -4.73 1 98.75 125 MET B O 1
ATOM 5175 N N . VAL B 1 126 ? 17.281 8.008 -5.516 1 98.56 126 VAL B N 1
ATOM 5176 C CA . VAL B 1 126 ? 17.688 8.453 -4.188 1 98.56 126 VAL B CA 1
ATOM 5177 C C . VAL B 1 126 ? 16.484 9.094 -3.475 1 98.56 126 VAL B C 1
ATOM 5179 O O . VAL B 1 126 ? 16.203 8.766 -2.324 1 98.56 126 VAL B O 1
ATOM 5182 N N . ASP B 1 127 ? 15.781 9.984 -4.148 1 97.75 127 ASP B N 1
ATOM 5183 C CA . ASP B 1 127 ? 14.578 10.594 -3.582 1 97.75 127 ASP B CA 1
ATOM 5184 C C . ASP B 1 127 ? 13.516 9.539 -3.279 1 97.75 127 ASP B C 1
ATOM 5186 O O . ASP B 1 127 ? 12.875 9.578 -2.23 1 97.75 127 ASP B O 1
ATOM 5190 N N . GLY B 1 128 ? 13.414 8.609 -4.203 1 98.56 128 GLY B N 1
ATOM 5191 C CA . GLY B 1 128 ? 12.414 7.566 -4.066 1 98.56 128 GLY B CA 1
ATOM 5192 C C . GLY B 1 128 ? 12.664 6.652 -2.881 1 98.56 128 GLY B C 1
ATOM 5193 O O . GLY B 1 128 ? 11.734 6.297 -2.156 1 98.56 128 GLY B O 1
ATOM 5194 N N . ILE B 1 129 ? 13.875 6.25 -2.639 1 98.81 129 ILE B N 1
ATOM 5195 C CA . ILE B 1 129 ? 14.188 5.266 -1.605 1 98.81 129 ILE B CA 1
ATOM 5196 C C . ILE B 1 129 ? 14.172 5.938 -0.234 1 98.81 129 ILE B C 1
ATOM 5198 O O . ILE B 1 129 ? 13.867 5.293 0.774 1 98.81 129 ILE B O 1
ATOM 5202 N N . LEU B 1 130 ? 14.477 7.273 -0.199 1 98.38 130 LEU B N 1
ATOM 5203 C CA . LEU B 1 130 ? 14.32 8.016 1.046 1 98.38 130 LEU B CA 1
ATOM 5204 C C . LEU B 1 130 ? 12.852 8.125 1.44 1 98.38 130 LEU B C 1
ATOM 5206 O O . LEU B 1 130 ? 12.531 8.203 2.627 1 98.38 130 LEU B O 1
ATOM 5210 N N . GLY B 1 131 ? 11.984 8.102 0.432 1 97.94 131 GLY B N 1
ATOM 5211 C CA . GLY B 1 131 ? 10.555 8.156 0.662 1 97.94 131 GLY B CA 1
ATOM 5212 C C . GLY B 1 131 ? 10.102 9.445 1.318 1 97.94 131 GLY B C 1
ATOM 5213 O O . GLY B 1 131 ? 9.211 9.438 2.174 1 97.94 131 GLY B O 1
ATOM 5214 N N . CYS B 1 132 ? 10.672 10.594 0.953 1 96.12 132 CYS B N 1
ATOM 5215 C CA . CYS B 1 132 ? 10.383 11.828 1.671 1 96.12 132 CYS B CA 1
ATOM 5216 C C . CYS B 1 132 ? 9.492 12.75 0.842 1 96.12 132 CYS B C 1
ATOM 5218 O O . CYS B 1 132 ? 9.094 13.82 1.307 1 96.12 132 CYS B O 1
ATOM 5220 N N . ASN B 1 133 ? 9.102 12.352 -0.373 1 95.25 133 ASN B N 1
ATOM 5221 C CA . ASN B 1 133 ? 8.172 13.094 -1.221 1 95.25 133 ASN B CA 1
ATOM 5222 C C . ASN B 1 133 ? 7.066 12.195 -1.766 1 95.25 133 ASN B C 1
ATOM 5224 O O . ASN B 1 133 ? 7.309 11.031 -2.094 1 95.25 133 ASN B O 1
ATOM 5228 N N . TYR B 1 134 ? 5.887 12.758 -1.857 1 94.06 134 TYR B N 1
ATOM 5229 C CA . TYR B 1 134 ? 4.84 12.047 -2.582 1 94.06 134 TYR B CA 1
ATOM 5230 C C . TYR B 1 134 ? 5.266 11.758 -4.016 1 94.06 134 TYR B C 1
ATOM 5232 O O . TYR B 1 134 ? 6.039 12.523 -4.605 1 94.06 134 TYR B O 1
ATOM 5240 N N . PRO B 1 135 ? 4.754 10.68 -4.559 1 94.12 135 PRO B N 1
ATOM 5241 C CA . PRO B 1 135 ? 5.113 10.422 -5.953 1 94.12 135 PRO B CA 1
ATOM 5242 C C . PRO B 1 135 ? 4.543 11.469 -6.91 1 94.12 135 PRO B C 1
ATOM 5244 O O . PRO B 1 135 ? 3.367 11.828 -6.812 1 94.12 135 PRO B O 1
ATOM 5247 N N . VAL B 1 136 ? 5.309 12.016 -7.801 1 91.88 136 VAL B N 1
ATOM 5248 C CA . VAL B 1 136 ? 4.91 12.93 -8.875 1 91.88 136 VAL B CA 1
ATOM 5249 C C . VAL B 1 136 ? 5.512 12.461 -10.195 1 91.88 136 VAL B C 1
ATOM 5251 O O . VAL B 1 136 ? 6.734 12.438 -10.352 1 91.88 136 VAL B O 1
ATOM 5254 N N . PRO B 1 137 ? 4.73 12.125 -11.117 1 94.62 137 PRO B N 1
ATOM 5255 C CA . PRO B 1 137 ? 3.27 12.031 -11.094 1 94.62 137 PRO B CA 1
ATOM 5256 C C . PRO B 1 137 ? 2.764 10.93 -10.164 1 94.62 137 PRO B C 1
ATOM 5258 O O . PRO B 1 137 ? 3.508 10.008 -9.836 1 94.62 137 PRO B O 1
ATOM 5261 N N . PRO B 1 138 ? 1.487 11.07 -9.789 1 94.5 138 PRO B N 1
ATOM 5262 C CA . PRO B 1 138 ? 0.931 10.062 -8.883 1 94.5 138 PRO B CA 1
ATOM 5263 C C . PRO B 1 138 ? 0.85 8.672 -9.516 1 94.5 138 PRO B C 1
ATOM 5265 O O . PRO B 1 138 ? 0.985 7.668 -8.812 1 94.5 138 PRO B O 1
ATOM 5268 N N . ARG B 1 139 ? 0.667 8.609 -10.812 1 97.56 139 ARG B N 1
ATOM 5269 C CA . ARG B 1 139 ? 0.511 7.34 -11.516 1 97.56 139 ARG B CA 1
ATOM 5270 C C . ARG B 1 139 ? 1.763 6.48 -11.375 1 97.56 139 ARG B C 1
ATOM 5272 O O . ARG B 1 139 ? 1.672 5.285 -11.078 1 97.56 139 ARG B O 1
ATOM 5279 N N . MET B 1 140 ? 2.963 7.051 -11.633 1 98.19 140 MET B N 1
ATOM 5280 C CA . MET B 1 140 ? 4.254 6.379 -11.516 1 98.19 140 MET B CA 1
ATOM 5281 C C . MET B 1 140 ? 5.398 7.359 -11.742 1 98.19 140 MET B C 1
ATOM 5283 O O . MET B 1 140 ? 5.262 8.312 -12.508 1 98.19 140 MET B O 1
ATOM 5287 N N . LEU B 1 141 ? 6.543 7.129 -11.055 1 98.38 141 LEU B N 1
ATOM 5288 C CA . LEU B 1 141 ? 7.715 7.977 -11.242 1 98.38 141 LEU B CA 1
ATOM 5289 C C . LEU B 1 141 ? 8.219 7.902 -12.68 1 98.38 141 LEU B C 1
ATOM 5291 O O . LEU B 1 141 ? 8.195 6.832 -13.297 1 98.38 141 LEU B O 1
ATOM 5295 N N . ASN B 1 142 ? 8.75 8.977 -13.195 1 97.94 142 ASN B N 1
ATOM 5296 C CA . ASN B 1 142 ? 9.023 9.141 -14.625 1 97.94 142 ASN B CA 1
ATOM 5297 C C . ASN B 1 142 ? 10.047 8.117 -15.117 1 97.94 142 ASN B C 1
ATOM 5299 O O . ASN B 1 142 ? 9.781 7.387 -16.078 1 97.94 142 ASN B O 1
ATOM 5303 N N . ILE B 1 143 ? 11.18 8.039 -14.5 1 98.56 143 ILE B N 1
ATOM 5304 C CA . ILE B 1 143 ? 12.25 7.164 -14.969 1 98.56 143 ILE B CA 1
ATOM 5305 C C . ILE B 1 143 ? 11.922 5.719 -14.602 1 98.56 143 ILE B C 1
ATOM 5307 O O . ILE B 1 143 ? 12.172 4.797 -15.383 1 98.56 143 ILE B O 1
ATOM 5311 N N . SER B 1 144 ? 11.328 5.488 -13.453 1 98.69 144 SER B N 1
ATOM 5312 C CA . SER B 1 144 ? 10.898 4.152 -13.047 1 98.69 144 SER B CA 1
ATOM 5313 C C . SER B 1 144 ? 9.914 3.561 -14.039 1 98.69 144 SER B C 1
ATOM 5315 O O . SER B 1 144 ? 9.984 2.375 -14.367 1 98.69 144 SER B O 1
ATOM 5317 N N . GLU B 1 145 ? 8.977 4.398 -14.5 1 98.75 145 GLU B N 1
ATOM 5318 C CA . GLU B 1 145 ? 8.008 3.912 -15.477 1 98.75 145 GLU B CA 1
ATOM 5319 C C . GLU B 1 145 ? 8.695 3.438 -16.75 1 98.75 145 GLU B C 1
ATOM 5321 O O . GLU B 1 145 ? 8.328 2.406 -17.312 1 98.75 145 GLU B O 1
ATOM 5326 N N . LYS B 1 146 ? 9.672 4.16 -17.203 1 98.56 146 LYS B N 1
ATOM 5327 C CA . LYS B 1 146 ? 10.383 3.816 -18.422 1 98.56 146 LYS B CA 1
ATOM 5328 C C . LYS B 1 146 ? 11.133 2.494 -18.281 1 98.56 146 LYS B C 1
ATOM 5330 O O . LYS B 1 146 ? 11.125 1.664 -19.188 1 98.56 146 LYS B O 1
ATOM 5335 N N . ILE B 1 147 ? 11.727 2.293 -17.156 1 98.75 147 ILE B N 1
ATOM 5336 C CA . ILE B 1 147 ? 12.492 1.076 -16.891 1 98.75 147 ILE B CA 1
ATOM 5337 C C . ILE B 1 147 ? 11.539 -0.115 -16.781 1 98.75 147 ILE B C 1
ATOM 5339 O O . ILE B 1 147 ? 11.742 -1.139 -17.438 1 98.75 147 ILE B O 1
ATOM 5343 N N . VAL B 1 148 ? 10.508 0.002 -15.984 1 98.75 148 VAL B N 1
ATOM 5344 C CA . VAL B 1 148 ? 9.57 -1.082 -15.734 1 98.75 148 VAL B CA 1
ATOM 5345 C C . VAL B 1 148 ? 8.828 -1.432 -17.016 1 98.75 148 VAL B C 1
ATOM 5347 O O . VAL B 1 148 ? 8.531 -2.602 -17.281 1 98.75 148 VAL B O 1
ATOM 5350 N N . ARG B 1 149 ? 8.547 -0.407 -17.812 1 98.44 149 ARG B N 1
ATOM 5351 C CA . ARG B 1 149 ? 7.875 -0.631 -19.094 1 98.44 149 ARG B CA 1
ATOM 5352 C C . ARG B 1 149 ? 8.703 -1.546 -19.984 1 98.44 149 ARG B C 1
ATOM 5354 O O . ARG B 1 149 ? 8.156 -2.438 -20.641 1 98.44 149 ARG B O 1
ATOM 5361 N N . GLN B 1 150 ? 10.023 -1.353 -20.031 1 98.06 150 GLN B N 1
ATOM 5362 C CA . GLN B 1 150 ? 10.898 -2.217 -20.828 1 98.06 150 GLN B CA 1
ATOM 5363 C C . GLN B 1 150 ? 10.828 -3.662 -20.344 1 98.06 150 GLN B C 1
ATOM 5365 O O . GLN B 1 150 ? 10.766 -4.59 -21.156 1 98.06 150 GLN B O 1
ATOM 5370 N N . TYR B 1 151 ? 10.844 -3.799 -19.078 1 98.06 151 TYR B N 1
ATOM 5371 C CA . TYR B 1 151 ? 10.766 -5.125 -18.484 1 98.06 151 TYR B CA 1
ATOM 5372 C C . TYR B 1 151 ? 9.445 -5.805 -18.844 1 98.06 151 TYR B C 1
ATOM 5374 O O . TYR B 1 151 ? 9.43 -6.961 -19.266 1 98.06 151 TYR B O 1
ATOM 5382 N N . ILE B 1 152 ? 8.352 -5.078 -18.688 1 98.5 152 ILE B N 1
ATOM 5383 C CA . ILE B 1 152 ? 7.02 -5.621 -18.938 1 98.5 152 ILE B CA 1
ATOM 5384 C C . ILE B 1 152 ? 6.879 -6.012 -20.406 1 98.5 152 ILE B C 1
ATOM 5386 O O . ILE B 1 152 ? 6.422 -7.113 -20.719 1 98.5 152 ILE B O 1
ATOM 5390 N N . ILE B 1 153 ? 7.277 -5.145 -21.266 1 97.81 153 ILE B N 1
ATOM 5391 C CA . ILE B 1 153 ? 7.152 -5.387 -22.703 1 97.81 153 ILE B CA 1
ATOM 5392 C C . ILE B 1 153 ? 7.945 -6.629 -23.078 1 97.81 153 ILE B C 1
ATOM 5394 O O . ILE B 1 153 ? 7.441 -7.504 -23.797 1 97.81 153 ILE B O 1
ATOM 5398 N N . ARG B 1 154 ? 9.133 -6.777 -22.578 1 96.88 154 ARG B N 1
ATOM 5399 C CA . ARG B 1 154 ? 9.977 -7.922 -22.891 1 96.88 154 ARG B CA 1
ATOM 5400 C C . ARG B 1 154 ? 9.383 -9.211 -22.328 1 96.88 154 ARG B C 1
ATOM 5402 O O . ARG B 1 154 ? 9.18 -10.18 -23.078 1 96.88 154 ARG B O 1
ATOM 5409 N N . GLU B 1 155 ? 9.031 -9.25 -21.047 1 97.44 155 GLU B N 1
ATOM 5410 C CA . GLU B 1 155 ? 8.625 -10.484 -20.375 1 97.44 155 GLU B CA 1
ATOM 5411 C C . GLU B 1 155 ? 7.23 -10.922 -20.797 1 97.44 155 GLU B C 1
ATOM 5413 O O . GLU B 1 155 ? 6.898 -12.102 -20.734 1 97.44 155 GLU B O 1
ATOM 5418 N N . MET B 1 156 ? 6.398 -9.969 -21.312 1 97.94 156 MET B N 1
ATOM 5419 C CA . MET B 1 156 ? 5.035 -10.297 -21.734 1 97.94 156 MET B CA 1
ATOM 5420 C C . MET B 1 156 ? 4.988 -10.641 -23.219 1 97.94 156 MET B C 1
ATOM 5422 O O . MET B 1 156 ? 3.91 -10.852 -23.766 1 97.94 156 MET B O 1
ATOM 5426 N N . GLY B 1 157 ? 6.18 -10.672 -23.906 1 97.31 157 GLY B N 1
ATOM 5427 C CA . GLY B 1 157 ? 6.242 -11.016 -25.328 1 97.31 157 GLY B CA 1
ATOM 5428 C C . GLY B 1 157 ? 5.621 -9.961 -26.219 1 97.31 157 GLY B C 1
ATOM 5429 O O . GLY B 1 157 ? 4.973 -10.289 -27.219 1 97.31 157 GLY B O 1
ATOM 5430 N N . ALA B 1 158 ? 5.766 -8.727 -25.781 1 95.44 158 ALA B N 1
ATOM 5431 C CA . ALA B 1 158 ? 5.109 -7.625 -26.484 1 95.44 158 ALA B CA 1
ATOM 5432 C C . ALA B 1 158 ? 6.125 -6.758 -27.219 1 95.44 158 ALA B C 1
ATOM 5434 O O . ALA B 1 158 ? 5.949 -5.543 -27.328 1 95.44 158 ALA B O 1
ATOM 5435 N N . ASP B 1 159 ? 7.148 -7.316 -27.719 1 93.25 159 ASP B N 1
ATOM 5436 C CA . ASP B 1 159 ? 8.258 -6.586 -28.328 1 93.25 159 ASP B CA 1
ATOM 5437 C C . ASP B 1 159 ? 7.809 -5.855 -29.578 1 93.25 159 ASP B C 1
ATOM 5439 O O . ASP B 1 159 ? 8.445 -4.891 -30.016 1 93.25 159 ASP B O 1
ATOM 5443 N N . ALA B 1 160 ? 6.723 -6.262 -30.125 1 92.81 160 ALA B N 1
ATOM 5444 C CA . ALA B 1 160 ? 6.227 -5.633 -31.344 1 92.81 160 ALA B CA 1
ATOM 5445 C C . ALA B 1 160 ? 5.543 -4.305 -31.047 1 92.81 160 ALA B C 1
ATOM 5447 O O . ALA B 1 160 ? 5.309 -3.5 -31.953 1 92.81 160 ALA B O 1
ATOM 5448 N N . ILE B 1 161 ? 5.211 -4.09 -29.812 1 94.06 161 ILE B N 1
ATOM 5449 C CA . ILE B 1 161 ? 4.551 -2.855 -29.406 1 94.06 161 ILE B CA 1
ATOM 5450 C C . ILE B 1 161 ? 5.602 -1.803 -29.047 1 94.06 161 ILE B C 1
ATOM 5452 O O . ILE B 1 161 ? 6.492 -2.053 -28.234 1 94.06 161 ILE B O 1
ATOM 5456 N N . PRO B 1 162 ? 5.527 -0.625 -29.688 1 94.69 162 PRO B N 1
ATOM 5457 C CA . PRO B 1 162 ? 6.445 0.43 -29.25 1 94.69 162 PRO B CA 1
ATOM 5458 C C . PRO B 1 162 ? 6.305 0.754 -27.75 1 94.69 162 PRO B C 1
ATOM 5460 O O . PRO B 1 162 ? 5.199 1.019 -27.281 1 94.69 162 PRO B O 1
ATOM 5463 N N . SER B 1 163 ? 7.375 0.74 -27.062 1 93.31 163 SER B N 1
ATOM 5464 C CA . SER B 1 163 ? 7.355 0.918 -25.609 1 93.31 163 SER B CA 1
ATOM 5465 C C . SER B 1 163 ? 6.668 2.225 -25.219 1 93.31 163 SER B C 1
ATOM 5467 O O . SER B 1 163 ? 5.93 2.277 -24.234 1 93.31 163 SER B O 1
ATOM 5469 N N . GLU B 1 164 ? 6.859 3.285 -25.984 1 93.88 164 GLU B N 1
ATOM 5470 C CA . GLU B 1 164 ? 6.332 4.609 -25.672 1 93.88 164 GLU B CA 1
ATOM 5471 C C . GLU B 1 164 ? 4.812 4.645 -25.797 1 93.88 164 GLU B C 1
ATOM 5473 O O . GLU B 1 164 ? 4.16 5.566 -25.297 1 93.88 164 GLU B O 1
ATOM 5478 N N . SER B 1 165 ? 4.273 3.609 -26.391 1 97.38 165 SER B N 1
ATOM 5479 C CA . SER B 1 165 ? 2.828 3.572 -26.578 1 97.38 165 SER B CA 1
ATOM 5480 C C . SER B 1 165 ? 2.129 2.912 -25.391 1 97.38 165 SER B C 1
ATOM 5482 O O . SER B 1 165 ? 0.902 2.805 -25.375 1 97.38 165 SER B O 1
ATOM 5484 N N . VAL B 1 166 ? 2.875 2.523 -24.422 1 98.25 166 VAL B N 1
ATOM 5485 C CA . VAL B 1 166 ? 2.311 1.827 -23.266 1 98.25 166 VAL B CA 1
ATOM 5486 C C . VAL B 1 166 ? 2.465 2.688 -22.016 1 98.25 166 VAL B C 1
ATOM 5488 O O . VAL B 1 166 ? 3.564 3.15 -21.703 1 98.25 166 VAL B O 1
ATOM 5491 N N . ASN B 1 167 ? 1.362 2.936 -21.312 1 98.44 167 ASN B N 1
ATOM 5492 C CA . ASN B 1 167 ? 1.363 3.629 -20.031 1 98.44 167 ASN B CA 1
ATOM 5493 C C . ASN B 1 167 ? 1.189 2.656 -18.859 1 98.44 167 ASN B C 1
ATOM 5495 O O . ASN B 1 167 ? 0.47 1.663 -18.984 1 98.44 167 ASN B O 1
ATOM 5499 N N . LEU B 1 168 ? 1.904 2.93 -17.797 1 98.75 168 LEU B N 1
ATOM 5500 C CA . LEU B 1 168 ? 1.819 2.062 -16.641 1 98.75 168 LEU B CA 1
ATOM 5501 C C . LEU B 1 168 ? 1.258 2.82 -15.438 1 98.75 168 LEU B C 1
ATOM 5503 O O . LEU B 1 168 ? 1.503 4.02 -15.281 1 98.75 168 LEU B O 1
ATOM 5507 N N . PHE B 1 169 ? 0.486 2.213 -14.625 1 98.75 169 PHE B N 1
ATOM 5508 C CA . PHE B 1 169 ? 0.114 2.615 -13.273 1 98.75 169 PHE B CA 1
ATOM 5509 C C . PHE B 1 169 ? 0.668 1.639 -12.242 1 98.75 169 PHE B C 1
ATOM 5511 O O . PHE B 1 169 ? 0.315 0.458 -12.242 1 98.75 169 PHE B O 1
ATOM 5518 N N . ALA B 1 170 ? 1.616 2.082 -11.375 1 98.81 170 ALA B N 1
ATOM 5519 C CA . ALA B 1 170 ? 2.162 1.25 -10.312 1 98.81 170 ALA B CA 1
ATOM 5520 C C . ALA B 1 170 ? 1.148 1.066 -9.18 1 98.81 170 ALA B C 1
ATOM 5522 O O . ALA B 1 170 ? 0.56 2.039 -8.703 1 98.81 170 ALA B O 1
ATOM 5523 N N . VAL B 1 171 ? 0.921 -0.189 -8.766 1 98.44 171 VAL B N 1
ATOM 5524 C CA . VAL B 1 171 ? -0.13 -0.487 -7.797 1 98.44 171 VAL B CA 1
ATOM 5525 C C . VAL B 1 171 ? 0.397 -1.457 -6.742 1 98.44 171 VAL B C 1
ATOM 5527 O O . VAL B 1 171 ? 1.478 -2.029 -6.902 1 98.44 171 VAL B O 1
ATOM 5530 N N . GLU B 1 172 ? -0.336 -1.632 -5.656 1 97.88 172 GLU B N 1
ATOM 5531 C CA . GLU B 1 172 ? 0.016 -2.521 -4.555 1 97.88 172 GLU B CA 1
ATOM 5532 C C . GLU B 1 172 ? -0.248 -3.98 -4.918 1 97.88 172 GLU B C 1
ATOM 5534 O O . GLU B 1 172 ? -1.04 -4.656 -4.258 1 97.88 172 GLU B O 1
ATOM 5539 N N . GLY B 1 173 ? 0.437 -4.469 -5.941 1 97.25 173 GLY B N 1
ATOM 5540 C CA . GLY B 1 173 ? 0.309 -5.848 -6.387 1 97.25 173 GLY B CA 1
ATOM 5541 C C . GLY B 1 173 ? -0.893 -6.074 -7.285 1 97.25 173 GLY B C 1
ATOM 5542 O O . GLY B 1 173 ? -1.655 -5.145 -7.559 1 97.25 173 GLY B O 1
ATOM 5543 N N . GLY B 1 174 ? -0.972 -7.336 -7.816 1 96.75 174 GLY B N 1
ATOM 5544 C CA . GLY B 1 174 ? -2.131 -7.715 -8.609 1 96.75 174 GLY B CA 1
ATOM 5545 C C . GLY B 1 174 ? -3.439 -7.59 -7.852 1 96.75 174 GLY B C 1
ATOM 5546 O O . GLY B 1 174 ? -4.484 -7.312 -8.445 1 96.75 174 GLY B O 1
ATOM 5547 N N . THR B 1 175 ? -3.365 -7.668 -6.555 1 94.44 175 THR B N 1
ATOM 5548 C CA . THR B 1 175 ? -4.516 -7.559 -5.668 1 94.44 175 THR B CA 1
ATOM 5549 C C . THR B 1 175 ? -5.176 -6.191 -5.797 1 94.44 175 THR B C 1
ATOM 5551 O O . THR B 1 175 ? -6.371 -6.094 -6.078 1 94.44 175 THR B O 1
ATOM 5554 N N . ALA B 1 176 ? -4.398 -5.148 -5.602 1 97.56 176 ALA B N 1
ATOM 5555 C CA . ALA B 1 176 ? -4.945 -3.799 -5.703 1 97.56 176 ALA B CA 1
ATOM 5556 C C . ALA B 1 176 ? -5.371 -3.486 -7.133 1 97.56 176 ALA B C 1
ATOM 5558 O O . ALA B 1 176 ? -6.363 -2.787 -7.355 1 97.56 176 ALA B O 1
ATOM 5559 N N . ALA B 1 177 ? -4.598 -3.992 -8.102 1 98.31 177 ALA B N 1
ATOM 5560 C CA . ALA B 1 177 ? -4.945 -3.773 -9.5 1 98.31 177 ALA B CA 1
ATOM 5561 C C . ALA B 1 177 ? -6.367 -4.25 -9.797 1 98.31 177 ALA B C 1
ATOM 5563 O O . ALA B 1 177 ? -7.164 -3.514 -10.383 1 98.31 177 ALA B O 1
ATOM 5564 N N . MET B 1 178 ? -6.691 -5.453 -9.375 1 97.38 178 MET B N 1
ATOM 5565 C CA . MET B 1 178 ? -8.016 -6.031 -9.602 1 97.38 178 MET B CA 1
ATOM 5566 C C . MET B 1 178 ? -9.102 -5.172 -8.953 1 97.38 178 MET B C 1
ATOM 5568 O O . MET B 1 178 ? -10.078 -4.805 -9.609 1 97.38 178 MET B O 1
ATOM 5572 N N . ALA B 1 179 ? -8.867 -4.848 -7.703 1 96.69 179 ALA B N 1
ATOM 5573 C CA . ALA B 1 179 ? -9.844 -4.059 -6.961 1 96.69 179 ALA B CA 1
ATOM 5574 C C . ALA B 1 179 ? -10.078 -2.707 -7.633 1 96.69 179 ALA B C 1
ATOM 5576 O O . ALA B 1 179 ? -11.227 -2.283 -7.809 1 96.69 179 ALA B O 1
ATOM 5577 N N . TYR B 1 180 ? -9.008 -1.994 -8.023 1 98 180 TYR B N 1
ATOM 5578 C CA . TYR B 1 180 ? -9.102 -0.672 -8.633 1 98 180 TYR B CA 1
ATOM 5579 C C . TYR B 1 180 ? -9.789 -0.746 -9.992 1 98 180 TYR B C 1
ATOM 5581 O O . TYR B 1 180 ? -10.602 0.124 -10.328 1 98 180 TYR B O 1
ATOM 5589 N N . ILE B 1 181 ? -9.484 -1.773 -10.766 1 98.5 181 ILE B N 1
ATOM 5590 C CA . ILE B 1 181 ? -10.023 -1.891 -12.109 1 98.5 181 ILE B CA 1
ATOM 5591 C C . ILE B 1 181 ? -11.531 -2.111 -12.047 1 98.5 181 ILE B C 1
ATOM 5593 O O . ILE B 1 181 ? -12.297 -1.411 -12.719 1 98.5 181 ILE B O 1
ATOM 5597 N N . PHE B 1 182 ? -11.977 -3.08 -11.227 1 97.56 182 PHE B N 1
ATOM 5598 C CA . PHE B 1 182 ? -13.406 -3.34 -11.109 1 97.56 182 PHE B CA 1
ATOM 5599 C C . PHE B 1 182 ? -14.148 -2.09 -10.656 1 97.56 182 PHE B C 1
ATOM 5601 O O . PHE B 1 182 ? -15.195 -1.747 -11.211 1 97.56 182 PHE B O 1
ATOM 5608 N N . GLU B 1 183 ? -13.555 -1.416 -9.688 1 97.31 183 GLU B N 1
ATOM 5609 C CA . GLU B 1 183 ? -14.188 -0.218 -9.148 1 97.31 183 GLU B CA 1
ATOM 5610 C C . GLU B 1 183 ? -14.266 0.889 -10.195 1 97.31 183 GLU B C 1
ATOM 5612 O O . GLU B 1 183 ? -15.305 1.521 -10.367 1 97.31 183 GLU B O 1
ATOM 5617 N N . SER B 1 184 ? -13.211 1.126 -10.891 1 98.31 184 SER B N 1
ATOM 5618 C CA . SER B 1 184 ? -13.156 2.211 -11.867 1 98.31 184 SER B CA 1
ATOM 5619 C C . SER B 1 184 ? -14.055 1.928 -13.062 1 98.31 184 SER B C 1
ATOM 5621 O O . SER B 1 184 ? -14.648 2.846 -13.633 1 98.31 184 SER B O 1
ATOM 5623 N N . LEU B 1 185 ? -14.109 0.624 -13.508 1 98.62 185 LEU B N 1
ATOM 5624 C CA . LEU B 1 185 ? -15.016 0.271 -14.594 1 98.62 185 LEU B CA 1
ATOM 5625 C C . LEU B 1 185 ? -16.469 0.587 -14.227 1 98.62 185 LEU B C 1
ATOM 5627 O O . LEU B 1 185 ? -17.219 1.096 -15.047 1 98.62 185 LEU B O 1
ATOM 5631 N N . LYS B 1 186 ? -16.812 0.32 -13 1 97.88 186 LYS B N 1
ATOM 5632 C CA . LYS B 1 186 ? -18.156 0.618 -12.516 1 97.88 186 LYS B CA 1
ATOM 5633 C C . LYS B 1 186 ? -18.391 2.125 -12.43 1 97.88 186 LYS B C 1
ATOM 5635 O O . LYS B 1 186 ? -19.375 2.635 -12.953 1 97.88 186 LYS B O 1
ATOM 5640 N N . LEU B 1 187 ? -17.469 2.854 -11.797 1 97.69 187 LEU B N 1
ATOM 5641 C CA . LEU B 1 187 ? -17.641 4.281 -11.539 1 97.69 187 LEU B CA 1
ATOM 5642 C C . LEU B 1 187 ? -17.672 5.066 -12.844 1 97.69 187 LEU B C 1
ATOM 5644 O O . LEU B 1 187 ? -18.328 6.109 -12.922 1 97.69 187 LEU B O 1
ATOM 5648 N N . ASN B 1 188 ? -17.031 4.566 -13.852 1 98.25 188 ASN B N 1
ATOM 5649 C CA . ASN B 1 188 ? -17 5.258 -15.133 1 98.25 188 ASN B CA 1
ATOM 5650 C C . ASN B 1 188 ? -18.109 4.793 -16.062 1 98.25 188 ASN B C 1
ATOM 5652 O O . ASN B 1 188 ? -18.188 5.223 -17.219 1 98.25 188 ASN B O 1
ATOM 5656 N N . GLY B 1 189 ? -18.969 3.828 -15.641 1 97.5 189 GLY B N 1
ATOM 5657 C CA . GLY B 1 189 ? -20.125 3.389 -16.406 1 97.5 189 GLY B CA 1
ATOM 5658 C C . GLY B 1 189 ? -19.781 2.424 -17.516 1 97.5 189 GLY B C 1
ATOM 5659 O O . GLY B 1 189 ? -20.562 2.227 -18.453 1 97.5 189 GLY B O 1
ATOM 5660 N N . LEU B 1 190 ? -18.562 1.88 -17.484 1 98.19 190 LEU B N 1
ATOM 5661 C CA . LEU B 1 190 ? -18.141 0.923 -18.5 1 98.19 190 LEU B CA 1
ATOM 5662 C C . LEU B 1 190 ? -18.656 -0.474 -18.172 1 98.19 190 LEU B C 1
ATOM 5664 O O . LEU B 1 190 ? -18.766 -1.318 -19.062 1 98.19 190 LEU B O 1
ATOM 5668 N N . LEU B 1 191 ? -18.906 -0.774 -16.891 1 97.69 191 LEU B N 1
ATOM 5669 C CA . LEU B 1 191 ? -19.594 -1.962 -16.406 1 97.69 191 LEU B CA 1
ATOM 5670 C C . LEU B 1 191 ? -20.766 -1.577 -15.5 1 97.69 191 LEU B C 1
ATOM 5672 O O . LEU B 1 191 ? -20.641 -0.694 -14.656 1 97.69 191 LEU B O 1
ATOM 5676 N N . LYS B 1 192 ? -21.859 -2.174 -15.75 1 97.12 192 LYS B N 1
ATOM 5677 C CA . LYS B 1 192 ? -23.078 -1.936 -14.969 1 97.12 192 LYS B CA 1
ATOM 5678 C C . LYS B 1 192 ? -23.672 -3.246 -14.453 1 97.12 192 LYS B C 1
ATOM 5680 O O . LYS B 1 192 ? -23.391 -4.316 -15.008 1 97.12 192 LYS B O 1
ATOM 5685 N N . ALA B 1 193 ? -24.469 -3.107 -13.391 1 97.19 193 ALA B N 1
ATOM 5686 C CA . ALA B 1 193 ? -25.156 -4.281 -12.859 1 97.19 193 ALA B CA 1
ATOM 5687 C C . ALA B 1 193 ? -25.922 -5.012 -13.961 1 97.19 193 ALA B C 1
ATOM 5689 O O . ALA B 1 193 ? -26.578 -4.379 -14.789 1 97.19 193 ALA B O 1
ATOM 5690 N N . GLY B 1 194 ? -25.734 -6.285 -13.977 1 97.75 194 GLY B N 1
ATOM 5691 C CA . GLY B 1 194 ? -26.438 -7.098 -14.953 1 97.75 194 GLY B CA 1
ATOM 5692 C C . GLY B 1 194 ? -25.625 -7.352 -16.219 1 97.75 194 GLY B C 1
ATOM 5693 O O . GLY B 1 194 ? -25.953 -8.242 -17 1 97.75 194 GLY B O 1
ATOM 5694 N N . ASP B 1 195 ? -24.547 -6.586 -16.453 1 98.12 195 ASP B N 1
ATOM 5695 C CA . ASP B 1 195 ? -23.703 -6.828 -17.609 1 98.12 195 ASP B CA 1
ATOM 5696 C C . ASP B 1 195 ? -23.078 -8.219 -17.547 1 98.12 195 ASP B C 1
ATOM 5698 O O . ASP B 1 195 ? -22.797 -8.734 -16.469 1 98.12 195 ASP B O 1
ATOM 5702 N N . LYS B 1 196 ? -22.844 -8.82 -18.719 1 98.62 196 LYS B N 1
ATOM 5703 C CA . LYS B 1 196 ? -22.172 -10.109 -18.812 1 98.62 196 LYS B CA 1
ATOM 5704 C C . LYS B 1 196 ? -20.656 -9.938 -18.891 1 98.62 196 LYS B C 1
ATOM 5706 O O . LYS B 1 196 ? -20.156 -9.07 -19.609 1 98.62 196 LYS B O 1
ATOM 5711 N N . VAL B 1 197 ? -19.984 -10.672 -18.094 1 98.69 197 VAL B N 1
ATOM 5712 C CA . VAL B 1 197 ? -18.516 -10.734 -18.141 1 98.69 197 VAL B CA 1
ATOM 5713 C C . VAL B 1 197 ? -18.062 -12.172 -18.359 1 98.69 197 VAL B C 1
ATOM 5715 O O . VAL B 1 197 ? -18.609 -13.102 -17.75 1 98.69 197 VAL B O 1
ATOM 5718 N N . ALA B 1 198 ? -17.172 -12.383 -19.281 1 98.88 198 ALA B N 1
ATOM 5719 C CA . ALA B 1 198 ? -16.594 -13.703 -19.547 1 98.88 198 ALA B CA 1
ATOM 5720 C C . ALA B 1 198 ? -15.375 -13.953 -18.672 1 98.88 198 ALA B C 1
ATOM 5722 O O . ALA B 1 198 ? -14.57 -13.047 -18.453 1 98.88 198 ALA B O 1
ATOM 5723 N N . ILE B 1 199 ? -15.242 -15.141 -18.141 1 98.69 199 ILE B N 1
ATOM 5724 C CA . ILE B 1 199 ? -14.133 -15.523 -17.281 1 98.69 199 ILE B CA 1
ATOM 5725 C C . ILE B 1 199 ? -13.508 -16.812 -17.781 1 98.69 199 ILE B C 1
ATOM 5727 O O . ILE B 1 199 ? -14.188 -17.828 -17.938 1 98.69 199 ILE B O 1
ATOM 5731 N N . GLY B 1 200 ? -12.227 -16.766 -18.062 1 98.38 200 GLY B N 1
ATOM 5732 C CA . GLY B 1 200 ? -11.523 -17.984 -18.391 1 98.38 200 GLY B CA 1
ATOM 5733 C C . GLY B 1 200 ? -11.391 -18.938 -17.219 1 98.38 200 GLY B C 1
ATOM 5734 O O . GLY B 1 200 ? -10.727 -18.609 -16.219 1 98.38 200 GLY B O 1
ATOM 5735 N N . MET B 1 201 ? -11.969 -20.125 -17.312 1 96.81 201 MET B N 1
ATOM 5736 C CA . MET B 1 201 ? -12.008 -21.078 -16.203 1 96.81 201 MET B CA 1
ATOM 5737 C C . MET B 1 201 ? -11.109 -22.281 -16.484 1 96.81 201 MET B C 1
ATOM 5739 O O . MET B 1 201 ? -10.984 -22.719 -17.641 1 96.81 201 MET B O 1
ATOM 5743 N N . PRO B 1 202 ? -10.5 -22.891 -15.414 1 95.19 202 PRO B N 1
ATOM 5744 C CA . PRO B 1 202 ? -10.445 -22.438 -14.031 1 95.19 202 PRO B CA 1
ATOM 5745 C C . PRO B 1 202 ? -9.586 -21.172 -13.859 1 95.19 202 PRO B C 1
ATOM 5747 O O . PRO B 1 202 ? -8.789 -20.844 -14.742 1 95.19 202 PRO B O 1
ATOM 5750 N N . VAL B 1 203 ? -9.828 -20.469 -12.812 1 95.81 203 VAL B N 1
ATOM 5751 C CA . VAL B 1 203 ? -9.188 -19.172 -12.656 1 95.81 203 VAL B CA 1
ATOM 5752 C C . VAL B 1 203 ? -8.93 -18.891 -11.18 1 95.81 203 VAL B C 1
ATOM 5754 O O . VAL B 1 203 ? -9.492 -19.562 -10.312 1 95.81 203 VAL B O 1
ATOM 5757 N N . PHE B 1 204 ? -8.031 -18.016 -10.906 1 93.75 204 PHE B N 1
ATOM 5758 C CA . PHE B 1 204 ? -7.844 -17.484 -9.562 1 93.75 204 PHE B CA 1
ATOM 5759 C C . PHE B 1 204 ? -9.164 -16.984 -8.984 1 93.75 204 PHE B C 1
ATOM 5761 O O . PHE B 1 204 ? -9.812 -16.109 -9.57 1 93.75 204 PHE B O 1
ATOM 5768 N N . THR B 1 205 ? -9.617 -17.406 -7.918 1 92.19 205 THR B N 1
ATOM 5769 C CA . THR B 1 205 ? -10.961 -17.391 -7.352 1 92.19 205 THR B CA 1
ATOM 5770 C C . THR B 1 205 ? -11.508 -15.977 -7.27 1 92.19 205 THR B C 1
ATOM 5772 O O . THR B 1 205 ? -12.695 -15.742 -7.516 1 92.19 205 THR B O 1
ATOM 5775 N N . PRO B 1 206 ? -10.727 -14.984 -6.934 1 94.25 206 PRO B N 1
ATOM 5776 C CA . PRO B 1 206 ? -11.258 -13.633 -6.777 1 94.25 206 PRO B CA 1
ATOM 5777 C C . PRO B 1 206 ? -11.867 -13.086 -8.07 1 94.25 206 PRO B C 1
ATOM 5779 O O . PRO B 1 206 ? -12.766 -12.234 -8.016 1 94.25 206 PRO B O 1
ATOM 5782 N N . TYR B 1 207 ? -11.445 -13.57 -9.203 1 96.25 207 TYR B N 1
ATOM 5783 C CA . TYR B 1 207 ? -12.039 -13.141 -10.461 1 96.25 207 TYR B CA 1
ATOM 5784 C C . TYR B 1 207 ? -13.461 -13.664 -10.609 1 96.25 207 TYR B C 1
ATOM 5786 O O . TYR B 1 207 ? -14.227 -13.164 -11.438 1 96.25 207 TYR B O 1
ATOM 5794 N N . ILE B 1 208 ? -13.828 -14.695 -9.844 1 95.44 208 ILE B N 1
ATOM 5795 C CA . ILE B 1 208 ? -15.188 -15.227 -9.812 1 95.44 208 ILE B CA 1
ATOM 5796 C C . ILE B 1 208 ? -16 -14.492 -8.75 1 95.44 208 ILE B C 1
ATOM 5798 O O . ILE B 1 208 ? -17.141 -14.102 -8.992 1 95.44 208 ILE B O 1
ATOM 5802 N N . GLU B 1 209 ? -15.383 -14.195 -7.613 1 94.88 209 GLU B N 1
ATOM 5803 C CA . GLU B 1 209 ? -16.094 -13.719 -6.43 1 94.88 209 GLU B CA 1
ATOM 5804 C C . GLU B 1 209 ? -16.391 -12.227 -6.539 1 94.88 209 GLU B C 1
ATOM 5806 O O . GLU B 1 209 ? -17.453 -11.766 -6.094 1 94.88 209 GLU B O 1
ATOM 5811 N N . ILE B 1 210 ? -15.516 -11.398 -7.117 1 96.5 210 ILE B N 1
ATOM 5812 C CA . ILE B 1 210 ? -15.672 -9.945 -7.137 1 96.5 210 ILE B CA 1
ATOM 5813 C C . ILE B 1 210 ? -16.891 -9.57 -7.961 1 96.5 210 ILE B C 1
ATOM 5815 O O . ILE B 1 210 ? -17.734 -8.781 -7.516 1 96.5 210 ILE B O 1
ATOM 5819 N N . PRO B 1 211 ? -17.094 -10.164 -9.148 1 96.69 211 PRO B N 1
ATOM 5820 C CA . PRO B 1 211 ? -18.281 -9.828 -9.945 1 96.69 211 PRO B CA 1
ATOM 5821 C C . PRO B 1 211 ? -19.594 -10.094 -9.211 1 96.69 211 PRO B C 1
ATOM 5823 O O . PRO B 1 211 ? -20.578 -9.414 -9.445 1 96.69 211 PRO B O 1
ATOM 5826 N N . GLU B 1 212 ? -19.547 -11.031 -8.289 1 95.19 212 GLU B N 1
ATOM 5827 C CA . GLU B 1 212 ? -20.766 -11.469 -7.602 1 95.19 212 GLU B CA 1
ATOM 5828 C C . GLU B 1 212 ? -21.125 -10.516 -6.469 1 95.19 212 GLU B C 1
ATOM 5830 O O . GLU B 1 212 ? -22.266 -10.531 -5.98 1 95.19 212 GLU B O 1
ATOM 5835 N N . LEU B 1 213 ? -20.172 -9.734 -6.004 1 95.62 213 LEU B N 1
ATOM 5836 C CA . LEU B 1 213 ? -20.469 -8.789 -4.934 1 95.62 213 LEU B CA 1
ATOM 5837 C C . LEU B 1 213 ? -21.625 -7.871 -5.328 1 95.62 213 LEU B C 1
ATOM 5839 O O . LEU B 1 213 ? -21.734 -7.457 -6.484 1 95.62 213 LEU B O 1
ATOM 5843 N N . ALA B 1 214 ? -22.438 -7.48 -4.395 1 93.94 214 ALA B N 1
ATOM 5844 C CA . ALA B 1 214 ? -23.641 -6.707 -4.629 1 93.94 214 ALA B CA 1
ATOM 5845 C C . ALA B 1 214 ? -23.328 -5.383 -5.32 1 93.94 214 ALA B C 1
ATOM 5847 O O . ALA B 1 214 ? -24.125 -4.895 -6.129 1 93.94 214 ALA B O 1
ATOM 5848 N N . GLN B 1 215 ? -22.203 -4.812 -5.004 1 92.19 215 GLN B N 1
ATOM 5849 C CA . GLN B 1 215 ? -21.875 -3.5 -5.551 1 92.19 215 GLN B CA 1
ATOM 5850 C C . GLN B 1 215 ? -21.594 -3.582 -7.047 1 92.19 215 GLN B C 1
ATOM 5852 O O . GLN B 1 215 ? -21.641 -2.568 -7.75 1 92.19 215 GLN B O 1
ATOM 5857 N N . TYR B 1 216 ? -21.281 -4.773 -7.578 1 96 216 TYR B N 1
ATOM 5858 C CA . TYR B 1 216 ? -21.047 -4.941 -9.008 1 96 216 TYR B CA 1
ATOM 5859 C C . TYR B 1 216 ? -22.203 -5.68 -9.672 1 96 216 TYR B C 1
ATOM 5861 O O . TYR B 1 216 ? -22.719 -5.234 -10.703 1 96 216 TYR B O 1
ATOM 5869 N N . ALA B 1 217 ? -22.656 -6.836 -9.062 1 97.06 217 ALA B N 1
ATOM 5870 C CA . ALA B 1 217 ? -23.828 -7.602 -9.492 1 97.06 217 ALA B CA 1
ATOM 5871 C C . ALA B 1 217 ? -23.75 -7.938 -10.977 1 97.06 217 ALA B C 1
ATOM 5873 O O . ALA B 1 217 ? -24.672 -7.66 -11.734 1 97.06 217 ALA B O 1
ATOM 5874 N N . LEU B 1 218 ? -22.641 -8.531 -11.406 1 98.06 218 LEU B N 1
ATOM 5875 C CA . LEU B 1 218 ? -22.406 -8.875 -12.805 1 98.06 218 LEU B CA 1
ATOM 5876 C C . LEU B 1 218 ? -22.844 -10.312 -13.094 1 98.06 218 LEU B C 1
ATOM 5878 O O . LEU B 1 218 ? -22.969 -11.117 -12.172 1 98.06 218 LEU B O 1
ATOM 5882 N N . GLU B 1 219 ? -23.156 -10.625 -14.352 1 98.38 219 GLU B N 1
ATOM 5883 C CA . GLU B 1 219 ? -23.469 -11.977 -14.812 1 98.38 219 GLU B CA 1
ATOM 5884 C C . GLU B 1 219 ? -22.234 -12.648 -15.43 1 98.38 219 GLU B C 1
ATOM 5886 O O . GLU B 1 219 ? -21.641 -12.109 -16.375 1 98.38 219 GLU B O 1
ATOM 5891 N N . GLU B 1 220 ? -21.906 -13.844 -14.992 1 98.31 220 GLU B N 1
ATOM 5892 C CA . GLU B 1 220 ? -20.688 -14.508 -15.422 1 98.31 220 GLU B CA 1
ATOM 5893 C C . GLU B 1 220 ? -20.953 -15.5 -16.547 1 98.31 220 GLU B C 1
ATOM 5895 O O . GLU B 1 220 ? -21.969 -16.203 -16.531 1 98.31 220 GLU B O 1
ATOM 5900 N N . VAL B 1 221 ? -20.156 -15.461 -17.531 1 98.56 221 VAL B N 1
ATOM 5901 C CA . VAL B 1 221 ? -20.109 -16.453 -18.594 1 98.56 221 VAL B CA 1
ATOM 5902 C C . VAL B 1 221 ? -18.766 -17.203 -18.547 1 98.56 221 VAL B C 1
ATOM 5904 O O . VAL B 1 221 ? -17.703 -16.594 -18.719 1 98.56 221 VAL B O 1
ATOM 5907 N N . ALA B 1 222 ? -18.828 -18.5 -18.344 1 97.81 222 ALA B N 1
ATOM 5908 C CA . ALA B 1 222 ? -17.609 -19.297 -18.234 1 97.81 222 ALA B CA 1
ATOM 5909 C C . ALA B 1 222 ? -17.047 -19.641 -19.609 1 97.81 222 ALA B C 1
ATOM 5911 O O . ALA B 1 222 ? -17.781 -20.062 -20.5 1 97.81 222 ALA B O 1
ATOM 5912 N N . ILE B 1 223 ? -15.844 -19.328 -19.812 1 98.44 223 ILE B N 1
ATOM 5913 C CA . ILE B 1 223 ? -15.055 -19.875 -20.922 1 98.44 223 ILE B CA 1
ATOM 5914 C C . ILE B 1 223 ? -14.188 -21.031 -20.406 1 98.44 223 ILE B C 1
ATOM 5916 O O . ILE B 1 223 ? -13.078 -20.797 -19.906 1 98.44 223 ILE B O 1
ATOM 5920 N N . ASN B 1 224 ? -14.594 -22.219 -20.656 1 97.12 224 ASN B N 1
ATOM 5921 C CA . ASN B 1 224 ? -14.008 -23.375 -19.969 1 97.12 224 ASN B CA 1
ATOM 5922 C C . ASN B 1 224 ? -12.852 -23.969 -20.766 1 97.12 224 ASN B C 1
ATOM 5924 O O . ASN B 1 224 ? -13.023 -24.375 -21.922 1 97.12 224 ASN B O 1
ATOM 5928 N N . ALA B 1 225 ? -11.703 -24 -20.125 1 96.19 225 ALA B N 1
ATOM 5929 C CA . ALA B 1 225 ? -10.617 -24.812 -20.672 1 96.19 225 ALA B CA 1
ATOM 5930 C C . ALA B 1 225 ? -10.906 -26.297 -20.5 1 96.19 225 ALA B C 1
ATOM 5932 O O . ALA B 1 225 ? -11.695 -26.703 -19.641 1 96.19 225 ALA B O 1
ATOM 5933 N N . ASP B 1 226 ? -10.273 -27.078 -21.359 1 93.81 226 ASP B N 1
ATOM 5934 C CA . ASP B 1 226 ? -10.555 -28.5 -21.391 1 93.81 226 ASP B CA 1
ATOM 5935 C C . ASP B 1 226 ? -9.336 -29.312 -20.969 1 93.81 226 ASP B C 1
ATOM 5937 O O . ASP B 1 226 ? -8.297 -29.281 -21.625 1 93.81 226 ASP B O 1
ATOM 5941 N N . PRO B 1 227 ? -9.469 -30.062 -19.844 1 89.56 227 PRO B N 1
ATOM 5942 C CA . PRO B 1 227 ? -8.344 -30.906 -19.438 1 89.56 227 PRO B CA 1
ATOM 5943 C C . PRO B 1 227 ? -7.883 -31.859 -20.531 1 89.56 227 PRO B C 1
ATOM 5945 O O . PRO B 1 227 ? -6.688 -32.156 -20.625 1 89.56 227 PRO B O 1
ATOM 5948 N N . SER B 1 228 ? -8.758 -32.344 -21.375 1 89.25 228 SER B N 1
ATOM 5949 C CA . SER B 1 228 ? -8.414 -33.281 -22.438 1 89.25 228 SER B CA 1
ATOM 5950 C C . SER B 1 228 ? -7.605 -32.594 -23.547 1 89.25 228 SER B C 1
ATOM 5952 O O . SER B 1 228 ? -6.969 -33.281 -24.359 1 89.25 228 SER B O 1
ATOM 5954 N N . LEU B 1 229 ? -7.598 -31.312 -23.547 1 93.56 229 LEU B N 1
ATOM 5955 C CA . LEU B 1 229 ? -6.793 -30.531 -24.484 1 93.56 229 LEU B CA 1
ATOM 5956 C C . LEU B 1 229 ? -5.645 -29.828 -23.75 1 93.56 229 LEU B C 1
ATOM 5958 O O . LEU B 1 229 ? -5.289 -28.703 -24.094 1 93.56 229 LEU B O 1
ATOM 5962 N N . ASN B 1 230 ? -5.18 -30.438 -22.672 1 92.19 230 ASN B N 1
ATOM 5963 C CA . ASN B 1 230 ? -4.125 -29.891 -21.828 1 92.19 230 ASN B CA 1
ATOM 5964 C C . ASN B 1 230 ? -4.496 -28.5 -21.297 1 92.19 230 ASN B C 1
ATOM 5966 O O . ASN B 1 230 ? -3.682 -27.578 -21.328 1 92.19 230 ASN B O 1
ATOM 5970 N N . TRP B 1 231 ? -5.781 -28.344 -21.047 1 93.69 231 TRP B N 1
ATOM 5971 C CA . TRP B 1 231 ? -6.355 -27.172 -20.391 1 93.69 231 TRP B CA 1
ATOM 5972 C C . TRP B 1 231 ? -6.34 -25.969 -21.328 1 93.69 231 TRP B C 1
ATOM 5974 O O . TRP B 1 231 ? -6.324 -24.828 -20.875 1 93.69 231 TRP B O 1
ATOM 5984 N N . GLN B 1 232 ? -6.25 -26.219 -22.625 1 97.12 232 GLN B N 1
ATOM 5985 C CA . GLN B 1 232 ? -6.461 -25.141 -23.578 1 97.12 232 GLN B CA 1
ATOM 5986 C C . GLN B 1 232 ? -7.949 -24.875 -23.797 1 97.12 232 GLN B C 1
ATOM 5988 O O . GLN B 1 232 ? -8.781 -25.75 -23.547 1 97.12 232 GLN B O 1
ATOM 5993 N N . TYR B 1 233 ? -8.258 -23.656 -24.203 1 97.88 233 TYR B N 1
ATOM 5994 C CA . TYR B 1 233 ? -9.641 -23.297 -24.5 1 97.88 233 TYR B CA 1
ATOM 5995 C C . TYR B 1 233 ? -10.055 -23.828 -25.875 1 97.88 233 TYR B C 1
ATOM 5997 O O . TYR B 1 233 ? -9.453 -23.469 -26.891 1 97.88 233 TYR B O 1
ATOM 6005 N N . PRO B 1 234 ? -11.109 -24.656 -25.953 1 97.94 234 PRO B N 1
ATOM 6006 C CA . PRO B 1 234 ? -11.633 -25.016 -27.266 1 97.94 234 PRO B CA 1
ATOM 6007 C C . PRO B 1 234 ? -12.172 -23.797 -28.031 1 97.94 234 PRO B C 1
ATOM 6009 O O . PRO B 1 234 ? -12.664 -22.844 -27.422 1 97.94 234 PRO B O 1
ATOM 6012 N N . ASP B 1 235 ? -12.195 -23.953 -29.344 1 98.19 235 ASP B N 1
ATOM 6013 C CA . ASP B 1 235 ? -12.695 -22.859 -30.172 1 98.19 235 ASP B CA 1
ATOM 6014 C C . ASP B 1 235 ? -14.148 -22.531 -29.828 1 98.19 235 ASP B C 1
ATOM 6016 O O . ASP B 1 235 ? -14.547 -21.359 -29.828 1 98.19 235 ASP B O 1
ATOM 6020 N N . SER B 1 236 ? -14.906 -23.562 -29.562 1 98.38 236 SER B N 1
ATOM 6021 C CA . SER B 1 236 ? -16.312 -23.375 -29.25 1 98.38 236 SER B CA 1
ATOM 6022 C C . SER B 1 236 ? -16.484 -22.516 -28 1 98.38 236 SER B C 1
ATOM 6024 O O . SER B 1 236 ? -17.422 -21.719 -27.906 1 98.38 236 SER B O 1
ATOM 6026 N N . GLU B 1 237 ? -15.625 -22.672 -27.031 1 98.5 237 GLU B N 1
ATOM 6027 C CA . GLU B 1 237 ? -15.672 -21.859 -25.812 1 98.5 237 GLU B CA 1
ATOM 6028 C C . GLU B 1 237 ? -15.234 -20.422 -26.094 1 98.5 237 GLU B C 1
ATOM 6030 O O . GLU B 1 237 ? -15.875 -19.469 -25.625 1 98.5 237 GLU B O 1
ATOM 6035 N N . LEU B 1 238 ? -14.172 -20.25 -26.844 1 98.81 238 LEU B N 1
ATOM 6036 C CA . LEU B 1 238 ? -13.688 -18.922 -27.172 1 98.81 238 LEU B CA 1
ATOM 6037 C C . LEU B 1 238 ? -14.711 -18.172 -28.016 1 98.81 238 LEU B C 1
ATOM 6039 O O . LEU B 1 238 ? -14.828 -16.938 -27.922 1 98.81 238 LEU B O 1
ATOM 6043 N N . ASP B 1 239 ? -15.461 -18.906 -28.812 1 98.69 239 ASP B N 1
ATOM 6044 C CA . ASP B 1 239 ? -16.438 -18.297 -29.719 1 98.69 239 ASP B CA 1
ATOM 6045 C C . ASP B 1 239 ? -17.562 -17.625 -28.922 1 98.69 239 ASP B C 1
ATOM 6047 O O . ASP B 1 239 ? -18.281 -16.781 -29.453 1 98.69 239 ASP B O 1
ATOM 6051 N N . LYS B 1 240 ? -17.734 -17.953 -27.656 1 98.75 240 LYS B N 1
ATOM 6052 C CA . LYS B 1 240 ? -18.703 -17.266 -26.797 1 98.75 240 LYS B CA 1
ATOM 6053 C C . LYS B 1 240 ? -18.391 -15.781 -26.719 1 98.75 240 LYS B C 1
ATOM 6055 O O . LYS B 1 240 ? -19.281 -14.969 -26.469 1 98.75 240 LYS B O 1
ATOM 6060 N N . LEU B 1 241 ? -17.172 -15.367 -26.938 1 98.81 241 LEU B N 1
ATOM 6061 C CA . LEU B 1 241 ? -16.734 -13.977 -26.828 1 98.81 241 LEU B CA 1
ATOM 6062 C C . LEU B 1 241 ? -17.328 -13.133 -27.953 1 98.81 241 LEU B C 1
ATOM 6064 O O . LEU B 1 241 ? -17.312 -11.906 -27.891 1 98.81 241 LEU B O 1
ATOM 6068 N N . LYS B 1 242 ? -17.844 -13.852 -29 1 98.75 242 LYS B N 1
ATOM 6069 C CA . LYS B 1 242 ? -18.469 -13.133 -30.109 1 98.75 242 LYS B CA 1
ATOM 6070 C C . LYS B 1 242 ? -19.781 -12.469 -29.656 1 98.75 242 LYS B C 1
ATOM 6072 O O . LYS B 1 242 ? -20.281 -11.57 -30.328 1 98.75 242 LYS B O 1
ATOM 6077 N N . ASP B 1 243 ? -20.312 -12.891 -28.5 1 98.38 243 ASP B N 1
ATOM 6078 C CA . ASP B 1 243 ? -21.562 -12.328 -27.969 1 98.38 243 ASP B CA 1
ATOM 6079 C C . ASP B 1 243 ? -21.359 -10.867 -27.562 1 98.38 243 ASP B C 1
ATOM 6081 O O . ASP B 1 243 ? -20.609 -10.57 -26.641 1 98.38 243 ASP B O 1
ATOM 6085 N N . PRO B 1 244 ? -22.141 -9.961 -28.156 1 97.12 244 PRO B N 1
ATOM 6086 C CA . PRO B 1 244 ? -21.953 -8.539 -27.859 1 97.12 244 PRO B CA 1
ATOM 6087 C C . PRO B 1 244 ? -22.422 -8.18 -26.438 1 97.12 244 PRO B C 1
ATOM 6089 O O . PRO B 1 244 ? -22.109 -7.102 -25.938 1 97.12 244 PRO B O 1
ATOM 6092 N N . ALA B 1 245 ? -23.141 -9.086 -25.844 1 97.5 245 ALA B N 1
ATOM 6093 C CA . ALA B 1 245 ? -23.594 -8.836 -24.484 1 97.5 245 ALA B CA 1
ATOM 6094 C C . ALA B 1 245 ? -22.422 -8.945 -23.5 1 97.5 245 ALA B C 1
ATOM 6096 O O . ALA B 1 245 ? -22.5 -8.422 -22.375 1 97.5 245 ALA B O 1
ATOM 6097 N N . ILE B 1 246 ? -21.391 -9.617 -23.875 1 98.62 246 ILE B N 1
ATOM 6098 C CA . ILE B 1 246 ? -20.203 -9.734 -23.047 1 98.62 246 ILE B CA 1
ATOM 6099 C C . ILE B 1 246 ? -19.375 -8.453 -23.141 1 98.62 246 ILE B C 1
ATOM 6101 O O . ILE B 1 246 ? -18.922 -8.086 -24.234 1 98.62 246 ILE B O 1
ATOM 6105 N N . LYS B 1 247 ? -19.156 -7.801 -22.047 1 98.62 247 LYS B N 1
ATOM 6106 C CA . LYS B 1 247 ? -18.484 -6.512 -22.062 1 98.62 247 LYS B CA 1
ATOM 6107 C C . LYS B 1 247 ? -16.969 -6.68 -21.891 1 98.62 247 LYS B C 1
ATOM 6109 O O . LYS B 1 247 ? -16.188 -5.914 -22.469 1 98.62 247 LYS B O 1
ATOM 6114 N N . ILE B 1 248 ? -16.594 -7.621 -21.109 1 98.81 248 ILE B N 1
ATOM 6115 C CA . ILE B 1 248 ? -15.18 -7.781 -20.797 1 98.81 248 ILE B CA 1
ATOM 6116 C C . ILE B 1 248 ? -14.859 -9.266 -20.609 1 98.81 248 ILE B C 1
ATOM 6118 O O . ILE B 1 248 ? -15.703 -10.031 -20.141 1 98.81 248 ILE B O 1
ATOM 6122 N N . PHE B 1 249 ? -13.672 -9.703 -21.062 1 98.88 249 PHE B N 1
ATOM 6123 C CA . PHE B 1 249 ? -13.117 -11.039 -20.875 1 98.88 249 PHE B CA 1
ATOM 6124 C C . PHE B 1 249 ? -11.969 -11.016 -19.875 1 98.88 249 PHE B C 1
ATOM 6126 O O . PHE B 1 249 ? -10.953 -10.359 -20.109 1 98.88 249 PHE B O 1
ATOM 6133 N N . PHE B 1 250 ? -12.086 -11.688 -18.688 1 98.62 250 PHE B N 1
ATOM 6134 C CA . PHE B 1 250 ? -11.039 -11.844 -17.688 1 98.62 250 PHE B CA 1
ATOM 6135 C C . PHE B 1 250 ? -10.266 -13.133 -17.906 1 98.62 250 PHE B C 1
ATOM 6137 O O . PHE B 1 250 ? -10.836 -14.227 -17.906 1 98.62 250 PHE B O 1
ATOM 6144 N N . CYS B 1 251 ? -8.961 -12.992 -18.031 1 98.56 251 CYS B N 1
ATOM 6145 C CA . CYS B 1 251 ? -8.125 -14.164 -18.297 1 98.56 251 CYS B CA 1
ATOM 6146 C C . CYS B 1 251 ? -6.852 -14.109 -17.453 1 98.56 251 CYS B C 1
ATOM 6148 O O . CYS B 1 251 ? -6.184 -13.078 -17.406 1 98.56 251 CYS B O 1
ATOM 6150 N N . VAL B 1 252 ? -6.602 -15.18 -16.719 1 98.38 252 VAL B N 1
ATOM 6151 C CA . VAL B 1 252 ? -5.301 -15.375 -16.094 1 98.38 252 VAL B CA 1
ATOM 6152 C C . VAL B 1 252 ? -4.422 -16.25 -16.984 1 98.38 252 VAL B C 1
ATOM 6154 O O . VAL B 1 252 ? -4.766 -17.406 -17.266 1 98.38 252 VAL B O 1
ATOM 6157 N N . ASN B 1 253 ? -3.336 -15.719 -17.484 1 98.56 253 ASN B N 1
ATOM 6158 C CA . ASN B 1 253 ? -2.467 -16.359 -18.469 1 98.56 253 ASN B CA 1
ATOM 6159 C C . ASN B 1 253 ? -0.995 -16.219 -18.078 1 98.56 253 ASN B C 1
ATOM 6161 O O . ASN B 1 253 ? -0.434 -15.133 -18.141 1 98.56 253 ASN B O 1
ATOM 6165 N N . PRO B 1 254 ? -0.315 -17.297 -17.734 1 98.06 254 PRO B N 1
ATOM 6166 C CA . PRO B 1 254 ? -0.741 -18.688 -17.594 1 98.06 254 PRO B CA 1
ATOM 6167 C C . PRO B 1 254 ? -1.794 -18.891 -16.516 1 98.06 254 PRO B C 1
ATOM 6169 O O . PRO B 1 254 ? -1.816 -18.141 -15.523 1 98.06 254 PRO B O 1
ATOM 6172 N N . SER B 1 255 ? -2.568 -19.922 -16.672 1 97.38 255 SER B N 1
ATOM 6173 C CA . SER B 1 255 ? -3.754 -20.109 -15.844 1 97.38 255 SER B CA 1
ATOM 6174 C C . SER B 1 255 ? -3.375 -20.594 -14.445 1 97.38 255 SER B C 1
ATOM 6176 O O . SER B 1 255 ? -2.264 -21.078 -14.227 1 97.38 255 SER B O 1
ATOM 6178 N N . ASN B 1 256 ? -4.121 -20.406 -13.523 1 94.88 256 ASN B N 1
ATOM 6179 C CA . ASN B 1 256 ? -4.141 -20.906 -12.148 1 94.88 256 ASN B CA 1
ATOM 6180 C C . ASN B 1 256 ? -5.461 -21.594 -11.82 1 94.88 256 ASN B C 1
ATOM 6182 O O . ASN B 1 256 ? -6.508 -20.953 -11.781 1 94.88 256 ASN B O 1
ATOM 6186 N N . PRO B 1 257 ? -5.508 -22.844 -11.633 1 93.25 257 PRO B N 1
ATOM 6187 C CA . PRO B 1 257 ? -4.418 -23.672 -11.117 1 93.25 257 PRO B CA 1
ATOM 6188 C C . PRO B 1 257 ? -3.732 -24.484 -12.211 1 93.25 257 PRO B C 1
ATOM 6190 O O . PRO B 1 257 ? -2.633 -25 -12 1 93.25 257 PRO B O 1
ATOM 6193 N N . PRO B 1 258 ? -4.34 -24.734 -13.391 1 92.06 258 PRO B N 1
ATOM 6194 C CA . PRO B 1 258 ? -3.705 -25.672 -14.336 1 92.06 258 PRO B CA 1
ATOM 6195 C C . PRO B 1 258 ? -2.289 -25.234 -14.719 1 92.06 258 PRO B C 1
ATOM 6197 O O . PRO B 1 258 ? -1.47 -26.078 -15.102 1 92.06 258 PRO B O 1
ATOM 6200 N N . SER B 1 259 ? -2.021 -23.984 -14.602 1 95 259 SER B N 1
ATOM 6201 C CA . SER B 1 259 ? -0.684 -23.438 -14.805 1 95 259 SER B CA 1
ATOM 6202 C C . SER B 1 259 ? -0.191 -23.688 -16.219 1 95 259 SER B C 1
ATOM 6204 O O . SER B 1 259 ? 0.916 -24.188 -16.422 1 95 259 SER B O 1
ATOM 6206 N N . VAL B 1 260 ? -0.959 -23.406 -17.188 1 96.38 260 VAL B N 1
ATOM 6207 C CA . VAL B 1 260 ? -0.614 -23.484 -18.609 1 96.38 260 VAL B CA 1
ATOM 6208 C C . VAL B 1 260 ? -0.874 -22.141 -19.281 1 96.38 260 VAL B C 1
ATOM 6210 O O . VAL B 1 260 ? -1.863 -21.469 -18.969 1 96.38 260 VAL B O 1
ATOM 6213 N N . LYS B 1 261 ? 0.038 -21.719 -20.109 1 98.38 261 LYS B N 1
ATOM 6214 C CA . LYS B 1 261 ? -0.189 -20.516 -20.922 1 98.38 261 LYS B CA 1
ATOM 6215 C C . LYS B 1 261 ? -1.096 -20.828 -22.109 1 98.38 261 LYS B C 1
ATOM 6217 O O . LYS B 1 261 ? -1.19 -21.984 -22.547 1 98.38 261 LYS B O 1
ATOM 6222 N N . MET B 1 262 ? -1.78 -19.859 -22.641 1 98.31 262 MET B N 1
ATOM 6223 C CA . MET B 1 262 ? -2.537 -20.016 -23.875 1 98.31 262 MET B CA 1
ATOM 6224 C C . MET B 1 262 ? -1.615 -20.391 -25.031 1 98.31 262 MET B C 1
ATOM 6226 O O . MET B 1 262 ? -0.542 -19.797 -25.188 1 98.31 262 MET B O 1
ATOM 6230 N N . ASP B 1 263 ? -1.988 -21.344 -25.797 1 97.56 263 ASP B N 1
ATOM 6231 C CA . ASP B 1 263 ? -1.192 -21.703 -26.969 1 97.56 263 ASP B CA 1
ATOM 6232 C C . ASP B 1 263 ? -1.437 -20.734 -28.109 1 97.56 263 ASP B C 1
ATOM 6234 O O . ASP B 1 263 ? -2.293 -19.859 -28.016 1 97.56 263 ASP B O 1
ATOM 6238 N N . GLN B 1 264 ? -0.669 -20.938 -29.156 1 97.19 264 GLN B N 1
ATOM 6239 C CA . GLN B 1 264 ? -0.734 -20.016 -30.281 1 97.19 264 GLN B CA 1
ATOM 6240 C C . GLN B 1 264 ? -2.113 -20.047 -30.938 1 97.19 264 GLN B C 1
ATOM 6242 O O . GLN B 1 264 ? -2.625 -19.016 -31.375 1 97.19 264 GLN B O 1
ATOM 6247 N N . ARG B 1 265 ? -2.658 -21.188 -31.031 1 97.94 265 ARG B N 1
ATOM 6248 C CA . ARG B 1 265 ? -3.986 -21.328 -31.609 1 97.94 265 ARG B CA 1
ATOM 6249 C C . ARG B 1 265 ? -5.008 -20.484 -30.844 1 97.94 265 ARG B C 1
ATOM 6251 O O . ARG B 1 265 ? -5.777 -19.734 -31.453 1 97.94 265 ARG B O 1
ATOM 6258 N N . SER B 1 266 ? -5.07 -20.656 -29.547 1 98.06 266 SER B N 1
ATOM 6259 C CA . SER B 1 266 ? -6.004 -19.906 -28.703 1 98.06 266 SER B CA 1
ATOM 6260 C C . SER B 1 266 ? -5.785 -18.406 -28.828 1 98.06 266 SER B C 1
ATOM 6262 O O . SER B 1 266 ? -6.746 -17.641 -28.922 1 98.06 266 SER B O 1
ATOM 6264 N N . LEU B 1 267 ? -4.555 -17.938 -28.812 1 98.31 267 LEU B N 1
ATOM 6265 C CA . LEU B 1 267 ? -4.227 -16.531 -28.953 1 98.31 267 LEU B CA 1
ATOM 6266 C C . LEU B 1 267 ? -4.73 -15.969 -30.281 1 98.31 267 LEU B C 1
ATOM 6268 O O . LEU B 1 267 ? -5.34 -14.898 -30.312 1 98.31 267 LEU B O 1
ATOM 6272 N N . GLU B 1 268 ? -4.465 -16.719 -31.328 1 98.06 268 GLU B N 1
ATOM 6273 C CA . GLU B 1 268 ? -4.887 -16.297 -32.656 1 98.06 268 GLU B CA 1
ATOM 6274 C C . GLU B 1 268 ? -6.41 -16.25 -32.75 1 98.06 268 GLU B C 1
ATOM 6276 O O . GLU B 1 268 ? -6.965 -15.383 -33.438 1 98.06 268 GLU B O 1
ATOM 6281 N N . ARG B 1 269 ? -7.039 -17.203 -32.156 1 98.5 269 ARG B N 1
ATOM 6282 C CA . ARG B 1 269 ? -8.5 -17.219 -32.156 1 98.5 269 ARG B CA 1
ATOM 6283 C C . ARG B 1 269 ? -9.062 -15.961 -31.516 1 98.5 269 ARG B C 1
ATOM 6285 O O . ARG B 1 269 ? -9.984 -15.344 -32.031 1 98.5 269 ARG B O 1
ATOM 6292 N N . VAL B 1 270 ? -8.547 -15.539 -30.359 1 98.75 270 VAL B N 1
ATOM 6293 C CA . VAL B 1 270 ? -9 -14.328 -29.672 1 98.75 270 VAL B CA 1
ATOM 6294 C C . VAL B 1 270 ? -8.695 -13.102 -30.547 1 98.75 270 VAL B C 1
ATOM 6296 O O . VAL B 1 270 ? -9.539 -12.219 -30.688 1 98.75 270 VAL B O 1
ATOM 6299 N N . ARG B 1 271 ? -7.484 -13.062 -31.125 1 98.5 271 ARG B N 1
ATOM 6300 C CA . ARG B 1 271 ? -7.113 -11.969 -32 1 98.5 271 ARG B CA 1
ATOM 6301 C C . ARG B 1 271 ? -8.133 -11.805 -33.125 1 98.5 271 ARG B C 1
ATOM 6303 O O . ARG B 1 271 ? -8.57 -10.688 -33.406 1 98.5 271 ARG B O 1
ATOM 6310 N N . ASN B 1 272 ? -8.492 -12.906 -33.719 1 98.69 272 ASN B N 1
ATOM 6311 C CA . ASN B 1 272 ? -9.43 -12.875 -34.844 1 98.69 272 ASN B CA 1
ATOM 6312 C C . ASN B 1 272 ? -10.82 -12.445 -34.406 1 98.69 272 ASN B C 1
ATOM 6314 O O . ASN B 1 272 ? -11.508 -11.703 -35.125 1 98.69 272 ASN B O 1
ATOM 6318 N N . ILE B 1 273 ? -11.25 -12.945 -33.25 1 98.81 273 ILE B N 1
ATOM 6319 C CA . ILE B 1 273 ? -12.555 -12.555 -32.719 1 98.81 273 ILE B CA 1
ATOM 6320 C C . ILE B 1 273 ? -12.594 -11.047 -32.531 1 98.81 273 ILE B C 1
ATOM 6322 O O . ILE B 1 273 ? -13.555 -10.383 -32.906 1 98.81 273 ILE B O 1
ATOM 6326 N N . VAL B 1 274 ? -11.555 -10.445 -31.938 1 98.75 274 VAL B N 1
ATOM 6327 C CA . VAL B 1 274 ? -11.477 -9.016 -31.672 1 98.75 274 VAL B CA 1
ATOM 6328 C C . VAL B 1 274 ? -11.461 -8.25 -33 1 98.75 274 VAL B C 1
ATOM 6330 O O . VAL B 1 274 ? -12.211 -7.285 -33.156 1 98.75 274 VAL B O 1
ATOM 6333 N N . ALA B 1 275 ? -10.711 -8.68 -33.969 1 98.44 275 ALA B N 1
ATOM 6334 C CA . ALA B 1 275 ? -10.516 -7.965 -35.219 1 98.44 275 ALA B CA 1
ATOM 6335 C C . ALA B 1 275 ? -11.773 -8.023 -36.094 1 98.44 275 ALA B C 1
ATOM 6337 O O . ALA B 1 275 ? -12.141 -7.039 -36.719 1 98.44 275 ALA B O 1
ATOM 6338 N N . GLU B 1 276 ? -12.461 -9.195 -36.062 1 98.38 276 GLU B N 1
ATOM 6339 C CA . GLU B 1 276 ? -13.492 -9.438 -37.062 1 98.38 276 GLU B CA 1
ATOM 6340 C C . GLU B 1 276 ? -14.891 -9.258 -36.469 1 98.38 276 GLU B C 1
ATOM 6342 O O . GLU B 1 276 ? -15.836 -8.93 -37.188 1 98.38 276 GLU B O 1
ATOM 6347 N N . HIS B 1 277 ? -15.023 -9.508 -35.219 1 98.38 277 HIS B N 1
ATOM 6348 C CA . HIS B 1 277 ? -16.375 -9.578 -34.656 1 98.38 277 HIS B CA 1
ATOM 6349 C C . HIS B 1 277 ? -16.547 -8.578 -33.5 1 98.38 277 HIS B C 1
ATOM 6351 O O . HIS B 1 277 ? -17.641 -8.031 -33.344 1 98.38 277 HIS B O 1
ATOM 6357 N N . ARG B 1 278 ? -15.492 -8.367 -32.688 1 98.56 278 ARG B N 1
ATOM 6358 C CA . ARG B 1 278 ? -15.68 -7.648 -31.453 1 98.56 278 ARG B CA 1
ATOM 6359 C C . ARG B 1 278 ? -14.57 -6.625 -31.234 1 98.56 278 ARG B C 1
ATOM 6361 O O . ARG B 1 278 ? -13.828 -6.699 -30.25 1 98.56 278 ARG B O 1
ATOM 6368 N N . PRO B 1 279 ? -14.453 -5.645 -32.094 1 98.38 279 PRO B N 1
ATOM 6369 C CA . PRO B 1 279 ? -13.445 -4.605 -31.891 1 98.38 279 PRO B CA 1
ATOM 6370 C C . PRO B 1 279 ? -13.664 -3.82 -30.609 1 98.38 279 PRO B C 1
ATOM 6372 O O . PRO B 1 279 ? -12.758 -3.119 -30.141 1 98.38 279 PRO B O 1
ATOM 6375 N N . ASP B 1 280 ? -14.781 -4 -29.969 1 98.31 280 ASP B N 1
ATOM 6376 C CA . ASP B 1 280 ? -15.148 -3.268 -28.766 1 98.31 280 ASP B CA 1
ATOM 6377 C C . ASP B 1 280 ? -14.883 -4.102 -27.516 1 98.31 280 ASP B C 1
ATOM 6379 O O . ASP B 1 280 ? -15.016 -3.607 -26.391 1 98.31 280 ASP B O 1
ATOM 6383 N N . LEU B 1 281 ? -14.531 -5.383 -27.625 1 98.81 281 LEU B N 1
ATOM 6384 C CA . LEU B 1 281 ? -14.375 -6.266 -26.469 1 98.81 281 LEU B CA 1
ATOM 6385 C C . LEU B 1 281 ? -13.25 -5.789 -25.562 1 98.81 281 LEU B C 1
ATOM 6387 O O . LEU B 1 281 ? -12.117 -5.613 -26.016 1 98.81 281 LEU B O 1
ATOM 6391 N N . MET B 1 282 ? -13.57 -5.473 -24.328 1 98.88 282 MET B N 1
ATOM 6392 C CA . MET B 1 282 ? -12.531 -5.23 -23.328 1 98.88 282 MET B CA 1
ATOM 6393 C C . MET B 1 282 ? -11.945 -6.543 -22.812 1 98.88 282 MET B C 1
ATOM 6395 O O . MET B 1 282 ? -12.672 -7.527 -22.656 1 98.88 282 MET B O 1
ATOM 6399 N N . ILE B 1 283 ? -10.648 -6.582 -22.609 1 98.88 283 ILE B N 1
ATOM 6400 C CA . ILE B 1 283 ? -9.953 -7.75 -22.094 1 98.88 283 ILE B CA 1
ATOM 6401 C C . ILE B 1 283 ? -9.078 -7.344 -20.906 1 98.88 283 ILE B C 1
ATOM 6403 O O . ILE B 1 283 ? -8.43 -6.297 -20.938 1 98.88 283 ILE B O 1
ATOM 6407 N N . LEU B 1 284 ? -9.141 -8.031 -19.844 1 98.81 284 LEU B N 1
ATOM 6408 C CA . LEU B 1 284 ? -8.188 -7.957 -18.75 1 98.81 284 LEU B CA 1
ATOM 6409 C C . LEU B 1 284 ? -7.363 -9.234 -18.656 1 98.81 284 LEU B C 1
ATOM 6411 O O . LEU B 1 284 ? -7.918 -10.328 -18.484 1 98.81 284 LEU B O 1
ATOM 6415 N N . THR B 1 285 ? -6.094 -9.156 -18.844 1 98.81 285 THR B N 1
ATOM 6416 C CA . THR B 1 285 ? -5.223 -10.312 -18.672 1 98.81 285 THR B CA 1
ATOM 6417 C C . THR B 1 285 ? -4.336 -10.156 -17.453 1 98.81 285 THR B C 1
ATOM 6419 O O . THR B 1 285 ? -3.811 -9.07 -17.188 1 98.81 285 THR B O 1
ATOM 6422 N N . ASP B 1 286 ? -4.336 -11.094 -16.594 1 98.62 286 ASP B N 1
ATOM 6423 C CA . ASP B 1 286 ? -3.42 -11.211 -15.461 1 98.62 286 ASP B CA 1
ATOM 6424 C C . ASP B 1 286 ? -2.281 -12.18 -15.773 1 98.62 286 ASP B C 1
ATOM 6426 O O . ASP B 1 286 ? -2.498 -13.391 -15.867 1 98.62 286 ASP B O 1
ATOM 6430 N N . ASP B 1 287 ? -1.063 -11.641 -15.852 1 98.75 287 ASP B N 1
ATOM 6431 C CA . ASP B 1 287 ? 0.032 -12.406 -16.453 1 98.75 287 ASP B CA 1
ATOM 6432 C C . ASP B 1 287 ? 1.125 -12.688 -15.414 1 98.75 287 ASP B C 1
ATOM 6434 O O . ASP B 1 287 ? 2.301 -12.797 -15.766 1 98.75 287 ASP B O 1
ATOM 6438 N N . VAL B 1 288 ? 0.775 -12.844 -14.164 1 97.88 288 VAL B N 1
ATOM 6439 C CA . VAL B 1 288 ? 1.715 -12.93 -13.047 1 97.88 288 VAL B CA 1
ATOM 6440 C C . VAL B 1 288 ? 2.668 -14.102 -13.258 1 97.88 288 VAL B C 1
ATOM 6442 O O . VAL B 1 288 ? 3.83 -14.047 -12.852 1 97.88 288 VAL B O 1
ATOM 6445 N N . TYR B 1 289 ? 2.291 -15.141 -14.016 1 97.88 289 TYR B N 1
ATOM 6446 C CA . TYR B 1 289 ? 3.098 -16.344 -14.148 1 97.88 289 TYR B CA 1
ATOM 6447 C C . TYR B 1 289 ? 3.846 -16.359 -15.477 1 97.88 289 TYR B C 1
ATOM 6449 O O . TYR B 1 289 ? 4.555 -17.328 -15.789 1 97.88 289 TYR B O 1
ATOM 6457 N N . GLY B 1 290 ? 3.723 -15.312 -16.266 1 98.06 290 GLY B N 1
ATOM 6458 C CA . GLY B 1 290 ? 4.289 -15.266 -17.594 1 98.06 290 GLY B CA 1
ATOM 6459 C C . GLY B 1 290 ? 5.789 -15.5 -17.625 1 98.06 290 GLY B C 1
ATOM 6460 O O . GLY B 1 290 ? 6.316 -16.078 -18.578 1 98.06 290 GLY B O 1
ATOM 6461 N N . THR B 1 291 ? 6.512 -15.117 -16.594 1 97.5 291 THR B N 1
ATOM 6462 C CA . THR B 1 291 ? 7.965 -15.195 -16.531 1 97.5 291 THR B CA 1
ATOM 6463 C C . THR B 1 291 ? 8.422 -16.641 -16.391 1 97.5 291 THR B C 1
ATOM 6465 O O . THR B 1 291 ? 9.602 -16.953 -16.609 1 97.5 291 THR B O 1
ATOM 6468 N N . PHE B 1 292 ? 7.527 -17.531 -16.094 1 97.19 292 PHE B N 1
ATOM 6469 C CA . PHE B 1 292 ? 7.883 -18.938 -15.938 1 97.19 292 PHE B CA 1
ATOM 6470 C C . PHE B 1 292 ? 7.602 -19.719 -17.219 1 97.19 292 PHE B C 1
ATOM 6472 O O . PHE B 1 292 ? 7.879 -20.906 -17.297 1 97.19 292 PHE B O 1
ATOM 6479 N N . ALA B 1 293 ? 7.062 -19.125 -18.234 1 96.94 293 ALA B N 1
ATOM 6480 C CA . ALA B 1 293 ? 6.711 -19.797 -19.484 1 96.94 293 ALA B CA 1
ATOM 6481 C C . ALA B 1 293 ? 7.832 -19.656 -20.516 1 96.94 293 ALA B C 1
ATOM 6483 O O . ALA B 1 293 ? 8.547 -18.656 -20.531 1 96.94 293 ALA B O 1
ATOM 6484 N N . ASP B 1 294 ? 8.031 -20.672 -21.312 1 94.81 294 ASP B N 1
ATOM 6485 C CA . ASP B 1 294 ? 8.867 -20.562 -22.5 1 94.81 294 ASP B CA 1
ATOM 6486 C C . ASP B 1 294 ? 8.117 -19.891 -23.641 1 94.81 294 ASP B C 1
ATOM 6488 O O . ASP B 1 294 ? 6.957 -20.203 -23.891 1 94.81 294 ASP B O 1
ATOM 6492 N N . ASP B 1 295 ? 8.688 -18.891 -24.234 1 94.69 295 ASP B N 1
ATOM 6493 C CA . ASP B 1 295 ? 8.125 -18.172 -25.375 1 94.69 295 ASP B CA 1
ATOM 6494 C C . ASP B 1 295 ? 6.746 -17.609 -25.047 1 94.69 295 ASP B C 1
ATOM 6496 O O . ASP B 1 295 ? 5.781 -17.859 -25.766 1 94.69 295 ASP B O 1
ATOM 6500 N N . PHE B 1 296 ? 6.699 -16.922 -23.969 1 97.62 296 PHE B N 1
ATOM 6501 C CA . PHE B 1 296 ? 5.426 -16.406 -23.484 1 97.62 296 PHE B CA 1
ATOM 6502 C C . PHE B 1 296 ? 4.957 -15.242 -24.344 1 97.62 296 PHE B C 1
ATOM 6504 O O . PHE B 1 296 ? 5.762 -14.398 -24.75 1 97.62 296 PHE B O 1
ATOM 6511 N N . GLN B 1 297 ? 3.65 -15.227 -24.672 1 97.81 297 GLN B N 1
ATOM 6512 C CA . GLN B 1 297 ? 2.971 -14.094 -25.281 1 97.81 297 GLN B CA 1
ATOM 6513 C C . GLN B 1 297 ? 1.674 -13.758 -24.547 1 97.81 297 GLN B C 1
ATOM 6515 O O . GLN B 1 297 ? 0.798 -14.617 -24.422 1 97.81 297 GLN B O 1
ATOM 6520 N N . SER B 1 298 ? 1.584 -12.547 -24.094 1 98.56 298 SER B N 1
ATOM 6521 C CA . SER B 1 298 ? 0.404 -12.047 -23.391 1 98.56 298 SER B CA 1
ATOM 6522 C C . SER B 1 298 ? -0.722 -11.719 -24.359 1 98.56 298 SER B C 1
ATOM 6524 O O . SER B 1 298 ? -0.469 -11.406 -25.531 1 98.56 298 SER B O 1
ATOM 6526 N N . LEU B 1 299 ? -2 -11.773 -23.875 1 98.81 299 LEU B N 1
ATOM 6527 C CA . LEU B 1 299 ? -3.109 -11.227 -24.656 1 98.81 299 LEU B CA 1
ATOM 6528 C C . LEU B 1 299 ? -2.881 -9.758 -24.969 1 98.81 299 LEU B C 1
ATOM 6530 O O . LEU B 1 299 ? -3.34 -9.258 -26 1 98.81 299 LEU B O 1
ATOM 6534 N N . PHE B 1 300 ? -2.16 -9.039 -24.125 1 98.75 300 PHE B N 1
ATOM 6535 C CA . PHE B 1 300 ? -1.796 -7.641 -24.344 1 98.75 300 PHE B CA 1
ATOM 6536 C C . PHE B 1 300 ? -0.907 -7.504 -25.578 1 98.75 300 PHE B C 1
ATOM 6538 O O . PHE B 1 300 ? -0.991 -6.512 -26.297 1 98.75 300 PHE B O 1
ATOM 6545 N N . ALA B 1 301 ? -0.052 -8.477 -25.797 1 98.06 301 ALA B N 1
ATOM 6546 C CA . ALA B 1 301 ? 0.816 -8.469 -26.969 1 98.06 301 ALA B CA 1
ATOM 6547 C C . ALA B 1 301 ? 0.011 -8.68 -28.25 1 98.06 301 ALA B C 1
ATOM 6549 O O . ALA B 1 301 ? 0.356 -8.141 -29.312 1 98.06 301 ALA B O 1
ATOM 6550 N N . ILE B 1 302 ? -1.07 -9.398 -28.156 1 97.44 302 ILE B N 1
ATOM 6551 C CA . ILE B 1 302 ? -1.843 -9.844 -29.312 1 97.44 302 ILE B CA 1
ATOM 6552 C C . ILE B 1 302 ? -2.941 -8.828 -29.625 1 97.44 302 ILE B C 1
ATOM 6554 O O . ILE B 1 302 ? -3.24 -8.562 -30.781 1 97.44 302 ILE B O 1
ATOM 6558 N N . CYS B 1 303 ? -3.566 -8.312 -28.594 1 98.31 303 CYS B N 1
ATOM 6559 C CA . CYS B 1 303 ? -4.641 -7.332 -28.688 1 98.31 303 CYS B CA 1
ATOM 6560 C C . CYS B 1 303 ? -4.355 -6.133 -27.797 1 98.31 303 CYS B C 1
ATOM 6562 O O . CYS B 1 303 ? -5.133 -5.84 -26.875 1 98.31 303 CYS B O 1
ATOM 6564 N N . PRO B 1 304 ? -3.328 -5.328 -28.078 1 98.25 304 PRO B N 1
ATOM 6565 C CA . PRO B 1 304 ? -2.9 -4.281 -27.156 1 98.25 304 PRO B CA 1
ATOM 6566 C C . PRO B 1 304 ? -3.963 -3.207 -26.938 1 98.25 304 PRO B C 1
ATOM 6568 O O . PRO B 1 304 ? -4.117 -2.695 -25.828 1 98.25 304 PRO B O 1
ATOM 6571 N N . GLU B 1 305 ? -4.738 -2.877 -27.938 1 98.62 305 GLU B N 1
ATOM 6572 C CA . GLU B 1 305 ? -5.703 -1.784 -27.844 1 98.62 305 GLU B CA 1
ATOM 6573 C C . GLU B 1 305 ? -6.949 -2.213 -27.078 1 98.62 305 GLU B C 1
ATOM 6575 O O . GLU B 1 305 ? -7.711 -1.369 -26.609 1 98.62 305 GLU B O 1
ATOM 6580 N N . ASN B 1 306 ? -7.168 -3.549 -26.953 1 98.88 306 ASN B N 1
ATOM 6581 C CA . ASN B 1 306 ? -8.359 -4.059 -26.297 1 98.88 306 ASN B CA 1
ATOM 6582 C C . ASN B 1 306 ? -8.055 -4.535 -24.875 1 98.88 306 ASN B C 1
ATOM 6584 O O . ASN B 1 306 ? -8.961 -4.887 -24.125 1 98.88 306 ASN B O 1
ATOM 6588 N N . THR B 1 307 ? -6.742 -4.5 -24.469 1 98.81 307 THR B N 1
ATOM 6589 C CA . THR B 1 307 ? -6.355 -5.281 -23.297 1 98.81 307 THR B CA 1
ATOM 6590 C C . THR B 1 307 ? -5.742 -4.383 -22.219 1 98.81 307 THR B C 1
ATOM 6592 O O . THR B 1 307 ? -4.836 -3.596 -22.516 1 98.81 307 THR B O 1
ATOM 6595 N N . LEU B 1 308 ? -6.27 -4.41 -21 1 98.81 308 LEU B N 1
ATOM 6596 C CA . LEU B 1 308 ? -5.512 -4.031 -19.812 1 98.81 308 LEU B CA 1
ATOM 6597 C C . LEU B 1 308 ? -4.668 -5.199 -19.312 1 98.81 308 LEU B C 1
ATOM 6599 O O . LEU B 1 308 ? -5.164 -6.32 -19.188 1 98.81 308 LEU B O 1
ATOM 6603 N N . LEU B 1 309 ? -3.418 -4.953 -19.062 1 98.88 309 LEU B N 1
ATOM 6604 C CA . LEU B 1 309 ? -2.521 -5.984 -18.547 1 98.88 309 LEU B CA 1
ATOM 6605 C C . LEU B 1 309 ? -2.217 -5.758 -17.078 1 98.88 309 LEU B C 1
ATOM 6607 O O . LEU B 1 309 ? -1.849 -4.648 -16.672 1 98.88 309 LEU B O 1
ATOM 6611 N N . VAL B 1 310 ? -2.445 -6.746 -16.266 1 98.81 310 VAL B N 1
ATOM 6612 C CA . VAL B 1 310 ? -2.023 -6.754 -14.867 1 98.81 310 VAL B CA 1
ATOM 6613 C C . VAL B 1 310 ? -0.819 -7.676 -14.695 1 98.81 310 VAL B C 1
ATOM 6615 O O . VAL B 1 310 ? -0.847 -8.828 -15.133 1 98.81 310 VAL B O 1
ATOM 6618 N N . TYR B 1 311 ? 0.224 -7.176 -14.164 1 98.81 311 TYR B N 1
ATOM 6619 C CA . TYR B 1 311 ? 1.396 -7.973 -13.82 1 98.81 311 TYR B CA 1
ATOM 6620 C C . TYR B 1 311 ? 1.825 -7.707 -12.383 1 98.81 311 TYR B C 1
ATOM 6622 O O . TYR B 1 311 ? 1.805 -6.562 -11.922 1 98.81 311 TYR B O 1
ATOM 6630 N N . SER B 1 312 ? 2.152 -8.734 -11.648 1 98.12 312 SER B N 1
ATOM 6631 C CA . SER B 1 312 ? 2.668 -8.641 -10.281 1 98.12 312 SER B CA 1
ATOM 6632 C C . SER B 1 312 ? 4.102 -9.156 -10.203 1 98.12 312 SER B C 1
ATOM 6634 O O . SER B 1 312 ? 4.438 -10.164 -10.828 1 98.12 312 SER B O 1
ATOM 6636 N N . PHE B 1 313 ? 4.953 -8.555 -9.406 1 98.56 313 PHE B N 1
ATOM 6637 C CA . PHE B 1 313 ? 6.344 -8.93 -9.188 1 98.56 313 PHE B CA 1
ATOM 6638 C C . PHE B 1 313 ? 6.453 -9.992 -8.102 1 98.56 313 PHE B C 1
ATOM 6640 O O . PHE B 1 313 ? 7.559 -10.414 -7.75 1 98.56 313 PHE B O 1
ATOM 6647 N N . SER B 1 314 ? 5.379 -10.492 -7.625 1 97.69 314 SER B N 1
ATOM 6648 C CA . SER B 1 314 ? 5.293 -11.297 -6.414 1 97.69 314 SER B CA 1
ATOM 6649 C C . SER B 1 314 ? 5.949 -12.656 -6.605 1 97.69 314 SER B C 1
ATOM 6651 O O . SER B 1 314 ? 6.621 -13.164 -5.707 1 97.69 314 SER B O 1
ATOM 6653 N N . LYS B 1 315 ? 5.734 -13.25 -7.777 1 97.75 315 LYS B N 1
ATOM 6654 C CA . LYS B 1 315 ? 6.055 -14.664 -7.918 1 97.75 315 LYS B CA 1
ATOM 6655 C C . LYS B 1 315 ? 7.48 -14.859 -8.422 1 97.75 315 LYS B C 1
ATOM 6657 O O . LYS B 1 315 ? 8.289 -15.531 -7.773 1 97.75 315 LYS B O 1
ATOM 6662 N N . TYR B 1 316 ? 7.844 -14.18 -9.469 1 98 316 TYR B N 1
ATOM 6663 C CA . TYR B 1 316 ? 9.133 -14.375 -10.125 1 98 316 TYR B CA 1
ATOM 6664 C C . TYR B 1 316 ? 10.281 -13.953 -9.211 1 98 316 TYR B C 1
ATOM 6666 O O . TYR B 1 316 ? 11.32 -14.617 -9.164 1 98 316 TYR B O 1
ATOM 6674 N N . PHE B 1 317 ? 10.117 -12.891 -8.445 1 98.44 317 PHE B N 1
ATOM 6675 C CA . PHE B 1 317 ? 11.188 -12.336 -7.621 1 98.44 317 PHE B CA 1
ATOM 6676 C C . PHE B 1 317 ? 11.016 -12.75 -6.164 1 98.44 317 PHE B C 1
ATOM 6678 O O . PHE B 1 317 ? 11.805 -12.344 -5.305 1 98.44 317 PHE B O 1
ATOM 6685 N N . GLY B 1 318 ? 9.961 -13.617 -5.852 1 97.81 318 GLY B N 1
ATOM 6686 C CA . GLY B 1 318 ? 9.688 -13.922 -4.457 1 97.81 318 GLY B CA 1
ATOM 6687 C C . GLY B 1 318 ? 9.406 -12.688 -3.621 1 97.81 318 GLY B C 1
ATOM 6688 O O . GLY B 1 318 ? 10.023 -12.484 -2.57 1 97.81 318 GLY B O 1
ATOM 6689 N N . ALA B 1 319 ? 8.5 -11.852 -4.055 1 98.31 319 ALA B N 1
ATOM 6690 C CA . ALA B 1 319 ? 8.305 -10.539 -3.451 1 98.31 319 ALA B CA 1
ATOM 6691 C C . ALA B 1 319 ? 6.836 -10.32 -3.086 1 98.31 319 ALA B C 1
ATOM 6693 O O . ALA B 1 319 ? 6.309 -9.219 -3.238 1 98.31 319 ALA B O 1
ATOM 6694 N N . THR B 1 320 ? 6.109 -11.367 -2.602 1 97.38 320 THR B N 1
ATOM 6695 C CA . THR B 1 320 ? 4.688 -11.281 -2.283 1 97.38 320 THR B CA 1
ATOM 6696 C C . THR B 1 320 ? 4.434 -10.219 -1.221 1 97.38 320 THR B C 1
ATOM 6698 O O . THR B 1 320 ? 3.441 -9.492 -1.286 1 97.38 320 THR B O 1
ATOM 6701 N N . GLY B 1 321 ? 5.348 -10.031 -0.286 1 97.81 321 GLY B N 1
ATOM 6702 C CA . GLY B 1 321 ? 5.172 -9.086 0.808 1 97.81 321 GLY B CA 1
ATOM 6703 C C . GLY B 1 321 ? 5.398 -7.645 0.395 1 97.81 321 GLY B C 1
ATOM 6704 O O . GLY B 1 321 ? 4.949 -6.719 1.074 1 97.81 321 GLY B O 1
ATOM 6705 N N . TRP B 1 322 ? 6.098 -7.379 -0.698 1 98.56 322 TRP B N 1
ATOM 6706 C CA . TRP B 1 322 ? 6.398 -6.035 -1.177 1 98.56 322 TRP B CA 1
ATOM 6707 C C . TRP B 1 322 ? 5.16 -5.391 -1.792 1 98.56 322 TRP B C 1
ATOM 6709 O O . TRP B 1 322 ? 5.059 -4.16 -1.854 1 98.56 322 TRP B O 1
ATOM 6719 N N . ARG B 1 323 ? 4.23 -6.227 -2.275 1 98 323 ARG B N 1
ATOM 6720 C CA . ARG B 1 323 ? 3.014 -5.742 -2.92 1 98 323 ARG B CA 1
ATOM 6721 C C . ARG B 1 323 ? 3.342 -4.852 -4.113 1 98 323 ARG B C 1
ATOM 6723 O O . ARG B 1 323 ? 2.961 -3.68 -4.148 1 98 323 ARG B O 1
ATOM 6730 N N . LEU B 1 324 ? 3.984 -5.426 -5.145 1 98.69 324 LEU B N 1
ATOM 6731 C CA . LEU B 1 324 ? 4.406 -4.684 -6.328 1 98.69 324 LEU B CA 1
ATOM 6732 C C . LEU B 1 324 ? 3.676 -5.184 -7.57 1 98.69 324 LEU B C 1
ATOM 6734 O O . LEU B 1 324 ? 3.723 -6.375 -7.887 1 98.69 324 LEU B O 1
ATOM 6738 N N . GLY B 1 325 ? 3.018 -4.328 -8.266 1 98.62 325 GLY B N 1
ATOM 6739 C CA . GLY B 1 325 ? 2.355 -4.66 -9.516 1 98.62 325 GLY B CA 1
ATOM 6740 C C . GLY B 1 325 ? 2.145 -3.455 -10.422 1 98.62 325 GLY B C 1
ATOM 6741 O O . GLY B 1 325 ? 2.432 -2.322 -10.023 1 98.62 325 GLY B O 1
ATOM 6742 N N . VAL B 1 326 ? 1.724 -3.664 -11.648 1 98.81 326 VAL B N 1
ATOM 6743 C CA . VAL B 1 326 ? 1.407 -2.586 -12.578 1 98.81 326 VAL B CA 1
ATOM 6744 C C . VAL B 1 326 ? 0.149 -2.939 -13.375 1 98.81 326 VAL B C 1
ATOM 6746 O O . VAL B 1 326 ? -0.178 -4.117 -13.539 1 98.81 326 VAL B O 1
ATOM 6749 N N . VAL B 1 327 ? -0.567 -1.966 -13.734 1 98.88 327 VAL B N 1
ATOM 6750 C CA . VAL B 1 327 ? -1.559 -2.016 -14.805 1 98.88 327 VAL B CA 1
ATOM 6751 C C . VAL B 1 327 ? -1.005 -1.331 -16.047 1 98.88 327 VAL B C 1
ATOM 6753 O O . VAL B 1 327 ? -0.494 -0.211 -15.977 1 98.88 327 VAL B O 1
ATOM 6756 N N . ALA B 1 328 ? -1.002 -1.986 -17.125 1 98.81 328 ALA B N 1
ATOM 6757 C CA . ALA B 1 328 ? -0.532 -1.425 -18.391 1 98.81 328 ALA B CA 1
ATOM 6758 C C . ALA B 1 328 ? -1.69 -1.219 -19.375 1 98.81 328 ALA B C 1
ATOM 6760 O O . ALA B 1 328 ? -2.596 -2.051 -19.453 1 98.81 328 ALA B O 1
ATOM 6761 N N . ALA B 1 329 ? -1.674 -0.13 -20.047 1 98.81 329 ALA B N 1
ATOM 6762 C CA . ALA B 1 329 ? -2.656 0.194 -21.078 1 98.81 329 ALA B CA 1
ATOM 6763 C C . ALA B 1 329 ? -1.986 0.833 -22.297 1 98.81 329 ALA B C 1
ATOM 6765 O O . ALA B 1 329 ? -1.064 1.64 -22.141 1 98.81 329 ALA B O 1
ATOM 6766 N N . HIS B 1 330 ? -2.426 0.425 -23.453 1 98.62 330 HIS B N 1
ATOM 6767 C CA . HIS B 1 330 ? -1.997 1.102 -24.672 1 98.62 330 HIS B CA 1
ATOM 6768 C C . HIS B 1 330 ? -2.551 2.52 -24.75 1 98.62 330 HIS B C 1
ATOM 6770 O O . HIS B 1 330 ? -3.664 2.779 -24.281 1 98.62 330 HIS B O 1
ATOM 6776 N N . GLN B 1 331 ? -1.826 3.416 -25.312 1 98 331 GLN B N 1
ATOM 6777 C CA . GLN B 1 331 ? -2.252 4.809 -25.391 1 98 331 GLN B CA 1
ATOM 6778 C C . GLN B 1 331 ? -3.572 4.934 -26.156 1 98 331 GLN B C 1
ATOM 6780 O O . GLN B 1 331 ? -4.387 5.812 -25.844 1 98 331 GLN B O 1
ATOM 6785 N N . GLN B 1 332 ? -3.662 4.109 -27.141 1 98.06 332 GLN B N 1
ATOM 6786 C CA . GLN B 1 332 ? -4.938 3.945 -27.828 1 98.06 332 GLN B CA 1
ATOM 6787 C C . GLN B 1 332 ? -5.656 2.684 -27.359 1 98.06 332 GLN B C 1
ATOM 6789 O O . GLN B 1 332 ? -5.152 1.573 -27.547 1 98.06 332 GLN B O 1
ATOM 6794 N N . ASN B 1 333 ? -6.758 2.836 -26.703 1 98.62 333 ASN B N 1
ATOM 6795 C CA . ASN B 1 333 ? -7.398 1.642 -26.172 1 98.62 333 ASN B CA 1
ATOM 6796 C C . ASN B 1 333 ? -8.914 1.771 -26.172 1 98.62 333 ASN B C 1
ATOM 6798 O O . ASN B 1 333 ? -9.453 2.879 -26.234 1 98.62 333 ASN B O 1
ATOM 6802 N N . VAL B 1 334 ? -9.578 0.681 -26.109 1 98.81 334 VAL B N 1
ATOM 6803 C CA . VAL B 1 334 ? -11.023 0.587 -26.234 1 98.81 334 VAL B CA 1
ATOM 6804 C C . VAL B 1 334 ? -11.695 1.189 -25.016 1 98.81 334 VAL B C 1
ATOM 6806 O O . VAL B 1 334 ? -12.867 1.589 -25.062 1 98.81 334 VAL B O 1
ATOM 6809 N N . PHE B 1 335 ? -11.047 1.275 -23.844 1 98.75 335 PHE B N 1
ATOM 6810 C CA . PHE B 1 335 ? -11.617 1.858 -22.641 1 98.75 335 PHE B CA 1
ATOM 6811 C C . PHE B 1 335 ? -11.859 3.352 -22.812 1 98.75 335 PHE B C 1
ATOM 6813 O O . PHE B 1 335 ? -12.922 3.859 -22.469 1 98.75 335 PHE B O 1
ATOM 6820 N N . ASP B 1 336 ? -10.836 4.008 -23.359 1 98.69 336 ASP B N 1
ATOM 6821 C CA . ASP B 1 336 ? -10.992 5.426 -23.672 1 98.69 336 ASP B CA 1
ATOM 6822 C C . ASP B 1 336 ? -12.062 5.641 -24.734 1 98.69 336 ASP B C 1
ATOM 6824 O O . ASP B 1 336 ? -12.852 6.582 -24.641 1 98.69 336 ASP B O 1
ATOM 6828 N N . LEU B 1 337 ? -12.062 4.75 -25.781 1 98.44 337 LEU B N 1
ATOM 6829 C CA . LEU B 1 337 ? -13.062 4.852 -26.844 1 98.44 337 LEU B CA 1
ATOM 6830 C C . LEU B 1 337 ? -14.469 4.668 -26.266 1 98.44 337 LEU B C 1
ATOM 6832 O O . LEU B 1 337 ? -15.406 5.352 -26.688 1 98.44 337 LEU B O 1
ATOM 6836 N N . ALA B 1 338 ? -14.602 3.715 -25.391 1 98.38 338 ALA B N 1
ATOM 6837 C CA . ALA B 1 338 ? -15.898 3.463 -24.75 1 98.38 338 ALA B CA 1
ATOM 6838 C C . ALA B 1 338 ? -16.359 4.68 -23.953 1 98.38 338 ALA B C 1
ATOM 6840 O O . ALA B 1 338 ? -17.562 4.996 -23.938 1 98.38 338 ALA B O 1
ATOM 6841 N N . LEU B 1 339 ? -15.477 5.371 -23.25 1 98.25 339 LEU B N 1
ATOM 6842 C CA . LEU B 1 339 ? -15.797 6.59 -22.5 1 98.25 339 LEU B CA 1
ATOM 6843 C C . LEU B 1 339 ? -16.328 7.668 -23.453 1 98.25 339 LEU B C 1
ATO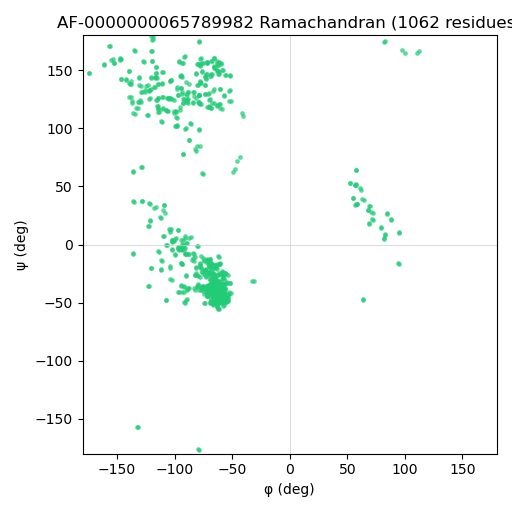M 6845 O O . LEU B 1 339 ? -17.281 8.367 -23.109 1 98.25 339 LEU B O 1
ATOM 6849 N N . ASP B 1 340 ? -15.742 7.758 -24.609 1 97.69 340 ASP B N 1
ATOM 6850 C CA . ASP B 1 340 ? -16.125 8.75 -25.609 1 97.69 340 ASP B CA 1
ATOM 6851 C C . ASP B 1 340 ? -17.547 8.477 -26.141 1 97.69 340 ASP B C 1
ATOM 6853 O O . ASP B 1 340 ? -18.234 9.398 -26.562 1 97.69 340 ASP B O 1
ATOM 6857 N N . LYS B 1 341 ? -17.969 7.262 -26.047 1 97.25 341 LYS B N 1
ATOM 6858 C CA . LYS B 1 341 ? -19.234 6.855 -26.656 1 97.25 341 LYS B CA 1
ATOM 6859 C C . LYS B 1 341 ? -20.375 6.902 -25.641 1 97.25 341 LYS B C 1
ATOM 6861 O O . LYS B 1 341 ? -21.531 6.648 -25.984 1 97.25 341 LYS B O 1
ATOM 6866 N N . LEU B 1 342 ? -20.047 7.234 -24.422 1 97.62 342 LEU B N 1
ATOM 6867 C CA . LEU B 1 342 ? -21.078 7.316 -23.391 1 97.62 342 LEU B CA 1
ATOM 6868 C C . LEU B 1 342 ? -22.109 8.375 -23.766 1 97.62 342 LEU B C 1
ATOM 6870 O O . LEU B 1 342 ? -21.828 9.297 -24.531 1 97.62 342 LEU B O 1
ATOM 6874 N N . GLN B 1 343 ? -23.297 8.234 -23.234 1 97.62 343 GLN B N 1
ATOM 6875 C CA . GLN B 1 343 ? -24.328 9.25 -23.391 1 97.62 343 GLN B CA 1
ATOM 6876 C C . GLN B 1 343 ? -23.938 10.555 -22.719 1 97.62 343 GLN B C 1
ATOM 6878 O O . GLN B 1 343 ? -23.203 10.555 -21.734 1 97.62 343 GLN B O 1
ATOM 6883 N N . GLU B 1 344 ? -24.438 11.609 -23.234 1 97.81 344 GLU B N 1
ATOM 6884 C CA . GLU B 1 344 ? -24.062 12.938 -22.75 1 97.81 344 GLU B CA 1
ATOM 6885 C C . GLU B 1 344 ? -24.391 13.086 -21.266 1 97.81 344 GLU B C 1
ATOM 6887 O O . GLU B 1 344 ? -23.625 13.703 -20.516 1 97.81 344 GLU B O 1
ATOM 6892 N N . SER B 1 345 ? -25.5 12.508 -20.844 1 97.31 345 SER B N 1
ATOM 6893 C CA . SER B 1 345 ? -25.859 12.578 -19.438 1 97.31 345 SER B CA 1
ATOM 6894 C C . SER B 1 345 ? -24.812 11.914 -18.547 1 97.31 345 SER B C 1
ATOM 6896 O O . SER B 1 345 ? -24.5 12.398 -17.469 1 97.31 345 SER B O 1
ATOM 6898 N N . GLU B 1 346 ? -24.297 10.789 -18.984 1 96.81 346 GLU B N 1
ATOM 6899 C CA . GLU B 1 346 ? -23.25 10.078 -18.266 1 96.81 346 GLU B CA 1
ATOM 6900 C C . GLU B 1 346 ? -21.953 10.875 -18.266 1 96.81 346 GLU B C 1
ATOM 6902 O O . GLU B 1 346 ? -21.234 10.922 -17.25 1 96.81 346 GLU B O 1
ATOM 6907 N N . LYS B 1 347 ? -21.656 11.492 -19.391 1 97.44 347 LYS B N 1
ATOM 6908 C CA . LYS B 1 347 ? -20.453 12.32 -19.516 1 97.44 347 LYS B CA 1
ATOM 6909 C C . LYS B 1 347 ? -20.516 13.516 -18.562 1 97.44 347 LYS B C 1
ATOM 6911 O O . LYS B 1 347 ? -19.5 13.891 -17.953 1 97.44 347 LYS B O 1
ATOM 6916 N N . VAL B 1 348 ? -21.641 14.109 -18.438 1 97.31 348 VAL B N 1
ATOM 6917 C CA . VAL B 1 348 ? -21.828 15.25 -17.547 1 97.31 348 VAL B CA 1
ATOM 6918 C C . VAL B 1 348 ? -21.625 14.82 -16.109 1 97.31 348 VAL B C 1
ATOM 6920 O O . VAL B 1 348 ? -21.016 15.555 -15.32 1 97.31 348 VAL B O 1
ATOM 6923 N N . ALA B 1 349 ? -22.109 13.641 -15.734 1 96.62 349 ALA B N 1
ATOM 6924 C CA . ALA B 1 349 ? -21.906 13.109 -14.391 1 96.62 349 ALA B CA 1
ATOM 6925 C C . ALA B 1 349 ? -20.422 12.891 -14.109 1 96.62 349 ALA B C 1
ATOM 6927 O O . ALA B 1 349 ? -19.953 13.164 -13.008 1 96.62 349 ALA B O 1
ATOM 6928 N N . LEU B 1 350 ? -19.734 12.383 -15.086 1 97.56 350 LEU B N 1
ATOM 6929 C CA . LEU B 1 350 ? -18.312 12.148 -14.945 1 97.56 350 LEU B CA 1
ATOM 6930 C C . LEU B 1 350 ? -17.547 13.469 -14.891 1 97.56 350 LEU B C 1
ATOM 6932 O O . LEU B 1 350 ? -16.531 13.578 -14.195 1 97.56 350 LEU B O 1
ATOM 6936 N N . ASP B 1 351 ? -18 14.492 -15.68 1 96.81 351 ASP B N 1
ATOM 6937 C CA . ASP B 1 351 ? -17.438 15.828 -15.57 1 96.81 351 ASP B CA 1
ATOM 6938 C C . ASP B 1 351 ? -17.469 16.328 -14.125 1 96.81 351 ASP B C 1
ATOM 6940 O O . ASP B 1 351 ? -16.5 16.891 -13.633 1 96.81 351 ASP B O 1
ATOM 6944 N N . HIS B 1 352 ? -18.594 16.047 -13.531 1 95.25 352 HIS B N 1
ATOM 6945 C CA . HIS B 1 352 ? -18.766 16.469 -12.148 1 95.25 352 HIS B CA 1
ATOM 6946 C C . HIS B 1 352 ? -17.844 15.688 -11.211 1 95.25 352 HIS B C 1
ATOM 6948 O O . HIS B 1 352 ? -17.234 16.266 -10.305 1 95.25 352 HIS B O 1
ATOM 6954 N N . ARG B 1 353 ? -17.656 14.438 -11.414 1 96 353 ARG B N 1
ATOM 6955 C CA . ARG B 1 353 ? -16.875 13.578 -10.531 1 96 353 ARG B CA 1
ATOM 6956 C C . ARG B 1 353 ? -15.398 13.984 -10.539 1 96 353 ARG B C 1
ATOM 6958 O O . ARG B 1 353 ? -14.758 14.023 -9.484 1 96 353 ARG B O 1
ATOM 6965 N N . TYR B 1 354 ? -14.906 14.281 -11.711 1 96.69 354 TYR B N 1
ATOM 6966 C CA . TYR B 1 354 ? -13.469 14.469 -11.852 1 96.69 354 TYR B CA 1
ATOM 6967 C C . TYR B 1 354 ? -13.117 15.945 -11.969 1 96.69 354 TYR B C 1
ATOM 6969 O O . TYR B 1 354 ? -11.969 16.297 -12.273 1 96.69 354 TYR B O 1
ATOM 6977 N N . ARG B 1 355 ? -14.062 16.844 -11.688 1 92.81 355 ARG B N 1
ATOM 6978 C CA . ARG B 1 355 ? -13.914 18.281 -11.93 1 92.81 355 ARG B CA 1
ATOM 6979 C C . ARG B 1 355 ? -12.781 18.859 -11.086 1 92.81 355 ARG B C 1
ATOM 6981 O O . ARG B 1 355 ? -12.156 19.844 -11.477 1 92.81 355 ARG B O 1
ATOM 6988 N N . SER B 1 356 ? -12.516 18.203 -9.961 1 89.94 356 SER B N 1
ATOM 6989 C CA . SER B 1 356 ? -11.5 18.734 -9.062 1 89.94 356 SER B CA 1
ATOM 6990 C C . SER B 1 356 ? -10.094 18.438 -9.594 1 89.94 356 SER B C 1
ATOM 6992 O O . SER B 1 356 ? -9.117 19.016 -9.117 1 89.94 356 SER B O 1
ATOM 6994 N N . LEU B 1 357 ? -9.93 17.625 -10.602 1 92.19 357 LEU B N 1
ATOM 6995 C CA . LEU B 1 357 ? -8.625 17.172 -11.094 1 92.19 357 LEU B CA 1
ATOM 6996 C C . LEU B 1 357 ? -8.102 18.125 -12.164 1 92.19 357 LEU B C 1
ATOM 6998 O O . LEU B 1 357 ? -6.906 18.438 -12.188 1 92.19 357 LEU B O 1
ATOM 7002 N N . LEU B 1 358 ? -8.922 18.453 -13.078 1 89.44 358 LEU B N 1
ATOM 7003 C CA . LEU B 1 358 ? -8.57 19.297 -14.219 1 89.44 358 LEU B CA 1
ATOM 7004 C C . LEU B 1 358 ? -9.812 19.875 -14.867 1 89.44 358 LEU B C 1
ATOM 7006 O O . LEU B 1 358 ? -10.883 19.266 -14.828 1 89.44 358 LEU B O 1
ATOM 7010 N N . PRO B 1 359 ? -9.656 20.984 -15.508 1 87.69 359 PRO B N 1
ATOM 7011 C CA . PRO B 1 359 ? -10.82 21.625 -16.109 1 87.69 359 PRO B CA 1
ATOM 7012 C C . PRO B 1 359 ? -11.391 20.828 -17.281 1 87.69 359 PRO B C 1
ATOM 7014 O O . PRO B 1 359 ? -12.617 20.734 -17.422 1 87.69 359 PRO B O 1
ATOM 7017 N N . ASP B 1 360 ? -10.523 20.297 -18.125 1 92.12 360 ASP B N 1
ATOM 7018 C CA . ASP B 1 360 ? -10.984 19.531 -19.281 1 92.12 360 ASP B CA 1
ATOM 7019 C C . ASP B 1 360 ? -11.062 18.031 -18.938 1 92.12 360 ASP B C 1
ATOM 7021 O O . ASP B 1 360 ? -10.266 17.25 -19.438 1 92.12 360 ASP B O 1
ATOM 7025 N N . VAL B 1 361 ? -12.102 17.656 -18.234 1 94.69 361 VAL B N 1
ATOM 7026 C CA . VAL B 1 361 ? -12.281 16.297 -17.75 1 94.69 361 VAL B CA 1
ATOM 7027 C C . VAL B 1 361 ? -12.391 15.328 -18.922 1 94.69 361 VAL B C 1
ATOM 7029 O O . VAL B 1 361 ? -11.93 14.188 -18.844 1 94.69 361 VAL B O 1
ATOM 7032 N N . ARG B 1 362 ? -12.906 15.758 -20 1 95.62 362 ARG B N 1
ATOM 7033 C CA . ARG B 1 362 ? -13.156 14.898 -21.156 1 95.62 362 ARG B CA 1
ATOM 7034 C C . ARG B 1 362 ? -11.844 14.391 -21.75 1 95.62 362 ARG B C 1
ATOM 7036 O O . ARG B 1 362 ? -11.828 13.383 -22.469 1 95.62 362 ARG B O 1
ATOM 7043 N N . SER B 1 363 ? -10.781 15.086 -21.422 1 95.75 363 SER B N 1
ATOM 7044 C CA . SER B 1 363 ? -9.477 14.68 -21.938 1 95.75 363 SER B CA 1
ATOM 7045 C C . SER B 1 363 ? -8.812 13.648 -21.031 1 95.75 363 SER B C 1
ATOM 7047 O O . SER B 1 363 ? -7.785 13.07 -21.391 1 95.75 363 SER B O 1
ATOM 7049 N N . LEU B 1 364 ? -9.352 13.383 -19.906 1 96.81 364 LEU B N 1
ATOM 7050 C CA . LEU B 1 364 ? -8.766 12.461 -18.938 1 96.81 364 LEU B CA 1
ATOM 7051 C C . LEU B 1 364 ? -8.859 11.023 -19.438 1 96.81 364 LEU B C 1
ATOM 7053 O O . LEU B 1 364 ? -9.953 10.523 -19.703 1 96.81 364 LEU B O 1
ATOM 7057 N N . LYS B 1 365 ? -7.734 10.344 -19.516 1 98.06 365 LYS B N 1
ATOM 7058 C CA . LYS B 1 365 ? -7.68 8.961 -19.969 1 98.06 365 LYS B CA 1
ATOM 7059 C C . LYS B 1 365 ? -8.156 7.996 -18.875 1 98.06 365 LYS B C 1
ATOM 7061 O O . LYS B 1 365 ? -8.141 8.344 -17.703 1 98.06 365 LYS B O 1
ATOM 7066 N N . PHE B 1 366 ? -8.531 6.789 -19.297 1 98.62 366 PHE B N 1
ATOM 7067 C CA . PHE B 1 366 ? -9.047 5.801 -18.344 1 98.62 366 PHE B CA 1
ATOM 7068 C C . PHE B 1 366 ? -8.008 5.469 -17.297 1 98.62 366 PHE B C 1
ATOM 7070 O O . PHE B 1 366 ? -8.328 5.355 -16.109 1 98.62 366 PHE B O 1
ATOM 7077 N N . ILE B 1 367 ? -6.723 5.293 -17.719 1 98.56 367 ILE B N 1
ATOM 7078 C CA . ILE B 1 367 ? -5.684 4.887 -16.781 1 98.56 367 ILE B CA 1
ATOM 7079 C C . ILE B 1 367 ? -5.484 5.977 -15.734 1 98.56 367 ILE B C 1
ATOM 7081 O O . ILE B 1 367 ? -5.188 5.684 -14.578 1 98.56 367 ILE B O 1
ATOM 7085 N N . ASP B 1 368 ? -5.691 7.246 -16.078 1 98 368 ASP B N 1
ATOM 7086 C CA . ASP B 1 368 ? -5.594 8.344 -15.117 1 98 368 ASP B CA 1
ATOM 7087 C C . ASP B 1 368 ? -6.809 8.375 -14.188 1 98 368 ASP B C 1
ATOM 7089 O O . ASP B 1 368 ? -6.695 8.742 -13.023 1 98 368 ASP B O 1
ATOM 7093 N N . ARG B 1 369 ? -7.988 8.039 -14.766 1 98.31 369 ARG B N 1
ATOM 7094 C CA . ARG B 1 369 ? -9.18 7.895 -13.93 1 98.31 369 ARG B CA 1
ATOM 7095 C C . ARG B 1 369 ? -9 6.777 -12.906 1 98.31 369 ARG B C 1
ATOM 7097 O O . ARG B 1 369 ? -9.453 6.891 -11.766 1 98.31 369 ARG B O 1
ATOM 7104 N N . LEU B 1 370 ? -8.312 5.715 -13.391 1 98.12 370 LEU B N 1
ATOM 7105 C CA . LEU B 1 370 ? -8 4.609 -12.492 1 98.12 370 LEU B CA 1
ATOM 7106 C C . LEU B 1 370 ? -7.18 5.094 -11.305 1 98.12 370 LEU B C 1
ATOM 7108 O O . LEU B 1 370 ? -7.434 4.691 -10.164 1 98.12 370 LEU B O 1
ATOM 7112 N N . VAL B 1 371 ? -6.223 5.938 -11.531 1 98 371 VAL B N 1
ATOM 7113 C CA . VAL B 1 371 ? -5.387 6.508 -10.477 1 98 371 VAL B CA 1
ATOM 7114 C C . VAL B 1 371 ? -6.258 7.305 -9.5 1 98 371 VAL B C 1
ATOM 7116 O O . VAL B 1 371 ? -6.188 7.102 -8.289 1 98 371 VAL B O 1
ATOM 7119 N N . ALA B 1 372 ? -7.086 8.188 -10.023 1 97.62 372 ALA B N 1
ATOM 7120 C CA . ALA B 1 372 ? -7.934 9.062 -9.211 1 97.62 372 ALA B CA 1
ATOM 7121 C C . ALA B 1 372 ? -8.922 8.25 -8.391 1 97.62 372 ALA B C 1
ATOM 7123 O O . ALA B 1 372 ? -9.133 8.523 -7.203 1 97.62 372 ALA B O 1
ATOM 7124 N N . ASP B 1 373 ? -9.523 7.246 -9.016 1 97.88 373 ASP B N 1
ATOM 7125 C CA . ASP B 1 373 ? -10.531 6.418 -8.359 1 97.88 373 ASP B CA 1
ATOM 7126 C C . ASP B 1 373 ? -9.914 5.602 -7.223 1 97.88 373 ASP B C 1
ATOM 7128 O O . ASP B 1 373 ? -10.57 5.324 -6.219 1 97.88 373 ASP B O 1
ATOM 7132 N N . SER B 1 374 ? -8.641 5.223 -7.355 1 97.12 374 SER B N 1
ATOM 7133 C CA . SER B 1 374 ? -7.969 4.402 -6.352 1 97.12 374 SER B CA 1
ATOM 7134 C C . SER B 1 374 ? -7.883 5.125 -5.012 1 97.12 374 SER B C 1
ATOM 7136 O O . SER B 1 374 ? -7.668 4.496 -3.975 1 97.12 374 SER B O 1
ATOM 7138 N N . ARG B 1 375 ? -8.078 6.445 -5.043 1 97.12 375 ARG B N 1
ATOM 7139 C CA . ARG B 1 375 ? -8.031 7.254 -3.828 1 97.12 375 ARG B CA 1
ATOM 7140 C C . ARG B 1 375 ? -9.195 8.242 -3.779 1 97.12 375 ARG B C 1
ATOM 7142 O O . ARG B 1 375 ? -9.008 9.406 -3.424 1 97.12 375 ARG B O 1
ATOM 7149 N N . ALA B 1 376 ? -10.336 7.914 -4.211 1 95.69 376 ALA B N 1
ATOM 7150 C CA . ALA B 1 376 ? -11.609 8.625 -4.125 1 95.69 376 ALA B CA 1
ATOM 7151 C C . ALA B 1 376 ? -11.508 10.008 -4.77 1 95.69 376 ALA B C 1
ATOM 7153 O O . ALA B 1 376 ? -12.062 10.977 -4.254 1 95.69 376 ALA B O 1
ATOM 7154 N N . VAL B 1 377 ? -10.742 10.133 -5.805 1 95.31 377 VAL B N 1
ATOM 7155 C CA . VAL B 1 377 ? -10.602 11.289 -6.68 1 95.31 377 VAL B CA 1
ATOM 7156 C C . VAL B 1 377 ? -10.047 12.469 -5.887 1 95.31 377 VAL B C 1
ATOM 7158 O O . VAL B 1 377 ? -9.078 13.109 -6.305 1 95.31 377 VAL B O 1
ATOM 7161 N N . ALA B 1 378 ? -10.594 12.766 -4.691 1 92.69 378 ALA B N 1
ATOM 7162 C CA . ALA B 1 378 ? -10.25 13.93 -3.881 1 92.69 378 ALA B CA 1
ATOM 7163 C C . ALA B 1 378 ? -8.812 13.844 -3.377 1 92.69 378 ALA B C 1
ATOM 7165 O O . ALA B 1 378 ? -8.219 14.859 -3.002 1 92.69 378 ALA B O 1
ATOM 7166 N N . LEU B 1 379 ? -8.266 12.625 -3.402 1 94.19 379 LEU B N 1
ATOM 7167 C CA . LEU B 1 379 ? -6.941 12.391 -2.844 1 94.19 379 LEU B CA 1
ATOM 7168 C C . LEU B 1 379 ? -5.945 12.039 -3.943 1 94.19 379 LEU B C 1
ATOM 7170 O O . LEU B 1 379 ? -4.918 11.406 -3.676 1 94.19 379 LEU B O 1
ATOM 7174 N N . ASN B 1 380 ? -6.188 12.43 -5.16 1 93.69 380 ASN B N 1
ATOM 7175 C CA . ASN B 1 380 ? -5.352 12.102 -6.312 1 93.69 380 ASN B CA 1
ATOM 7176 C C . ASN B 1 380 ? -3.93 12.625 -6.137 1 93.69 380 ASN B C 1
ATOM 7178 O O . ASN B 1 380 ? -2.969 11.961 -6.535 1 93.69 380 ASN B O 1
ATOM 7182 N N . HIS B 1 381 ? -3.787 13.758 -5.5 1 88 381 HIS B N 1
ATOM 7183 C CA . HIS B 1 381 ? -2.496 14.422 -5.375 1 88 381 HIS B CA 1
ATOM 7184 C C . HIS B 1 381 ? -1.56 13.648 -4.453 1 88 381 HIS B C 1
ATOM 7186 O O . HIS B 1 381 ? -0.351 13.898 -4.441 1 88 381 HIS B O 1
ATOM 7192 N N . THR B 1 382 ? -2.1 12.727 -3.678 1 89.06 382 THR B N 1
ATOM 7193 C CA . THR B 1 382 ? -1.318 11.883 -2.783 1 89.06 382 THR B CA 1
ATOM 7194 C C . THR B 1 382 ? -1.521 10.406 -3.123 1 89.06 382 THR B C 1
ATOM 7196 O O . THR B 1 382 ? -1.316 9.539 -2.275 1 89.06 382 THR B O 1
ATOM 7199 N N . ALA B 1 383 ? -1.951 10.18 -4.32 1 89.81 383 ALA B N 1
ATOM 7200 C CA . ALA B 1 383 ? -2.186 8.797 -4.742 1 89.81 383 ALA B CA 1
ATOM 7201 C C . ALA B 1 383 ? -0.877 8.109 -5.125 1 89.81 383 ALA B C 1
ATOM 7203 O O . ALA B 1 383 ? 0.203 8.68 -4.945 1 89.81 383 ALA B O 1
ATOM 7204 N N . GLY B 1 384 ? -0.984 6.926 -5.59 1 91.38 384 GLY B N 1
ATOM 7205 C CA . GLY B 1 384 ? 0.12 6.184 -6.176 1 91.38 384 GLY B CA 1
ATOM 7206 C C . GLY B 1 384 ? 0.771 5.219 -5.203 1 91.38 384 GLY B C 1
ATOM 7207 O O . GLY B 1 384 ? 0.525 5.285 -3.996 1 91.38 384 GLY B O 1
ATOM 7208 N N . LEU B 1 385 ? 1.609 4.316 -5.711 1 98.06 385 LEU B N 1
ATOM 7209 C CA . LEU B 1 385 ? 2.434 3.383 -4.953 1 98.06 385 LEU B CA 1
ATOM 7210 C C . LEU B 1 385 ? 3.545 4.117 -4.211 1 98.06 385 LEU B C 1
ATOM 7212 O O . LEU B 1 385 ? 4.043 5.141 -4.68 1 98.06 385 LEU B O 1
ATOM 7216 N N . SER B 1 386 ? 3.887 3.629 -3.01 1 98.5 386 SER B N 1
ATOM 7217 C CA . SER B 1 386 ? 5 4.227 -2.275 1 98.5 386 SER B CA 1
ATOM 7218 C C . SER B 1 386 ? 6.25 4.316 -3.145 1 98.5 386 SER B C 1
ATOM 7220 O O . SER B 1 386 ? 6.516 3.428 -3.955 1 98.5 386 SER B O 1
ATOM 7222 N N . THR B 1 387 ? 7.031 5.371 -2.951 1 98.69 387 THR B N 1
ATOM 7223 C CA . THR B 1 387 ? 8.188 5.594 -3.809 1 98.69 387 THR B CA 1
ATOM 7224 C C . THR B 1 387 ? 9.266 4.551 -3.541 1 98.69 387 THR B C 1
ATOM 7226 O O . THR B 1 387 ? 9.93 4.086 -4.469 1 98.69 387 THR B O 1
ATOM 7229 N N . PRO B 1 388 ? 9.516 4.094 -2.254 1 98.88 388 PRO B N 1
ATOM 7230 C CA . PRO B 1 388 ? 10.469 3 -2.078 1 98.88 388 PRO B CA 1
ATOM 7231 C C . PRO B 1 388 ? 10.047 1.72 -2.793 1 98.88 388 PRO B C 1
ATOM 7233 O O . PRO B 1 388 ? 10.891 0.984 -3.307 1 98.88 388 PRO B O 1
ATOM 7236 N N . GLN B 1 389 ? 8.812 1.409 -2.807 1 98.88 389 GLN B N 1
ATOM 7237 C CA . GLN B 1 389 ? 8.312 0.258 -3.549 1 98.88 389 GLN B CA 1
ATOM 7238 C C . GLN B 1 389 ? 8.609 0.391 -5.039 1 98.88 389 GLN B C 1
ATOM 7240 O O . GLN B 1 389 ? 8.984 -0.585 -5.691 1 98.88 389 GLN B O 1
ATOM 7245 N N . GLN B 1 390 ? 8.414 1.602 -5.574 1 98.88 390 GLN B N 1
ATOM 7246 C CA . GLN B 1 390 ? 8.688 1.819 -6.988 1 98.88 390 GLN B CA 1
ATOM 7247 C C . GLN B 1 390 ? 10.18 1.65 -7.293 1 98.88 390 GLN B C 1
ATOM 7249 O O . GLN B 1 390 ? 10.547 1.145 -8.352 1 98.88 390 GLN B O 1
ATOM 7254 N N . VAL B 1 391 ? 11.047 2.096 -6.352 1 98.94 391 VAL B N 1
ATOM 7255 C CA . VAL B 1 391 ? 12.484 1.909 -6.512 1 98.94 391 VAL B CA 1
ATOM 7256 C C . VAL B 1 391 ? 12.812 0.418 -6.562 1 98.94 391 VAL B C 1
ATOM 7258 O O . VAL B 1 391 ? 13.594 -0.026 -7.41 1 98.94 391 VAL B O 1
ATOM 7261 N N . GLN B 1 392 ? 12.211 -0.373 -5.672 1 98.94 392 GLN B N 1
ATOM 7262 C CA . GLN B 1 392 ? 12.445 -1.812 -5.684 1 98.94 392 GLN B CA 1
ATOM 7263 C C . GLN B 1 392 ? 11.945 -2.439 -6.984 1 98.94 392 GLN B C 1
ATOM 7265 O O . GLN B 1 392 ? 12.586 -3.344 -7.527 1 98.94 392 GLN B O 1
ATOM 7270 N N . MET B 1 393 ? 10.82 -1.982 -7.504 1 98.81 393 MET B N 1
ATOM 7271 C CA . MET B 1 393 ? 10.297 -2.459 -8.781 1 98.81 393 MET B CA 1
ATOM 7272 C C . MET B 1 393 ? 11.289 -2.199 -9.906 1 98.81 393 MET B C 1
ATOM 7274 O O . MET B 1 393 ? 11.516 -3.064 -10.758 1 98.81 393 MET B O 1
ATOM 7278 N N . ALA B 1 394 ? 11.844 -0.981 -9.898 1 98.94 394 ALA B N 1
ATOM 7279 C CA . ALA B 1 394 ? 12.836 -0.622 -10.914 1 98.94 394 ALA B CA 1
ATOM 7280 C C . ALA B 1 394 ? 14.062 -1.52 -10.828 1 98.94 394 ALA B C 1
ATOM 7282 O O . ALA B 1 394 ? 14.578 -1.979 -11.852 1 98.94 394 ALA B O 1
ATOM 7283 N N . LEU B 1 395 ? 14.508 -1.791 -9.625 1 98.94 395 LEU B N 1
ATOM 7284 C CA . LEU B 1 395 ? 15.703 -2.609 -9.438 1 98.94 395 LEU B CA 1
ATOM 7285 C C . LEU B 1 395 ? 15.438 -4.059 -9.828 1 98.94 395 LEU B C 1
ATOM 7287 O O . LEU B 1 395 ? 16.297 -4.727 -10.398 1 98.94 395 LEU B O 1
ATOM 7291 N N . PHE B 1 396 ? 14.25 -4.633 -9.5 1 98.88 396 PHE B N 1
ATOM 7292 C CA . PHE B 1 396 ? 13.852 -5.953 -9.969 1 98.88 396 PHE B CA 1
ATOM 7293 C C . PHE B 1 396 ? 13.836 -6.008 -11.492 1 98.88 396 PHE B C 1
ATOM 7295 O O . PHE B 1 396 ? 14.336 -6.965 -12.094 1 98.88 396 PHE B O 1
ATOM 7302 N N . SER B 1 397 ? 13.281 -4.945 -12.086 1 98.88 397 SER B N 1
ATOM 7303 C CA . SER B 1 397 ? 13.203 -4.879 -13.539 1 98.88 397 SER B CA 1
ATOM 7304 C C . SER B 1 397 ? 14.594 -4.855 -14.172 1 98.88 397 SER B C 1
ATOM 7306 O O . SER B 1 397 ? 14.859 -5.57 -15.141 1 98.88 397 SER B O 1
ATOM 7308 N N . LEU B 1 398 ? 15.484 -4.047 -13.617 1 98.88 398 LEU B N 1
ATOM 7309 C CA . LEU B 1 398 ? 16.844 -3.943 -14.125 1 98.88 398 LEU B CA 1
ATOM 7310 C C . LEU B 1 398 ? 17.594 -5.27 -13.977 1 98.88 398 LEU B C 1
ATOM 7312 O O . LEU B 1 398 ? 18.375 -5.648 -14.844 1 98.88 398 LEU B O 1
ATOM 7316 N N . PHE B 1 399 ? 17.359 -5.969 -12.883 1 98.62 399 PHE B N 1
ATOM 7317 C CA . PHE B 1 399 ? 17.953 -7.281 -12.656 1 98.62 399 PHE B CA 1
ATOM 7318 C C . PHE B 1 399 ? 17.594 -8.242 -13.781 1 98.62 399 PHE B C 1
ATOM 7320 O O . PHE B 1 399 ? 18.469 -8.938 -14.305 1 98.62 399 PHE B O 1
ATOM 7327 N N . ALA B 1 400 ? 16.359 -8.234 -14.164 1 98.12 400 ALA B N 1
ATOM 7328 C CA . ALA B 1 400 ? 15.891 -9.102 -15.242 1 98.12 400 ALA B CA 1
ATOM 7329 C C . ALA B 1 400 ? 16.422 -8.633 -16.594 1 98.12 400 ALA B C 1
ATOM 7331 O O . ALA B 1 400 ? 16.859 -9.445 -17.422 1 98.12 400 ALA B O 1
ATOM 7332 N N . LEU B 1 401 ? 16.391 -7.312 -16.828 1 98 401 LEU B N 1
ATOM 7333 C CA . LEU B 1 401 ? 16.797 -6.738 -18.109 1 98 401 LEU B CA 1
ATOM 7334 C C . LEU B 1 401 ? 18.281 -6.957 -18.359 1 98 401 LEU B C 1
ATOM 7336 O O . LEU B 1 401 ? 18.703 -7.137 -19.516 1 98 401 LEU B O 1
ATOM 7340 N N . MET B 1 402 ? 19.078 -6.98 -17.312 1 97.56 402 MET B N 1
ATOM 7341 C CA . MET B 1 402 ? 20.531 -7.09 -17.453 1 97.56 402 MET B CA 1
ATOM 7342 C C . MET B 1 402 ? 20.969 -8.555 -17.453 1 97.56 402 MET B C 1
ATOM 7344 O O . MET B 1 402 ? 22.125 -8.852 -17.734 1 97.56 402 MET B O 1
ATOM 7348 N N . ASP B 1 403 ? 20.031 -9.445 -17.172 1 94.5 403 ASP B N 1
ATOM 7349 C CA . ASP B 1 403 ? 20.328 -10.875 -17.234 1 94.5 403 ASP B CA 1
ATOM 7350 C C . ASP B 1 403 ? 20.234 -11.391 -18.672 1 94.5 403 ASP B C 1
ATOM 7352 O O . ASP B 1 403 ? 19.328 -12.141 -19 1 94.5 403 ASP B O 1
ATOM 7356 N N . GLU B 1 404 ? 21.266 -11.195 -19.406 1 91 404 GLU B N 1
ATOM 7357 C CA . GLU B 1 404 ? 21.281 -11.445 -20.844 1 91 404 GLU B CA 1
ATOM 7358 C C . GLU B 1 404 ? 21.141 -12.938 -21.156 1 91 404 GLU B C 1
ATOM 7360 O O . GLU B 1 404 ? 20.531 -13.312 -22.156 1 91 404 GLU B O 1
ATOM 7365 N N . ALA B 1 405 ? 21.641 -13.758 -20.312 1 93.38 405 ALA B N 1
ATOM 7366 C CA . ALA B 1 405 ? 21.609 -15.203 -20.531 1 93.38 405 ALA B CA 1
ATOM 7367 C C . ALA B 1 405 ? 20.375 -15.828 -19.875 1 93.38 405 ALA B C 1
ATOM 7369 O O . ALA B 1 405 ? 20.188 -17.047 -19.938 1 93.38 405 ALA B O 1
ATOM 7370 N N . ASP B 1 406 ? 19.562 -15.031 -19.219 1 95.19 406 ASP B N 1
ATOM 7371 C CA . ASP B 1 406 ? 18.375 -15.484 -18.5 1 95.19 406 ASP B CA 1
ATOM 7372 C C . ASP B 1 406 ? 18.719 -16.562 -17.484 1 95.19 406 ASP B C 1
ATOM 7374 O O . ASP B 1 406 ? 18 -17.562 -17.359 1 95.19 406 ASP B O 1
ATOM 7378 N N . GLU B 1 407 ? 19.812 -16.406 -16.812 1 96.31 407 GLU B N 1
ATOM 7379 C CA . GLU B 1 407 ? 20.281 -17.422 -15.875 1 96.31 407 GLU B CA 1
ATOM 7380 C C . GLU B 1 407 ? 19.297 -17.594 -14.711 1 96.31 407 GLU B C 1
ATOM 7382 O O . GLU B 1 407 ? 18.984 -18.719 -14.312 1 96.31 407 GLU B O 1
ATOM 7387 N N . TYR B 1 408 ? 18.938 -16.5 -14.109 1 97.06 408 TYR B N 1
ATOM 7388 C CA . TYR B 1 408 ? 17.984 -16.547 -13 1 97.06 408 TYR B CA 1
ATOM 7389 C C . TYR B 1 408 ? 16.688 -17.219 -13.43 1 97.06 408 TYR B C 1
ATOM 7391 O O . TYR B 1 408 ? 16.172 -18.109 -12.734 1 97.06 408 TYR B O 1
ATOM 7399 N N . LYS B 1 409 ? 16.172 -16.859 -14.562 1 96.62 409 LYS B N 1
ATOM 7400 C CA . LYS B 1 409 ? 14.93 -17.391 -15.109 1 96.62 409 LYS B CA 1
ATOM 7401 C C . LYS B 1 409 ? 15.023 -18.891 -15.344 1 96.62 409 LYS B C 1
ATOM 7403 O O . LYS B 1 409 ? 14.141 -19.656 -14.938 1 96.62 409 LYS B O 1
ATOM 7408 N N . HIS B 1 410 ? 16.078 -19.312 -15.992 1 96.25 410 HIS B N 1
ATOM 7409 C CA . HIS B 1 410 ? 16.281 -20.719 -16.281 1 96.25 410 HIS B CA 1
ATOM 7410 C C . HIS B 1 410 ? 16.391 -21.547 -15.008 1 96.25 410 HIS B C 1
ATOM 7412 O O . HIS B 1 410 ? 15.836 -22.641 -14.922 1 96.25 410 HIS B O 1
ATOM 7418 N N . THR B 1 411 ? 17.078 -20.969 -14.086 1 96.12 411 THR B N 1
ATOM 7419 C CA . THR B 1 411 ? 17.25 -21.656 -12.812 1 96.12 411 THR B CA 1
ATOM 7420 C C . THR B 1 411 ? 15.906 -21.891 -12.125 1 96.12 411 THR B C 1
ATOM 7422 O O . THR B 1 411 ? 15.625 -22.984 -11.641 1 96.12 411 THR B O 1
ATOM 7425 N N . LEU B 1 412 ? 15.078 -20.891 -12.055 1 96.12 412 LEU B N 1
ATOM 7426 C CA . LEU B 1 412 ? 13.789 -21 -11.383 1 96.12 412 LEU B CA 1
ATOM 7427 C C . LEU B 1 412 ? 12.867 -21.953 -12.133 1 96.12 412 LEU B C 1
ATOM 7429 O O . LEU B 1 412 ? 12.141 -22.734 -11.508 1 96.12 412 LEU B O 1
ATOM 7433 N N . LYS B 1 413 ? 12.852 -21.859 -13.461 1 95.94 413 LYS B N 1
ATOM 7434 C CA . LYS B 1 413 ? 12.023 -22.766 -14.258 1 95.94 413 LYS B CA 1
ATOM 7435 C C . LYS B 1 413 ? 12.422 -24.219 -14.016 1 95.94 413 LYS B C 1
ATOM 7437 O O . LYS B 1 413 ? 11.555 -25.078 -13.828 1 95.94 413 LYS B O 1
ATOM 7442 N N . GLN B 1 414 ? 13.695 -24.453 -13.977 1 95.06 414 GLN B N 1
ATOM 7443 C CA . GLN B 1 414 ? 14.18 -25.812 -13.75 1 95.06 414 GLN B CA 1
ATOM 7444 C C . GLN B 1 414 ? 13.812 -26.297 -12.359 1 95.06 414 GLN B C 1
ATOM 7446 O O . GLN B 1 414 ? 13.438 -27.469 -12.18 1 95.06 414 GLN B O 1
ATOM 7451 N N . LEU B 1 415 ? 13.984 -25.422 -11.43 1 95.5 415 LEU B N 1
ATOM 7452 C CA . LEU B 1 415 ? 13.656 -25.766 -10.055 1 95.5 415 LEU B CA 1
ATOM 7453 C C . LEU B 1 415 ? 12.203 -26.219 -9.938 1 95.5 415 LEU B C 1
ATOM 7455 O O . LEU B 1 415 ? 11.922 -27.266 -9.352 1 95.5 415 LEU B O 1
ATOM 7459 N N . ILE B 1 416 ? 11.273 -25.484 -10.461 1 95.31 416 ILE B N 1
ATOM 7460 C CA . ILE B 1 416 ? 9.844 -25.75 -10.367 1 95.31 416 ILE B CA 1
ATOM 7461 C C . ILE B 1 416 ? 9.508 -27.031 -11.148 1 95.31 416 ILE B C 1
ATOM 7463 O O . ILE B 1 416 ? 8.734 -27.859 -10.672 1 95.31 416 ILE B O 1
ATOM 7467 N N . ARG B 1 417 ? 10.078 -27.219 -12.297 1 94.19 417 ARG B N 1
ATOM 7468 C CA . ARG B 1 417 ? 9.805 -28.391 -13.125 1 94.19 417 ARG B CA 1
ATOM 7469 C C . ARG B 1 417 ? 10.312 -29.656 -12.445 1 94.19 417 ARG B C 1
ATOM 7471 O O . ARG B 1 417 ? 9.688 -30.719 -12.547 1 94.19 417 ARG B O 1
ATOM 7478 N N . ARG B 1 418 ? 11.445 -29.562 -11.836 1 94.94 418 ARG B N 1
ATOM 7479 C CA . ARG B 1 418 ? 11.961 -30.703 -11.094 1 94.94 418 ARG B CA 1
ATOM 7480 C C . ARG B 1 418 ? 11.016 -31.094 -9.961 1 94.94 418 ARG B C 1
ATOM 7482 O O . ARG B 1 418 ? 10.812 -32.281 -9.703 1 94.94 418 ARG B O 1
ATOM 7489 N N . ARG B 1 419 ? 10.508 -30.109 -9.289 1 95.69 419 ARG B N 1
ATOM 7490 C CA . ARG B 1 419 ? 9.578 -30.359 -8.195 1 95.69 419 ARG B CA 1
ATOM 7491 C C . ARG B 1 419 ? 8.312 -31.047 -8.695 1 95.69 419 ARG B C 1
ATOM 7493 O O . ARG B 1 419 ? 7.801 -31.953 -8.055 1 95.69 419 ARG B O 1
ATOM 7500 N N . GLU B 1 420 ? 7.82 -30.547 -9.812 1 95.12 420 GLU B N 1
ATOM 7501 C CA . GLU B 1 420 ? 6.668 -31.172 -10.445 1 95.12 420 GLU B CA 1
ATOM 7502 C C . GLU B 1 420 ? 6.957 -32.625 -10.789 1 95.12 420 GLU B C 1
ATOM 7504 O O . GLU B 1 420 ? 6.16 -33.531 -10.477 1 95.12 420 GLU B O 1
ATOM 7509 N N . THR B 1 421 ? 8.07 -32.906 -11.398 1 95.31 421 THR B N 1
ATOM 7510 C CA . THR B 1 421 ? 8.484 -34.25 -11.797 1 95.31 421 THR B CA 1
ATOM 7511 C C . THR B 1 421 ? 8.586 -35.156 -10.578 1 95.31 421 THR B C 1
ATOM 7513 O O . THR B 1 421 ? 8.125 -36.312 -10.617 1 95.31 421 THR B O 1
ATOM 7516 N N . THR B 1 422 ? 9.133 -34.594 -9.578 1 96.12 422 THR B N 1
ATOM 7517 C CA . THR B 1 422 ? 9.32 -35.375 -8.359 1 96.12 422 THR B CA 1
ATOM 7518 C C . THR B 1 422 ? 7.98 -35.75 -7.738 1 96.12 422 THR B C 1
ATOM 7520 O O . THR B 1 422 ? 7.77 -36.906 -7.336 1 96.12 422 THR B O 1
ATOM 7523 N N . LEU B 1 423 ? 7.098 -34.781 -7.578 1 95.5 423 LEU B N 1
ATOM 7524 C CA . LEU B 1 423 ? 5.777 -35.031 -7.008 1 95.5 423 LEU B CA 1
ATOM 7525 C C . LEU B 1 423 ? 5.055 -36.125 -7.758 1 95.5 423 LEU B C 1
ATOM 7527 O O . LEU B 1 423 ? 4.582 -37.094 -7.148 1 95.5 423 LEU B O 1
ATOM 7531 N N . TYR B 1 424 ? 5.004 -36.125 -9.039 1 95.12 424 TYR B N 1
ATOM 7532 C CA . TYR B 1 424 ? 4.227 -37.062 -9.844 1 95.12 424 TYR B CA 1
ATOM 7533 C C . TYR B 1 424 ? 4.918 -38.406 -9.922 1 95.12 424 TYR B C 1
ATOM 7535 O O . TYR B 1 424 ? 4.258 -39.469 -9.945 1 95.12 424 TYR B O 1
ATOM 7543 N N . ARG B 1 425 ? 6.262 -38.375 -10 1 95.38 425 ARG B N 1
ATOM 7544 C CA . ARG B 1 425 ? 7 -39.625 -9.953 1 95.38 425 ARG B CA 1
ATOM 7545 C C . ARG B 1 425 ? 6.645 -40.438 -8.703 1 95.38 425 ARG B C 1
ATOM 7547 O O . ARG B 1 425 ? 6.328 -41.625 -8.789 1 95.38 425 ARG B O 1
ATOM 7554 N N . GLU B 1 426 ? 6.688 -39.719 -7.578 1 95.38 426 GLU B N 1
ATOM 7555 C CA . GLU B 1 426 ? 6.406 -40.406 -6.312 1 95.38 426 GLU B CA 1
ATOM 7556 C C . GLU B 1 426 ? 4.93 -40.781 -6.199 1 95.38 426 GLU B C 1
ATOM 7558 O O . GLU B 1 426 ? 4.574 -41.719 -5.484 1 95.38 426 GLU B O 1
ATOM 7563 N N . LEU B 1 427 ? 4.086 -40.094 -6.875 1 95.06 427 LEU B N 1
ATOM 7564 C CA . LEU B 1 427 ? 2.664 -40.406 -6.938 1 95.06 427 LEU B CA 1
ATOM 7565 C C . LEU B 1 427 ? 2.426 -41.625 -7.836 1 95.06 427 LEU B C 1
ATOM 7567 O O . LEU B 1 427 ? 1.36 -42.25 -7.785 1 95.06 427 LEU B O 1
ATOM 7571 N N . GLY B 1 428 ? 3.428 -42 -8.617 1 94.25 428 GLY B N 1
ATOM 7572 C CA . GLY B 1 428 ? 3.322 -43.094 -9.539 1 94.25 428 GLY B CA 1
ATOM 7573 C C . GLY B 1 428 ? 2.785 -42.719 -10.906 1 94.25 428 GLY B C 1
ATOM 7574 O O . GLY B 1 428 ? 2.209 -43.531 -11.609 1 94.25 428 GLY B O 1
ATOM 7575 N N . MET B 1 429 ? 2.879 -41.531 -11.234 1 91.25 429 MET B N 1
ATOM 7576 C CA . MET B 1 429 ? 2.391 -40.969 -12.492 1 91.25 429 MET B CA 1
ATOM 7577 C C . MET B 1 429 ? 3.545 -40.438 -13.344 1 91.25 429 MET B C 1
ATOM 7579 O O . MET B 1 429 ? 4.609 -40.125 -12.82 1 91.25 429 MET B O 1
ATOM 7583 N N . PRO B 1 430 ? 3.449 -40.5 -14.625 1 85.88 430 PRO B N 1
ATOM 7584 C CA . PRO B 1 430 ? 4.453 -39.812 -15.438 1 85.88 430 PRO B CA 1
ATOM 7585 C C . PRO B 1 430 ? 4.395 -38.312 -15.281 1 85.88 430 PRO B C 1
ATOM 7587 O O . PRO B 1 430 ? 3.338 -37.75 -14.969 1 85.88 430 PRO B O 1
ATOM 7590 N N . PRO B 1 431 ? 5.582 -37.75 -15.523 1 77.88 431 PRO B N 1
ATOM 7591 C CA . PRO B 1 431 ? 5.543 -36.281 -15.492 1 77.88 431 PRO B CA 1
ATOM 7592 C C . PRO B 1 431 ? 4.652 -35.688 -16.578 1 77.88 431 PRO B C 1
ATOM 7594 O O . PRO B 1 431 ? 4.484 -36.312 -17.641 1 77.88 431 PRO B O 1
ATOM 7597 N N . LEU B 1 432 ? 4.113 -34.625 -16.297 1 69.38 432 LEU B N 1
ATOM 7598 C CA . LEU B 1 432 ? 3.273 -33.938 -17.266 1 69.38 432 LEU B CA 1
ATOM 7599 C C . LEU B 1 432 ? 4.125 -33.188 -18.297 1 69.38 432 LEU B C 1
ATOM 7601 O O . LEU B 1 432 ? 5.023 -32.438 -17.922 1 69.38 432 LEU B O 1
ATOM 7605 N N . ARG B 1 433 ? 4.34 -33.688 -19.406 1 77.56 433 ARG B N 1
ATOM 7606 C CA . ARG B 1 433 ? 5.125 -33.031 -20.438 1 77.56 433 ARG B CA 1
ATOM 7607 C C . ARG B 1 433 ? 4.238 -32.188 -21.344 1 77.56 433 ARG B C 1
ATOM 7609 O O . ARG B 1 433 ? 3.426 -32.719 -22.094 1 77.56 433 ARG B O 1
ATOM 7616 N N . ASP B 1 434 ? 4.176 -30.953 -21.156 1 88.25 434 ASP B N 1
ATOM 7617 C CA . ASP B 1 434 ? 3.434 -29.969 -21.938 1 88.25 434 ASP B CA 1
ATOM 7618 C C . ASP B 1 434 ? 4.27 -28.703 -22.172 1 88.25 434 ASP B C 1
ATOM 7620 O O . ASP B 1 434 ? 4.793 -28.125 -21.219 1 88.25 434 ASP B O 1
ATOM 7624 N N . GLU B 1 435 ? 4.457 -28.391 -23.453 1 91.88 435 GLU B N 1
ATOM 7625 C CA . GLU B 1 435 ? 5.289 -27.234 -23.812 1 91.88 435 GLU B CA 1
ATOM 7626 C C . GLU B 1 435 ? 4.676 -25.938 -23.297 1 91.88 435 GLU B C 1
ATOM 7628 O O . GLU B 1 435 ? 5.367 -24.922 -23.172 1 91.88 435 GLU B O 1
ATOM 7633 N N . ASN B 1 436 ? 3.385 -25.953 -23.031 1 96.19 436 ASN B N 1
ATOM 7634 C CA . ASN B 1 436 ? 2.701 -24.75 -22.578 1 96.19 436 ASN B CA 1
ATOM 7635 C C . ASN B 1 436 ? 2.631 -24.688 -21.047 1 96.19 436 ASN B C 1
ATOM 7637 O O . ASN B 1 436 ? 2.211 -23.672 -20.484 1 96.19 436 ASN B O 1
ATOM 7641 N N . ALA B 1 437 ? 3.1 -25.703 -20.375 1 94.75 437 ALA B N 1
ATOM 7642 C CA . ALA B 1 437 ? 3.025 -25.766 -18.922 1 94.75 437 ALA B CA 1
ATOM 7643 C C . ALA B 1 437 ? 4.086 -24.875 -18.281 1 94.75 437 ALA B C 1
ATOM 7645 O O . ALA B 1 437 ? 5.223 -24.812 -18.75 1 94.75 437 ALA B O 1
ATOM 7646 N N . VAL B 1 438 ? 3.68 -24.156 -17.172 1 95.38 438 VAL B N 1
ATOM 7647 C CA . VAL B 1 438 ? 4.648 -23.359 -16.406 1 95.38 438 VAL B CA 1
ATOM 7648 C C . VAL B 1 438 ? 4.852 -23.984 -15.031 1 95.38 438 VAL B C 1
ATOM 7650 O O . VAL B 1 438 ? 5.848 -23.719 -14.359 1 95.38 438 VAL B O 1
ATOM 7653 N N . ASP B 1 439 ? 3.914 -24.766 -14.586 1 92.94 439 ASP B N 1
ATOM 7654 C CA . ASP B 1 439 ? 4.016 -25.703 -13.469 1 92.94 439 ASP B CA 1
ATOM 7655 C C . ASP B 1 439 ? 4.148 -24.953 -12.141 1 92.94 439 ASP B C 1
ATOM 7657 O O . ASP B 1 439 ? 4.684 -25.484 -11.172 1 92.94 439 ASP B O 1
ATOM 7661 N N . TYR B 1 440 ? 3.811 -23.688 -12.094 1 95.69 440 TYR B N 1
ATOM 7662 C CA . TYR B 1 440 ? 3.832 -23.016 -10.805 1 95.69 440 TYR B CA 1
ATOM 7663 C C . TYR B 1 440 ? 2.873 -23.672 -9.82 1 95.69 440 TYR B C 1
ATOM 7665 O O . TYR B 1 440 ? 3.162 -23.75 -8.625 1 95.69 440 TYR B O 1
ATOM 7673 N N . TYR B 1 441 ? 1.741 -24.047 -10.281 1 95.06 441 TYR B N 1
ATOM 7674 C CA . TYR B 1 441 ? 0.765 -24.891 -9.594 1 95.06 441 TYR B CA 1
ATOM 7675 C C . TYR B 1 441 ? 0.498 -26.156 -10.383 1 95.06 441 TYR B C 1
ATOM 7677 O O . TYR B 1 441 ? 0.92 -26.297 -11.531 1 95.06 441 TYR B O 1
ATOM 7685 N N . THR B 1 442 ? -0.136 -27.047 -9.703 1 92.81 442 THR B N 1
ATOM 7686 C CA . THR B 1 442 ? -0.673 -28.219 -10.383 1 92.81 442 THR B CA 1
ATOM 7687 C C . THR B 1 442 ? -2.027 -28.609 -9.805 1 92.81 442 THR B C 1
ATOM 7689 O O . THR B 1 442 ? -2.293 -28.375 -8.625 1 92.81 442 THR B O 1
ATOM 7692 N N . LEU B 1 443 ? -2.836 -29.016 -10.688 1 91.69 443 LEU B N 1
ATOM 7693 C CA . LEU B 1 443 ? -4.141 -29.547 -10.305 1 91.69 443 LEU B CA 1
ATOM 7694 C C . LEU B 1 443 ? -4.129 -31.062 -10.289 1 91.69 443 LEU B C 1
ATOM 7696 O O . LEU B 1 443 ? -4.07 -31.703 -11.344 1 91.69 443 LEU B O 1
ATOM 7700 N N . ILE B 1 444 ? -4.195 -31.594 -9.086 1 90.75 444 ILE B N 1
ATOM 7701 C CA . ILE B 1 444 ? -4.234 -33.031 -8.938 1 90.75 444 ILE B CA 1
ATOM 7702 C C . ILE B 1 444 ? -5.68 -33.531 -9.031 1 90.75 444 ILE B C 1
ATOM 7704 O O . ILE B 1 444 ? -6.441 -33.438 -8.07 1 90.75 444 ILE B O 1
ATOM 7708 N N . ASP B 1 445 ? -5.969 -34.094 -10.117 1 88.12 445 ASP B N 1
ATOM 7709 C CA . ASP B 1 445 ? -7.324 -34.531 -10.422 1 88.12 445 ASP B CA 1
ATOM 7710 C C . ASP B 1 445 ? -7.543 -35.969 -9.953 1 88.12 445 ASP B C 1
ATOM 7712 O O . ASP B 1 445 ? -6.832 -36.875 -10.383 1 88.12 445 ASP B O 1
ATOM 7716 N N . LEU B 1 446 ? -8.523 -36.156 -9.125 1 87 446 LEU B N 1
ATOM 7717 C CA . LEU B 1 446 ? -8.781 -37.469 -8.539 1 87 446 LEU B CA 1
ATOM 7718 C C . LEU B 1 446 ? -9.109 -38.5 -9.625 1 87 446 LEU B C 1
ATOM 7720 O O . LEU B 1 446 ? -8.617 -39.625 -9.586 1 87 446 LEU B O 1
ATOM 7724 N N . GLN B 1 447 ? -9.961 -38.094 -10.508 1 86.81 447 GLN B N 1
ATOM 7725 C CA . GLN B 1 447 ? -10.391 -39 -11.562 1 86.81 447 GLN B CA 1
ATOM 7726 C C . GLN B 1 447 ? -9.211 -39.438 -12.43 1 86.81 447 GLN B C 1
ATOM 7728 O O . GLN B 1 447 ? -9.016 -40.625 -12.672 1 86.81 447 GLN B O 1
ATOM 7733 N N . ASP B 1 448 ? -8.406 -38.5 -12.836 1 88.19 448 ASP B N 1
ATOM 7734 C CA . ASP B 1 448 ? -7.273 -38.812 -13.703 1 88.19 448 ASP B CA 1
ATOM 7735 C C . ASP B 1 448 ? -6.246 -39.688 -12.984 1 88.19 448 ASP B C 1
ATOM 7737 O O . ASP B 1 448 ? -5.738 -40.656 -13.547 1 88.19 448 ASP B O 1
ATOM 7741 N N . VAL B 1 449 ? -5.949 -39.344 -11.789 1 90.19 449 VAL B N 1
ATOM 7742 C CA . VAL B 1 449 ? -4.926 -40.062 -11.023 1 90.19 449 VAL B CA 1
ATOM 7743 C C . VAL B 1 449 ? -5.371 -41.5 -10.766 1 90.19 449 VAL B C 1
ATOM 7745 O O . VAL B 1 449 ? -4.617 -42.438 -11 1 90.19 449 VAL B O 1
ATOM 7748 N N . THR B 1 450 ? -6.59 -41.656 -10.328 1 92.31 450 THR B N 1
ATOM 7749 C CA . THR B 1 450 ? -7.074 -43 -9.977 1 92.31 450 THR B CA 1
ATOM 7750 C C . THR B 1 450 ? -7.266 -43.844 -11.219 1 92.31 450 THR B C 1
ATOM 7752 O O . THR B 1 450 ? -7.02 -45.062 -11.195 1 92.31 450 THR B O 1
ATOM 7755 N N . ALA B 1 451 ? -7.715 -43.25 -12.273 1 93.31 451 ALA B N 1
ATOM 7756 C CA . ALA B 1 451 ? -7.875 -43.969 -13.523 1 93.31 451 ALA B CA 1
ATOM 7757 C C . ALA B 1 451 ? -6.531 -44.469 -14.047 1 93.31 451 ALA B C 1
ATOM 7759 O O . ALA B 1 451 ? -6.418 -45.594 -14.523 1 93.31 451 ALA B O 1
ATOM 7760 N N . LYS B 1 452 ? -5.531 -43.656 -14.008 1 91.94 452 LYS B N 1
ATOM 7761 C CA . LYS B 1 452 ? -4.207 -44 -14.516 1 91.94 452 LYS B CA 1
ATOM 7762 C C . LYS B 1 452 ? -3.529 -45.031 -13.648 1 91.94 452 LYS B C 1
ATOM 7764 O O . LYS B 1 452 ? -2.789 -45.906 -14.148 1 91.94 452 LYS B O 1
ATOM 7769 N N . LEU B 1 453 ? -3.73 -44.938 -12.391 1 94.06 453 LEU B N 1
ATOM 7770 C CA . LEU B 1 453 ? -3.066 -45.844 -11.469 1 94.06 453 LEU B CA 1
ATOM 7771 C C . LEU B 1 453 ? -3.762 -47.219 -11.445 1 94.06 453 LEU B C 1
ATOM 7773 O O . LEU B 1 453 ? -3.102 -48.25 -11.367 1 94.06 453 LEU B O 1
ATOM 7777 N N . TYR B 1 454 ? -5.203 -47.188 -11.516 1 95.12 454 TYR B N 1
ATOM 7778 C CA . TYR B 1 454 ? -5.879 -48.438 -11.164 1 95.12 454 TYR B CA 1
ATOM 7779 C C . TYR B 1 454 ? -6.996 -48.75 -12.148 1 95.12 454 TYR B C 1
ATOM 7781 O O . TYR B 1 454 ? -7.645 -49.812 -12.055 1 95.12 454 TYR B O 1
ATOM 7789 N N . GLY B 1 455 ? -7.328 -47.906 -13.023 1 94.56 455 GLY B N 1
ATOM 7790 C CA . GLY B 1 455 ? -8.32 -48.188 -14.047 1 94.56 455 GLY B CA 1
ATOM 7791 C C . GLY B 1 455 ? -9.602 -47.406 -13.875 1 94.56 455 GLY B C 1
ATOM 7792 O O . GLY B 1 455 ? -9.867 -46.844 -12.797 1 94.56 455 GLY B O 1
ATOM 7793 N N . GLU B 1 456 ? -10.43 -47.344 -14.859 1 94.5 456 GLU B N 1
ATOM 7794 C CA . GLU B 1 456 ? -11.609 -46.5 -14.969 1 94.5 456 GLU B CA 1
ATOM 7795 C C . GLU B 1 456 ? -12.672 -46.906 -13.945 1 94.5 456 GLU B C 1
ATOM 7797 O O . GLU B 1 456 ? -13.367 -46.031 -13.398 1 94.5 456 GLU B O 1
ATOM 7802 N N . ALA B 1 457 ? -12.898 -48.156 -13.758 1 93.88 457 ALA B N 1
ATOM 7803 C CA . ALA B 1 457 ? -13.938 -48.656 -12.852 1 93.88 457 ALA B CA 1
ATOM 7804 C C . ALA B 1 457 ? -13.695 -48.156 -11.422 1 93.88 457 ALA B C 1
ATOM 7806 O O . ALA B 1 457 ? -14.625 -47.688 -10.758 1 93.88 457 ALA B O 1
ATOM 7807 N N . PHE B 1 458 ? -12.523 -48.281 -11.031 1 93.62 458 PHE B N 1
ATOM 7808 C CA . PHE B 1 458 ? -12.156 -47.781 -9.711 1 93.62 458 PHE B CA 1
ATOM 7809 C C . PHE B 1 458 ? -12.305 -46.25 -9.641 1 93.62 458 PHE B C 1
ATOM 7811 O O . PHE B 1 458 ? -12.781 -45.719 -8.641 1 93.62 458 PHE B O 1
ATOM 7818 N N . SER B 1 459 ? -11.812 -45.562 -10.633 1 93.56 459 SER B N 1
ATOM 7819 C CA . SER B 1 459 ? -11.883 -44.094 -10.688 1 93.56 459 SER B CA 1
ATOM 7820 C C . SER B 1 459 ? -13.312 -43.594 -10.508 1 93.56 459 SER B C 1
ATOM 7822 O O . SER B 1 459 ? -13.555 -42.656 -9.766 1 93.56 459 SER B O 1
ATOM 7824 N N . GLU B 1 460 ? -14.242 -44.219 -11.172 1 91.81 460 GLU B N 1
ATOM 7825 C CA . GLU B 1 460 ? -15.648 -43.844 -11.047 1 91.81 460 GLU B CA 1
ATOM 7826 C C . GLU B 1 460 ? -16.141 -44.031 -9.609 1 91.81 460 GLU B C 1
ATOM 7828 O O . GLU B 1 460 ? -16.875 -43.188 -9.094 1 91.81 460 GLU B O 1
ATOM 7833 N N . TRP B 1 461 ? -15.773 -45.125 -9.102 1 89.88 461 TRP B N 1
ATOM 7834 C CA . TRP B 1 461 ? -16.141 -45.406 -7.719 1 89.88 461 TRP B CA 1
ATOM 7835 C C . TRP B 1 461 ? -15.555 -44.344 -6.777 1 89.88 461 TRP B C 1
ATOM 7837 O O . TRP B 1 461 ? -16.25 -43.844 -5.883 1 89.88 461 TRP B O 1
ATOM 7847 N N . ALA B 1 462 ? -14.312 -44.062 -6.91 1 88.12 462 ALA B N 1
ATOM 7848 C CA . ALA B 1 462 ? -13.602 -43.094 -6.055 1 88.12 462 ALA B CA 1
ATOM 7849 C C . ALA B 1 462 ? -14.234 -41.719 -6.125 1 88.12 462 ALA B C 1
ATOM 7851 O O . ALA B 1 462 ? -14.367 -41.031 -5.105 1 88.12 462 ALA B O 1
ATOM 7852 N N . VAL B 1 463 ? -14.547 -41.25 -7.289 1 86.81 463 VAL B N 1
ATOM 7853 C CA . VAL B 1 463 ? -15.156 -39.969 -7.5 1 86.81 463 VAL B CA 1
ATOM 7854 C C . VAL B 1 463 ? -16.516 -39.906 -6.809 1 86.81 463 VAL B C 1
ATOM 7856 O O . VAL B 1 463 ? -16.875 -38.875 -6.203 1 86.81 463 VAL B O 1
ATOM 7859 N N . LYS B 1 464 ? -17.25 -40.906 -6.914 1 82.44 464 LYS B N 1
ATOM 7860 C CA . LYS B 1 464 ? -18.562 -40.969 -6.266 1 82.44 464 LYS B CA 1
ATOM 7861 C C . LYS B 1 464 ? -18.422 -40.906 -4.75 1 82.44 464 LYS B C 1
ATOM 7863 O O . LYS B 1 464 ? -19.25 -40.281 -4.078 1 82.44 464 LYS B O 1
ATOM 7868 N N . GLN B 1 465 ? -17.484 -41.594 -4.223 1 76 465 GLN B N 1
ATOM 7869 C CA . GLN B 1 465 ? -17.25 -41.594 -2.781 1 76 465 GLN B CA 1
ATOM 7870 C C . GLN B 1 465 ? -16.812 -40.219 -2.293 1 76 465 GLN B C 1
ATOM 7872 O O . GLN B 1 465 ? -17.062 -39.844 -1.144 1 76 465 GLN B O 1
ATOM 7877 N N . SER B 1 466 ? -16.031 -39.562 -3.072 1 70.38 466 SER B N 1
ATOM 7878 C CA . SER B 1 466 ? -15.469 -38.25 -2.699 1 70.38 466 SER B CA 1
ATOM 7879 C C . SER B 1 466 ? -16.562 -37.188 -2.623 1 70.38 466 SER B C 1
ATOM 7881 O O . SER B 1 466 ? -16.422 -36.219 -1.869 1 70.38 466 SER B O 1
ATOM 7883 N N . SER B 1 467 ? -17.453 -37.219 -3.48 1 57.66 467 SER B N 1
ATOM 7884 C CA . SER B 1 467 ? -18.562 -36.281 -3.473 1 57.66 467 SER B CA 1
ATOM 7885 C C . SER B 1 467 ? -19.25 -36.25 -2.111 1 57.66 467 SER B C 1
ATOM 7887 O O . SER B 1 467 ? -19.781 -35.219 -1.702 1 57.66 467 SER B O 1
ATOM 7889 N N . THR B 1 468 ? -19.25 -37.438 -1.463 1 43.28 468 THR B N 1
ATOM 7890 C CA . THR B 1 468 ? -19.969 -37.594 -0.203 1 43.28 468 THR B CA 1
ATOM 7891 C C . THR B 1 468 ? -19.141 -37.062 0.962 1 43.28 468 THR B C 1
ATOM 7893 O O . THR B 1 468 ? -19.688 -36.719 2.021 1 43.28 468 THR B O 1
ATOM 7896 N N . GLY B 1 469 ? -17.797 -36.969 0.932 1 56.31 469 GLY B N 1
ATOM 7897 C CA . GLY B 1 469 ? -16.891 -36.562 1.98 1 56.31 469 GLY B CA 1
ATOM 7898 C C . GLY B 1 469 ? -15.781 -35.656 1.475 1 56.31 469 GLY B C 1
ATOM 7899 O O . GLY B 1 469 ? -15.5 -35.594 0.275 1 56.31 469 GLY B O 1
ATOM 7900 N N . ASP B 1 470 ? -15.297 -34.531 2.203 1 67.75 470 ASP B N 1
ATOM 7901 C CA . ASP B 1 470 ? -14.359 -33.594 1.563 1 67.75 470 ASP B CA 1
ATOM 7902 C C . ASP B 1 470 ? -12.938 -34.156 1.599 1 67.75 470 ASP B C 1
ATOM 7904 O O . ASP B 1 470 ? -12.344 -34.312 2.67 1 67.75 470 ASP B O 1
ATOM 7908 N N . MET B 1 471 ? -12.523 -35.062 0.568 1 77.19 471 MET B N 1
ATOM 7909 C CA . MET B 1 471 ? -11.234 -35.688 0.311 1 77.19 471 MET B CA 1
ATOM 7910 C C . MET B 1 471 ? -10.086 -34.781 0.765 1 77.19 471 MET B C 1
ATOM 7912 O O . MET B 1 471 ? -9.086 -35.281 1.288 1 77.19 471 MET B O 1
ATOM 7916 N N . LEU B 1 472 ? -10.227 -33.688 0.721 1 81.94 472 LEU B N 1
ATOM 7917 C CA . LEU B 1 472 ? -9.156 -32.75 1.095 1 81.94 472 LEU B CA 1
ATOM 7918 C C . LEU B 1 472 ? -8.992 -32.719 2.609 1 81.94 472 LEU B C 1
ATOM 7920 O O . LEU B 1 472 ? -7.871 -32.562 3.111 1 81.94 472 LEU B O 1
ATOM 7924 N N . PHE B 1 473 ? -10.102 -32.781 3.301 1 83.12 473 PHE B N 1
ATOM 7925 C CA . PHE B 1 473 ? -10.039 -32.844 4.758 1 83.12 473 PHE B CA 1
ATOM 7926 C C . PHE B 1 473 ? -9.406 -34.125 5.23 1 83.12 473 PHE B C 1
ATOM 7928 O O . PHE B 1 473 ? -8.625 -34.125 6.184 1 83.12 473 PHE B O 1
ATOM 7935 N N . ARG B 1 474 ? -9.742 -35.156 4.539 1 80.5 474 ARG B N 1
ATOM 7936 C CA . ARG B 1 474 ? -9.141 -36.438 4.863 1 80.5 474 ARG B CA 1
ATOM 7937 C C . ARG B 1 474 ? -7.641 -36.438 4.602 1 80.5 474 ARG B C 1
ATOM 7939 O O . ARG B 1 474 ? -6.859 -36.938 5.398 1 80.5 474 ARG B O 1
ATOM 7946 N N . ILE B 1 475 ? -7.277 -35.906 3.506 1 83.38 475 ILE B N 1
ATOM 7947 C CA . ILE B 1 475 ? -5.867 -35.781 3.166 1 83.38 475 ILE B CA 1
ATOM 7948 C C . ILE B 1 475 ? -5.141 -34.969 4.246 1 83.38 475 ILE B C 1
ATOM 7950 O O . ILE B 1 475 ? -4.086 -35.406 4.734 1 83.38 475 ILE B O 1
ATOM 7954 N N . ALA B 1 476 ? -5.699 -33.875 4.594 1 85.12 476 ALA B N 1
ATOM 7955 C CA . ALA B 1 476 ? -5.094 -33.031 5.621 1 85.12 476 ALA B CA 1
ATOM 7956 C C . ALA B 1 476 ? -4.984 -33.75 6.949 1 85.12 476 ALA B C 1
ATOM 7958 O O . ALA B 1 476 ? -3.957 -33.688 7.629 1 85.12 476 ALA B O 1
ATOM 7959 N N . ASP B 1 477 ? -6.062 -34.406 7.281 1 82.56 477 ASP B N 1
ATOM 7960 C CA . ASP B 1 477 ? -6.152 -35.094 8.562 1 82.56 477 ASP B CA 1
ATOM 7961 C C . ASP B 1 477 ? -5.207 -36.281 8.617 1 82.56 477 ASP B C 1
ATOM 7963 O O . ASP B 1 477 ? -4.523 -36.5 9.617 1 82.56 477 ASP B O 1
ATOM 7967 N N . GLU B 1 478 ? -5.145 -37 7.535 1 79.94 478 GLU B N 1
ATOM 7968 C CA . GLU B 1 478 ? -4.43 -38.281 7.539 1 79.94 478 GLU B CA 1
ATOM 7969 C C . GLU B 1 478 ? -2.963 -38.094 7.172 1 79.94 478 GLU B C 1
ATOM 7971 O O . GLU B 1 478 ? -2.111 -38.906 7.559 1 79.94 478 GLU B O 1
ATOM 7976 N N . THR B 1 479 ? -2.668 -37.062 6.418 1 81.56 479 THR B N 1
ATOM 7977 C CA . THR B 1 479 ? -1.314 -37 5.883 1 81.56 479 THR B CA 1
ATOM 7978 C C . THR B 1 479 ? -0.628 -35.719 6.352 1 81.56 479 THR B C 1
ATOM 7980 O O . THR B 1 479 ? 0.592 -35.562 6.234 1 81.56 479 THR B O 1
ATOM 7983 N N . GLY B 1 480 ? -1.387 -34.688 6.777 1 85 480 GLY B N 1
ATOM 7984 C CA . GLY B 1 480 ? -0.808 -33.406 7.129 1 85 480 GLY B CA 1
ATOM 7985 C C . GLY B 1 480 ? -0.559 -32.531 5.93 1 85 480 GLY B C 1
ATOM 7986 O O . GLY B 1 480 ? 0.097 -31.484 6.043 1 85 480 GLY B O 1
ATOM 7987 N N . ILE B 1 481 ? -1.07 -32.969 4.777 1 86.62 481 ILE B N 1
ATOM 7988 C CA . ILE B 1 481 ? -0.87 -32.219 3.549 1 86.62 481 ILE B CA 1
ATOM 7989 C C . ILE B 1 481 ? -2.061 -31.281 3.318 1 86.62 481 ILE B C 1
ATOM 7991 O O . ILE B 1 481 ? -3.215 -31.719 3.393 1 86.62 481 ILE B O 1
ATOM 7995 N N . VAL B 1 482 ? -1.771 -30 3.053 1 88.62 482 VAL B N 1
ATOM 7996 C CA . VAL B 1 482 ? -2.82 -29.031 2.779 1 88.62 482 VAL B CA 1
ATOM 7997 C C . VAL B 1 482 ? -2.854 -28.703 1.288 1 88.62 482 VAL B C 1
ATOM 7999 O O . VAL B 1 482 ? -1.868 -28.219 0.729 1 88.62 482 VAL B O 1
ATOM 8002 N N . LEU B 1 483 ? -3.945 -29.078 0.661 1 89.62 483 LEU B N 1
ATOM 8003 C CA . LEU B 1 483 ? -4.273 -28.719 -0.716 1 89.62 483 LEU B CA 1
ATOM 8004 C C . LEU B 1 483 ? -5.527 -27.859 -0.771 1 89.62 483 LEU B C 1
ATOM 8006 O O . LEU B 1 483 ? -6.371 -27.922 0.124 1 89.62 483 LEU B O 1
ATOM 8010 N N . LEU B 1 484 ? -5.598 -27.031 -1.815 1 88.44 484 LEU B N 1
ATOM 8011 C CA . LEU B 1 484 ? -6.809 -26.234 -1.989 1 88.44 484 LEU B CA 1
ATOM 8012 C C . LEU B 1 484 ? -7.785 -26.938 -2.932 1 88.44 484 LEU B C 1
ATOM 8014 O O . LEU B 1 484 ? -7.371 -27.578 -3.895 1 88.44 484 LEU B O 1
ATOM 8018 N N . PRO B 1 485 ? -9.047 -26.781 -2.67 1 86.88 485 PRO B N 1
ATOM 8019 C CA . PRO B 1 485 ? -10.039 -27.438 -3.523 1 86.88 485 PRO B CA 1
ATOM 8020 C C . PRO B 1 485 ? -10.125 -26.812 -4.914 1 86.88 485 PRO B C 1
ATOM 8022 O O . PRO B 1 485 ? -10.359 -25.609 -5.043 1 86.88 485 PRO B O 1
ATOM 8025 N N . GLY B 1 486 ? -10.062 -27.625 -5.918 1 86.31 486 GLY B N 1
ATOM 8026 C CA . GLY B 1 486 ? -10.164 -27.156 -7.293 1 86.31 486 GLY B CA 1
ATOM 8027 C C . GLY B 1 486 ? -11.492 -26.484 -7.598 1 86.31 486 GLY B C 1
ATOM 8028 O O . GLY B 1 486 ? -11.555 -25.562 -8.414 1 86.31 486 GLY B O 1
ATOM 8029 N N . ARG B 1 487 ? -12.539 -26.922 -6.984 1 81.12 487 ARG B N 1
ATOM 8030 C CA . ARG B 1 487 ? -13.867 -26.375 -7.191 1 81.12 487 ARG B CA 1
ATOM 8031 C C . ARG B 1 487 ? -13.891 -24.875 -6.91 1 81.12 487 ARG B C 1
ATOM 8033 O O . ARG B 1 487 ? -14.633 -24.125 -7.555 1 81.12 487 ARG B O 1
ATOM 8040 N N . GLY B 1 488 ? -13.117 -24.5 -5.98 1 82.88 488 GLY B N 1
ATOM 8041 C CA . GLY B 1 488 ? -13.039 -23.094 -5.645 1 82.88 488 GLY B CA 1
ATOM 8042 C C . GLY B 1 488 ? -12.438 -22.25 -6.754 1 82.88 488 GLY B C 1
ATOM 8043 O O . GLY B 1 488 ? -12.625 -21.031 -6.785 1 82.88 488 GLY B O 1
ATOM 8044 N N . PHE B 1 489 ? -11.797 -22.875 -7.633 1 87.12 489 PHE B N 1
ATOM 8045 C CA . PHE B 1 489 ? -11.156 -22.188 -8.75 1 87.12 489 PHE B CA 1
ATOM 8046 C C . PHE B 1 489 ? -11.977 -22.344 -10.023 1 87.12 489 PHE B C 1
ATOM 8048 O O . PHE B 1 489 ? -11.539 -21.953 -11.102 1 87.12 489 PHE B O 1
ATOM 8055 N N . GLY B 1 490 ? -13.102 -22.984 -9.852 1 83.94 490 GLY B N 1
ATOM 8056 C CA . GLY B 1 490 ? -13.984 -23.141 -11 1 83.94 490 GLY B CA 1
ATOM 8057 C C . GLY B 1 490 ? -13.797 -24.453 -11.734 1 83.94 490 GLY B C 1
ATOM 8058 O O . GLY B 1 490 ? -14.328 -24.641 -12.828 1 83.94 490 GLY B O 1
ATOM 8059 N N . SER B 1 491 ? -13.047 -25.328 -11.164 1 84.69 491 SER B N 1
ATOM 8060 C CA . SER B 1 491 ? -12.922 -26.656 -11.758 1 84.69 491 SER B CA 1
ATOM 8061 C C . SER B 1 491 ? -14.195 -27.484 -11.547 1 84.69 491 SER B C 1
ATOM 8063 O O . SER B 1 491 ? -14.836 -27.391 -10.5 1 84.69 491 SER B O 1
ATOM 8065 N N . ASN B 1 492 ? -14.555 -28.281 -12.5 1 80.12 492 ASN B N 1
ATOM 8066 C CA . ASN B 1 492 ? -15.758 -29.109 -12.422 1 80.12 492 ASN B CA 1
ATOM 8067 C C . ASN B 1 492 ? -15.438 -30.547 -12.016 1 80.12 492 ASN B C 1
ATOM 8069 O O . ASN B 1 492 ? -16.344 -31.375 -11.906 1 80.12 492 ASN B O 1
ATOM 8073 N N . ARG B 1 493 ? -14.242 -30.766 -11.719 1 82 493 ARG B N 1
ATOM 8074 C CA . ARG B 1 493 ? -13.82 -32.094 -11.297 1 82 493 ARG B CA 1
ATOM 8075 C C . ARG B 1 493 ? -13.211 -32.062 -9.906 1 82 493 ARG B C 1
ATOM 8077 O O . ARG B 1 493 ? -12.586 -31.078 -9.516 1 82 493 ARG B O 1
ATOM 8084 N N . PRO B 1 494 ? -13.477 -33.125 -9.195 1 86.19 494 PRO B N 1
ATOM 8085 C CA . PRO B 1 494 ? -12.797 -33.188 -7.898 1 86.19 494 PRO B CA 1
ATOM 8086 C C . PRO B 1 494 ? -11.281 -33.156 -8.031 1 86.19 494 PRO B C 1
ATOM 8088 O O . PRO B 1 494 ? -10.695 -34.031 -8.68 1 86.19 494 PRO B O 1
ATOM 8091 N N . SER B 1 495 ? -10.734 -32.188 -7.52 1 89 495 SER B N 1
ATOM 8092 C CA . SER B 1 495 ? -9.289 -31.984 -7.652 1 89 495 SER B CA 1
ATOM 8093 C C . SER B 1 495 ? -8.742 -31.141 -6.5 1 89 495 SER B C 1
ATOM 8095 O O . SER B 1 495 ? -9.5 -30.5 -5.766 1 89 495 SER B O 1
ATOM 8097 N N . GLY B 1 496 ? -7.488 -31.25 -6.273 1 90.62 496 GLY B N 1
ATOM 8098 C CA . GLY B 1 496 ? -6.746 -30.438 -5.332 1 90.62 496 GLY B CA 1
ATOM 8099 C C . GLY B 1 496 ? -5.609 -29.672 -5.98 1 90.62 496 GLY B C 1
ATOM 8100 O O . GLY B 1 496 ? -4.879 -30.219 -6.812 1 90.62 496 GLY B O 1
ATOM 8101 N N . ARG B 1 497 ? -5.508 -28.391 -5.66 1 92.69 497 ARG B N 1
ATOM 8102 C CA . ARG B 1 497 ? -4.422 -27.562 -6.172 1 92.69 497 ARG B CA 1
ATOM 8103 C C . ARG B 1 497 ? -3.215 -27.594 -5.242 1 92.69 497 ARG B C 1
ATOM 8105 O O . ARG B 1 497 ? -3.35 -27.406 -4.035 1 92.69 497 ARG B O 1
ATOM 8112 N N . ALA B 1 498 ? -2.086 -27.844 -5.766 1 93.06 498 ALA B N 1
ATOM 8113 C CA . ALA B 1 498 ? -0.815 -27.75 -5.055 1 93.06 498 ALA B CA 1
ATOM 8114 C C . ALA B 1 498 ? 0.089 -26.703 -5.688 1 93.06 498 ALA B C 1
ATOM 8116 O O . ALA B 1 498 ? 0.163 -26.594 -6.914 1 93.06 498 ALA B O 1
ATOM 8117 N N . SER B 1 499 ? 0.671 -25.922 -4.859 1 94.88 499 SER B N 1
ATOM 8118 C CA . SER B 1 499 ? 1.73 -25.047 -5.34 1 94.88 499 SER B CA 1
ATOM 8119 C C . SER B 1 499 ? 3.053 -25.797 -5.477 1 94.88 499 SER B C 1
ATOM 8121 O O . SER B 1 499 ? 3.412 -26.594 -4.609 1 94.88 499 SER B O 1
ATOM 8123 N N . LEU B 1 500 ? 3.775 -25.578 -6.523 1 95.38 500 LEU B N 1
ATOM 8124 C CA . LEU B 1 500 ? 5.07 -26.219 -6.727 1 95.38 500 LEU B CA 1
ATOM 8125 C C . LEU B 1 500 ? 6.207 -25.234 -6.473 1 95.38 500 LEU B C 1
ATOM 8127 O O . LEU B 1 500 ? 7.367 -25.531 -6.773 1 95.38 500 LEU B O 1
ATOM 8131 N N . ALA B 1 501 ? 5.859 -24.125 -5.867 1 95.62 501 ALA B N 1
ATOM 8132 C CA . ALA B 1 501 ? 6.867 -23.078 -5.664 1 95.62 501 ALA B CA 1
ATOM 8133 C C . ALA B 1 501 ? 7.168 -22.891 -4.18 1 95.62 501 ALA B C 1
ATOM 8135 O O . ALA B 1 501 ? 8.141 -22.219 -3.818 1 95.62 501 ALA B O 1
ATOM 8136 N N . ASN B 1 502 ? 6.484 -23.516 -3.283 1 93.75 502 ASN B N 1
ATOM 8137 C CA . ASN B 1 502 ? 6.516 -23.047 -1.903 1 93.75 502 ASN B CA 1
ATOM 8138 C C . ASN B 1 502 ? 7.242 -24.031 -0.992 1 93.75 502 ASN B C 1
ATOM 8140 O O . ASN B 1 502 ? 7.512 -23.734 0.17 1 93.75 502 ASN B O 1
ATOM 8144 N N . LEU B 1 503 ? 7.488 -25.281 -1.438 1 93.44 503 LEU B N 1
ATOM 8145 C CA . LEU B 1 503 ? 8.172 -26.297 -0.648 1 93.44 503 LEU B CA 1
ATOM 8146 C C . LEU B 1 503 ? 9.461 -26.734 -1.33 1 93.44 503 LEU B C 1
ATOM 8148 O O . LEU B 1 503 ? 9.789 -26.25 -2.418 1 93.44 503 LEU B O 1
ATOM 8152 N N . ASN B 1 504 ? 10.148 -27.594 -0.644 1 92.75 504 ASN B N 1
ATOM 8153 C CA . ASN B 1 504 ? 11.359 -28.188 -1.214 1 92.75 504 ASN B CA 1
ATOM 8154 C C . ASN B 1 504 ? 11.062 -29.484 -1.946 1 92.75 504 ASN B C 1
ATOM 8156 O O . ASN B 1 504 ? 10.023 -30.109 -1.716 1 92.75 504 ASN B O 1
ATOM 8160 N N . GLU B 1 505 ? 11.969 -29.875 -2.771 1 93.69 505 GLU B N 1
ATOM 8161 C CA . GLU B 1 505 ? 11.789 -31.031 -3.627 1 93.69 505 GLU B CA 1
ATOM 8162 C C . GLU B 1 505 ? 11.469 -32.281 -2.803 1 93.69 505 GLU B C 1
ATOM 8164 O O . GLU B 1 505 ? 10.594 -33.062 -3.166 1 93.69 505 GLU B O 1
ATOM 8169 N N . TYR B 1 506 ? 12.18 -32.5 -1.699 1 93.62 506 TYR B N 1
ATOM 8170 C CA . TYR B 1 506 ? 11.969 -33.719 -0.898 1 93.62 506 TYR B CA 1
ATOM 8171 C C . TYR B 1 506 ? 10.586 -33.719 -0.259 1 93.62 506 TYR B C 1
ATOM 8173 O O . TYR B 1 506 ? 10.008 -34.75 -0.002 1 93.62 506 TYR B O 1
ATOM 8181 N N . GLU B 1 507 ? 10.094 -32.5 0.017 1 93.62 507 GLU B N 1
ATOM 8182 C CA . GLU B 1 507 ? 8.75 -32.375 0.567 1 93.62 507 GLU B CA 1
ATOM 8183 C C . GLU B 1 507 ? 7.691 -32.719 -0.476 1 93.62 507 GLU B C 1
ATOM 8185 O O . GLU B 1 507 ? 6.672 -33.344 -0.151 1 93.62 507 GLU B O 1
ATOM 8190 N N . TYR B 1 508 ? 7.934 -32.375 -1.708 1 94.62 508 TYR B N 1
ATOM 8191 C CA . TYR B 1 508 ? 7.02 -32.781 -2.777 1 94.62 508 TYR B CA 1
ATOM 8192 C C . TYR B 1 508 ? 7.051 -34.281 -3.012 1 94.62 508 TYR B C 1
ATOM 8194 O O . TYR B 1 508 ? 6.031 -34.875 -3.348 1 94.62 508 TYR B O 1
ATOM 8202 N N . ALA B 1 509 ? 8.211 -34.875 -2.83 1 94.94 509 ALA B N 1
ATOM 8203 C CA . ALA B 1 509 ? 8.305 -36.344 -2.871 1 94.94 509 ALA B CA 1
ATOM 8204 C C . ALA B 1 509 ? 7.426 -36.969 -1.795 1 94.94 509 ALA B C 1
ATOM 8206 O O . ALA B 1 509 ? 6.719 -37.938 -2.059 1 94.94 509 ALA B O 1
ATOM 8207 N N . ALA B 1 510 ? 7.531 -36.375 -0.644 1 93.31 510 ALA B N 1
ATOM 8208 C CA . ALA B 1 510 ? 6.73 -36.875 0.471 1 93.31 510 ALA B CA 1
ATOM 8209 C C . ALA B 1 510 ? 5.238 -36.75 0.173 1 93.31 510 ALA B C 1
ATOM 8211 O O . ALA B 1 510 ? 4.453 -37.625 0.509 1 93.31 510 ALA B O 1
ATOM 8212 N N . ILE B 1 511 ? 4.836 -35.688 -0.386 1 92.94 511 ILE B N 1
ATOM 8213 C CA . ILE B 1 511 ? 3.445 -35.469 -0.767 1 92.94 511 ILE B CA 1
ATOM 8214 C C . ILE B 1 511 ? 3.018 -36.531 -1.774 1 92.94 511 ILE B C 1
ATOM 8216 O O . ILE B 1 511 ? 1.962 -37.156 -1.624 1 92.94 511 ILE B O 1
ATOM 8220 N N . GLY B 1 512 ? 3.826 -36.719 -2.781 1 94.19 512 GLY B N 1
ATOM 8221 C CA . GLY B 1 512 ? 3.525 -37.75 -3.768 1 94.19 512 GLY B CA 1
ATOM 8222 C C . GLY B 1 512 ? 3.344 -39.125 -3.158 1 94.19 512 GLY B C 1
ATOM 8223 O O . GLY B 1 512 ? 2.385 -39.844 -3.48 1 94.19 512 GLY B O 1
ATOM 8224 N N . ARG B 1 513 ? 4.199 -39.531 -2.254 1 94.62 513 ARG B N 1
ATOM 8225 C CA . ARG B 1 513 ? 4.141 -40.812 -1.604 1 94.62 513 ARG B CA 1
ATOM 8226 C C . ARG B 1 513 ? 2.887 -40.969 -0.749 1 94.62 513 ARG B C 1
ATOM 8228 O O . ARG B 1 513 ? 2.24 -42 -0.743 1 94.62 513 ARG B O 1
ATOM 8235 N N . ALA B 1 514 ? 2.674 -39.875 -0.03 1 91.56 514 ALA B N 1
ATOM 8236 C CA . ALA B 1 514 ? 1.504 -39.906 0.845 1 91.56 514 ALA B CA 1
ATOM 8237 C C . ALA B 1 514 ? 0.218 -40.031 0.035 1 91.56 514 ALA B C 1
ATOM 8239 O O . ALA B 1 514 ? -0.687 -40.781 0.417 1 91.56 514 ALA B O 1
ATOM 8240 N N . LEU B 1 515 ? 0.081 -39.312 -1.008 1 92.44 515 LEU B N 1
ATOM 8241 C CA . LEU B 1 515 ? -1.1 -39.406 -1.862 1 92.44 515 LEU B CA 1
ATOM 8242 C C . LEU B 1 515 ? -1.203 -40.781 -2.523 1 92.44 515 LEU B C 1
ATOM 8244 O O . LEU B 1 515 ? -2.301 -41.312 -2.674 1 92.44 515 LEU B O 1
ATOM 8248 N N . ARG B 1 516 ? -0.093 -41.312 -2.949 1 94.31 516 ARG B N 1
ATOM 8249 C CA . ARG B 1 516 ? -0.065 -42.656 -3.518 1 94.31 516 ARG B CA 1
ATOM 8250 C C . ARG B 1 516 ? -0.556 -43.688 -2.51 1 94.31 516 ARG B C 1
ATOM 8252 O O . ARG B 1 516 ? -1.369 -44.562 -2.844 1 94.31 516 ARG B O 1
ATOM 8259 N N . LYS B 1 517 ? -0.021 -43.562 -1.349 1 93.38 517 LYS B N 1
ATOM 8260 C CA . LYS B 1 517 ? -0.436 -44.5 -0.288 1 93.38 517 LYS B CA 1
ATOM 8261 C C . LYS B 1 517 ? -1.942 -44.406 -0.053 1 93.38 517 LYS B C 1
ATOM 8263 O O . LYS B 1 517 ? -2.604 -45.438 0.107 1 93.38 517 LYS B O 1
ATOM 8268 N N . MET B 1 518 ? -2.443 -43.281 0.009 1 89.69 518 MET B N 1
ATOM 8269 C CA . MET B 1 518 ? -3.881 -43.094 0.187 1 89.69 518 MET B CA 1
ATOM 8270 C C . MET B 1 518 ? -4.656 -43.719 -0.963 1 89.69 518 MET B C 1
ATOM 8272 O O . MET B 1 518 ? -5.734 -44.281 -0.757 1 89.69 518 MET B O 1
ATOM 8276 N N . ALA B 1 519 ? -4.199 -43.5 -2.174 1 91.5 519 ALA B N 1
ATOM 8277 C CA . ALA B 1 519 ? -4.84 -44.094 -3.34 1 91.5 519 ALA B CA 1
ATOM 8278 C C . ALA B 1 519 ? -4.816 -45.625 -3.252 1 91.5 519 ALA B C 1
ATOM 8280 O O . ALA B 1 519 ? -5.801 -46.281 -3.59 1 91.5 519 ALA B O 1
ATOM 8281 N N . ASP B 1 520 ? -3.725 -46.156 -2.801 1 93.69 520 ASP B N 1
ATOM 8282 C CA . ASP B 1 520 ? -3.594 -47.594 -2.617 1 93.69 520 ASP B CA 1
ATOM 8283 C C . ASP B 1 520 ? -4.613 -48.125 -1.606 1 93.69 520 ASP B C 1
ATOM 8285 O O . ASP B 1 520 ? -5.227 -49.156 -1.817 1 93.69 520 ASP B O 1
ATOM 8289 N N . GLU B 1 521 ? -4.684 -47.375 -0.573 1 90.69 521 GLU B N 1
ATOM 8290 C CA . GLU B 1 521 ? -5.617 -47.781 0.478 1 90.69 521 GLU B CA 1
ATOM 8291 C C . GLU B 1 521 ? -7.059 -47.719 -0.014 1 90.69 521 GLU B C 1
ATOM 8293 O O . GLU B 1 521 ? -7.859 -48.594 0.294 1 90.69 521 GLU B O 1
ATOM 8298 N N . LEU B 1 522 ? -7.387 -46.719 -0.701 1 88.62 522 LEU B N 1
ATOM 8299 C CA . LEU B 1 522 ? -8.727 -46.594 -1.27 1 88.62 522 LEU B CA 1
ATOM 8300 C C . LEU B 1 522 ? -9.008 -47.719 -2.24 1 88.62 522 LEU B C 1
ATOM 8302 O O . LEU B 1 522 ? -10.133 -48.219 -2.303 1 88.62 522 LEU B O 1
ATOM 8306 N N . TYR B 1 523 ? -8.016 -48.031 -2.996 1 93.69 523 TYR B N 1
ATOM 8307 C CA . TYR B 1 523 ? -8.172 -49.125 -3.951 1 93.69 523 TYR B CA 1
ATOM 8308 C C . TYR B 1 523 ? -8.391 -50.438 -3.232 1 93.69 523 TYR B C 1
ATOM 8310 O O . TYR B 1 523 ? -9.18 -51.281 -3.68 1 93.69 523 TYR B O 1
ATOM 8318 N N . ALA B 1 524 ? -7.676 -50.625 -2.189 1 93.81 524 ALA B N 1
ATOM 8319 C CA . ALA B 1 524 ? -7.848 -51.812 -1.387 1 93.81 524 ALA B CA 1
ATOM 8320 C C . ALA B 1 524 ? -9.273 -51.906 -0.848 1 93.81 524 ALA B C 1
ATOM 8322 O O . ALA B 1 524 ? -9.852 -53 -0.799 1 93.81 524 ALA B O 1
ATOM 8323 N N . GLU B 1 525 ? -9.742 -50.844 -0.408 1 89.69 525 GLU B N 1
ATOM 8324 C CA . GLU B 1 525 ? -11.125 -50.812 0.055 1 89.69 525 GLU B CA 1
ATOM 8325 C C . GLU B 1 525 ? -12.094 -51.156 -1.066 1 89.69 525 GLU B C 1
ATOM 8327 O O . GLU B 1 525 ? -13.055 -51.906 -0.848 1 89.69 525 GLU B O 1
ATOM 8332 N N . TYR B 1 526 ? -11.922 -50.625 -2.195 1 91.75 526 TYR B N 1
ATOM 8333 C CA . TYR B 1 526 ? -12.734 -50.906 -3.375 1 91.75 526 TYR B CA 1
ATOM 8334 C C . TYR B 1 526 ? -12.672 -52.375 -3.75 1 91.75 526 TYR B C 1
ATOM 8336 O O . TYR B 1 526 ? -13.703 -53 -3.996 1 91.75 526 TYR B O 1
ATOM 8344 N N . SER B 1 527 ? -11.469 -52.969 -3.779 1 92.88 527 SER B N 1
ATOM 8345 C CA . SER B 1 527 ? -11.266 -54.375 -4.152 1 92.88 527 SER B CA 1
ATOM 8346 C C . SER B 1 527 ? -11.867 -55.312 -3.117 1 92.88 527 SER B C 1
ATOM 8348 O O . SER B 1 527 ? -12.32 -56.406 -3.457 1 92.88 527 SER B O 1
ATOM 8350 N N . GLY B 1 528 ? -11.828 -54.906 -1.92 1 88.38 528 GLY B N 1
ATOM 8351 C CA . GLY B 1 528 ? -12.438 -55.719 -0.868 1 88.38 528 GLY B CA 1
ATOM 8352 C C . GLY B 1 528 ? -13.953 -55.75 -0.951 1 88.38 528 GLY B C 1
ATOM 8353 O O . GLY B 1 528 ? -14.57 -56.781 -0.643 1 88.38 528 GLY B O 1
ATOM 8354 N N . GLN B 1 529 ? -14.609 -54.719 -1.225 1 81.62 529 GLN B N 1
ATOM 8355 C CA . GLN B 1 529 ? -16.062 -54.656 -1.373 1 81.62 529 GLN B CA 1
ATOM 8356 C C . GLN B 1 529 ? -16.516 -55.469 -2.586 1 81.62 529 GLN B C 1
ATOM 8358 O O . GLN B 1 529 ? -17.609 -56.031 -2.576 1 81.62 529 GLN B O 1
ATOM 8363 N N . ALA B 1 530 ? -15.828 -55.531 -3.693 1 75.38 530 ALA B N 1
ATOM 8364 C CA . ALA B 1 530 ? -16.172 -56.281 -4.902 1 75.38 530 ALA B CA 1
ATOM 8365 C C . ALA B 1 530 ? -16.125 -57.781 -4.645 1 75.38 530 ALA B C 1
ATOM 8367 O O . ALA B 1 530 ? -16.922 -58.562 -5.211 1 75.38 530 ALA B O 1
ATOM 8368 N N . GLN B 1 531 ? -15.234 -58.125 -3.809 1 67.94 531 GLN B N 1
ATOM 8369 C CA . GLN B 1 531 ? -15.156 -59.531 -3.453 1 67.94 531 GLN B CA 1
ATOM 8370 C C . GLN B 1 531 ? -16.312 -59.938 -2.557 1 67.94 531 GLN B C 1
ATOM 8372 O O . GLN B 1 531 ? -16.75 -61.094 -2.584 1 67.94 531 GLN B O 1
ATOM 8377 N N . ASN B 1 532 ? -16.797 -58.969 -1.848 1 61.22 532 ASN B N 1
ATOM 8378 C CA . ASN B 1 532 ? -17.906 -59.281 -0.964 1 61.22 532 ASN B CA 1
ATOM 8379 C C . ASN B 1 532 ? -19.25 -59.219 -1.703 1 61.22 532 ASN B C 1
ATOM 8381 O O . ASN B 1 532 ? -20.297 -59.562 -1.134 1 61.22 532 ASN B O 1
ATOM 8385 N N . LEU B 1 533 ? -19.328 -58.688 -2.834 1 49.16 533 LEU B N 1
ATOM 8386 C CA . LEU B 1 533 ? -20.531 -58.75 -3.652 1 49.16 533 LEU B CA 1
ATOM 8387 C C . LEU B 1 533 ? -20.484 -59.938 -4.602 1 49.16 533 LEU B C 1
ATOM 8389 O O . LEU B 1 533 ? -19.438 -60.219 -5.184 1 49.16 533 LEU B O 1
#

Nearest PDB structures (foldseek):
  2zy5-assembly1_F  TM=9.378E-01  e=8.583E-72  Alcaligenes faecalis subsp. faecalis
  2zy4-assembly1_A  TM=9.203E-01  e=4.834E-73  Alcaligenes faecalis subsp. faecalis
  3fdd-assembly1_A  TM=9.441E-01  e=1.148E-70  [Pseudomonas] dacunhae ATCC 21192
  2zy2-assembly1_A  TM=9.376E-01  e=3.568E-64  Pseudomonas sp. ATCC 19121
  1bkg-assembly1_B  TM=7.807E-01  e=4.585E-16  Thermus thermophilus HB8

Organism: Comamonas testosteroni (NCBI:txid285)

Foldseek 3Di:
DPPPVVVVPPDFLVVVLVVLLCQLPVDVVADFAEQADLFFPDFAVQLVLLLVLLQVLLLVQQCVAPVVCPVVPDGHAGDLPCSVVSLVVSLVVPVVRSSSVLVVVLLCCCCPVVVDDSSVVSRLLSRLSVLPDFAVVQQAHDSLQSLLLVLCCVLQVQVVDPSVQKGKGKFLFLVLVVVLVLQLCDLLVLAAAAQEAEEEPLADQCVVVVCVDPVRNYHYDYQFFDVVVLREGDLVSLCVLLDPSHAEYEEEAVGPPSQFGHDPVNLVSNLCSCVPRNVLYAYEYEDQLSLLADSHHHNCSSNVQRYWYKYGPCHLRSNVVLRIIMIMHGNHHSQLVVSVPDDPVSVVVQCVQQVVPDPPSNPDGSSLSSQCVSPSVVCSNNTGDRSSSSSSSSSSSSVCVVPPVCVSSVVLSVQLQLLQQLLQVLLVHHRDDDNRHSNQKNKAFQLVSLCVVPRNVLSVVVQVVCVVDPVQSCCSNVRSYHWGFSVSSVDPGTITMGGSRHDHSVVSSSNSNSNNVVSVVSVVVVVVVVVVD/DPPPCVVVPPPFLVVVLVVLLCQLPVDVVADFAEQADLFFPDFAVQLVLLLVLLQVLLLVQQCVAPVVCPVVPDGHAGDLPCSVVSLVVSCVVPVVRSSSVLVVVLLVCCCPVVVDDSSVVSRLLSRLSVLPDFAVVQQAHDSLQSLLLVLCCVLQVQVVDDSVQKGKGKFLFLVLVVVLVLQLCDLLVLAAAAQEAEEEPLADQCVVVVCVDPVRNYHYDYQFFDVVVLREGDLVSLCVLLDPSHAEYEEEAVGPPSQFGHDPVNLVSNLCSCVPRNVLYAYEYEDQLSLLADSHHHNCSSNVQRYWYKYGPCHLRSNVVLRIIMIMHGNHHSQLVVSVVDDPVSVVVQCVQQVVPDPPSNPDGSSLSSQCVSPSVVCSNNTGDRSSSSSSSSSSSSVCVVPPVCPSSVVLSVQLQLLQQLLQVLLVHHRDDDNRHSNQKNKAFQLVSLCVVPRNVLSVVVQVVCVVDPVQSCCSNVRSYHWGFSVSSVDPGTITMGGSRHDHSVVSNSNSNSNNVVSVVSVVVVVVVVVVD

Radius of gyration: 29.93 Å; Cα contacts (8 Å, |Δi|>4): 2118; chains: 2; bounding box: 67×121×67 Å

GO terms:
  GO:0006523 alanine biosynthetic process (P, IDA)
  GO:0006531 aspartate metabolic process (P, IDA)
  GO:0047688 aspartate 4-decarboxylase activity (F, IDA)
  GO:0042802 identical protein binding (F, IPI)

Solvent-accessible surface area (backbone atoms only — not comparable to full-atom values): 53003 Å² total; per-residue (Å²): 131,86,68,69,60,69,64,51,67,58,33,33,48,70,46,38,43,55,56,38,45,55,46,13,53,67,46,83,90,50,72,61,43,70,29,51,48,85,46,37,46,43,24,48,36,49,46,52,39,21,47,23,47,49,38,50,53,27,51,56,43,11,33,72,27,55,55,91,39,43,91,61,28,36,18,25,60,66,62,56,81,63,41,57,62,56,47,52,51,51,39,65,76,37,56,86,37,67,20,36,46,51,49,55,52,47,48,48,42,40,34,73,74,67,68,44,60,57,50,62,47,50,39,52,45,35,48,19,50,63,7,32,44,59,38,67,50,30,44,42,44,69,64,44,46,57,50,37,46,54,35,49,31,56,52,34,42,20,73,86,52,63,69,88,44,51,46,64,35,43,30,57,11,50,61,44,44,53,43,35,48,59,50,35,35,42,77,68,67,74,43,51,69,65,39,31,32,32,35,41,29,43,24,62,43,43,75,62,49,43,41,58,36,79,93,43,34,40,36,80,41,81,28,53,36,32,72,93,59,75,52,36,60,46,68,76,38,60,54,58,67,62,40,81,67,41,51,36,39,42,36,50,41,28,23,36,43,70,12,31,40,76,49,70,68,51,51,50,50,52,41,47,42,31,75,75,65,29,74,73,42,35,32,40,38,37,34,49,51,26,74,49,37,71,87,35,64,37,66,41,47,67,36,36,41,33,20,40,33,33,36,31,50,25,62,85,42,12,22,42,4,48,29,39,18,36,40,36,35,35,76,60,32,41,66,49,53,52,59,71,66,48,54,68,71,58,50,52,54,48,39,62,69,43,28,42,69,37,78,66,41,88,72,60,48,54,72,56,48,36,44,20,52,66,29,58,46,58,37,31,85,67,21,54,45,33,22,35,56,46,40,49,48,30,36,50,26,48,52,56,68,69,36,82,80,39,56,54,52,52,50,51,43,48,54,24,50,51,28,49,37,38,20,28,47,43,42,70,38,76,60,85,85,54,84,48,46,43,37,52,26,38,60,51,38,52,49,60,52,36,25,72,72,71,30,61,71,54,15,55,51,51,50,59,55,39,77,76,43,68,59,57,56,50,40,6,59,74,58,12,38,30,54,27,54,25,52,55,26,59,38,91,50,69,29,33,28,34,37,36,44,40,67,53,56,70,56,31,30,50,50,13,40,51,53,32,52,51,50,51,50,51,48,51,52,54,57,52,53,56,70,73,97,130,88,70,70,60,70,66,52,66,60,33,34,47,70,45,39,41,55,56,38,47,55,47,13,54,66,47,83,90,49,71,60,44,71,30,51,48,84,47,36,45,44,24,50,37,50,47,50,40,22,48,24,47,48,37,48,53,28,50,55,42,11,34,72,27,55,56,93,40,44,92,61,27,36,17,25,60,68,63,57,82,62,40,57,62,56,46,50,51,52,37,67,76,38,56,87,37,67,19,35,46,50,49,54,53,47,49,49,42,41,35,72,73,68,66,43,60,55,49,59,48,50,40,52,44,35,50,20,49,63,6,33,44,59,38,68,49,29,46,41,44,69,65,44,46,56,50,35,47,54,36,49,32,57,50,34,42,21,73,88,51,64,69,89,44,49,46,66,35,42,30,57,12,50,60,44,45,53,43,37,49,59,49,35,33,41,76,68,66,76,45,52,68,64,40,31,34,34,35,41,31,41,22,60,42,45,75,62,48,43,42,59,36,80,93,43,36,39,36,81,40,81,28,51,36,32,72,93,56,76,52,37,60,44,67,76,38,59,54,56,65,61,40,82,68,42,51,34,41,43,36,50,41,30,23,37,42,70,11,31,40,75,48,69,66,50,52,49,51,52,40,48,41,30,74,75,68,27,74,72,42,35,32,40,38,36,35,48,50,25,75,48,36,72,88,37,66,36,65,42,48,68,36,36,40,33,20,39,33,34,35,30,49,26,61,86,41,11,22,42,4,49,30,40,18,36,41,35,37,35,76,61,32,41,67,49,54,51,60,71,66,50,52,67,71,58,50,52,52,49,39,62,68,42,29,42,69,38,78,66,42,87,71,60,47,53,73,58,48,36,45,20,53,66,27,58,45,57,38,32,84,66,24,53,46,33,23,36,55,47,40,49,48,29,36,50,26,48,53,59,67,67,36,82,81,40,56,52,53,51,51,53,43,50,52,23,49,49,27,47,37,36,20,27,46,43,43,68,40,76,59,86,84,53,85,48,46,44,38,53,27,37,59,52,39,50,50,62,52,37,26,72,73,70,30,60,72,56,15,55,53,52,52,59,55,37,76,77,42,68,58,58,56,49,40,7,60,75,61,11,38,30,53,26,53,25,53,55,25,58,37,93,49,69,29,32,27,33,38,37,44,41,68,52,55,70,55,32,29,49,49,13,39,51,53,33,51,51,52,50,52,52,47,49,53,54,56,52,52,56,69,72,95

InterPro domains:
  IPR004838 Aminotransferases, class-I, pyridoxal-phosphate-binding site [PS00105] (312-325)
  IPR004839 Aminotransferase, class I/classII, large domain [PF00155] (165-508)
  IPR015421 Pyridoxal phosphate-dependent transferase, major domain [G3DSA:3.40.640.10] (162-382)
  IPR015422 Pyridoxal phosphate-dependent transferase, small domain [G3DSA:3.90.1150.10] (29-526)
  IPR015424 Pyridoxal phosphate-dependent transferase [SSF53383] (72-518)
  IPR022518 Aspartate 4-decarboxylase [TIGR03801] (11-526)
  IPR050596 Aspartate/prephenate aminotransferase-like [PTHR46383] (167-343)

Sequence (1066 aa):
MSKDYQSLAKLSPFELKDELIKIASSDGNRLMLNAGRGNPNFLATTPRRAFFRLGLFAAAESELSYSYMTTVGVGGLAKIDGIEGRFERYIAENRDQEGVRFLGKSLSYVRDQLGLDPAAFLHEMVDGILGCNYPVPPRMLNISEKIVRQYIIREMGADAIPSESVNLFAVEGGTAAMAYIFESLKLNGLLKAGDKVAIGMPVFTPYIEIPELAQYALEEVAINADPSLNWQYPDSELDKLKDPAIKIFFCVNPSNPPSVKMDQRSLERVRNIVAEHRPDLMILTDDVYGTFADDFQSLFAICPENTLLVYSFSKYFGATGWRLGVVAAHQQNVFDLALDKLQESEKVALDHRYRSLLPDVRSLKFIDRLVADSRAVALNHTAGLSTPQQVQMALFSLFALMDEADEYKHTLKQLIRRRETTLYRELGMPPLRDENAVDYYTLIDLQDVTAKLYGEAFSEWAVKQSSTGDMLFRIADETGIVLLPGRGFGSNRPSGRASLANLNEYEYAAIGRALRKMADELYAEYSGQAQNLMSKDYQSLAKLSPFELKDELIKIASSDGNRLMLNAGRGNPNFLATTPRRAFFRLGLFAAAESELSYSYMTTVGVGGLAKIDGIEGRFERYIAENRDQEGVRFLGKSLSYVRDQLGLDPAAFLHEMVDGILGCNYPVPPRMLNISEKIVRQYIIREMGADAIPSESVNLFAVEGGTAAMAYIFESLKLNGLLKAGDKVAIGMPVFTPYIEIPELAQYALEEVAINADPSLNWQYPDSELDKLKDPAIKIFFCVNPSNPPSVKMDQRSLERVRNIVAEHRPDLMILTDDVYGTFADDFQSLFAICPENTLLVYSFSKYFGATGWRLGVVAAHQQNVFDLALDKLQESEKVALDHRYRSLLPDVRSLKFIDRLVADSRAVALNHTAGLSTPQQVQMALFSLFALMDEADEYKHTLKQLIRRRETTLYRELGMPPLRDENAVDYYTLIDLQDVTAKLYGEAFSEWAVKQSSTGDMLFRIADETGIVLLPGRGFGSNRPSGRASLANLNEYEYAAIGRALRKMADELYAEYSGQAQNL

pLDDT: mean 93.15, std 8.98, range [30.34, 98.94]

Secondary structure (DSSP, 8-state):
----GGGGGGS-HHHHHHHHHHHHTS-TTS--EETT----S-EE-HHHHHHHHHHHHHHHHHTTSSGGGGGGTEE-----TTHHHHHHHHHHHTTT-HHHHHHHHHHHHHHHTS---HHHHHHHHHHHHHT-S--SSSS--HHHHHHHHHHHHHHTT-TTS-GGGEEEEEESHHHHHHHHHHHHHHHTTSS-TT-EEEEEES--THHHHHHHSTTT-PEEEEEE-BGGGTTBPPHHHHGGGG-TTEEEEEEESS-TTT-BPPPHHHHHHHHHHHHHT-TT-EEEEE-TTGGGSTT---HHHHSGGGEEEEEESTTTTT-GGG--EEEEEESS-HHHHHHHTS-HHHHHHHHHHTTTT-S-GGG--HHHHHHHHTTTTTTGGG-SS-HHHHHHHHHHHHHHHH-TT-HHHHHHHHHHHHHHHHHHHHHT------TTB--SEEEEEHHHHHHHHH-HHHHHHHHHHHHHS-HHHHHHHHH-EE-EEGGGGT-SS-EEEEESSSS-HHHHHHHHHHHHHHHHHHHHHHHHHHHH-/----GGGGGGS-HHHHHHHHHHHHTS-TTS--EETT----S-EE-HHHHHHHHHHHHHHHHHTTSSGGGGGGTEE-----TTHHHHHHHHHHHTTT-HHHHHHHHHHHHHHHTS---HHHHHHHHHHHHHT-S--SSSS--HHHHHHHHHHHHHHTT-TTS-GGGEEEEEESHHHHHHHHHHHHHHHTTSS-TT-EEEEEES--THHHHHHHSTTT-PEEEEEE-BGGGTTBPPHHHHGGGG-TTEEEEEEESS-TTT-B---HHHHHHHHHHHHHT-TT-EEEEE-TTGGGSTT---HHHHSGGGEEEEEESTTTTT-GGG--EEEEEESS-HHHHHHHTS-HHHHHHHHHHTTTT-S-GGG--HHHHHHHHTTTTTTGGG-SS-HHHHHHHHHHHHHHHH-TT-HHHHHHHHHHHHHHHHHHHHHT------TTB--SEEEEEHHHHHHHHH-HHHHHHHHHHHHHS-HHHHHHHHH-EE-EEGGGGT-SS-EEEEESSSS-HHHHHHHHHHHHHHHHHHHHHHHHHHHH-